Protein 9G71 (pdb70)

Organism: Homo sapiens (NCBI:txid9606)

Nearest PDB structures (foldseek):
  7p54-assembly1_B  TM=9.976E-01  e=5.288E-47  Homo sapiens
  7p5m-assembly1_B  TM=9.961E-01  e=4.797E-45  Homo sapiens
  7rtt-assembly1_A  TM=9.709E-01  e=1.258E-38  Mus musculus
  7rtu-assembly1_B  TM=9.715E-01  e=4.328E-34  Mus musculus
  7rtv-assembly1_A  TM=9.566E-01  e=2.899E-32  Mus musculus

Sequence (798 aa):
ARVDYIAPWWVVWLHSVPHVGLRLQPVNSTFSPGDESYQESLLFLGLVAAVCLGLNLIFLVAYLVCACHCCITWTAVVAGLICCAAVGVGFYGNSETNDGAYQLMYSLDDANHTFSGIDALVSGTTQKMKVDLEQHLARLSEIFAARGDYLQTLKFIQQMAGSVVVQLSGLPVWREVTMELTKLSDQTGYVEYYRWLSYLLLFILDLVICLIACLGLAKRSKCLLASMLCCGALSLLLSWASLAADGSAAVATSDFCVAPDTFILNVTEGQISTEVTRYYLYCSQSGSSPFQQTLTTFQRALTTMQIQVAGLLQFAVPLFSTAEEDLLAIQLLLNSSESSLHQLTAMVDCRGLHKDYLDALAGICYDGLQGLLYLGLFSFLAALAFSTMICAGPRAWKHARVDYIAPWWVVWLHSVPHVGLRLQPVNSTFSPGDESYQESLLFLGLVAAVCLGLNLIFLVAYLVCACHCCITWTAVVAGLICCAAVGVGFYGNSETNDGAYQLMYSLDDANHTFSGIDALVSGTTQKMKVDLEQHLARLSEIFAARGDYLQTLKFIQQMAGSVVVQLSGLPVWREVTMELTKLSDQTGYVEYYRWLSYLLLFILDLVICLIACLGLAKRSKCLLASMLCCGALSLLLSWASLAADGSAAVATSDFCVAPDTFILNVTEGQISTEVTRYYLYCSQSGSSPFQQTLTTFQRALTTMQIQVAGLLQFAVPLFSTAEEDLLAIQLLLNSSESSLHQLTAMVDCRGLHKDYLDALAGICYDGLQGLLYLGLFSFLAALAFSTMICAGPRAWKH

Solvent-accessible surface area: 38258 Å² total; per-residue (Å²): 44,136,127,84,40,140,30,10,174,28,0,71,165,28,41,70,49,97,12,30,0,88,170,122,45,132,18,114,30,74,52,33,63,75,68,146,40,1,83,35,0,38,117,28,33,18,88,64,12,58,89,54,24,27,117,32,60,116,111,6,95,51,70,49,80,76,22,86,154,139,105,17,73,129,43,34,54,76,1,14,78,47,2,33,52,0,8,33,39,0,84,75,0,2,22,19,11,31,66,1,16,94,56,29,31,23,3,16,72,28,11,38,123,5,16,42,16,1,35,66,19,24,70,34,5,25,94,38,1,115,75,38,2,106,99,28,4,53,104,0,41,122,51,1,82,88,85,58,74,14,61,128,28,7,127,72,0,85,114,36,9,35,37,0,25,96,44,2,82,62,9,40,97,6,136,80,13,28,80,81,27,52,105,85,15,100,94,23,17,143,96,8,120,104,43,86,60,70,20,38,99,17,0,86,46,1,58,68,3,10,80,71,13,73,89,1,48,46,135,132,26,132,95,44,28,45,46,12,62,82,42,0,30,82,0,0,83,73,1,24,58,13,40,19,60,5,27,21,38,3,6,17,25,0,2,24,0,51,39,5,37,85,46,44,40,117,83,16,133,81,83,28,60,76,104,5,9,109,34,15,14,81,29,72,140,112,44,95,30,38,6,36,127,23,5,4,37,1,5,77,3,0,11,35,0,12,108,46,0,46,26,8,26,120,124,0,38,100,111,48,111,81,2,71,100,5,0,81,30,0,52,118,19,0,68,44,0,8,30,16,1,19,44,4,5,7,16,4,20,11,71,37,10,15,33,4,34,10,12,13,3,15,0,38,0,75,39,10,0,49,0,20,64,78,0,10,82,0,0,99,36,1,4,86,0,0,10,39,31,8,19,14,8,28,110,7,122,150,130,36,129,110,98,34,139,31,10,174,27,0,77,174,26,42,67,48,97,11,32,0,91,183,122,39,124,17,112,30,78,49,42,63,69,68,128,50,2,72,37,0,43,114,33,31,18,82,70,10,56,82,52,34,32,122,30,63,115,104,7,82,49,81,48,79,77,39,99,152,144,119,31,71,136,55,37,62,75,1,20,78,48,0,38,52,0,8,34,37,0,78,73,0,3,29,20,11,21,63,1,15,100,54,27,27,29,3,15,50,35,12,35,120,5,18,43,15,2,32,67,21,22,72,30,3,22,112,44,0,93,76,47,0,58,89,28,1,54,94,0,41,123,52,1,85,87,77,53,74,12,71,123,25,7,134,73,0,74,110,33,1,35,36,0,21,97,47,1,80,64,10,37,99,6,143,80,14,24,94,78,26,51,109,85,5,104,97,22,15,140,99,9,106,105,45,87,59,66,20,40,106,17,0,84,57,0,58,68,4,10,83,73,14,60,88,0,46,51,137,102,28,130,102,47,20,52,48,11,61,75,39,0,33,110,0,0,66,86,0,24,62,12,40,19,61,7,31,20,40,2,7,18,26,0,2,24,0,54,35,3,40,84,44,44,41,116,82,17,115,83,80,22,62,68,107,6,10,105,31,16,12,84,30,64,139,121,41,92,35,41,5,37,126,21,6,4,38,2,4,76,4,1,12,37,0,11,102,45,0,46,29,9,26,132,129,4,63,102,96,46,108,77,2,69,110,9,4,74,32,0,50,118,17,0,74,44,0,10,29,17,1,19,50,2,5,10,21,5,19,12,68,35,9,19,36,4,36,11,8,13,5,19,1,38,0,81,39,10,0,51,0,20,70,80,0,9,83,0,1,102,40,0,6,74,0,0,10,37,30,9,20,14,9,28,122,3,150,162,128

Foldseek 3Di:
DPAAADFDPLLVVLLVPFQQFDVRHGDDLAQDVPDPSNVRSLVVLLVVLVVVLVVLVVVLVVLVVCLVVPCLVPLLVVLLVLLVVLLVLLVQLLVLQLQLLVLLLVLLVLLLVLLVLLQVLLVVLLCCLPPVLVVLLVVLCVVPVPDPVVNVLSVLLNVLSVLLNVLSVPDARCPVVSVVSVVVSVVSVVVSVVVSVVSVVLSVLSNVLSVLCVVCLVVVPPVSLVVSLVSLSVSLVVLSSLLSVLSSLLSSLSSCLNDVLVVVLVVCPPRDDPLLSCCLAPVDPPDDQPCPVSLVSNVVSLVSSLVSLVVCCVPCCVVDVPSNVSSVVVNVSSVVSVVSSVVSVVSSRSPSSSVSVVSSSCSSNPSNSSSSVSSSVSSVSSSVSSSSNSSSSSVSNVD/DVDFDDFDPLLVVLLPPFQQFDVRHGADSAQDVPDPSNVRSLVVLLVVLVVVLVVLVVVLVVLVVCVVVPCLVVLLVVLLVLLVVLLVLLVLLLVLQLQLLVLLLVLLVLVLVLLVLLQVLLVVLLCCLPPVLVVLLVVVCVVVVPDPVVVVLSVLLNVLSVLLNVLSVPDARCPVVSVVSVVVSVVSVVVSVVVSVVSVVLSVLSNVLSVQCVVCLVVLPPVSLVVSLVSLSVSLVVLSSLLSVLSSVLSSLSSCLNCVLVVVCVVCVPRDDNQLSCCLQPVDPVDDAPSPVSLVSNVVSLVSSLVSLVVCLVVPCVVDVPSNVSSVVVNVSSVVSVVSSVVSVVSSRNPSSNVSVSSSSCSSNVRNSSSSVSSSVSSVSSSVSSSSSSSSSVVSVVD

Structure (mmCIF, N/CA/C/O backbone):
data_9G71
#
_entry.id   9G71
#
_cell.length_a   1.00
_cell.length_b   1.00
_cell.length_c   1.00
_cell.angle_alpha   90.00
_cell.angle_beta   90.00
_cell.angle_gamma   90.00
#
_symmetry.space_group_name_H-M   'P 1'
#
loop_
_entity.id
_entity.type
_entity.pdbx_description
1 polymer 'Protein tweety homolog 2'
2 branched 2-acetamido-2-deoxy-beta-D-glucopyranose-(1-4)-2-acetamido-2-deoxy-beta-D-glucopyranose
3 non-polymer 2-acetamido-2-deoxy-beta-D-glucopyranose
4 non-polymer 'DIUNDECYL PHOSPHATIDYL CHOLINE'
5 non-polymer CHOLESTEROL
6 non-polymer 1-PALMITOYL-2-LINOLEOYL-SN-GLYCERO-3-PHOSPHOCHOLINE
#
loop_
_atom_site.group_PDB
_atom_site.id
_atom_site.type_symbol
_atom_site.label_atom_id
_atom_site.label_alt_id
_atom_site.label_comp_id
_atom_site.label_asym_id
_atom_site.label_entity_id
_atom_site.label_seq_id
_atom_site.pdbx_PDB_ins_code
_atom_site.Cartn_x
_atom_site.Cartn_y
_atom_site.Cartn_z
_atom_site.occupancy
_atom_site.B_iso_or_equiv
_atom_site.auth_seq_id
_atom_site.auth_comp_id
_atom_site.auth_asym_id
_atom_site.auth_atom_id
_atom_site.pdbx_PDB_model_num
ATOM 1 N N . ALA A 1 5 ? 152.34267 139.22788 121.06047 1.000 72.32086 4 ALA A N 1
ATOM 2 C CA . ALA A 1 5 ? 151.14237 139.58172 120.31364 1.000 67.01094 4 ALA A CA 1
ATOM 3 C C . ALA A 1 5 ? 151.44431 140.66364 119.28636 1.000 75.67126 4 ALA A C 1
ATOM 4 O O . ALA A 1 5 ? 150.56898 141.06909 118.52328 1.000 76.17347 4 ALA A O 1
ATOM 6 N N . ARG A 1 6 ? 152.69068 141.12718 119.26988 1.000 77.68584 5 ARG A N 1
ATOM 7 C CA . ARG A 1 6 ? 153.11999 142.19844 118.37887 1.000 77.46232 5 ARG A CA 1
ATOM 8 C C . ARG A 1 6 ? 153.93182 141.71370 117.18999 1.000 78.48301 5 ARG A C 1
ATOM 9 O O . ARG A 1 6 ? 153.82460 142.28657 116.10502 1.000 80.48715 5 ARG A O 1
ATOM 17 N N . VAL A 1 7 ? 154.75083 140.67958 117.36071 1.000 78.23767 6 VAL A N 1
ATOM 18 C CA . VAL A 1 7 ? 155.55018 140.16148 116.25717 1.000 82.84603 6 VAL A CA 1
ATOM 19 C C . VAL A 1 7 ? 155.29666 138.66851 116.10196 1.000 81.37993 6 VAL A C 1
ATOM 20 O O . VAL A 1 7 ? 154.94522 138.19581 115.01514 1.000 81.37052 6 VAL A O 1
ATOM 24 N N . ASP A 1 8 ? 155.46487 137.91969 117.18490 1.000 75.54417 7 ASP A N 1
ATOM 25 C CA . ASP A 1 8 ? 155.28396 136.47568 117.15886 1.000 71.65040 7 ASP A CA 1
ATOM 26 C C . ASP A 1 8 ? 154.92822 136.02174 118.56564 1.000 68.82743 7 ASP A C 1
ATOM 27 O O . ASP A 1 8 ? 154.74235 136.83601 119.47353 1.000 69.25103 7 ASP A O 1
ATOM 32 N N . TYR A 1 9 ? 154.83220 134.70962 118.74157 1.000 65.94140 8 TYR A N 1
ATOM 33 C CA . TYR A 1 9 ? 154.56773 134.11849 120.04383 1.000 58.70343 8 TYR A CA 1
ATOM 34 C C . TYR A 1 9 ? 155.82437 133.40016 120.51010 1.000 57.84958 8 TYR A C 1
ATOM 35 O O . TYR A 1 9 ? 156.32732 132.50823 119.81893 1.000 59.50072 8 TYR A O 1
ATOM 44 N N . ILE A 1 10 ? 156.32565 133.79097 121.67616 1.000 54.65256 9 ILE A N 1
ATOM 45 C CA . ILE A 1 10 ? 157.42691 133.10876 122.33943 1.000 56.17102 9 ILE A CA 1
ATOM 46 C C . ILE A 1 10 ? 156.93226 132.66594 123.70698 1.000 56.13933 9 ILE A C 1
ATOM 47 O O . ILE A 1 10 ? 156.34488 133.46308 124.44659 1.000 57.48502 9 ILE A O 1
ATOM 52 N N . ALA A 1 11 ? 157.14412 131.39839 124.02887 1.000 54.08536 10 ALA A N 1
ATOM 53 C CA . ALA A 1 11 ? 156.61893 130.84169 125.26526 1.000 50.72081 10 ALA A CA 1
ATOM 54 C C . ALA A 1 11 ? 157.26071 131.52763 126.46411 1.000 54.25308 10 ALA A C 1
ATOM 55 O O . ALA A 1 11 ? 158.49399 131.51332 126.58900 1.000 57.74157 10 ALA A O 1
ATOM 57 N N . PRO A 1 12 ? 156.48203 132.12410 127.36020 1.000 53.06045 11 PRO A N 1
ATOM 58 C CA . PRO A 1 12 ? 157.06901 132.82715 128.50371 1.000 54.48992 11 PRO A CA 1
ATOM 59 C C . PRO A 1 12 ? 157.79211 131.87188 129.44018 1.000 58.71869 11 PRO A C 1
ATOM 60 O O . PRO A 1 12 ? 157.69159 130.64512 129.34590 1.000 58.67510 11 PRO A O 1
ATOM 64 N N . TRP A 1 13 ? 158.53725 132.46909 130.37224 1.000 64.24188 12 TRP A N 1
ATOM 65 C CA . TRP A 1 13 ? 159.28117 131.66966 131.33790 1.000 68.01314 12 TRP A CA 1
ATOM 66 C C . TRP A 1 13 ? 158.34106 130.87600 132.23432 1.000 65.52064 12 TRP A C 1
ATOM 67 O O . TRP A 1 13 ? 158.62605 129.72334 132.57233 1.000 63.93208 12 TRP A O 1
ATOM 78 N N . TRP A 1 14 ? 157.21161 131.46816 132.62763 1.000 62.59587 13 TRP A N 1
ATOM 79 C CA . TRP A 1 14 ? 156.28283 130.73975 133.48431 1.000 61.04680 13 TRP A CA 1
ATOM 80 C C . TRP A 1 14 ? 155.60384 129.60812 132.72711 1.000 58.60077 13 TRP A C 1
ATOM 81 O O . TRP A 1 14 ? 155.37862 128.52934 133.28562 1.000 60.33353 13 TRP A O 1
ATOM 92 N N . VAL A 1 15 ? 155.28519 129.82482 131.45227 1.000 56.30173 14 VAL A N 1
ATOM 93 C CA . VAL A 1 15 ? 154.73659 128.74720 130.63661 1.000 49.04802 14 VAL A CA 1
ATOM 94 C C . VAL A 1 15 ? 155.73378 127.60192 130.54224 1.000 50.35120 14 VAL A C 1
ATOM 95 O O . VAL A 1 15 ? 155.37846 126.42921 130.70471 1.000 51.01146 14 VAL A O 1
ATOM 99 N N . VAL A 1 16 ? 157.00287 127.92508 130.29040 1.000 52.35772 15 VAL A N 1
ATOM 100 C CA . VAL A 1 16 ? 158.01669 126.87923 130.18130 1.000 52.60552 15 VAL A CA 1
ATOM 101 C C . VAL A 1 16 ? 158.17119 126.13694 131.50272 1.000 58.57627 15 VAL A C 1
ATOM 102 O O . VAL A 1 16 ? 158.25200 124.90238 131.53335 1.000 59.83895 15 VAL A O 1
ATOM 106 N N . TRP A 1 17 ? 158.21826 126.87185 132.61521 1.000 60.89923 16 TRP A N 1
ATOM 107 C CA . TRP A 1 17 ? 158.37410 126.23283 133.91686 1.000 59.34543 16 TRP A CA 1
ATOM 108 C C . TRP A 1 17 ? 157.21167 125.29636 134.21127 1.000 55.83353 16 TRP A C 1
ATOM 109 O O . TRP A 1 17 ? 157.41558 124.12941 134.56057 1.000 58.91788 16 TRP A O 1
ATOM 120 N N . LEU A 1 18 ? 155.97925 125.78293 134.05479 1.000 52.87788 17 LEU A N 1
ATOM 121 C CA . LEU A 1 18 ? 154.82107 124.94040 134.32640 1.000 48.99465 17 LEU A CA 1
ATOM 122 C C . LEU A 1 18 ? 154.80500 123.71559 133.42335 1.000 50.94534 17 LEU A C 1
ATOM 123 O O . LEU A 1 18 ? 154.51328 122.60590 133.87941 1.000 51.28786 17 LEU A O 1
ATOM 128 N N . HIS A 1 19 ? 155.11157 123.88943 132.13745 1.000 50.05881 18 HIS A N 1
ATOM 129 C CA . HIS A 1 19 ? 155.21580 122.73036 131.26260 1.000 46.43891 18 HIS A CA 1
ATOM 130 C C . HIS A 1 19 ? 156.28106 121.76525 131.75590 1.000 52.55311 18 HIS A C 1
ATOM 131 O O . HIS A 1 19 ? 156.18033 120.55669 131.52323 1.000 57.07051 18 HIS A O 1
ATOM 138 N N . SER A 1 20 ? 157.30744 122.27702 132.43693 1.000 54.35209 19 SER A N 1
ATOM 139 C CA . SER A 1 20 ? 158.36435 121.41517 132.94947 1.000 57.01649 19 SER A CA 1
ATOM 140 C C . SER A 1 20 ? 157.89412 120.52623 134.09289 1.000 61.68274 19 SER A C 1
ATOM 141 O O . SER A 1 20 ? 158.59984 119.57848 134.45101 1.000 65.78776 19 SER A O 1
ATOM 144 N N . VAL A 1 21 ? 156.72930 120.80514 134.66857 1.000 59.76011 20 VAL A N 1
ATOM 145 C CA . VAL A 1 21 ? 156.22544 119.97730 135.76944 1.000 58.32453 20 VAL A CA 1
ATOM 146 C C . VAL A 1 21 ? 156.04786 118.54829 135.27667 1.000 63.60887 20 VAL A C 1
ATOM 147 O O . VAL A 1 21 ? 155.39792 118.32877 134.23716 1.000 65.78429 20 VAL A O 1
ATOM 151 N N . PRO A 1 22 ? 156.59185 117.54604 135.96149 1.000 67.95202 21 PRO A N 1
ATOM 152 C CA . PRO A 1 22 ? 156.49136 116.17460 135.45226 1.000 68.74753 21 PRO A CA 1
ATOM 153 C C . PRO A 1 22 ? 155.04511 115.71141 135.37506 1.000 66.43376 21 PRO A C 1
ATOM 154 O O . PRO A 1 22 ? 154.23289 115.99551 136.25651 1.000 67.40599 21 PRO A O 1
ATOM 158 N N . HIS A 1 23 ? 154.73159 114.98329 134.30883 1.000 64.35134 22 HIS A N 1
ATOM 159 C CA . HIS A 1 23 ? 153.42382 114.36480 134.13113 1.000 64.47512 22 HIS A CA 1
ATOM 160 C C . HIS A 1 23 ? 153.58020 112.88686 134.46290 1.000 68.57114 22 HIS A C 1
ATOM 161 O O . HIS A 1 23 ? 154.29795 112.16251 133.76753 1.000 73.29594 22 HIS A O 1
ATOM 168 N N . VAL A 1 24 ? 152.91592 112.44155 135.52603 1.000 68.39982 23 VAL A N 1
ATOM 169 C CA . VAL A 1 24 ? 153.25712 111.17481 136.15647 1.000 71.07709 23 VAL A CA 1
ATOM 170 C C . VAL A 1 24 ? 152.16030 110.12376 136.05366 1.000 76.16481 23 VAL A C 1
ATOM 171 O O . VAL A 1 24 ? 152.43853 108.94331 136.31110 1.000 82.87510 23 VAL A O 1
ATOM 175 N N . GLY A 1 25 ? 150.93717 110.49259 135.69946 1.000 71.47642 24 GLY A N 1
ATOM 176 C CA . GLY A 1 25 ? 149.89014 109.49356 135.62956 1.000 75.55212 24 GLY A CA 1
ATOM 177 C C . GLY A 1 25 ? 149.58048 108.89882 136.98828 1.000 82.01454 24 GLY A C 1
ATOM 178 O O . GLY A 1 25 ? 150.34622 109.08043 137.93782 1.000 81.91515 24 GLY A O 1
ATOM 179 N N . LEU A 1 26 ? 148.46619 108.17562 137.09815 1.000 84.46408 25 LEU A N 1
ATOM 180 C CA . LEU A 1 26 ? 148.00688 107.73255 138.41061 1.000 86.77504 25 LEU A CA 1
ATOM 181 C C . LEU A 1 26 ? 148.98498 106.75103 139.04679 1.000 93.68200 25 LEU A C 1
ATOM 182 O O . LEU A 1 26 ? 149.35621 106.90435 140.21560 1.000 99.07370 25 LEU A O 1
ATOM 187 N N . ARG A 1 27 ? 149.41448 105.73643 138.30319 1.000 93.91075 26 ARG A N 1
ATOM 188 C CA . ARG A 1 27 ? 150.34385 104.75066 138.85542 1.000 93.53573 26 ARG A CA 1
ATOM 189 C C . ARG A 1 27 ? 151.79554 105.14004 138.59531 1.000 90.12127 26 ARG A C 1
ATOM 190 O O . ARG A 1 27 ? 152.60959 104.33667 138.14638 1.000 90.31918 26 ARG A O 1
ATOM 198 N N . LEU A 1 28 ? 152.12562 106.39278 138.91059 1.000 88.08742 27 LEU A N 1
ATOM 199 C CA . LEU A 1 28 ? 153.49385 106.90809 138.82161 1.000 86.72413 27 LEU A CA 1
ATOM 200 C C . LEU A 1 28 ? 154.16253 106.54825 137.49555 1.000 88.18297 27 LEU A C 1
ATOM 201 O O . LEU A 1 28 ? 155.38402 106.40361 137.42034 1.000 88.81808 27 LEU A O 1
ATOM 206 N N . GLN A 1 29 ? 153.36829 106.41500 136.43408 1.000 87.31367 28 GLN A N 1
ATOM 207 C CA . GLN A 1 29 ? 153.87610 106.04789 135.11469 1.000 83.15375 28 GLN A CA 1
ATOM 208 C C . GLN A 1 29 ? 154.22709 107.29792 134.32068 1.000 81.63029 28 GLN A C 1
ATOM 209 O O . GLN A 1 29 ? 153.37088 108.17168 134.15079 1.000 81.85428 28 GLN A O 1
ATOM 215 N N . PRO A 1 30 ? 155.45261 107.42198 133.81586 1.000 83.04233 29 PRO A N 1
ATOM 216 C CA . PRO A 1 30 ? 155.79785 108.60583 133.01990 1.000 78.60153 29 PRO A CA 1
ATOM 217 C C . PRO A 1 30 ? 154.82296 108.78464 131.86694 1.000 75.21544 29 PRO A C 1
ATOM 218 O O . PRO A 1 30 ? 154.54100 107.84784 131.11791 1.000 77.28300 29 PRO A O 1
ATOM 222 N N . VAL A 1 31 ? 154.31004 110.00324 131.72813 1.000 70.60961 30 VAL A N 1
ATOM 223 C CA . VAL A 1 31 ? 153.30785 110.33411 130.72476 1.000 68.88431 30 VAL A CA 1
ATOM 224 C C . VAL A 1 31 ? 153.86778 111.42082 129.82214 1.000 70.32925 30 VAL A C 1
ATOM 225 O O . VAL A 1 31 ? 154.55244 112.33650 130.29006 1.000 68.54117 30 VAL A O 1
ATOM 229 N N . ASN A 1 32 ? 153.58591 111.31266 128.52729 1.000 70.28933 31 ASN A N 1
ATOM 230 C CA . ASN A 1 32 ? 154.07567 112.30170 127.57911 1.000 68.42671 31 ASN A CA 1
ATOM 231 C C . ASN A 1 32 ? 153.36832 113.63102 127.80183 1.000 66.30095 31 ASN A C 1
ATOM 232 O O . ASN A 1 32 ? 152.13633 113.70094 127.79857 1.000 64.46551 31 ASN A O 1
ATOM 237 N N . SER A 1 33 ? 154.15181 114.68440 127.99372 1.000 64.83885 32 SER A N 1
ATOM 238 C CA . SER A 1 33 ? 153.62699 116.00489 128.33737 1.000 59.29680 32 SER A CA 1
ATOM 239 C C . SER A 1 33 ? 153.38746 116.85593 127.10033 1.000 57.52497 32 SER A C 1
ATOM 240 O O . SER A 1 33 ? 153.85695 117.98388 127.00766 1.000 60.70060 32 SER A O 1
ATOM 243 N N . THR A 1 34 ? 152.64908 116.33180 126.13152 1.000 56.50140 33 THR A N 1
ATOM 244 C CA . THR A 1 34 ? 152.22353 117.10014 124.97315 1.000 56.19499 33 THR A CA 1
ATOM 245 C C . THR A 1 34 ? 150.71601 117.25120 125.04536 1.000 52.29035 33 THR A C 1
ATOM 246 O O . THR A 1 34 ? 150.00840 116.27836 125.31759 1.000 54.22499 33 THR A O 1
ATOM 250 N N . PHE A 1 35 ? 150.22743 118.46087 124.79125 1.000 46.87940 34 PHE A N 1
ATOM 251 C CA . PHE A 1 35 ? 148.81615 118.73996 124.99680 1.000 40.60244 34 PHE A CA 1
ATOM 252 C C . PHE A 1 35 ? 147.97194 117.74923 124.21043 1.000 43.59513 34 PHE A C 1
ATOM 253 O O . PHE A 1 35 ? 147.93473 117.78828 122.97789 1.000 50.68247 34 PHE A O 1
ATOM 261 N N . SER A 1 36 ? 147.29975 116.85190 124.92259 1.000 43.63199 35 SER A N 1
ATOM 262 C CA . SER A 1 36 ? 146.41979 115.84986 124.32337 1.000 46.39987 35 SER A CA 1
ATOM 263 C C . SER A 1 36 ? 145.14286 115.79955 125.14309 1.000 51.87552 35 SER A C 1
ATOM 264 O O . SER A 1 36 ? 144.86459 114.81484 125.83473 1.000 56.49369 35 SER A O 1
ATOM 267 N N . PRO A 1 37 ? 144.33509 116.84750 125.08318 1.000 48.14250 36 PRO A N 1
ATOM 268 C CA . PRO A 1 37 ? 143.14883 116.90888 125.94272 1.000 49.49304 36 PRO A CA 1
ATOM 269 C C . PRO A 1 37 ? 142.23562 115.70731 125.76182 1.000 55.88218 36 PRO A C 1
ATOM 270 O O . PRO A 1 37 ? 141.47946 115.35742 126.67102 1.000 59.24522 36 PRO A O 1
ATOM 274 N N . GLY A 1 38 ? 142.29256 115.07036 124.59971 1.000 56.81645 37 GLY A N 1
ATOM 275 C CA . GLY A 1 38 ? 141.52849 113.87055 124.34057 1.000 57.91196 37 GLY A CA 1
ATOM 276 C C . GLY A 1 38 ? 142.22960 112.57219 124.67234 1.000 59.37494 37 GLY A C 1
ATOM 277 O O . GLY A 1 38 ? 141.68513 111.50173 124.38719 1.000 63.94945 37 GLY A O 1
ATOM 278 N N . ASP A 1 39 ? 143.41753 112.62732 125.26640 1.000 58.27627 38 ASP A N 1
ATOM 279 C CA . ASP A 1 39 ? 144.20712 111.44102 125.56640 1.000 57.71177 38 ASP A CA 1
ATOM 280 C C . ASP A 1 39 ? 143.98960 111.02487 127.01369 1.000 61.47522 38 ASP A C 1
ATOM 281 O O . ASP A 1 39 ? 144.07867 111.85389 127.92863 1.000 62.74392 38 ASP A O 1
ATOM 286 N N . GLU A 1 40 ? 143.71385 109.73576 127.21428 1.000 63.27895 39 GLU A N 1
ATOM 287 C CA . GLU A 1 40 ? 143.44230 109.23593 128.55561 1.000 63.25888 39 GLU A CA 1
ATOM 288 C C . GLU A 1 40 ? 144.65445 109.39017 129.46301 1.000 61.58389 39 GLU A C 1
ATOM 289 O O . GLU A 1 40 ? 144.51139 109.71899 130.64231 1.000 65.37750 39 GLU A O 1
ATOM 295 N N . SER A 1 41 ? 145.85694 109.15539 128.93618 1.000 58.32540 40 SER A N 1
ATOM 296 C CA . SER A 1 41 ? 147.06023 109.30053 129.75070 1.000 58.45198 40 SER A CA 1
ATOM 297 C C . SER A 1 41 ? 147.27349 110.74696 130.18699 1.000 58.69442 40 SER A C 1
ATOM 298 O O . SER A 1 41 ? 147.62287 111.00993 131.34474 1.000 62.17085 40 SER A O 1
ATOM 301 N N . TYR A 1 42 ? 147.07973 111.69893 129.27409 1.000 55.66440 41 TYR A N 1
ATOM 302 C CA . TYR A 1 42 ? 147.22275 113.10621 129.62888 1.000 51.39398 41 TYR A CA 1
ATOM 303 C C . TYR A 1 42 ? 146.19012 113.51233 130.67466 1.000 51.14849 41 TYR A C 1
ATOM 304 O O . TYR A 1 42 ? 146.51069 114.18963 131.66448 1.000 52.67937 41 TYR A O 1
ATOM 313 N N . GLN A 1 43 ? 144.93747 113.10526 130.47095 1.000 51.73957 42 GLN A N 1
ATOM 314 C CA . GLN A 1 43 ? 143.91395 113.38249 131.46971 1.000 54.28640 42 GLN A CA 1
ATOM 315 C C . GLN A 1 43 ? 144.27799 112.75880 132.80967 1.000 59.70252 42 GLN A C 1
ATOM 316 O O . GLN A 1 43 ? 144.01208 113.33786 133.86775 1.000 58.99857 42 GLN A O 1
ATOM 322 N N . GLU A 1 44 ? 144.88830 111.57463 132.78239 1.000 61.42538 43 GLU A N 1
ATOM 323 C CA . GLU A 1 44 ? 145.30717 110.92087 134.01300 1.000 60.58841 43 GLU A CA 1
ATOM 324 C C . GLU A 1 44 ? 146.39093 111.71963 134.71737 1.000 60.06267 43 GLU A C 1
ATOM 325 O O . GLU A 1 44 ? 146.41548 111.79155 135.94687 1.000 64.69355 43 GLU A O 1
ATOM 331 N N . SER A 1 45 ? 147.30596 112.31660 133.95728 1.000 57.41591 44 SER A N 1
ATOM 332 C CA . SER A 1 45 ? 148.33699 113.15213 134.57206 1.000 56.38049 44 SER A CA 1
ATOM 333 C C . SER A 1 45 ? 147.73205 114.38848 135.23408 1.000 53.08033 44 SER A C 1
ATOM 334 O O . SER A 1 45 ? 148.14786 114.79160 136.33191 1.000 55.79703 44 SER A O 1
ATOM 337 N N . LEU A 1 46 ? 146.75229 115.01028 134.57905 1.000 51.29870 45 LEU A N 1
ATOM 338 C CA . LEU A 1 46 ? 146.06900 116.13818 135.21001 1.000 49.36417 45 LEU A CA 1
ATOM 339 C C . LEU A 1 46 ? 145.33650 115.69883 136.47530 1.000 54.34549 45 LEU A C 1
ATOM 340 O O . LEU A 1 46 ? 145.36900 116.38964 137.50637 1.000 56.47016 45 LEU A O 1
ATOM 345 N N . LEU A 1 47 ? 144.67032 114.54624 136.41481 1.000 58.50446 46 LEU A N 1
ATOM 346 C CA . LEU A 1 47 ? 144.03990 113.98770 137.60347 1.000 56.53676 46 LEU A CA 1
ATOM 347 C C . LEU A 1 47 ? 145.06388 113.73471 138.69746 1.000 54.86052 46 LEU A C 1
ATOM 348 O O . LEU A 1 47 ? 144.76050 113.87394 139.88281 1.000 59.49800 46 LEU A O 1
ATOM 353 N N . PHE A 1 48 ? 146.27775 113.34293 138.32017 1.000 54.17953 47 PHE A N 1
ATOM 354 C CA . PHE A 1 48 ? 147.31794 113.10958 139.31310 1.000 55.16634 47 PHE A CA 1
ATOM 355 C C . PHE A 1 48 ? 147.71900 114.40248 140.00542 1.000 57.25450 47 PHE A C 1
ATOM 356 O O . PHE A 1 48 ? 147.96553 114.41386 141.21524 1.000 62.33903 47 PHE A O 1
ATOM 364 N N . LEU A 1 49 ? 147.81943 115.49791 139.25479 1.000 55.42441 48 LEU A N 1
ATOM 365 C CA . LEU A 1 49 ? 148.07816 116.78066 139.90839 1.000 55.46140 48 LEU A CA 1
ATOM 366 C C . LEU A 1 49 ? 146.96124 117.12442 140.88956 1.000 55.10797 48 LEU A C 1
ATOM 367 O O . LEU A 1 49 ? 147.21910 117.54605 142.02877 1.000 55.61836 48 LEU A O 1
ATOM 372 N N . GLY A 1 50 ? 145.71014 116.93363 140.46989 1.000 54.33250 49 GLY A N 1
ATOM 373 C CA . GLY A 1 50 ? 144.59989 117.16494 141.38417 1.000 53.74839 49 GLY A CA 1
ATOM 374 C C . GLY A 1 50 ? 144.67044 116.28872 142.62251 1.000 58.32424 49 GLY A C 1
ATOM 375 O O . GLY A 1 50 ? 144.35104 116.72635 143.73074 1.000 58.46904 49 GLY A O 1
ATOM 376 N N . LEU A 1 51 ? 145.09371 115.03752 142.44987 1.000 59.99969 50 LEU A N 1
ATOM 377 C CA . LEU A 1 51 ? 145.19167 114.10977 143.57036 1.000 56.61704 50 LEU A CA 1
ATOM 378 C C . LEU A 1 51 ? 146.31251 114.50527 144.51958 1.000 57.01944 50 LEU A C 1
ATOM 379 O O . LEU A 1 51 ? 146.19919 114.31615 145.73335 1.000 60.24164 50 LEU A O 1
ATOM 384 N N . VAL A 1 52 ? 147.41018 115.04009 143.98818 1.000 55.19647 51 VAL A N 1
ATOM 385 C CA . VAL A 1 52 ? 148.46588 115.55338 144.85576 1.000 57.48760 51 VAL A CA 1
ATOM 386 C C . VAL A 1 52 ? 147.94543 116.72115 145.68055 1.000 56.29630 51 VAL A C 1
ATOM 387 O O . VAL A 1 52 ? 148.25156 116.84841 146.87348 1.000 55.97380 51 VAL A O 1
ATOM 391 N N . ALA A 1 53 ? 147.14982 117.59409 145.06231 1.000 56.02522 52 ALA A N 1
ATOM 392 C CA . ALA A 1 53 ? 146.52875 118.66633 145.83701 1.000 52.25764 52 ALA A CA 1
ATOM 393 C C . ALA A 1 53 ? 145.61510 118.10487 146.92264 1.000 52.70195 52 ALA A C 1
ATOM 394 O O . ALA A 1 53 ? 145.58246 118.61708 148.04731 1.000 54.76650 52 ALA A O 1
ATOM 396 N N . ALA A 1 54 ? 144.85791 117.05555 146.60254 1.000 55.83169 53 ALA A N 1
ATOM 397 C CA . ALA A 1 54 ? 143.98835 116.44137 147.60429 1.000 52.46067 53 ALA A CA 1
ATOM 398 C C . ALA A 1 54 ? 144.79327 115.85046 148.75508 1.000 51.52418 53 ALA A C 1
ATOM 399 O O . ALA A 1 54 ? 144.38862 115.94214 149.91864 1.000 54.97607 53 ALA A O 1
ATOM 401 N N . VAL A 1 55 ? 145.92431 115.21767 148.44837 1.000 52.36199 54 VAL A N 1
ATOM 402 C CA . VAL A 1 55 ? 146.77773 114.66834 149.49879 1.000 52.38089 54 VAL A CA 1
ATOM 403 C C . VAL A 1 55 ? 147.32313 115.78358 150.37755 1.000 53.71176 54 VAL A C 1
ATOM 404 O O . VAL A 1 55 ? 147.42184 115.63836 151.60040 1.000 56.53725 54 VAL A O 1
ATOM 408 N N . CYS A 1 56 ? 147.70698 116.90701 149.77031 1.000 55.43953 55 CYS A N 1
ATOM 409 C CA . CYS A 1 56 ? 148.15970 118.04531 150.56482 1.000 52.15421 55 CYS A CA 1
ATOM 410 C C . CYS A 1 56 ? 147.04839 118.55709 151.47413 1.000 51.98220 55 CYS A C 1
ATOM 411 O O . CYS A 1 56 ? 147.29735 118.92435 152.62726 1.000 54.07785 55 CYS A O 1
ATOM 414 N N . LEU A 1 57 ? 145.81491 118.60006 150.97000 1.000 51.53649 56 LEU A N 1
ATOM 415 C CA . LEU A 1 57 ? 144.69577 119.00570 151.81495 1.000 47.89659 56 LEU A CA 1
ATOM 416 C C . LEU A 1 57 ? 144.51197 118.03815 152.97325 1.000 53.37932 56 LEU A C 1
ATOM 417 O O . LEU A 1 57 ? 144.24907 118.45341 154.10791 1.000 59.41326 56 LEU A O 1
ATOM 422 N N . GLY A 1 58 ? 144.62551 116.74003 152.70085 1.000 55.44262 57 GLY A N 1
ATOM 423 C CA . GLY A 1 58 ? 144.52593 115.76231 153.76982 1.000 53.29083 57 GLY A CA 1
ATOM 424 C C . GLY A 1 58 ? 145.60444 115.94540 154.81751 1.000 54.79627 57 GLY A C 1
ATOM 425 O O . GLY A 1 58 ? 145.34356 115.83575 156.01573 1.000 60.49940 57 GLY A O 1
ATOM 426 N N . LEU A 1 59 ? 146.83188 116.22525 154.37905 1.000 53.38566 58 LEU A N 1
ATOM 427 C CA . LEU A 1 59 ? 147.91191 116.49224 155.32354 1.000 54.57336 58 LEU A CA 1
ATOM 428 C C . LEU A 1 59 ? 147.61305 117.72915 156.15846 1.000 59.69677 58 LEU A C 1
ATOM 429 O O . LEU A 1 59 ? 147.87517 117.75389 157.36647 1.000 64.68869 58 LEU A O 1
ATOM 434 N N . ASN A 1 60 ? 147.07074 118.77050 155.52914 1.000 59.29807 59 ASN A N 1
ATOM 435 C CA . ASN A 1 60 ? 146.70924 119.97380 156.26914 1.000 57.47570 59 ASN A CA 1
ATOM 436 C C . ASN A 1 60 ? 145.67192 119.66058 157.33887 1.000 60.36195 59 ASN A C 1
ATOM 437 O O . ASN A 1 60 ? 145.79490 120.09635 158.48903 1.000 66.43221 59 ASN A O 1
ATOM 442 N N . LEU A 1 61 ? 144.64333 118.89288 156.97713 1.000 59.45869 60 LEU A N 1
ATOM 443 C CA . LEU A 1 61 ? 143.60587 118.54530 157.94411 1.000 61.81480 60 LEU A CA 1
ATOM 444 C C . LEU A 1 61 ? 144.16311 117.68650 159.07358 1.000 65.49763 60 LEU A C 1
ATOM 445 O O . LEU A 1 61 ? 143.79913 117.87371 160.24045 1.000 71.09299 60 LEU A O 1
ATOM 450 N N . ILE A 1 62 ? 145.04072 116.73543 158.74911 1.000 61.82583 61 ILE A N 1
ATOM 451 C CA . ILE A 1 62 ? 145.63208 115.88910 159.78146 1.000 64.61139 61 ILE A CA 1
ATOM 452 C C . ILE A 1 62 ? 146.46286 116.72347 160.74355 1.000 67.07834 61 ILE A C 1
ATOM 453 O O . ILE A 1 62 ? 146.39030 116.54465 161.96486 1.000 72.27402 61 ILE A O 1
ATOM 458 N N . PHE A 1 63 ? 147.27445 117.63915 160.21417 1.000 65.02053 62 PHE A N 1
ATOM 459 C CA . PHE A 1 63 ? 148.07212 118.49295 161.08671 1.000 71.08943 62 PHE A CA 1
ATOM 460 C C . PHE A 1 63 ? 147.18519 119.36675 161.96187 1.000 72.81364 62 PHE A C 1
ATOM 461 O O . PHE A 1 63 ? 147.47008 119.55930 163.14868 1.000 76.25683 62 PHE A O 1
ATOM 469 N N . LEU A 1 64 ? 146.11242 119.91907 161.39256 1.000 69.24976 63 LEU A N 1
ATOM 470 C CA . LEU A 1 64 ? 145.21358 120.74556 162.18947 1.000 68.71921 63 LEU A CA 1
ATOM 471 C C . LEU A 1 64 ? 144.57544 119.93862 163.31035 1.000 74.30470 63 LEU A C 1
ATOM 472 O O . LEU A 1 64 ? 144.48044 120.41118 164.44828 1.000 80.51183 63 LEU A O 1
ATOM 477 N N . VAL A 1 65 ? 144.13047 118.71738 163.00980 1.000 73.05661 64 VAL A N 1
ATOM 478 C CA . VAL A 1 65 ? 143.52298 117.88034 164.04055 1.000 74.87189 64 VAL A CA 1
ATOM 479 C C . VAL A 1 65 ? 144.53807 117.54452 165.12376 1.000 77.48856 64 VAL A C 1
ATOM 480 O O . VAL A 1 65 ? 144.22553 117.58295 166.31957 1.000 81.08910 64 VAL A O 1
ATOM 484 N N . ALA A 1 66 ? 145.76595 117.20448 164.72844 1.000 74.76918 65 ALA A N 1
ATOM 485 C CA . ALA A 1 66 ? 146.78633 116.88427 165.71975 1.000 74.87908 65 ALA A CA 1
ATOM 486 C C . ALA A 1 66 ? 147.08257 118.08222 166.61135 1.000 81.21472 65 ALA A C 1
ATOM 487 O O . ALA A 1 66 ? 147.19644 117.94227 167.83464 1.000 86.95646 65 ALA A O 1
ATOM 489 N N . TYR A 1 67 ? 147.20719 119.27143 166.02001 1.000 80.35940 66 TYR A N 1
ATOM 490 C CA . TYR A 1 67 ? 147.47953 120.46148 166.81867 1.000 82.23200 66 TYR A CA 1
ATOM 491 C C . TYR A 1 67 ? 146.32868 120.76623 167.76490 1.000 84.65967 66 TYR A C 1
ATOM 492 O O . TYR A 1 67 ? 146.55108 121.11036 168.93002 1.000 88.25470 66 TYR A O 1
ATOM 501 N N . LEU A 1 68 ? 145.08991 120.66063 167.28180 1.000 82.90567 67 LEU A N 1
ATOM 502 C CA . LEU A 1 68 ? 143.94836 120.92336 168.14903 1.000 84.94305 67 LEU A CA 1
ATOM 503 C C . LEU A 1 68 ? 143.90350 119.93400 169.30441 1.000 90.59274 67 LEU A C 1
ATOM 504 O O . LEU A 1 68 ? 143.65342 120.31842 170.45331 1.000 94.73376 67 LEU A O 1
ATOM 509 N N . VAL A 1 69 ? 144.14969 118.65398 169.02186 1.000 89.16516 68 VAL A N 1
ATOM 510 C CA . VAL A 1 69 ? 144.13315 117.64638 170.07708 1.000 91.43033 68 VAL A CA 1
ATOM 511 C C . VAL A 1 69 ? 145.22314 117.93357 171.09971 1.000 95.57016 68 VAL A C 1
ATOM 512 O O . VAL A 1 69 ? 144.99126 117.87514 172.31222 1.000 99.29128 68 VAL A O 1
ATOM 516 N N . CYS A 1 70 ? 146.43122 118.24967 170.62805 1.000 93.70144 69 CYS A N 1
ATOM 517 C CA . CYS A 1 70 ? 147.52422 118.52785 171.55368 1.000 97.44224 69 CYS A CA 1
ATOM 518 C C . CYS A 1 70 ? 147.22418 119.75041 172.41168 1.000 102.84930 69 CYS A C 1
ATOM 519 O O . CYS A 1 70 ? 147.47589 119.74556 173.62224 1.000 104.38401 69 CYS A O 1
ATOM 522 N N . ALA A 1 71 ? 146.68595 120.80958 171.80441 1.000 102.12272 70 ALA A N 1
ATOM 523 C CA . ALA A 1 71 ? 146.38119 122.01645 172.56439 1.000 103.12237 70 ALA A CA 1
ATOM 524 C C . ALA A 1 71 ? 145.29487 121.76092 173.60042 1.000 104.97921 70 ALA A C 1
ATOM 525 O O . ALA A 1 71 ? 145.40977 122.20109 174.74981 1.000 107.01458 70 ALA A O 1
ATOM 527 N N . CYS A 1 72 ? 144.23101 121.05117 173.21774 1.000 104.49987 71 CYS A N 1
ATOM 528 C CA . CYS A 1 72 ? 143.13768 120.81402 174.15453 1.000 107.92628 71 CYS A CA 1
ATOM 529 C C . CYS A 1 72 ? 143.57350 119.89126 175.28706 1.000 110.93101 71 CYS A C 1
ATOM 530 O O . CYS A 1 72 ? 143.34111 120.18588 176.46530 1.000 111.81881 71 CYS A O 1
ATOM 533 N N . HIS A 1 73 ? 144.20957 118.76698 174.95071 1.000 111.29678 72 HIS A N 1
ATOM 534 C CA . HIS A 1 73 ? 144.66270 117.83831 175.98116 1.000 113.51908 72 HIS A CA 1
ATOM 535 C C . HIS A 1 73 ? 145.86407 118.39445 176.73433 1.000 114.70971 72 HIS A C 1
ATOM 536 O O . HIS A 1 73 ? 145.91833 118.33496 177.96787 1.000 115.03859 72 HIS A O 1
ATOM 543 N N . CYS A 1 74 ? 146.83378 118.94285 176.01093 1.000 113.19805 73 CYS A N 1
ATOM 544 C CA . CYS A 1 74 ? 148.05097 119.45411 176.62881 1.000 114.12732 73 CYS A CA 1
ATOM 545 C C . CYS A 1 74 ? 148.15687 120.96712 176.47549 1.000 112.84767 73 CYS A C 1
ATOM 546 O O . CYS A 1 74 ? 148.87450 121.62730 177.22658 1.000 112.80153 73 CYS A O 1
ATOM 549 N N . CYS A 1 89 ? 149.31929 136.82706 172.36002 1.000 97.14470 88 CYS A N 1
ATOM 550 C CA . CYS A 1 89 ? 149.59121 136.05900 171.15092 1.000 96.38847 88 CYS A CA 1
ATOM 551 C C . CYS A 1 89 ? 148.30941 135.78615 170.37500 1.000 93.39888 88 CYS A C 1
ATOM 552 O O . CYS A 1 89 ? 148.29229 135.85142 169.14843 1.000 93.85010 88 CYS A O 1
ATOM 555 N N . ILE A 1 90 ? 147.23142 135.48792 171.10139 1.000 93.78049 89 ILE A N 1
ATOM 556 C CA . ILE A 1 90 ? 145.96564 135.16003 170.45113 1.000 95.33759 89 ILE A CA 1
ATOM 557 C C . ILE A 1 90 ? 145.50053 136.31953 169.58072 1.000 92.93541 89 ILE A C 1
ATOM 558 O O . ILE A 1 90 ? 145.11190 136.13301 168.42252 1.000 92.82035 89 ILE A O 1
ATOM 563 N N . THR A 1 91 ? 145.53743 137.53743 170.12312 1.000 92.69750 90 THR A N 1
ATOM 564 C CA . THR A 1 91 ? 145.12594 138.69769 169.33998 1.000 92.04684 90 THR A CA 1
ATOM 565 C C . THR A 1 91 ? 146.05836 138.92175 168.15644 1.000 90.37414 90 THR A C 1
ATOM 566 O O . THR A 1 91 ? 145.60609 139.24167 167.05144 1.000 89.46085 90 THR A O 1
ATOM 570 N N . TRP A 1 92 ? 147.36559 138.75354 168.36430 1.000 90.93161 91 TRP A N 1
ATOM 571 C CA . TRP A 1 92 ? 148.31212 138.99129 167.27995 1.000 90.93823 91 TRP A CA 1
ATOM 572 C C . TRP A 1 92 ? 148.22558 137.90675 166.21334 1.000 87.13976 91 TRP A C 1
ATOM 573 O O . TRP A 1 92 ? 148.31995 138.20174 165.01815 1.000 85.44067 91 TRP A O 1
ATOM 584 N N . THR A 1 93 ? 148.04434 136.64742 166.61447 1.000 86.75173 92 THR A N 1
ATOM 585 C CA . THR A 1 93 ? 147.83161 135.60503 165.61582 1.000 81.94391 92 THR A CA 1
ATOM 586 C C . THR A 1 93 ? 146.53106 135.83201 164.85893 1.000 81.54548 92 THR A C 1
ATOM 587 O O . THR A 1 93 ? 146.46562 135.60033 163.64904 1.000 82.09358 92 THR A O 1
ATOM 591 N N . ALA A 1 94 ? 145.48393 136.28437 165.54927 1.000 82.10051 93 ALA A N 1
ATOM 592 C CA . ALA A 1 94 ? 144.23646 136.59350 164.86060 1.000 79.67361 93 ALA A CA 1
ATOM 593 C C . ALA A 1 94 ? 144.42765 137.71747 163.85080 1.000 80.46316 93 ALA A C 1
ATOM 594 O O . ALA A 1 94 ? 143.91059 137.64933 162.73120 1.000 78.94810 93 ALA A O 1
ATOM 596 N N . VAL A 1 95 ? 145.16837 138.76189 164.22360 1.000 82.43918 94 VAL A N 1
ATOM 597 C CA . VAL A 1 95 ? 145.38459 139.86863 163.29645 1.000 80.28783 94 VAL A CA 1
ATOM 598 C C . VAL A 1 95 ? 146.25421 139.42771 162.12681 1.000 75.47018 94 VAL A C 1
ATOM 599 O O . VAL A 1 95 ? 146.05381 139.87001 160.99360 1.000 77.39979 94 VAL A O 1
ATOM 603 N N . VAL A 1 96 ? 147.24029 138.56566 162.37625 1.000 74.44393 95 VAL A N 1
ATOM 604 C CA . VAL A 1 96 ? 148.06484 138.05848 161.28382 1.000 73.07442 95 VAL A CA 1
ATOM 605 C C . VAL A 1 96 ? 147.23127 137.20434 160.33725 1.000 71.87371 95 VAL A C 1
ATOM 606 O O . VAL A 1 96 ? 147.38519 137.27851 159.11405 1.000 69.31011 95 VAL A O 1
ATOM 610 N N . ALA A 1 97 ? 146.34476 136.37252 160.88399 1.000 72.75871 96 ALA A N 1
ATOM 611 C CA . ALA A 1 97 ? 145.44413 135.59660 160.04179 1.000 68.67029 96 ALA A CA 1
ATOM 612 C C . ALA A 1 97 ? 144.54338 136.50701 159.22404 1.000 66.81147 96 ALA A C 1
ATOM 613 O O . ALA A 1 97 ? 144.31178 136.25820 158.03937 1.000 66.97361 96 ALA A O 1
ATOM 615 N N . GLY A 1 98 ? 144.01816 137.56314 159.84117 1.000 67.18185 97 GLY A N 1
ATOM 616 C CA . GLY A 1 98 ? 143.18995 138.50034 159.10127 1.000 66.59234 97 GLY A CA 1
ATOM 617 C C . GLY A 1 98 ? 143.95423 139.21452 158.00377 1.000 65.24900 97 GLY A C 1
ATOM 618 O O . GLY A 1 98 ? 143.43527 139.42291 156.90764 1.000 65.68747 97 GLY A O 1
ATOM 619 N N . LEU A 1 99 ? 145.19641 139.60444 158.28548 1.000 65.89760 98 LEU A N 1
ATOM 620 C CA . LEU A 1 99 ? 146.02032 140.26032 157.27742 1.000 64.09474 98 LEU A CA 1
ATOM 621 C C . LEU A 1 99 ? 146.33480 139.32012 156.12330 1.000 64.35787 98 LEU A C 1
ATOM 622 O O . LEU A 1 99 ? 146.28830 139.72421 154.95623 1.000 64.25026 98 LEU A O 1
ATOM 627 N N . ILE A 1 100 ? 146.66310 138.06347 156.42692 1.000 64.37760 99 ILE A N 1
ATOM 628 C CA . ILE A 1 100 ? 146.94067 137.09931 155.36927 1.000 60.74244 99 ILE A CA 1
ATOM 629 C C . ILE A 1 100 ? 145.67985 136.80530 154.57289 1.000 57.49699 99 ILE A C 1
ATOM 630 O O . ILE A 1 100 ? 145.73328 136.62885 153.35580 1.000 57.36045 99 ILE A O 1
ATOM 635 N N . CYS A 1 101 ? 144.52748 136.74842 155.23809 1.000 56.52121 100 CYS A N 1
ATOM 636 C CA . CYS A 1 101 ? 143.27422 136.54695 154.52253 1.000 55.38733 100 CYS A CA 1
ATOM 637 C C . CYS A 1 101 ? 142.96206 137.72744 153.61388 1.000 56.26895 100 CYS A C 1
ATOM 638 O O . CYS A 1 101 ? 142.48416 137.54043 152.49287 1.000 60.01031 100 CYS A O 1
ATOM 641 N N . CYS A 1 102 ? 143.21552 138.95101 154.08004 1.000 57.89209 101 CYS A N 1
ATOM 642 C CA . CYS A 1 102 ? 142.99726 140.12597 153.24133 1.000 56.21029 101 CYS A CA 1
ATOM 643 C C . CYS A 1 102 ? 143.93940 140.13556 152.04470 1.000 55.19143 101 CYS A C 1
ATOM 644 O O . CYS A 1 102 ? 143.52266 140.43880 150.92147 1.000 54.27716 101 CYS A O 1
ATOM 647 N N . ALA A 1 103 ? 145.21218 139.80274 152.26345 1.000 54.19805 102 ALA A N 1
ATOM 648 C CA . ALA A 1 103 ? 146.15139 139.71036 151.15211 1.000 53.18584 102 ALA A CA 1
ATOM 649 C C . ALA A 1 103 ? 145.72994 138.62720 150.16891 1.000 54.42404 102 ALA A C 1
ATOM 650 O O . ALA A 1 103 ? 145.81280 138.81442 148.94928 1.000 54.25837 102 ALA A O 1
ATOM 652 N N . ALA A 1 104 ? 145.27747 137.48359 150.68411 1.000 53.60549 103 ALA A N 1
ATOM 653 C CA . ALA A 1 104 ? 144.82230 136.40109 149.82589 1.000 46.06118 103 ALA A CA 1
ATOM 654 C C . ALA A 1 104 ? 143.60686 136.81570 149.01785 1.000 46.39825 103 ALA A C 1
ATOM 655 O O . ALA A 1 104 ? 143.50683 136.49081 147.83550 1.000 50.28658 103 ALA A O 1
ATOM 657 N N . VAL A 1 105 ? 142.66597 137.52752 149.63532 1.000 44.02942 104 VAL A N 1
ATOM 658 C CA . VAL A 1 105 ? 141.48063 137.94949 148.90002 1.000 46.11617 104 VAL A CA 1
ATOM 659 C C . VAL A 1 105 ? 141.83331 138.99798 147.85545 1.000 49.51107 104 VAL A C 1
ATOM 660 O O . VAL A 1 105 ? 141.25130 139.01421 146.76740 1.000 51.93687 104 VAL A O 1
ATOM 664 N N . GLY A 1 106 ? 142.77950 139.88818 148.15232 1.000 47.08776 105 GLY A N 1
ATOM 665 C CA . GLY A 1 106 ? 143.21879 140.83512 147.13855 1.000 48.26545 105 GLY A CA 1
ATOM 666 C C . GLY A 1 106 ? 143.88996 140.15269 145.96200 1.000 48.53099 105 GLY A C 1
ATOM 667 O O . GLY A 1 106 ? 143.59382 140.44706 144.79897 1.000 49.38268 105 GLY A O 1
ATOM 668 N N . VAL A 1 107 ? 144.79974 139.21921 146.24985 1.000 48.31715 106 VAL A N 1
ATOM 669 C CA . VAL A 1 107 ? 145.46259 138.46982 145.18640 1.000 46.83843 106 VAL A CA 1
ATOM 670 C C . VAL A 1 107 ? 144.44985 137.64588 144.40574 1.000 42.77036 106 VAL A C 1
ATOM 671 O O . VAL A 1 107 ? 144.57186 137.47306 143.19042 1.000 44.30260 106 VAL A O 1
ATOM 675 N N . GLY A 1 108 ? 143.43842 137.12019 145.09051 1.000 42.10709 107 GLY A N 1
ATOM 676 C CA . GLY A 1 108 ? 142.40101 136.37773 144.40572 1.000 41.07655 107 GLY A CA 1
ATOM 677 C C . GLY A 1 108 ? 141.56720 137.25191 143.49653 1.000 41.43099 107 GLY A C 1
ATOM 678 O O . GLY A 1 108 ? 141.21050 136.84126 142.39621 1.000 47.34642 107 GLY A O 1
ATOM 679 N N . PHE A 1 109 ? 141.23092 138.46028 143.94528 1.000 42.26588 108 PHE A N 1
ATOM 680 C CA . PHE A 1 109 ? 140.51591 139.38714 143.07521 1.000 45.40758 108 PHE A CA 1
ATOM 681 C C . PHE A 1 109 ? 141.34165 139.70947 141.83851 1.000 43.48335 108 PHE A C 1
ATOM 682 O O . PHE A 1 109 ? 140.82258 139.71807 140.71533 1.000 41.49303 108 PHE A O 1
ATOM 690 N N . TYR A 1 110 ? 142.63890 139.95147 142.02493 1.000 43.19990 109 TYR A N 1
ATOM 691 C CA . TYR A 1 110 ? 143.50427 140.24512 140.88832 1.000 40.80188 109 TYR A CA 1
ATOM 692 C C . TYR A 1 110 ? 143.57291 139.06840 139.92138 1.000 44.69711 109 TYR A C 1
ATOM 693 O O . TYR A 1 110 ? 143.42478 139.24027 138.70638 1.000 47.38553 109 TYR A O 1
ATOM 702 N N . GLY A 1 111 ? 143.81167 137.86291 140.44204 1.000 43.95616 110 GLY A N 1
ATOM 703 C CA . GLY A 1 111 ? 143.90327 136.69794 139.57986 1.000 35.90881 110 GLY A CA 1
ATOM 704 C C . GLY A 1 111 ? 142.59223 136.37893 138.89294 1.000 35.36098 110 GLY A C 1
ATOM 705 O O . GLY A 1 111 ? 142.57463 135.95226 137.73996 1.000 38.65122 110 GLY A O 1
ATOM 706 N N . ASN A 1 112 ? 141.47686 136.58159 139.59050 1.000 32.28768 111 ASN A N 1
ATOM 707 C CA . ASN A 1 112 ? 140.16726 136.37110 138.99258 1.000 33.79731 111 ASN A CA 1
ATOM 708 C C . ASN A 1 112 ? 139.94234 137.32853 137.83261 1.000 38.46003 111 ASN A C 1
ATOM 709 O O . ASN A 1 112 ? 139.47356 136.92843 136.76031 1.000 43.41112 111 ASN A O 1
ATOM 714 N N . SER A 1 113 ? 140.28048 138.60482 138.02513 1.000 38.77092 112 SER A N 1
ATOM 715 C CA . SER A 1 113 ? 140.12132 139.56600 136.94089 1.000 38.05820 112 SER A CA 1
ATOM 716 C C . SER A 1 113 ? 141.04639 139.24211 135.77475 1.000 37.85047 112 SER A C 1
ATOM 717 O O . SER A 1 113 ? 140.65062 139.36504 134.61348 1.000 39.29287 112 SER A O 1
ATOM 720 N N . GLU A 1 114 ? 142.28078 138.82868 136.05864 1.000 37.06240 113 GLU A N 1
ATOM 721 C CA . GLU A 1 114 ? 143.20505 138.48792 134.98220 1.000 37.11674 113 GLU A CA 1
ATOM 722 C C . GLU A 1 114 ? 142.73257 137.26598 134.20017 1.000 38.38796 113 GLU A C 1
ATOM 723 O O . GLU A 1 114 ? 142.84272 137.22793 132.96942 1.000 40.21663 113 GLU A O 1
ATOM 729 N N . THR A 1 115 ? 142.21726 136.25041 134.89290 1.000 36.86827 114 THR A N 1
ATOM 730 C CA . THR A 1 115 ? 141.68509 135.08292 134.20134 1.000 35.44923 114 THR A CA 1
ATOM 731 C C . THR A 1 115 ? 140.47447 135.45100 133.35797 1.000 37.65950 114 THR A C 1
ATOM 732 O O . THR A 1 115 ? 140.31438 134.95435 132.23746 1.000 41.77388 114 THR A O 1
ATOM 736 N N . ASN A 1 116 ? 139.60256 136.31293 133.88104 1.000 35.93980 115 ASN A N 1
ATOM 737 C CA . ASN A 1 116 ? 138.46815 136.76729 133.08638 1.000 37.11246 115 ASN A CA 1
ATOM 738 C C . ASN A 1 116 ? 138.93525 137.53461 131.85679 1.000 40.65511 115 ASN A C 1
ATOM 739 O O . ASN A 1 116 ? 138.36380 137.39072 130.77179 1.000 41.33201 115 ASN A O 1
ATOM 744 N N . ASP A 1 117 ? 139.97267 138.35851 132.00869 1.000 40.38603 116 ASP A N 1
ATOM 745 C CA . ASP A 1 117 ? 140.50868 139.09558 130.87125 1.000 38.39373 116 ASP A CA 1
ATOM 746 C C . ASP A 1 117 ? 141.06507 138.15287 129.81767 1.000 39.75652 116 ASP A C 1
ATOM 747 O O . ASP A 1 117 ? 140.85130 138.35656 128.62095 1.000 47.04299 116 ASP A O 1
ATOM 752 N N . GLY A 1 118 ? 141.79624 137.12447 130.24018 1.000 38.30731 117 GLY A N 1
ATOM 753 C CA . GLY A 1 118 ? 142.30731 136.15810 129.28188 1.000 37.43696 117 GLY A CA 1
ATOM 754 C C . GLY A 1 118 ? 141.20231 135.40479 128.56719 1.000 35.41099 117 GLY A C 1
ATOM 755 O O . GLY A 1 118 ? 141.25355 135.20945 127.35068 1.000 35.72453 117 GLY A O 1
ATOM 756 N N . ALA A 1 119 ? 140.18299 134.97693 129.31191 1.000 38.31680 118 ALA A N 1
ATOM 757 C CA . ALA A 1 119 ? 139.06474 134.27536 128.69401 1.000 37.48603 118 ALA A CA 1
ATOM 758 C C . ALA A 1 119 ? 138.33343 135.17018 127.70527 1.000 39.16705 118 ALA A C 1
ATOM 759 O O . ALA A 1 119 ? 137.93407 134.71998 126.62716 1.000 41.72616 118 ALA A O 1
ATOM 761 N N . TYR A 1 120 ? 138.15049 136.44476 128.05001 1.000 40.27926 119 TYR A N 1
ATOM 762 C CA . TYR A 1 120 ? 137.45075 137.35396 127.15225 1.000 41.24146 119 TYR A CA 1
ATOM 763 C C . TYR A 1 120 ? 138.29955 137.72565 125.94691 1.000 38.27155 119 TYR A C 1
ATOM 764 O O . TYR A 1 120 ? 137.75859 137.96185 124.86703 1.000 38.24869 119 TYR A O 1
ATOM 773 N N . GLN A 1 121 ? 139.62049 137.77850 126.10082 1.000 36.75986 120 GLN A N 1
ATOM 774 C CA . GLN A 1 121 ? 140.48626 137.96470 124.94410 1.000 34.16649 120 GLN A CA 1
ATOM 775 C C . GLN A 1 121 ? 140.40378 136.77319 124.00161 1.000 39.00923 120 GLN A C 1
ATOM 776 O O . GLN A 1 121 ? 140.35094 136.94286 122.77814 1.000 42.90152 120 GLN A O 1
ATOM 782 N N . LEU A 1 122 ? 140.39521 135.55780 124.55030 1.000 38.44087 121 LEU A N 1
ATOM 783 C CA . LEU A 1 122 ? 140.20790 134.38141 123.71017 1.000 32.44860 121 LEU A CA 1
ATOM 784 C C . LEU A 1 122 ? 138.85822 134.42161 123.01071 1.000 34.84753 121 LEU A C 1
ATOM 785 O O . LEU A 1 122 ? 138.75806 134.10249 121.82285 1.000 39.28968 121 LEU A O 1
ATOM 790 N N . MET A 1 123 ? 137.80602 134.80835 123.73172 1.000 34.97717 122 MET A N 1
ATOM 791 C CA . MET A 1 123 ? 136.48484 134.90261 123.12083 1.000 35.75750 122 MET A CA 1
ATOM 792 C C . MET A 1 123 ? 136.46367 135.94353 122.01259 1.000 37.63788 122 MET A C 1
ATOM 793 O O . MET A 1 123 ? 135.84981 135.73090 120.96416 1.000 41.98496 122 MET A O 1
ATOM 798 N N . TYR A 1 124 ? 137.12018 137.08216 122.23138 1.000 39.28574 123 TYR A N 1
ATOM 799 C CA . TYR A 1 124 ? 137.16508 138.12698 121.21723 1.000 39.66181 123 TYR A CA 1
ATOM 800 C C . TYR A 1 124 ? 137.90994 137.65784 119.97666 1.000 40.13711 123 TYR A C 1
ATOM 801 O O . TYR A 1 124 ? 137.47867 137.92146 118.85082 1.000 41.14285 123 TYR A O 1
ATOM 810 N N . SER A 1 125 ? 139.03455 136.96411 120.16036 1.000 39.65210 124 SER A N 1
ATOM 811 C CA . SER A 1 125 ? 139.76940 136.43743 119.01446 1.000 35.58719 124 SER A CA 1
ATOM 812 C C . SER A 1 125 ? 138.95738 135.38926 118.26594 1.000 34.83302 124 SER A C 1
ATOM 813 O O . SER A 1 125 ? 138.95090 135.36681 117.03119 1.000 35.62885 124 SER A O 1
ATOM 816 N N . LEU A 1 126 ? 138.27016 134.50885 118.99255 1.000 34.67230 125 LEU A N 1
ATOM 817 C CA . LEU A 1 126 ? 137.42860 133.51483 118.33942 1.000 33.78615 125 LEU A CA 1
ATOM 818 C C . LEU A 1 126 ? 136.30494 134.17779 117.56086 1.000 33.91244 125 LEU A C 1
ATOM 819 O O . LEU A 1 126 ? 135.98699 133.76116 116.44522 1.000 37.90658 125 LEU A O 1
ATOM 824 N N . ASP A 1 127 ? 135.68953 135.21251 118.13414 1.000 33.67083 126 ASP A N 1
ATOM 825 C CA . ASP A 1 127 ? 134.60709 135.90910 117.44915 1.000 35.77751 126 ASP A CA 1
ATOM 826 C C . ASP A 1 127 ? 135.11164 136.65012 116.21913 1.000 37.33537 126 ASP A C 1
ATOM 827 O O . ASP A 1 127 ? 134.42896 136.69065 115.19321 1.000 36.82943 126 ASP A O 1
ATOM 832 N N . ASP A 1 128 ? 136.29744 137.25253 116.30273 1.000 36.44989 127 ASP A N 1
ATOM 833 C CA . ASP A 1 128 ? 136.85667 137.94169 115.14570 1.000 32.36464 127 ASP A CA 1
ATOM 834 C C . ASP A 1 128 ? 137.20324 136.96337 114.03123 1.000 32.49951 127 ASP A C 1
ATOM 835 O O . ASP A 1 128 ? 136.92800 137.22964 112.85545 1.000 33.94057 127 ASP A O 1
ATOM 840 N N . ALA A 1 129 ? 137.81037 135.82677 114.37706 1.000 33.44630 128 ALA A N 1
ATOM 841 C CA . ALA A 1 129 ? 138.08692 134.80776 113.37284 1.000 30.78489 128 ALA A CA 1
ATOM 842 C C . ALA A 1 129 ? 136.79706 134.27932 112.76699 1.000 30.20429 128 ALA A C 1
ATOM 843 O O . ALA A 1 129 ? 136.71555 134.05229 111.55595 1.000 30.03446 128 ALA A O 1
ATOM 845 N N . ASN A 1 130 ? 135.77627 134.08078 113.59737 1.000 32.60204 129 ASN A N 1
ATOM 846 C CA . ASN A 1 130 ? 134.48238 133.63141 113.10654 1.000 31.49430 129 ASN A CA 1
ATOM 847 C C . ASN A 1 130 ? 133.88689 134.63577 112.13387 1.000 32.79642 129 ASN A C 1
ATOM 848 O O . ASN A 1 130 ? 133.35513 134.257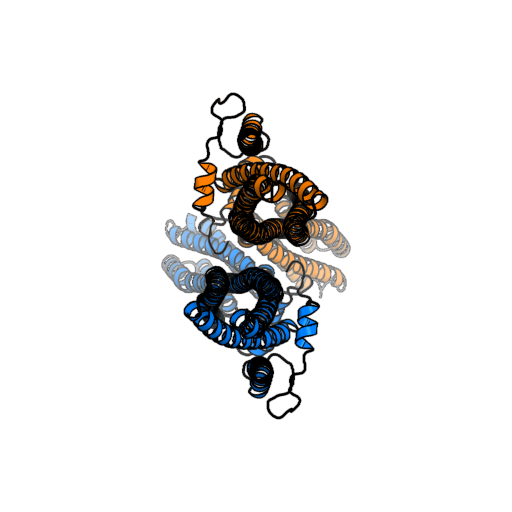10 111.08708 1.000 34.35031 129 ASN A O 1
ATOM 853 N N . HIS A 1 131 ? 133.96764 135.92414 112.46383 1.000 34.09292 130 HIS A N 1
ATOM 854 C CA . HIS A 1 131 ? 133.43475 136.95482 111.58277 1.000 33.74736 130 HIS A CA 1
ATOM 855 C C . HIS A 1 131 ? 134.18572 136.98842 110.25988 1.000 34.35553 130 HIS A C 1
ATOM 856 O O . HIS A 1 131 ? 133.57311 137.09672 109.19402 1.000 34.02425 130 HIS A O 1
ATOM 863 N N . THR A 1 132 ? 135.51360 136.88087 110.30547 1.000 33.02458 131 THR A N 1
ATOM 864 C CA . THR A 1 132 ? 136.29679 136.88973 109.07449 1.000 29.25527 131 THR A CA 1
ATOM 865 C C . THR A 1 132 ? 135.96921 135.68742 108.19494 1.000 30.70067 131 THR A C 1
ATOM 866 O O . THR A 1 132 ? 135.78126 135.82585 106.98135 1.000 33.27905 131 THR A O 1
ATOM 870 N N . PHE A 1 133 ? 135.89943 134.49288 108.78779 1.000 32.50876 132 PHE A N 1
ATOM 871 C CA . PHE A 1 133 ? 135.61709 133.29415 108.00251 1.000 28.73539 132 PHE A CA 1
ATOM 872 C C . PHE A 1 133 ? 134.19720 133.31127 107.45240 1.000 30.46533 132 PHE A C 1
ATOM 873 O O . PHE A 1 133 ? 133.96215 132.91164 106.30594 1.000 34.00413 132 PHE A O 1
ATOM 881 N N . SER A 1 134 ? 133.23593 133.77614 108.24983 1.000 31.75753 133 SER A N 1
ATOM 882 C CA . SER A 1 134 ? 131.86804 133.89183 107.76677 1.000 31.95674 133 SER A CA 1
ATOM 883 C C . SER A 1 134 ? 131.76887 134.91358 106.64654 1.000 35.46940 133 SER A C 1
ATOM 884 O O . SER A 1 134 ? 131.00059 134.72992 105.70009 1.000 39.89925 133 SER A O 1
ATOM 887 N N . GLY A 1 135 ? 132.53070 136.00340 106.73956 1.000 33.79422 134 GLY A N 1
ATOM 888 C CA . GLY A 1 135 ? 132.55959 136.96510 105.65384 1.000 32.09590 134 GLY A CA 1
ATOM 889 C C . GLY A 1 135 ? 133.15500 136.39189 104.38540 1.000 31.54766 134 GLY A C 1
ATOM 890 O O . GLY A 1 135 ? 132.65926 136.65048 103.28941 1.000 33.39034 134 GLY A O 1
ATOM 891 N N . ILE A 1 136 ? 134.22867 135.61356 104.51206 1.000 31.84377 135 ILE A N 1
ATOM 892 C CA . ILE A 1 136 ? 134.79782 134.95176 103.34054 1.000 32.29334 135 ILE A CA 1
ATOM 893 C C . ILE A 1 136 ? 133.75906 134.04721 102.69504 1.000 32.73158 135 ILE A C 1
ATOM 894 O O . ILE A 1 136 ? 133.57731 134.04641 101.47115 1.000 37.68489 135 ILE A O 1
ATOM 899 N N . ASP A 1 137 ? 133.06520 133.25654 103.51506 1.000 33.69282 136 ASP A N 1
ATOM 900 C CA . ASP A 1 137 ? 132.05172 132.34948 102.98950 1.000 33.40942 136 ASP A CA 1
ATOM 901 C C . ASP A 1 137 ? 130.92291 133.11327 102.31534 1.000 36.18247 136 ASP A C 1
ATOM 902 O O . ASP A 1 137 ? 130.46353 132.73103 101.23409 1.000 42.04454 136 ASP A O 1
ATOM 907 N N . ALA A 1 138 ? 130.45787 134.19245 102.94355 1.000 34.55307 137 ALA A N 1
ATOM 908 C CA . ALA A 1 138 ? 129.38273 134.98653 102.36602 1.000 35.39327 137 ALA A CA 1
ATOM 909 C C . ALA A 1 138 ? 129.80843 135.61108 101.04773 1.000 40.00814 137 ALA A C 1
ATOM 910 O O . ALA A 1 138 ? 129.03609 135.62696 100.08801 1.000 44.62973 137 ALA A O 1
ATOM 912 N N . LEU A 1 139 ? 131.03402 136.13296 100.98028 1.000 39.94082 138 LEU A N 1
ATOM 913 C CA . LEU A 1 139 ? 131.51914 136.73658 99.74470 1.000 38.68359 138 LEU A CA 1
ATOM 914 C C . LEU A 1 139 ? 131.59866 135.70800 98.62806 1.000 40.82428 138 LEU A C 1
ATOM 915 O O . LEU A 1 139 ? 131.15522 135.96159 97.50330 1.000 43.42630 138 LEU A O 1
ATOM 920 N N . VAL A 1 140 ? 132.16337 134.53502 98.91904 1.000 40.34625 139 VAL A N 1
ATOM 921 C CA . VAL A 1 140 ? 132.29132 133.50811 97.88871 1.000 41.97464 139 VAL A CA 1
ATOM 922 C C . VAL A 1 140 ? 130.91610 133.05568 97.41525 1.000 48.30185 139 VAL A C 1
ATOM 923 O O . VAL A 1 140 ? 130.65631 132.95533 96.21004 1.000 52.49057 139 VAL A O 1
ATOM 927 N N . SER A 1 141 ? 130.00946 132.78291 98.35646 1.000 46.76954 140 SER A N 1
ATOM 928 C CA . SER A 1 141 ? 128.67602 132.32643 97.98349 1.000 48.34488 140 SER A CA 1
ATOM 929 C C . SER A 1 141 ? 127.92417 133.38977 97.19533 1.000 52.16356 140 SER A C 1
ATOM 930 O O . SER A 1 141 ? 127.26265 133.08074 96.19848 1.000 56.76373 140 SER A O 1
ATOM 933 N N . GLY A 1 142 ? 128.00911 134.64843 97.62611 1.000 50.16276 141 GLY A N 1
ATOM 934 C CA . GLY A 1 142 ? 127.30666 135.70872 96.92968 1.000 52.74727 141 GLY A CA 1
ATOM 935 C C . GLY A 1 142 ? 127.84448 135.94770 95.53559 1.000 55.49035 141 GLY A C 1
ATOM 936 O O . GLY A 1 142 ? 127.07527 136.13782 94.59463 1.000 59.54553 141 GLY A O 1
ATOM 937 N N . THR A 1 143 ? 129.16900 135.94107 95.37850 1.000 53.72662 142 THR A N 1
ATOM 938 C CA . THR A 1 143 ? 129.74170 136.10437 94.04865 1.000 54.67175 142 THR A CA 1
ATOM 939 C C . THR A 1 143 ? 129.37257 134.93763 93.14348 1.000 60.19614 142 THR A C 1
ATOM 940 O O . THR A 1 143 ? 129.05659 135.13684 91.96643 1.000 65.93014 142 THR A O 1
ATOM 944 N N . THR A 1 144 ? 129.40823 133.71019 93.66862 1.000 59.06832 143 THR A N 1
ATOM 945 C CA . THR A 1 144 ? 129.04531 132.55309 92.85685 1.000 59.79410 143 THR A CA 1
ATOM 946 C C . THR A 1 144 ? 127.59075 132.62800 92.41533 1.000 65.08617 143 THR A C 1
ATOM 947 O O . THR A 1 144 ? 127.26975 132.39666 91.24237 1.000 68.81113 143 THR A O 1
ATOM 951 N N . GLN A 1 145 ? 126.69033 132.93779 93.34961 1.000 65.93462 144 GLN A N 1
ATOM 952 C CA . GLN A 1 145 ? 125.28137 133.05108 92.99911 1.000 69.51589 144 GLN A CA 1
ATOM 953 C C . GLN A 1 145 ? 125.06121 134.17492 92.00062 1.000 72.55758 144 GLN A C 1
ATOM 954 O O . GLN A 1 145 ? 124.33937 134.00506 91.01183 1.000 76.77431 144 GLN A O 1
ATOM 960 N N . LYS A 1 146 ? 125.69090 135.32753 92.23194 1.000 69.99386 145 LYS A N 1
ATOM 961 C CA . LYS A 1 146 ? 125.56306 136.44244 91.30645 1.000 71.21295 145 LYS A CA 1
ATOM 962 C C . LYS A 1 146 ? 125.98251 136.02276 89.90892 1.000 74.38177 145 LYS A C 1
ATOM 963 O O . LYS A 1 146 ? 125.18253 136.08384 88.96882 1.000 77.65634 145 LYS A O 1
ATOM 969 N N . MET A 1 147 ? 127.19728 135.48997 89.77489 1.000 72.99359 146 MET A N 1
ATOM 970 C CA . MET A 1 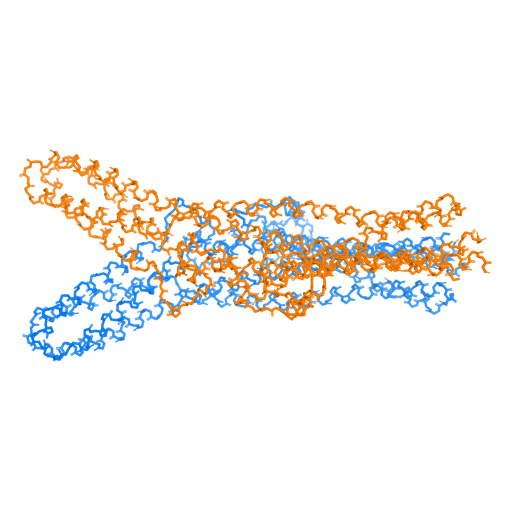147 ? 127.66996 135.05965 88.46976 1.000 73.65420 146 MET A CA 1
ATOM 971 C C . MET A 1 147 ? 126.64850 134.11817 87.86349 1.000 78.03649 146 MET A C 1
ATOM 972 O O . MET A 1 147 ? 125.93033 134.50933 86.94101 1.000 84.40310 146 MET A O 1
ATOM 977 N N . LYS A 1 148 ? 126.47579 132.93678 88.45157 1.000 75.97725 147 LYS A N 1
ATOM 978 C CA . LYS A 1 148 ? 125.64610 131.93832 87.79436 1.000 78.18600 147 LYS A CA 1
ATOM 979 C C . LYS A 1 148 ? 124.26849 132.50719 87.48203 1.000 83.38482 147 LYS A C 1
ATOM 980 O O . LYS A 1 148 ? 123.96180 132.77522 86.31580 1.000 86.36371 147 LYS A O 1
ATOM 986 N N . VAL A 1 149 ? 123.47125 132.79575 88.51074 1.000 82.69072 148 VAL A N 1
ATOM 987 C CA . VAL A 1 149 ? 122.07303 133.14659 88.27884 1.000 85.01925 148 VAL A CA 1
ATOM 988 C C . VAL A 1 149 ? 121.96721 134.42247 87.45028 1.000 87.47753 148 VAL A C 1
ATOM 989 O O . VAL A 1 149 ? 121.40938 134.42125 86.34479 1.000 90.25295 148 VAL A O 1
ATOM 993 N N . ASP A 1 150 ? 122.47913 135.53765 87.98052 1.000 85.20300 149 ASP A N 1
ATOM 994 C CA . ASP A 1 150 ? 122.20516 136.82399 87.35577 1.000 86.28699 149 ASP A CA 1
ATOM 995 C C . ASP A 1 150 ? 122.86465 136.92657 85.98686 1.000 89.92011 149 ASP A C 1
ATOM 996 O O . ASP A 1 150 ? 122.23805 137.38201 85.02231 1.000 94.91445 149 ASP A O 1
ATOM 1001 N N . LEU A 1 151 ? 124.14171 136.54371 85.88220 1.000 86.50258 150 LEU A N 1
ATOM 1002 C CA . LEU A 1 151 ? 124.81337 136.63058 84.59719 1.000 89.78457 150 LEU A CA 1
ATOM 1003 C C . LEU A 1 151 ? 124.13729 135.73970 83.56767 1.000 96.14225 150 LEU A C 1
ATOM 1004 O O . LEU A 1 151 ? 123.95688 136.15017 82.41848 1.000 100.31650 150 LEU A O 1
ATOM 1009 N N . GLU A 1 152 ? 123.74924 134.51642 83.94943 1.000 95.31435 151 GLU A N 1
ATOM 1010 C CA . GLU A 1 152 ? 123.08141 133.64519 82.99241 1.000 99.20908 151 GLU A CA 1
ATOM 1011 C C . GLU A 1 152 ? 121.76037 134.24473 82.53397 1.000 102.16773 151 GLU A C 1
ATOM 1012 O O . GLU A 1 152 ? 121.43774 134.20793 81.34310 1.000 103.87175 151 GLU A O 1
ATOM 1018 N N . GLN A 1 153 ? 120.98470 134.81166 83.45944 1.000 100.80318 152 GLN A N 1
ATOM 1019 C CA . GLN A 1 153 ? 119.70393 135.40054 83.07759 1.000 103.69926 152 GLN A CA 1
ATOM 1020 C C . GLN A 1 153 ? 119.89913 136.57843 82.12795 1.000 105.05476 152 GLN A C 1
ATOM 1021 O O . GLN A 1 153 ? 119.24937 136.66533 81.07479 1.000 107.79309 152 GLN A O 1
ATOM 1027 N N . HIS A 1 154 ? 120.79688 137.49860 82.48592 1.000 102.43823 153 HIS A N 1
ATOM 1028 C CA . HIS A 1 154 ? 121.02753 138.66799 81.64574 1.000 103.60356 153 HIS A CA 1
ATOM 1029 C C . HIS A 1 154 ? 121.57412 138.26554 80.28383 1.000 105.46338 153 HIS A C 1
ATOM 1030 O O . HIS A 1 154 ? 121.17661 138.82612 79.25697 1.000 107.95789 153 HIS A O 1
ATOM 1037 N N . LEU A 1 155 ? 122.48633 137.29306 80.25196 1.000 102.38021 154 LEU A N 1
ATOM 1038 C CA . LEU A 1 155 ? 123.04954 136.84902 78.98626 1.000 103.18963 154 LEU A CA 1
ATOM 1039 C C . LEU A 1 155 ? 122.01494 136.13182 78.13450 1.000 107.20467 154 LEU A C 1
ATOM 1040 O O . LEU A 1 155 ? 122.04514 136.24941 76.90872 1.000 110.61376 154 LEU A O 1
ATOM 1045 N N . ALA A 1 156 ? 121.09595 135.38751 78.75253 1.000 106.13502 155 ALA A N 1
ATOM 1046 C CA . ALA A 1 156 ? 120.02125 134.76967 77.98524 1.000 109.54208 155 ALA A CA 1
ATOM 1047 C C . ALA A 1 156 ? 119.12146 135.82587 77.36220 1.000 112.26601 155 ALA A C 1
ATOM 1048 O O . ALA A 1 156 ? 118.74666 135.72174 76.18732 1.000 114.08037 155 ALA A O 1
ATOM 1050 N N . ARG A 1 157 ? 118.77100 136.85865 78.13133 1.000 111.72122 156 ARG A N 1
ATOM 1051 C CA . ARG A 1 157 ? 117.97413 137.94312 77.56460 1.000 114.37187 156 ARG A CA 1
ATOM 1052 C C . ARG A 1 157 ? 118.71560 138.62752 76.42135 1.000 114.70737 156 ARG A C 1
ATOM 1053 O O . ARG A 1 157 ? 118.13141 138.91292 75.36679 1.000 114.59835 156 ARG A O 1
ATOM 1061 N N . LEU A 1 158 ? 120.01024 138.88799 76.60997 1.000 114.38762 157 LEU A N 1
ATOM 1062 C CA . LEU A 1 158 ? 120.79543 139.54924 75.57463 1.000 113.38582 157 LEU A CA 1
ATOM 1063 C C . LEU A 1 158 ? 120.90304 138.68593 74.32511 1.000 114.45218 157 LEU A C 1
ATOM 1064 O O . LEU A 1 158 ? 120.85984 139.20003 73.20441 1.000 116.91607 157 LEU A O 1
ATOM 1069 N N . SER A 1 159 ? 121.06460 137.37339 74.49603 1.000 113.14695 158 SER A N 1
ATOM 1070 C CA . SER A 1 159 ? 121.11855 136.47491 73.34894 1.000 114.54613 158 SER A CA 1
ATOM 1071 C C . SER A 1 159 ? 119.78763 136.44448 72.61242 1.000 117.51237 158 SER A C 1
ATOM 1072 O O . SER A 1 159 ? 119.75527 136.42836 71.37649 1.000 117.75723 158 SER A O 1
ATOM 1075 N N . GLU A 1 160 ? 118.67760 136.43327 73.35308 1.000 117.77175 159 GLU A N 1
ATOM 1076 C CA . GLU A 1 160 ? 117.37118 136.46031 72.70597 1.000 118.84284 159 GLU A CA 1
ATOM 1077 C C . GLU A 1 160 ? 117.18485 137.74599 71.91139 1.000 120.00069 159 GLU A C 1
ATOM 1078 O O . GLU A 1 160 ? 116.61268 137.73011 70.81550 1.000 121.00400 159 GLU A O 1
ATOM 1084 N N . ILE A 1 161 ? 117.66400 138.87166 72.44514 1.000 119.61870 160 ILE A N 1
ATOM 1085 C CA . ILE A 1 161 ? 117.52557 140.13549 71.72595 1.000 120.80094 160 ILE A CA 1
ATOM 1086 C C . ILE A 1 161 ? 118.55086 140.28314 70.60579 1.000 120.65123 160 ILE A C 1
ATOM 1087 O O . ILE A 1 161 ? 118.34305 141.08636 69.68818 1.000 120.86697 160 ILE A O 1
ATOM 1092 N N . PHE A 1 162 ? 119.64189 139.51871 70.64167 1.000 120.18194 161 PHE A N 1
ATOM 1093 C CA . PHE A 1 162 ? 120.73894 139.64370 69.68971 1.000 120.22642 161 PHE A CA 1
ATOM 1094 C C . PHE A 1 162 ? 120.82738 138.44545 68.75037 1.000 121.10797 161 PHE A C 1
ATOM 1095 O O . PHE A 1 162 ? 121.91946 138.08149 68.30815 1.000 121.35966 161 PHE A O 1
ATOM 1103 N N . ALA A 1 163 ? 119.69495 137.82244 68.42907 1.000 121.37407 162 ALA A N 1
ATOM 1104 C CA . ALA A 1 163 ? 119.73921 136.61579 67.61365 1.000 123.17110 162 ALA A CA 1
ATOM 1105 C C . ALA A 1 163 ? 119.90024 136.96894 66.14178 1.000 125.26968 162 ALA A C 1
ATOM 1106 O O . ALA A 1 163 ? 119.17594 136.45206 65.28526 1.000 125.29453 162 ALA A O 1
ATOM 1108 N N . ALA A 1 164 ? 120.84966 137.85483 65.84365 1.000 125.21712 163 ALA A N 1
ATOM 1109 C CA . ALA A 1 164 ? 121.20009 138.17690 64.46798 1.000 123.93120 163 ALA A CA 1
ATOM 1110 C C . ALA A 1 164 ? 122.69489 138.31411 64.22784 1.000 124.23675 163 ALA A C 1
ATOM 1111 O O . ALA A 1 164 ? 123.10539 138.32851 63.06376 1.000 125.15340 163 ALA A O 1
ATOM 1113 N N . ARG A 1 165 ? 123.52098 138.41303 65.26841 1.000 124.21909 164 ARG A N 1
ATOM 1114 C CA . ARG A 1 165 ? 124.94203 138.71592 65.12915 1.000 122.78109 164 ARG A CA 1
ATOM 1115 C C . ARG A 1 165 ? 125.75993 137.56176 65.69269 1.000 121.37186 164 ARG A C 1
ATOM 1116 O O . ARG A 1 165 ? 125.75809 137.32401 66.90649 1.000 119.34328 164 ARG A O 1
ATOM 1124 N N . GLY A 1 166 ? 126.46908 136.85657 64.81098 1.000 121.62646 165 GLY A N 1
ATOM 1125 C CA . GLY A 1 166 ? 127.34106 135.78940 65.26810 1.000 120.29230 165 GLY A CA 1
ATOM 1126 C C . GLY A 1 166 ? 128.45308 136.29574 66.16449 1.000 117.65281 165 GLY A C 1
ATOM 1127 O O . GLY A 1 166 ? 128.80904 135.65059 67.15206 1.000 114.19829 165 GLY A O 1
ATOM 1128 N N . ASP A 1 167 ? 129.01684 137.45946 65.83401 1.000 118.30463 166 ASP A N 1
ATOM 1129 C CA . ASP A 1 167 ? 130.06673 138.03248 66.66997 1.000 116.69644 166 ASP A CA 1
ATOM 1130 C C . ASP A 1 167 ? 129.54536 138.36202 68.06313 1.000 114.07896 166 ASP A C 1
ATOM 1131 O O . ASP A 1 167 ? 130.21070 138.08200 69.06692 1.000 112.71363 166 ASP A O 1
ATOM 1136 N N . TYR A 1 168 ? 128.35368 138.95564 68.14618 1.000 115.05303 167 TYR A N 1
ATOM 1137 C CA . TYR A 1 168 ? 127.78588 139.28556 69.44890 1.000 113.95081 167 TYR A CA 1
ATOM 1138 C C . TYR A 1 168 ? 127.45786 138.02793 70.24340 1.000 111.60413 167 TYR A C 1
ATOM 1139 O O . TYR A 1 168 ? 127.68293 137.97640 71.45961 1.000 108.81597 167 TYR A O 1
ATOM 1148 N N . LEU A 1 169 ? 126.92257 137.00321 69.57730 1.000 112.24373 168 LEU A N 1
ATOM 1149 C CA . LEU A 1 169 ? 126.65437 135.74848 70.27028 1.000 111.20744 168 LEU A CA 1
ATOM 1150 C C . LEU A 1 169 ? 127.94428 135.12150 70.78394 1.000 108.60000 168 LEU A C 1
ATOM 1151 O O . LEU A 1 169 ? 127.98402 134.58685 71.89823 1.000 104.98914 168 LEU A O 1
ATOM 1156 N N . GLN A 1 170 ? 129.01288 135.17885 69.98682 1.000 108.92396 169 GLN A N 1
ATOM 1157 C CA . GLN A 1 170 ? 130.29675 134.65170 70.43511 1.000 107.24561 169 GLN A CA 1
ATOM 1158 C C . GLN A 1 170 ? 130.83224 135.44276 71.62112 1.000 103.05673 169 GLN A C 1
ATOM 1159 O O . GLN A 1 170 ? 131.43679 134.87268 72.53524 1.000 100.27335 169 GLN A O 1
ATOM 1165 N N . THR A 1 171 ? 130.63313 136.76203 71.61810 1.000 104.24058 170 THR A N 1
ATOM 1166 C CA . THR A 1 171 ? 131.04684 137.56985 72.76183 1.000 100.83306 170 THR A CA 1
ATOM 1167 C C . THR A 1 171 ? 130.27652 137.17932 74.01774 1.000 97.45034 170 THR A C 1
ATOM 1168 O O . THR A 1 171 ? 130.85255 137.08626 75.10911 1.000 95.05685 170 THR A O 1
ATOM 1172 N N . LEU A 1 172 ? 128.96932 136.95138 73.88427 1.000 98.43291 171 LEU A N 1
ATOM 1173 C CA . LEU A 1 172 ? 128.18697 136.49035 75.02749 1.000 96.95450 171 LEU A CA 1
ATOM 1174 C C . LEU A 1 172 ? 128.68307 135.13521 75.51761 1.000 95.36135 171 LEU A C 1
ATOM 1175 O O . LEU A 1 172 ? 128.75819 134.88810 76.72815 1.000 90.89983 171 LEU A O 1
ATOM 1180 N N . LYS A 1 173 ? 129.02079 134.24141 74.58789 1.000 97.52583 172 LYS A N 1
ATOM 1181 C CA . LYS A 1 173 ? 129.57644 132.94904 74.97194 1.000 96.18106 172 LYS A CA 1
ATOM 1182 C C . LYS A 1 173 ? 130.88593 133.12012 75.72904 1.000 92.35703 172 LYS A C 1
ATOM 1183 O O . LYS A 1 173 ? 131.14385 132.41228 76.70818 1.000 90.23213 172 LYS A O 1
ATOM 1189 N N . PHE A 1 174 ? 131.73335 134.04567 75.27910 1.000 90.77143 173 PHE A N 1
ATOM 1190 C CA . PHE A 1 174 ? 132.98568 134.30638 75.98086 1.000 88.61424 173 PHE A CA 1
ATOM 1191 C C . PHE A 1 174 ? 132.72879 134.82814 77.38743 1.000 84.78618 173 PHE A C 1
ATOM 1192 O O . PHE A 1 174 ? 133.41737 134.44164 78.33941 1.000 81.81862 173 PHE A O 1
ATOM 1200 N N . ILE A 1 175 ? 131.74941 135.71964 77.53575 1.000 84.74286 174 ILE A N 1
ATOM 1201 C CA . ILE A 1 175 ? 131.41633 136.22776 78.86320 1.000 82.73410 174 ILE A CA 1
ATOM 1202 C C . ILE A 1 175 ? 130.95433 135.08930 79.76238 1.000 82.34329 174 ILE A C 1
ATOM 1203 O O . ILE A 1 175 ? 131.34705 135.00125 80.93235 1.000 79.75906 174 ILE A O 1
ATOM 1208 N N . GLN A 1 176 ? 130.11663 134.19692 79.22999 1.000 84.47739 175 GLN A N 1
ATOM 1209 C CA . GLN A 1 176 ? 129.65788 133.05383 80.01460 1.000 83.02675 175 GLN A CA 1
ATOM 1210 C C . GLN A 1 176 ? 130.81801 132.14798 80.40721 1.000 79.19888 175 GLN A C 1
ATOM 1211 O O . GLN A 1 176 ? 130.86560 131.63763 81.53107 1.000 75.55887 175 GLN A O 1
ATOM 1217 N N . GLN A 1 177 ? 131.75238 131.91823 79.48532 1.000 79.81486 176 GLN A N 1
ATOM 1218 C CA . GLN A 1 177 ? 132.89831 131.06641 79.78553 1.000 77.80400 176 GLN A CA 1
ATOM 1219 C C . GLN A 1 177 ? 133.77496 131.68265 80.86782 1.000 73.54339 176 GLN A C 1
ATOM 1220 O O . GLN A 1 177 ? 134.26597 130.97995 81.76077 1.000 72.61213 176 GLN A O 1
ATOM 1226 N N . MET A 1 178 ? 133.98439 132.99806 80.80497 1.000 73.37875 177 MET A N 1
ATOM 1227 C CA . MET A 1 178 ? 134.73379 133.67545 81.85759 1.000 70.09573 177 MET A CA 1
ATOM 1228 C C . MET A 1 178 ? 134.01147 133.57357 83.19488 1.000 65.45093 177 MET A C 1
ATOM 1229 O O . MET A 1 178 ? 134.64310 133.37257 84.23871 1.000 62.45312 177 MET A O 1
ATOM 1234 N N . ALA A 1 179 ? 132.68510 133.71606 83.18443 1.000 65.13124 178 ALA A N 1
ATOM 1235 C CA . ALA A 1 179 ? 131.91889 133.55610 84.41482 1.000 64.34653 178 ALA A CA 1
ATOM 1236 C C . ALA A 1 179 ? 132.07769 132.15128 84.97952 1.000 65.98033 178 ALA A C 1
ATOM 1237 O O . ALA A 1 179 ? 132.19323 131.96987 86.19648 1.000 64.49764 178 ALA A O 1
ATOM 1239 N N . GLY A 1 180 ? 132.07062 131.14302 84.11035 1.000 66.19287 179 GLY A N 1
ATOM 1240 C CA . GLY A 1 180 ? 132.29713 129.78427 84.57014 1.000 61.52428 179 GLY A CA 1
ATOM 1241 C C . GLY A 1 180 ? 133.67180 129.60249 85.18218 1.000 61.66199 179 GLY A C 1
ATOM 1242 O O . GLY A 1 180 ? 133.82692 128.91574 86.19481 1.000 62.32683 179 GLY A O 1
ATOM 1243 N N . SER A 1 181 ? 134.69080 130.20844 84.57186 1.000 61.88144 180 SER A N 1
ATOM 1244 C CA . SER A 1 181 ? 136.02782 130.15076 85.15648 1.000 61.08443 180 SER A CA 1
ATOM 1245 C C . SER A 1 181 ? 136.05116 130.80423 86.53241 1.000 58.53442 180 SER A C 1
ATOM 1246 O O . SER A 1 181 ? 136.68074 130.29160 87.46701 1.000 56.74502 180 SER A O 1
ATOM 1249 N N . VAL A 1 182 ? 135.36924 131.94093 86.67336 1.000 58.08256 181 VAL A N 1
ATOM 1250 C CA . VAL A 1 182 ? 135.29691 132.60966 87.96878 1.000 55.59542 181 VAL A CA 1
ATOM 1251 C C . VAL A 1 182 ? 134.62473 131.70881 88.99429 1.000 57.45672 181 VAL A C 1
ATOM 1252 O O . VAL A 1 182 ? 135.06648 131.61300 90.14531 1.000 58.63278 181 VAL A O 1
ATOM 1256 N N . VAL A 1 183 ? 133.53538 131.04995 88.59895 1.000 57.26741 182 VAL A N 1
ATOM 1257 C CA . VAL A 1 183 ? 132.81830 130.17315 89.52024 1.000 57.94271 182 VAL A CA 1
ATOM 1258 C C . VAL A 1 183 ? 133.70098 129.00782 89.94572 1.000 54.90171 182 VAL A C 1
ATOM 1259 O O . VAL A 1 183 ? 133.70492 128.60752 91.11496 1.000 53.43372 182 VAL A O 1
ATOM 1263 N N . VAL A 1 184 ? 134.45493 128.43947 89.00499 1.000 54.48501 183 VAL A N 1
ATOM 1264 C CA . VAL A 1 184 ? 135.36249 127.34455 89.33982 1.000 53.04764 183 VAL A CA 1
ATOM 1265 C C . VAL A 1 184 ? 136.41228 127.81221 90.33990 1.000 52.05231 183 VAL A C 1
ATOM 1266 O O . VAL A 1 184 ? 136.68819 127.14196 91.34392 1.000 50.99167 183 VAL A O 1
ATOM 1270 N N . GLN A 1 185 ? 137.00972 128.97678 90.08523 1.000 51.63039 184 GLN A N 1
ATOM 1271 C CA . GLN A 1 185 ? 138.02215 129.49070 91.00179 1.000 50.32723 184 GLN A CA 1
ATOM 1272 C C . GLN A 1 185 ? 137.44026 129.72451 92.38928 1.000 49.47170 184 GLN A C 1
ATOM 1273 O O . GLN A 1 185 ? 138.06379 129.38174 93.39917 1.000 48.36901 184 GLN A O 1
ATOM 1279 N N . LEU A 1 186 ? 136.24419 130.30750 92.45903 1.000 48.81059 185 LEU A N 1
ATOM 1280 C CA . LEU A 1 186 ? 135.62935 130.57156 93.75383 1.000 48.61135 185 LEU A CA 1
ATOM 1281 C C . LEU A 1 186 ? 135.31539 129.27639 94.48831 1.000 49.59539 185 LEU A C 1
ATOM 1282 O O . LEU A 1 186 ? 135.50941 129.18204 95.70504 1.000 49.61523 185 LEU A O 1
ATOM 1287 N N . SER A 1 187 ? 134.82310 128.26616 93.76848 1.000 50.87201 186 SER A N 1
ATOM 1288 C CA . SER A 1 187 ? 134.58662 126.96716 94.38242 1.000 47.73657 186 SER A CA 1
ATOM 1289 C C . SER A 1 187 ? 135.87934 126.31114 94.83801 1.000 46.95117 186 SER A C 1
ATOM 1290 O O . SER A 1 187 ? 135.84778 125.45504 95.72626 1.000 49.51915 186 SER A O 1
ATOM 1293 N N . GLY A 1 188 ? 137.00997 126.68694 94.25295 1.000 47.08159 187 GLY A N 1
ATOM 1294 C CA . GLY A 1 188 ? 138.27903 126.15457 94.69853 1.000 44.81968 187 GLY A CA 1
ATOM 1295 C C . GLY A 1 188 ? 138.82977 126.74999 95.97253 1.000 42.89351 187 GLY A C 1
ATOM 1296 O O . GLY A 1 188 ? 139.88148 126.31135 96.44299 1.000 43.34439 187 GLY A O 1
ATOM 1297 N N . LEU A 1 189 ? 138.16162 127.74685 96.54216 1.000 44.12255 188 LEU A N 1
ATOM 1298 C CA . LEU A 1 189 ? 138.58526 128.34261 97.79790 1.000 44.61885 188 LEU A CA 1
ATOM 1299 C C . LEU A 1 189 ? 138.08675 127.51796 98.97970 1.000 43.88172 188 LEU A C 1
ATOM 1300 O O . LEU A 1 189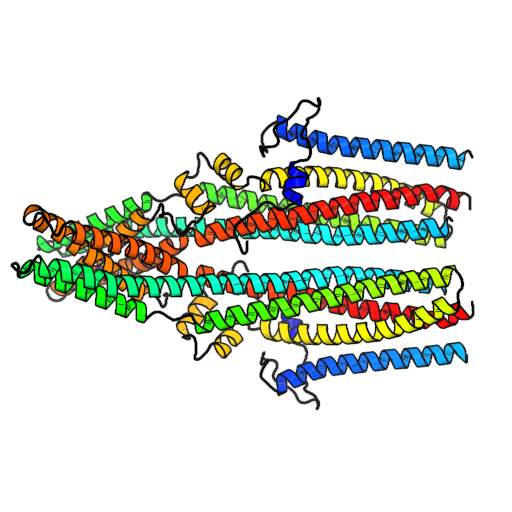 ? 137.09916 126.78909 98.86900 1.000 45.58724 188 LEU A O 1
ATOM 1305 N N . PRO A 1 190 ? 138.75410 127.61813 100.12817 1.000 42.73670 189 PRO A N 1
ATOM 1306 C CA . PRO A 1 190 ? 138.30117 126.87488 101.30860 1.000 40.34823 189 PRO A CA 1
ATOM 1307 C C . PRO A 1 190 ? 136.89930 127.28281 101.72939 1.000 41.75419 189 PRO A C 1
ATOM 1308 O O . PRO A 1 190 ? 136.50632 128.44461 101.61411 1.000 45.72726 189 PRO A O 1
ATOM 1312 N N . VAL A 1 191 ? 136.14309 126.30553 102.21823 1.000 40.88547 190 VAL A N 1
ATOM 1313 C CA . VAL A 1 191 ? 134.83294 126.53573 102.81098 1.000 40.07740 190 VAL A CA 1
ATOM 1314 C C . VAL A 1 191 ? 134.99442 126.49802 104.32081 1.000 41.58279 190 VAL A C 1
ATOM 1315 O O . VAL A 1 191 ? 135.51562 125.52266 104.87357 1.000 45.13287 190 VAL A O 1
ATOM 1319 N N . TRP A 1 192 ? 134.55701 127.56222 104.98916 1.000 40.86592 191 TRP A N 1
ATOM 1320 C CA . TRP A 1 192 ? 134.82304 127.75618 106.40669 1.000 39.52687 191 TRP A CA 1
ATOM 1321 C C . TRP A 1 192 ? 133.60139 127.49200 107.27401 1.000 44.53423 191 TRP A C 1
ATOM 1322 O O . TRP A 1 192 ? 133.55579 127.94655 108.41611 1.000 47.88214 191 TRP A O 1
ATOM 1333 N N . ARG A 1 193 ? 132.60487 126.77568 106.75730 1.000 47.47631 192 ARG A N 1
ATOM 1334 C CA . ARG A 1 193 ? 131.38709 126.55113 107.52905 1.000 49.44538 192 ARG A CA 1
ATOM 1335 C C . ARG A 1 193 ? 131.66277 125.70490 108.76727 1.000 50.36308 192 ARG A C 1
ATOM 1336 O O . ARG A 1 193 ? 131.22479 126.03946 109.87467 1.000 51.61980 192 ARG A O 1
ATOM 1344 N N . GLU A 1 194 ? 132.39119 124.59992 108.59933 1.000 51.69347 193 GLU A N 1
ATOM 1345 C CA . GLU A 1 194 ? 132.68655 123.73237 109.73422 1.000 50.06381 193 GLU A CA 1
ATOM 1346 C C . GLU A 1 194 ? 133.55808 124.43930 110.76339 1.000 47.29993 193 GLU A C 1
ATOM 1347 O O . GLU A 1 194 ? 133.30545 124.34644 111.97044 1.000 48.95508 193 GLU A O 1
ATOM 1353 N N . VAL A 1 195 ? 134.59254 125.14859 110.30811 1.000 42.97077 194 VAL A N 1
ATOM 1354 C CA . VAL A 1 195 ? 135.46031 125.86700 111.23496 1.000 40.03849 194 VAL A CA 1
ATOM 1355 C C . VAL A 1 195 ? 134.69174 126.96794 111.94452 1.000 39.51322 194 VAL A C 1
ATOM 1356 O O . VAL A 1 195 ? 134.94170 127.25349 113.11779 1.000 41.84816 194 VAL A O 1
ATOM 1360 N N . THR A 1 196 ? 133.75269 127.60621 111.25228 1.000 40.13716 195 THR A N 1
ATOM 1361 C CA . THR A 1 196 ? 132.93700 128.63808 111.87759 1.000 37.29486 195 THR A CA 1
ATOM 1362 C C . THR A 1 196 ? 132.02770 128.05416 112.94872 1.000 40.64820 195 THR A C 1
ATOM 1363 O O . THR A 1 196 ? 131.85264 128.65362 114.01483 1.000 42.69685 195 THR A O 1
ATOM 1367 N N . MET A 1 197 ? 131.43153 126.89009 112.68272 1.000 42.70914 196 MET A N 1
ATOM 1368 C CA . MET A 1 197 ? 130.62535 126.23336 113.70772 1.000 41.67803 196 MET A CA 1
ATOM 1369 C C . MET A 1 197 ? 131.47694 125.84955 114.91125 1.000 41.38847 196 MET A C 1
ATOM 1370 O O . MET A 1 197 ? 131.06066 126.02833 116.06245 1.000 41.91304 196 MET A O 1
ATOM 1375 N N . GLU A 1 198 ? 132.67904 125.32802 114.66566 1.000 40.28446 197 GLU A N 1
ATOM 1376 C CA . GLU A 1 198 ? 133.57203 124.99896 115.77005 1.000 36.59228 197 GLU A CA 1
ATOM 1377 C C . GLU A 1 198 ? 133.93229 126.23872 116.57733 1.000 37.79811 197 GLU A C 1
ATOM 1378 O O . GLU A 1 198 ? 133.94833 126.20014 117.81189 1.000 43.35936 197 GLU A O 1
ATOM 1384 N N . LEU A 1 199 ? 134.22830 127.34803 115.89932 1.000 37.55352 198 LEU A N 1
ATOM 1385 C CA . LEU A 1 199 ? 134.58987 128.57500 116.60013 1.000 35.16348 198 LEU A CA 1
ATOM 1386 C C . LEU A 1 199 ? 133.42795 129.10914 117.42487 1.000 38.74552 198 LEU A C 1
ATOM 1387 O O . LEU A 1 199 ? 133.62033 129.53610 118.56685 1.000 40.85485 198 LEU A O 1
ATOM 1392 N N . THR A 1 200 ? 132.21613 129.10080 116.86803 1.000 37.68596 199 THR A N 1
ATOM 1393 C CA . THR A 1 200 ? 131.06720 129.58866 117.62236 1.000 39.89108 199 THR A CA 1
ATOM 1394 C C . THR A 1 200 ? 130.79306 128.71262 118.83881 1.000 42.83742 199 THR A C 1
ATOM 1395 O O . THR A 1 200 ? 130.51678 129.22429 119.93131 1.000 44.70293 199 THR A O 1
ATOM 1399 N N . LYS A 1 201 ? 130.87704 127.38934 118.67776 1.000 41.26390 200 LYS A N 1
ATOM 1400 C CA . LYS A 1 201 ? 130.67445 126.49633 119.81419 1.000 39.36333 200 LYS A CA 1
ATOM 1401 C C . LYS A 1 201 ? 131.72601 126.72845 120.88875 1.000 39.62273 200 LYS A C 1
ATOM 1402 O O . LYS A 1 201 ? 131.40997 126.78585 122.08247 1.000 46.51811 200 LYS A O 1
ATOM 1408 N N . LEU A 1 202 ? 132.98932 126.85680 120.48447 1.000 36.32974 201 LEU A N 1
ATOM 1409 C CA . LEU A 1 202 ? 134.04807 127.08523 121.45778 1.000 35.83083 201 LEU A CA 1
ATOM 1410 C C . LEU A 1 202 ? 133.85180 128.40727 122.18390 1.000 38.16820 201 LEU A C 1
ATOM 1411 O O . LEU A 1 202 ? 134.07705 128.49638 123.39409 1.000 39.84704 201 LEU A O 1
ATOM 1416 N N . SER A 1 203 ? 133.44291 129.45009 121.46157 1.000 39.63834 202 SER A N 1
ATOM 1417 C CA . SER A 1 203 ? 133.22248 130.74346 122.09663 1.000 40.24497 202 SER A CA 1
ATOM 1418 C C . SER A 1 203 ? 132.07798 130.67707 123.09875 1.000 41.75086 202 SER A C 1
ATOM 1419 O O . SER A 1 203 ? 132.17138 131.24151 124.19494 1.000 44.61039 202 SER A O 1
ATOM 1422 N N . ASP A 1 204 ? 130.99084 129.98841 122.74457 1.000 39.12968 203 ASP A N 1
ATOM 1423 C CA . ASP A 1 204 ? 129.87606 129.84676 123.67561 1.000 40.84756 203 ASP A CA 1
ATOM 1424 C C . ASP A 1 204 ? 130.28982 129.08283 124.92704 1.000 44.65446 203 ASP A C 1
ATOM 1425 O O . ASP A 1 204 ? 129.95636 129.48301 126.05101 1.000 47.73753 203 ASP A O 1
ATOM 1430 N N . GLN A 1 205 ? 131.01309 127.97556 124.75304 1.000 44.74183 204 GLN A N 1
ATOM 1431 C CA . GLN A 1 205 ? 131.46012 127.20025 125.90420 1.000 40.43529 204 GLN A CA 1
ATOM 1432 C C . GLN A 1 205 ? 132.40385 128.00878 126.77998 1.000 39.51945 204 GLN A C 1
ATOM 1433 O O . GLN A 1 205 ? 132.31690 127.95632 128.01119 1.000 44.03996 204 GLN A O 1
ATOM 1439 N N . THR A 1 206 ? 133.32170 128.75500 126.16568 1.000 37.75681 205 THR A N 1
ATOM 1440 C CA . THR A 1 206 ? 134.23247 129.58385 126.94222 1.000 36.82135 205 THR A CA 1
ATOM 1441 C C . THR A 1 206 ? 133.47281 130.63857 127.72796 1.000 39.07905 205 THR A C 1
ATOM 1442 O O . THR A 1 206 ? 133.76629 130.87132 128.90155 1.000 40.81839 205 THR A O 1
ATOM 1446 N N . GLY A 1 207 ? 132.48661 131.28322 127.10464 1.000 39.90174 206 GLY A N 1
ATOM 1447 C CA . GLY A 1 207 ? 131.70721 132.27468 127.82650 1.000 38.69698 206 GLY A CA 1
ATOM 1448 C C . GLY A 1 207 ? 130.98105 131.67908 129.01462 1.000 39.87386 206 GLY A C 1
ATOM 1449 O O . GLY A 1 207 ? 131.02668 132.21787 130.12168 1.000 42.33757 206 GLY A O 1
ATOM 1450 N N . TYR A 1 208 ? 130.32103 130.54082 128.80292 1.000 41.49300 207 TYR A N 1
ATOM 1451 C CA . TYR A 1 208 ? 129.59724 129.87104 129.87989 1.000 43.83002 207 TYR A CA 1
ATOM 1452 C C . TYR A 1 208 ? 130.52737 129.51677 131.03756 1.000 44.54179 207 TYR A C 1
ATOM 1453 O O . TYR A 1 208 ? 130.30101 129.91047 132.19483 1.000 46.17329 207 TYR A O 1
ATOM 1462 N N . VAL A 1 209 ? 131.60218 128.78914 130.73350 1.000 43.27856 208 VAL A N 1
ATOM 1463 C CA . VAL A 1 209 ? 132.48863 128.30585 131.78144 1.000 39.78921 208 VAL A CA 1
ATOM 1464 C C . VAL A 1 209 ? 133.17918 129.46495 132.47814 1.000 39.47467 208 VAL A C 1
ATOM 1465 O O . VAL A 1 209 ? 133.36188 129.44279 133.69685 1.000 47.35195 208 VAL A O 1
ATOM 1469 N N . GLU A 1 210 ? 133.59160 130.48687 131.72733 1.000 37.64967 209 GLU A N 1
ATOM 1470 C CA . GLU A 1 210 ? 134.27205 131.61873 132.33938 1.000 37.59606 209 GLU A CA 1
ATOM 1471 C C . GLU A 1 210 ? 133.33575 132.40359 133.24159 1.000 39.25001 209 GLU A C 1
ATOM 1472 O O . GLU A 1 210 ? 133.73827 132.84943 134.32000 1.000 41.82184 209 GLU A O 1
ATOM 1478 N N . TYR A 1 211 ? 132.08615 132.59534 132.82144 1.000 40.88122 210 TYR A N 1
ATOM 1479 C CA . TYR A 1 211 ? 131.13669 133.28428 133.68208 1.000 42.62000 210 TYR A CA 1
ATOM 1480 C C . TYR A 1 211 ? 130.97396 132.54292 134.99699 1.000 46.96303 210 TYR A C 1
ATOM 1481 O O . TYR A 1 211 ? 131.04219 133.14327 136.07664 1.000 50.62742 210 TYR A O 1
ATOM 1490 N N . TYR A 1 212 ? 130.78228 131.22468 134.93038 1.000 47.66655 211 TYR A N 1
ATOM 1491 C CA . TYR A 1 212 ? 130.57153 130.49077 136.17393 1.000 42.64848 211 TYR A CA 1
ATOM 1492 C C . TYR A 1 212 ? 131.83577 130.41953 137.02228 1.000 39.84225 211 TYR A C 1
ATOM 1493 O O . TYR A 1 212 ? 131.74900 130.46909 138.25074 1.000 45.42464 211 TYR A O 1
ATOM 1502 N N . ARG A 1 213 ? 133.01301 130.32902 136.40383 1.000 37.06131 212 ARG A N 1
ATOM 1503 C CA . ARG A 1 213 ? 134.25240 130.33785 137.17382 1.000 35.58673 212 ARG A CA 1
ATOM 1504 C C . ARG A 1 213 ? 134.44381 131.66745 137.88994 1.000 39.59025 212 ARG A C 1
ATOM 1505 O O . ARG A 1 213 ? 134.81295 131.70668 139.07081 1.000 44.66218 212 ARG A O 1
ATOM 1513 N N . TRP A 1 214 ? 134.20590 132.77405 137.18394 1.000 40.99257 213 TRP A N 1
ATOM 1514 C CA . TRP A 1 214 ? 134.34629 134.08878 137.79548 1.000 41.32392 213 TRP A CA 1
ATOM 1515 C C . TRP A 1 214 ? 133.36035 134.26637 138.94015 1.000 43.81628 213 TRP A C 1
ATOM 1516 O O . TRP A 1 214 ? 133.72403 134.76090 140.01387 1.000 43.33747 213 TRP A O 1
ATOM 1527 N N . LEU A 1 215 ? 132.11005 133.84664 138.73837 1.000 43.85416 214 LEU A N 1
ATOM 1528 C CA . LEU A 1 215 ? 131.12007 133.95077 139.80310 1.000 44.24850 214 LEU A CA 1
ATOM 1529 C C . LEU A 1 215 ? 131.50695 133.10230 141.00704 1.000 45.88147 214 LEU A C 1
ATOM 1530 O O . LEU A 1 215 ? 131.37047 133.54213 142.15354 1.000 50.04789 214 LEU A O 1
ATOM 1535 N N . SER A 1 216 ? 131.98453 131.87881 140.77048 1.000 46.74023 215 SER A N 1
ATOM 1536 C CA . SER A 1 216 ? 132.35697 131.00554 141.87587 1.000 44.46898 215 SER A CA 1
ATOM 1537 C C . SER A 1 216 ? 133.51341 131.58320 142.67535 1.000 43.00111 215 SER A C 1
ATOM 1538 O O . SER A 1 216 ? 133.49754 131.55329 143.90961 1.000 49.76254 215 SER A O 1
ATOM 1541 N N . TYR A 1 217 ? 134.52802 132.11831 141.99828 1.000 41.46436 216 TYR A N 1
ATOM 1542 C CA . TYR A 1 217 ? 135.64467 132.69167 142.74143 1.000 40.38845 216 TYR A CA 1
ATOM 1543 C C . TYR A 1 217 ? 135.24651 133.97425 143.45870 1.000 44.61570 216 TYR A C 1
ATOM 1544 O O . TYR A 1 217 ? 135.75461 134.25326 144.54953 1.000 47.67640 216 TYR A O 1
ATOM 1553 N N . LEU A 1 218 ? 134.34342 134.76622 142.87787 1.000 46.74899 217 LEU A N 1
ATOM 1554 C CA . LEU A 1 218 ? 133.85461 135.94431 143.58502 1.000 46.72355 217 LEU A CA 1
ATOM 1555 C C . LEU A 1 218 ? 133.10163 135.55166 144.84734 1.000 47.87473 217 LEU A C 1
ATOM 1556 O O . LEU A 1 218 ? 133.27679 136.17000 145.90427 1.000 50.34404 217 LEU A O 1
ATOM 1561 N N . LEU A 1 219 ? 132.25218 134.52779 144.75566 1.000 47.26775 218 LEU A N 1
ATOM 1562 C CA . LEU A 1 219 ? 131.55305 134.04817 145.94074 1.000 46.01390 218 LEU A CA 1
ATOM 1563 C C . LEU A 1 219 ? 132.53500 133.51620 146.97205 1.000 47.50445 218 LEU A C 1
ATOM 1564 O O . LEU A 1 219 ? 132.33787 133.69764 148.17555 1.000 54.17327 218 LEU A O 1
ATOM 1569 N N . LEU A 1 220 ? 133.59941 132.85293 146.52238 1.000 46.19520 219 LEU A N 1
ATOM 1570 C CA . LEU A 1 220 ? 134.61186 132.37953 147.45910 1.000 43.46504 219 LEU A CA 1
ATOM 1571 C C . LEU A 1 220 ? 135.28450 133.54012 148.18024 1.000 47.44069 219 LEU A C 1
ATOM 1572 O O . LEU A 1 220 ? 135.49808 133.48276 149.39452 1.000 54.58260 219 LEU A O 1
ATOM 1577 N N . PHE A 1 221 ? 135.63262 134.60162 147.45021 1.000 47.33710 220 PHE A N 1
ATOM 1578 C CA . PHE A 1 221 ? 136.25180 135.76050 148.09019 1.000 47.88973 220 PHE A CA 1
ATOM 1579 C C . PHE A 1 221 ? 135.30615 136.41026 149.08987 1.000 50.06059 220 PHE A C 1
ATOM 1580 O O . PHE A 1 221 ? 135.71774 136.79169 150.19128 1.000 51.95089 220 PHE A O 1
ATOM 1588 N N . ILE A 1 222 ? 134.03619 136.56245 148.71501 1.000 51.49563 221 ILE A N 1
ATOM 1589 C CA . ILE A 1 222 ? 133.06558 137.17034 149.61958 1.000 51.94102 221 ILE A CA 1
ATOM 1590 C C . ILE A 1 222 ? 132.89437 136.31794 150.86797 1.000 53.15388 221 ILE A C 1
ATOM 1591 O O . ILE A 1 222 ? 132.83665 136.83676 151.98812 1.000 60.32954 221 ILE A O 1
ATOM 1596 N N . LEU A 1 223 ? 132.79946 134.99895 150.69783 1.000 51.20912 222 LEU A N 1
ATOM 1597 C CA . LEU A 1 223 ? 132.65824 134.11519 151.84714 1.000 51.29090 222 LEU A CA 1
ATOM 1598 C C . LEU A 1 223 ? 133.88033 134.18491 152.74894 1.000 52.08518 222 LEU A C 1
ATOM 1599 O O . LEU A 1 223 ? 133.74955 134.20033 153.97403 1.000 57.52998 222 LEU A O 1
ATOM 1604 N N . ASP A 1 224 ? 135.07846 134.22535 152.16658 1.000 49.53851 223 ASP A N 1
ATOM 1605 C CA . ASP A 1 224 ? 136.28393 134.32932 152.98118 1.000 52.09926 223 ASP A CA 1
ATOM 1606 C C . ASP A 1 224 ? 136.31871 135.64063 153.75279 1.000 58.41469 223 ASP A C 1
ATOM 1607 O O . ASP A 1 224 ? 136.67319 135.66453 154.93724 1.000 63.62048 223 ASP A O 1
ATOM 1612 N N . LEU A 1 225 ? 135.96274 136.74684 153.09848 1.000 57.88835 224 LEU A N 1
ATOM 1613 C CA . LEU A 1 225 ? 135.95641 138.03072 153.78994 1.000 56.76577 224 LEU A CA 1
ATOM 1614 C C . LEU A 1 225 ? 134.93836 138.04178 154.92132 1.000 60.10440 224 LEU A C 1
ATOM 1615 O O . LEU A 1 225 ? 135.22968 138.52425 156.02155 1.000 65.50701 224 LEU A O 1
ATOM 1620 N N . VAL A 1 226 ? 133.73663 137.51799 154.67461 1.000 57.94045 225 VAL A N 1
ATOM 1621 C CA . VAL A 1 226 ? 132.72844 137.50787 155.72717 1.000 59.73115 225 VAL A CA 1
ATOM 1622 C C . VAL A 1 226 ? 133.15497 136.58748 156.85912 1.000 64.14004 225 VAL A C 1
ATOM 1623 O O . VAL A 1 226 ? 132.90339 136.87639 158.02990 1.000 70.82307 225 VAL A O 1
ATOM 1627 N N . ILE A 1 227 ? 133.81410 135.47369 156.53976 1.000 63.14357 226 ILE A N 1
ATOM 1628 C CA . ILE A 1 227 ? 134.30347 134.58463 157.58789 1.000 64.23827 226 ILE A CA 1
ATOM 1629 C C . ILE A 1 227 ? 135.32878 135.30402 158.44793 1.000 66.55158 226 ILE A C 1
ATOM 1630 O O . ILE A 1 227 ? 135.28372 135.23986 159.67857 1.000 74.65837 226 ILE A O 1
ATOM 1635 N N . CYS A 1 228 ? 136.27063 136.00195 157.81307 1.000 64.10608 227 CYS A N 1
ATOM 1636 C CA . CYS A 1 228 ? 137.29764 136.70399 158.57622 1.000 70.29951 227 CYS A CA 1
ATOM 1637 C C . CYS A 1 228 ? 136.68979 137.79727 159.44947 1.000 73.24239 227 CYS A C 1
ATOM 1638 O O . CYS A 1 228 ? 137.03936 137.92865 160.62964 1.000 75.14100 227 CYS A O 1
ATOM 1641 N N . LEU A 1 229 ? 135.76989 138.58757 158.89200 1.000 70.63070 228 LEU A N 1
ATOM 1642 C CA . LEU A 1 229 ? 135.15928 139.66218 159.66873 1.000 69.02717 228 LEU A CA 1
ATOM 1643 C C . LEU A 1 229 ? 134.29502 139.11644 160.79727 1.000 75.07429 228 LEU A C 1
ATOM 1644 O O . LEU A 1 229 ? 134.30443 139.66014 161.90553 1.000 83.04381 228 LEU A O 1
ATOM 1649 N N . ILE A 1 230 ? 133.53814 138.04862 160.54282 1.000 74.35501 229 ILE A N 1
ATOM 1650 C CA . ILE A 1 230 ? 132.71421 137.46228 161.59178 1.000 75.61115 229 ILE A CA 1
ATOM 1651 C C . ILE A 1 230 ? 133.58686 136.84927 162.67431 1.000 76.68927 229 ILE A C 1
ATOM 1652 O O . ILE A 1 230 ? 133.24967 136.90201 163.85847 1.000 80.37652 229 ILE A O 1
ATOM 1657 N N . ALA A 1 231 ? 134.71727 136.25456 162.29430 1.000 75.00262 230 ALA A N 1
ATOM 1658 C CA . ALA A 1 231 ? 135.63546 135.72934 163.29559 1.000 77.88045 230 ALA A CA 1
ATOM 1659 C C . ALA A 1 231 ? 136.20846 136.84876 164.15119 1.000 82.47329 230 ALA A C 1
ATOM 1660 O O . ALA A 1 231 ? 136.30973 136.71279 165.37508 1.000 87.78809 230 ALA A O 1
ATOM 1662 N N . CYS A 1 232 ? 136.58655 137.96741 163.52839 1.000 81.36314 231 CYS A N 1
ATOM 1663 C CA . CYS A 1 232 ? 137.09703 139.09342 164.30585 1.000 84.81776 231 CYS A CA 1
ATOM 1664 C C . CYS A 1 232 ? 136.02734 139.64468 165.24167 1.000 84.75935 231 CYS A C 1
ATOM 1665 O O . CYS A 1 232 ? 136.30665 139.94990 166.40660 1.000 85.39070 231 CYS A O 1
ATOM 1668 N N . LEU A 1 233 ? 134.79504 139.78056 164.74784 1.000 83.18773 232 LEU A N 1
ATOM 1669 C CA . LEU A 1 233 ? 133.70747 140.27549 165.58467 1.000 83.18806 232 LEU A CA 1
ATOM 1670 C C . LEU A 1 233 ? 133.42278 139.32535 166.73921 1.000 88.20061 232 LEU A C 1
ATOM 1671 O O . LEU A 1 233 ? 133.19249 139.76314 167.87166 1.000 92.41935 232 LEU A O 1
ATOM 1676 N N . GLY A 1 234 ? 133.41948 138.02076 166.47040 1.000 88.64579 233 GLY A N 1
ATOM 1677 C CA . GLY A 1 234 ? 133.22071 137.05788 167.53638 1.000 88.68622 233 GLY A CA 1
ATOM 1678 C C . GLY A 1 234 ? 134.32534 137.10839 168.57015 1.000 90.23519 233 GLY A C 1
ATOM 1679 O O . GLY A 1 234 ? 134.06750 137.01728 169.76876 1.000 94.95497 233 GLY A O 1
ATOM 1680 N N . LEU A 1 235 ? 135.57222 137.25684 168.12283 1.000 88.95285 234 LEU A N 1
ATOM 1681 C CA . LEU A 1 235 ? 136.67283 137.38745 169.07008 1.000 91.69102 234 LEU A CA 1
ATOM 1682 C C . LEU A 1 235 ? 136.51935 138.64610 169.91565 1.000 97.46203 234 LEU A C 1
ATOM 1683 O O . LEU A 1 235 ? 136.77221 138.62685 171.12631 1.000 97.89619 234 LEU A O 1
ATOM 1688 N N . ALA A 1 236 ? 136.10638 139.75252 169.29382 1.000 96.65450 235 ALA A N 1
ATOM 1689 C CA . ALA A 1 236 ? 135.90798 140.99088 170.04005 1.000 96.32028 235 ALA A CA 1
ATOM 1690 C C . ALA A 1 236 ? 134.79744 140.84584 171.07180 1.000 95.45465 235 ALA A C 1
ATOM 1691 O O . ALA A 1 236 ? 134.93304 141.30726 172.21025 1.000 98.78311 235 ALA A O 1
ATOM 1693 N N . LYS A 1 237 ? 133.69153 140.20838 170.69324 1.000 93.98968 236 LYS A N 1
ATOM 1694 C CA . LYS A 1 237 ? 132.54396 140.07171 171.58009 1.000 95.48331 236 LYS A CA 1
ATOM 1695 C C . LYS A 1 237 ? 132.66977 138.90662 172.55334 1.000 98.62996 236 LYS A C 1
ATOM 1696 O O . LYS A 1 237 ? 131.83201 138.78236 173.45289 1.000 101.48302 236 LYS A O 1
ATOM 1702 N N . ARG A 1 238 ? 133.67805 138.05435 172.39723 1.000 98.23143 237 ARG A N 1
ATOM 1703 C CA . ARG A 1 238 ? 133.86009 136.88898 173.25528 1.000 101.48455 237 ARG A CA 1
ATOM 1704 C C . ARG A 1 238 ? 132.60416 136.01832 173.24679 1.000 102.24448 237 ARG A C 1
ATOM 1705 O O . ARG A 1 238 ? 131.93801 135.81440 174.26311 1.000 104.04190 237 ARG A O 1
ATOM 1713 N N . SER A 1 239 ? 132.28715 135.50947 172.05829 1.000 100.14616 238 SER A N 1
ATOM 1714 C CA . SER A 1 239 ? 131.11940 134.66572 171.83984 1.000 101.37224 238 SER A CA 1
ATOM 1715 C C . SER A 1 239 ? 131.58331 133.27733 171.42630 1.000 101.25991 238 SER A C 1
ATOM 1716 O O . SER A 1 239 ? 132.17862 133.11020 170.35576 1.000 102.12275 238 SER A O 1
ATOM 1719 N N . LYS A 1 240 ? 131.30791 132.28418 172.27333 1.000 101.65487 239 LYS A N 1
ATOM 1720 C CA . LYS A 1 240 ? 131.66572 130.91212 171.93369 1.000 102.47100 239 LYS A CA 1
ATOM 1721 C C . LYS A 1 240 ? 130.91304 130.44115 170.69752 1.000 102.16886 239 LYS A C 1
ATOM 1722 O O . LYS A 1 240 ? 131.46508 129.71229 169.86579 1.000 100.74923 239 LYS A O 1
ATOM 1728 N N . CYS A 1 241 ? 129.64780 130.84137 170.56199 1.000 102.61025 240 CYS A N 1
ATOM 1729 C CA . CYS A 1 241 ? 128.87893 130.46644 169.38041 1.000 101.04534 240 CYS A CA 1
ATOM 1730 C C . CYS A 1 241 ? 129.52613 131.01098 168.11429 1.000 97.65046 240 CYS A C 1
ATOM 1731 O O . CYS A 1 241 ? 129.68565 130.28881 167.12283 1.000 95.88487 240 CYS A O 1
ATOM 1734 N N . LEU A 1 242 ? 129.91252 132.28799 168.13100 1.000 96.41684 241 LEU A N 1
ATOM 1735 C CA . LEU A 1 242 ? 130.55935 132.86919 166.96079 1.000 93.96538 241 LEU A CA 1
ATOM 1736 C C . LEU A 1 242 ? 131.89842 132.20456 166.68396 1.000 92.12929 241 LEU A C 1
ATOM 1737 O O . LEU A 1 242 ? 132.24199 131.95402 165.52548 1.000 92.54997 241 LEU A O 1
ATOM 1742 N N . LEU A 1 243 ? 132.67318 131.91529 167.72844 1.000 92.41841 242 LEU A N 1
ATOM 1743 C CA . LEU A 1 243 ? 133.96575 131.27602 167.50973 1.000 93.47761 242 LEU A CA 1
ATOM 1744 C C . LEU A 1 243 ? 133.80009 129.89008 166.89444 1.000 93.99445 242 LEU A C 1
ATOM 1745 O O . LEU A 1 243 ? 134.53759 129.52007 165.97479 1.000 91.98306 242 LEU A O 1
ATOM 1750 N N . ALA A 1 244 ? 132.83394 129.10882 167.38068 1.000 94.56156 243 ALA A N 1
ATOM 1751 C CA . ALA A 1 244 ? 132.61141 127.78231 166.81267 1.000 91.78532 243 ALA A CA 1
ATOM 1752 C C . ALA A 1 244 ? 132.10036 127.86874 165.37938 1.000 89.52291 243 ALA A C 1
ATOM 1753 O O . ALA A 1 244 ? 132.52956 127.09590 164.51157 1.000 88.79558 243 ALA A O 1
ATOM 1755 N N . SER A 1 245 ? 131.18144 128.79879 165.10831 1.000 89.14005 244 SER A N 1
ATOM 1756 C CA . SER A 1 245 ? 130.68265 128.95417 163.74689 1.000 87.94117 244 SER A CA 1
ATOM 1757 C C . SER A 1 245 ? 131.80125 129.35949 162.79869 1.000 84.28120 244 SER A C 1
ATOM 1758 O O . SER A 1 245 ? 131.87504 128.86941 161.66640 1.000 82.46579 244 SER A O 1
ATOM 1761 N N . MET A 1 246 ? 132.68572 130.25229 163.24238 1.000 85.61214 245 MET A N 1
ATOM 1762 C CA . MET A 1 246 ? 133.79522 130.65853 162.39312 1.000 82.85109 245 MET A CA 1
ATOM 1763 C C . MET A 1 246 ? 134.82456 129.55021 162.24301 1.000 81.71554 245 MET A C 1
ATOM 1764 O O . MET A 1 246 ? 135.47817 129.46664 161.20559 1.000 82.51728 245 MET A O 1
ATOM 1769 N N . LEU A 1 247 ? 134.98085 128.68435 163.24471 1.000 82.19330 246 LEU A N 1
ATOM 1770 C CA . LEU A 1 247 ? 135.83481 127.51545 163.05530 1.000 81.91568 246 LEU A CA 1
ATOM 1771 C C . LEU A 1 247 ? 135.26158 126.58807 161.99108 1.000 78.28321 246 LEU A C 1
ATOM 1772 O O . LEU A 1 247 ? 135.99448 126.08529 161.13077 1.000 75.06671 246 LEU A O 1
ATOM 1777 N N . CYS A 1 248 ? 133.94943 126.35158 162.03091 1.000 78.95931 247 CYS A N 1
ATOM 1778 C CA . CYS A 1 248 ? 133.32500 125.50327 161.01871 1.000 76.95893 247 CYS A CA 1
ATOM 1779 C C . CYS A 1 248 ? 133.45812 126.11813 159.62933 1.000 73.96229 247 CYS A C 1
ATOM 1780 O O . CYS A 1 248 ? 133.80286 125.43104 158.65800 1.000 71.93083 247 CYS A O 1
ATOM 1783 N N . CYS A 1 249 ? 133.18951 127.41989 159.51658 1.000 74.28613 248 CYS A N 1
ATOM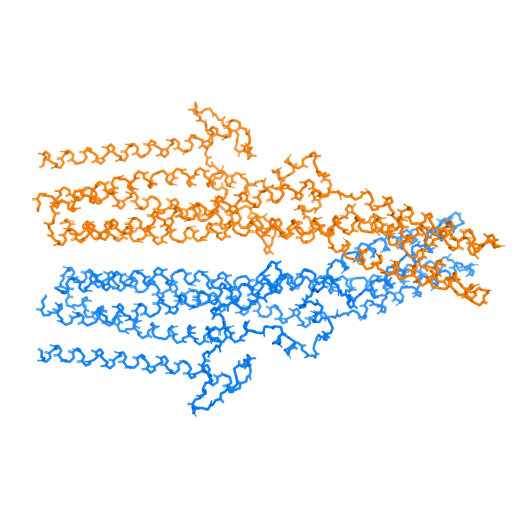 1784 C CA . CYS A 1 249 ? 133.32868 128.09087 158.23024 1.000 70.26413 248 CYS A CA 1
ATOM 1785 C C . CYS A 1 249 ? 134.77787 128.12023 157.76786 1.000 67.48663 248 CYS A C 1
ATOM 1786 O O . CYS A 1 249 ? 135.04072 128.02593 156.56870 1.000 67.27058 248 CYS A O 1
ATOM 1789 N N . GLY A 1 250 ? 135.72863 128.24418 158.69149 1.000 66.97913 249 GLY A N 1
ATOM 1790 C CA . GLY A 1 250 ? 137.12563 128.18799 158.31086 1.000 61.70887 249 GLY A CA 1
ATOM 1791 C C . GLY A 1 250 ? 137.52880 126.82281 157.79714 1.000 64.55821 249 GLY A C 1
ATOM 1792 O O . GLY A 1 250 ? 138.31103 126.71731 156.85553 1.000 68.28705 249 GLY A O 1
ATOM 1793 N N . ALA A 1 251 ? 137.00684 125.75764 158.40588 1.000 65.66963 250 ALA A N 1
ATOM 1794 C CA . ALA A 1 251 ? 137.28626 124.42118 157.88610 1.000 61.27030 250 ALA A CA 1
ATOM 1795 C C . ALA A 1 251 ? 136.68339 124.23210 156.49861 1.000 58.66881 250 ALA A C 1
ATOM 1796 O O . ALA A 1 251 ? 137.33537 123.68976 155.59477 1.000 55.04038 250 ALA A O 1
ATOM 1798 N N . LEU A 1 252 ? 135.44241 124.68151 156.30668 1.000 60.10157 251 LEU A N 1
ATOM 1799 C CA . LEU A 1 252 ? 134.82690 124.57498 154.98774 1.000 56.67588 251 LEU A CA 1
ATOM 1800 C C . LEU A 1 252 ? 135.60071 125.38247 153.95335 1.000 53.60431 251 LEU A C 1
ATOM 1801 O O . LEU A 1 252 ? 135.79878 124.93033 152.82022 1.000 54.65256 251 LEU A O 1
ATOM 1806 N N . SER A 1 253 ? 136.04961 126.58131 154.32489 1.000 53.03151 252 SER A N 1
ATOM 1807 C CA . SER A 1 253 ? 136.81842 127.40480 153.40405 1.000 52.73748 252 SER A CA 1
ATOM 1808 C C . SER A 1 253 ? 138.20779 126.83564 153.16582 1.000 51.68448 252 SER A C 1
ATOM 1809 O O . SER A 1 253 ? 138.77965 127.05399 152.10045 1.000 53.90713 252 SER A O 1
ATOM 1812 N N . LEU A 1 254 ? 138.76671 126.10567 154.12889 1.000 48.96917 253 LEU A N 1
ATOM 1813 C CA . LEU A 1 254 ? 140.01608 125.39483 153.88301 1.000 46.87678 253 LEU A CA 1
ATOM 1814 C C . LEU A 1 254 ? 139.82193 124.29751 152.84543 1.000 50.04509 253 LEU A C 1
ATOM 1815 O O . LEU A 1 254 ? 140.65161 124.12621 151.94139 1.000 52.38743 253 LEU A O 1
ATOM 1820 N N . LEU A 1 255 ? 138.72249 123.55138 152.95465 1.000 50.41587 254 LEU A N 1
ATOM 1821 C CA . LEU A 1 255 ? 138.39878 122.56250 151.92998 1.000 46.61122 254 LEU A CA 1
ATOM 1822 C C . LEU A 1 255 ? 138.24706 123.22196 150.56563 1.000 44.52731 254 LEU A C 1
ATOM 1823 O O . LEU A 1 255 ? 138.81729 122.76140 149.56860 1.000 44.25319 254 LEU A O 1
ATOM 1828 N N . LEU A 1 256 ? 137.47412 124.30679 150.50642 1.000 44.23850 255 LEU A N 1
ATOM 1829 C CA . LEU A 1 256 ? 137.25830 124.99887 149.24104 1.000 40.18758 255 LEU A CA 1
ATOM 1830 C C . LEU A 1 256 ? 138.56249 125.54816 148.68722 1.000 40.22844 255 LEU A C 1
ATOM 1831 O O . LEU A 1 256 ? 138.78517 125.52908 147.47563 1.000 44.79865 255 LEU A O 1
ATOM 1836 N N . SER A 1 257 ? 139.43589 126.04617 149.55823 1.000 40.04900 256 SER A N 1
ATOM 1837 C CA . SER A 1 257 ? 140.70193 126.60674 149.11304 1.000 40.36148 256 SER A CA 1
ATOM 1838 C C . SER A 1 257 ? 141.60642 125.53564 148.52806 1.000 38.04301 256 SER A C 1
ATOM 1839 O O . SER A 1 257 ? 142.27677 125.76838 147.51954 1.000 41.01516 256 SER A O 1
ATOM 1842 N N . TRP A 1 258 ? 141.64377 124.35401 149.14007 1.000 40.18185 257 TRP A N 1
ATOM 1843 C CA . TRP A 1 258 ? 142.47772 123.29355 148.58194 1.000 39.79151 257 TRP A CA 1
ATOM 1844 C C . TRP A 1 258 ? 141.89450 122.75391 147.28067 1.000 41.07361 257 TRP A C 1
ATOM 1845 O O . TRP A 1 258 ? 142.63823 122.42985 146.34751 1.000 40.78787 257 TRP A O 1
ATOM 1856 N N . ALA A 1 259 ? 140.56709 122.66599 147.18801 1.000 40.17571 258 ALA A N 1
ATOM 1857 C CA . ALA A 1 259 ? 139.95194 122.28425 145.92145 1.000 38.27038 258 ALA A CA 1
ATOM 1858 C C . ALA A 1 259 ? 140.26429 123.30166 144.83217 1.000 40.77351 258 ALA A C 1
ATOM 1859 O O . ALA A 1 259 ? 140.56643 122.93506 143.68804 1.000 45.23522 258 ALA A O 1
ATOM 1861 N N . SER A 1 260 ? 140.19627 124.58859 145.17148 1.000 41.45758 259 SER A N 1
ATOM 1862 C CA . SER A 1 260 ? 140.52355 125.63465 144.21427 1.000 37.87795 259 SER A CA 1
ATOM 1863 C C . SER A 1 260 ? 141.97982 125.55934 143.79029 1.000 36.58132 259 SER A C 1
ATOM 1864 O O . SER A 1 260 ? 142.29835 125.76899 142.61959 1.000 39.64152 259 SER A O 1
ATOM 1867 N N . LEU A 1 261 ? 142.88442 125.29300 144.72913 1.000 36.40542 260 LEU A N 1
ATOM 1868 C CA . LEU A 1 261 ? 144.29044 125.17415 144.36447 1.000 35.94697 260 LEU A CA 1
ATOM 1869 C C . LEU A 1 261 ? 144.52418 123.97764 143.45611 1.000 40.24126 260 LEU A C 1
ATOM 1870 O O . LEU A 1 261 ? 145.33665 124.04969 142.53187 1.000 44.94676 260 LEU A O 1
ATOM 1875 N N . ALA A 1 262 ? 143.83274 122.86476 143.70241 1.000 40.82289 261 ALA A N 1
ATOM 1876 C CA . ALA A 1 262 ? 143.94722 121.72359 142.79964 1.000 38.73127 261 ALA A CA 1
ATOM 1877 C C . ALA A 1 262 ? 143.48511 122.09291 141.39740 1.000 40.22433 261 ALA A C 1
ATOM 1878 O O . ALA A 1 262 ? 144.16996 121.80792 140.40611 1.000 41.99684 261 ALA A O 1
ATOM 1880 N N . ALA A 1 263 ? 142.32232 122.73964 141.29654 1.000 42.07499 262 ALA A N 1
ATOM 1881 C CA . ALA A 1 263 ? 141.81577 123.13582 139.98664 1.000 40.27283 262 ALA A CA 1
ATOM 1882 C C . ALA A 1 263 ? 142.76787 124.09958 139.29275 1.000 38.56413 262 ALA A C 1
ATOM 1883 O O . ALA A 1 263 ? 143.05265 123.95166 138.10079 1.000 42.80553 262 ALA A O 1
ATOM 1885 N N . ASP A 1 264 ? 143.27408 125.09135 140.02365 1.000 38.84037 263 ASP A N 1
ATOM 1886 C CA . ASP A 1 264 ? 144.15909 126.08270 139.42658 1.000 37.93892 263 ASP A CA 1
ATOM 1887 C C . ASP A 1 264 ? 145.47556 125.46241 138.99172 1.000 37.86745 263 ASP A C 1
ATOM 1888 O O . ASP A 1 264 ? 145.99635 125.80310 137.93049 1.000 41.42373 263 ASP A O 1
ATOM 1893 N N . GLY A 1 265 ? 146.03508 124.55561 139.79097 1.000 35.64383 264 GLY A N 1
ATOM 1894 C CA . GLY A 1 265 ? 147.27499 123.91276 139.39685 1.000 35.38983 264 GLY A CA 1
ATOM 1895 C C . GLY A 1 265 ? 147.11197 123.03048 138.17650 1.000 40.20100 264 GLY A C 1
ATOM 1896 O O . GLY A 1 265 ? 147.93942 123.06365 137.26137 1.000 44.69728 264 GLY A O 1
ATOM 1897 N N . SER A 1 266 ? 146.04312 122.23190 138.13757 1.000 39.16772 265 SER A N 1
ATOM 1898 C CA . SER A 1 266 ? 145.80914 121.39519 136.96630 1.000 35.87524 265 SER A CA 1
ATOM 1899 C C . SER A 1 266 ? 145.56627 122.24120 135.72360 1.000 36.31447 265 SER A C 1
ATOM 1900 O O . SER A 1 266 ? 146.10238 121.94721 134.64861 1.000 39.10812 265 SER A O 1
ATOM 1903 N N . ALA A 1 267 ? 144.76556 123.30077 135.84912 1.000 36.80747 266 ALA A N 1
ATOM 1904 C CA . ALA A 1 267 ? 144.50894 124.16980 134.70958 1.000 33.45924 266 ALA A CA 1
ATOM 1905 C C . ALA A 1 267 ? 145.77520 124.88390 134.26177 1.000 33.19662 266 ALA A C 1
ATOM 1906 O O . ALA A 1 267 ? 146.00026 125.05515 133.06229 1.000 34.94480 266 ALA A O 1
ATOM 1908 N N . ALA A 1 268 ? 146.61254 125.31406 135.20430 1.000 34.05223 267 ALA A N 1
ATOM 1909 C CA . ALA A 1 268 ? 147.85928 125.96928 134.83906 1.000 30.94682 267 ALA A CA 1
ATOM 1910 C C . ALA A 1 268 ? 148.78325 125.01617 134.10331 1.000 32.58744 267 ALA A C 1
ATOM 1911 O O . ALA A 1 268 ? 149.41707 125.39867 133.11754 1.000 38.06792 267 ALA A O 1
ATOM 1913 N N . VAL A 1 269 ? 148.86537 123.76465 134.55247 1.000 31.97782 268 VAL A N 1
ATOM 1914 C CA . VAL A 1 269 ? 149.74679 122.81335 133.88310 1.000 34.96862 268 VAL A CA 1
ATOM 1915 C C . VAL A 1 269 ? 149.22280 122.47486 132.49123 1.000 37.09003 268 VAL A C 1
ATOM 1916 O O . VAL A 1 269 ? 149.99783 122.37041 131.53336 1.000 37.83543 268 VAL A O 1
ATOM 1920 N N . ALA A 1 270 ? 147.90418 122.31906 132.34501 1.000 35.13935 269 ALA A N 1
ATOM 1921 C CA . ALA A 1 270 ? 147.34310 122.04702 131.02348 1.000 30.11792 269 ALA A CA 1
ATOM 1922 C C . ALA A 1 270 ? 147.52217 123.23361 130.08235 1.000 32.34126 269 ALA A C 1
ATOM 1923 O O . ALA A 1 270 ? 147.88882 123.06033 128.91281 1.000 35.25597 269 ALA A O 1
ATOM 1925 N N . THR A 1 271 ? 147.27341 124.44845 130.57230 1.000 32.70262 270 THR A N 1
ATOM 1926 C CA . THR A 1 271 ? 147.46633 125.63527 129.75117 1.000 29.64890 270 THR A CA 1
ATOM 1927 C C . THR A 1 271 ? 148.92242 125.79425 129.34982 1.000 33.34005 270 THR A C 1
ATOM 1928 O O . THR A 1 271 ? 149.21754 126.19370 128.22251 1.000 38.72049 270 THR A O 1
ATOM 1932 N N . SER A 1 272 ? 149.84928 125.51052 130.26359 1.000 32.41813 271 SER A N 1
ATOM 1933 C CA . SER A 1 272 ? 151.26188 125.59118 129.92202 1.000 33.18804 271 SER A CA 1
ATOM 1934 C C . SER A 1 272 ? 151.63312 124.55217 128.87673 1.000 36.71361 271 SER A C 1
ATOM 1935 O O . SER A 1 272 ? 152.43073 124.82899 127.97624 1.000 39.73756 271 SER A O 1
ATOM 1938 N N . ASP A 1 273 ? 151.07037 123.34808 128.98009 1.000 36.85939 272 ASP A N 1
ATOM 1939 C CA . ASP A 1 273 ? 151.31143 122.33984 127.95543 1.000 34.77442 272 ASP A CA 1
ATOM 1940 C C . ASP A 1 273 ? 150.83151 122.81507 126.59611 1.000 34.47315 272 ASP A C 1
ATOM 1941 O O . ASP A 1 273 ? 151.50958 122.61231 125.58391 1.000 35.79144 272 ASP A O 1
ATOM 1946 N N . PHE A 1 274 ? 149.65385 123.43153 126.54686 1.000 33.58282 273 PHE A N 1
ATOM 1947 C CA . PHE A 1 274 ? 149.17468 123.96830 125.27795 1.000 31.74193 273 PHE A CA 1
ATOM 1948 C C . PHE A 1 274 ? 150.09027 125.07463 124.76919 1.000 33.78244 273 PHE A C 1
ATOM 1949 O O . PHE A 1 274 ? 150.51052 125.06194 123.60919 1.000 34.78976 273 PHE A O 1
ATOM 1957 N N . CYS A 1 275 ? 150.42931 126.02916 125.63618 1.000 35.99575 274 CYS A N 1
ATOM 1958 C CA . CYS A 1 275 ? 151.14853 127.22772 125.22888 1.000 33.55323 274 CYS A CA 1
ATOM 1959 C C . CYS A 1 275 ? 152.60486 126.95915 124.88938 1.000 36.56787 274 CYS A C 1
ATOM 1960 O O . CYS A 1 275 ? 153.22826 127.78477 124.21931 1.000 43.57516 274 CYS A O 1
ATOM 1963 N N . VAL A 1 276 ? 153.17234 125.84175 125.34288 1.000 36.61872 275 VAL A N 1
ATOM 1964 C CA . VAL A 1 276 ? 154.54950 125.54203 124.97996 1.000 36.98189 275 VAL A CA 1
ATOM 1965 C C . VAL A 1 276 ? 154.69366 125.30809 123.48436 1.000 41.39289 275 VAL A C 1
ATOM 1966 O O . VAL A 1 276 ? 155.78111 125.50483 122.93207 1.000 46.93251 275 VAL A O 1
ATOM 1970 N N . ALA A 1 277 ? 153.62519 124.89126 122.81161 1.000 40.28256 276 ALA A N 1
ATOM 1971 C CA . ALA A 1 277 ? 153.64392 124.64496 121.37703 1.000 41.01260 276 ALA A CA 1
ATOM 1972 C C . ALA A 1 277 ? 152.22339 124.68875 120.83110 1.000 42.70514 276 ALA A C 1
ATOM 1973 O O . ALA A 1 277 ? 151.60816 123.63667 120.62324 1.000 44.20345 276 ALA A O 1
ATOM 1975 N N . PRO A 1 278 ? 151.66751 125.87851 120.58971 1.000 37.90282 277 PRO A N 1
ATOM 1976 C CA . PRO A 1 278 ? 150.25951 125.96971 120.18818 1.000 34.33469 277 PRO A CA 1
ATOM 1977 C C . PRO A 1 278 ? 150.03724 125.64860 118.72041 1.000 38.46638 277 PRO A C 1
ATOM 1978 O O . PRO A 1 278 ? 148.99252 125.10897 118.34654 1.000 41.51142 277 PRO A O 1
ATOM 1982 N N . ASP A 1 279 ? 151.00435 126.00048 117.87335 1.000 38.66134 278 ASP A N 1
ATOM 1983 C CA . ASP A 1 279 ? 150.85659 125.73855 116.44806 1.000 37.76966 278 ASP A CA 1
ATOM 1984 C C . ASP A 1 279 ? 150.85062 124.24487 116.16557 1.000 42.61222 278 ASP A C 1
ATOM 1985 O O . ASP A 1 279 ? 150.12672 123.77928 115.28146 1.000 42.71850 278 ASP A O 1
ATOM 1990 N N . THR A 1 280 ? 151.65154 123.47718 116.90430 1.000 45.01680 279 THR A N 1
ATOM 1991 C CA . THR A 1 280 ? 151.62979 122.02855 116.74568 1.000 41.87701 279 THR A CA 1
ATOM 1992 C C . THR A 1 280 ? 150.25644 121.46171 117.07204 1.000 39.84851 279 THR A C 1
ATOM 1993 O O . THR A 1 280 ? 149.73318 120.62015 116.33469 1.000 44.67512 279 THR A O 1
ATOM 1997 N N . PHE A 1 281 ? 149.64808 121.91849 118.16516 1.000 39.91464 280 PHE A N 1
ATOM 1998 C CA . PHE A 1 281 ? 148.31707 121.43351 118.50475 1.000 41.21749 280 PHE A CA 1
ATOM 1999 C C . PHE A 1 281 ? 147.28802 121.85756 117.46598 1.000 41.23854 280 PHE A C 1
ATOM 2000 O O . PHE A 1 281 ? 146.40171 121.07457 117.11327 1.000 43.55164 280 PHE A O 1
ATOM 2008 N N . ILE A 1 282 ? 147.36941 123.09791 116.98223 1.000 40.15986 281 ILE A N 1
ATOM 2009 C CA . ILE A 1 282 ? 146.40156 123.56341 115.99208 1.000 40.25277 281 ILE A CA 1
ATOM 2010 C C . ILE A 1 282 ? 146.52163 122.75096 114.71059 1.000 42.80244 281 ILE A C 1
ATOM 2011 O O . ILE A 1 282 ? 145.51625 122.33515 114.12292 1.000 45.42389 281 ILE A O 1
ATOM 2016 N N . LEU A 1 283 ? 147.75117 122.51191 114.25489 1.000 41.49054 282 LEU A N 1
ATOM 2017 C CA . LEU A 1 283 ? 147.94892 121.69238 113.06739 1.000 41.28411 282 LEU A CA 1
ATOM 2018 C C . LEU A 1 283 ? 147.42542 120.28157 113.28454 1.000 47.84601 282 LEU A C 1
ATOM 2019 O O . LEU A 1 283 ? 146.76846 119.71381 112.40611 1.000 53.57204 282 LEU A O 1
ATOM 2024 N N . ASN A 1 284 ? 147.70378 119.69806 114.45089 1.000 45.90152 283 ASN A N 1
ATOM 2025 C CA . ASN A 1 284 ? 147.24923 118.34141 114.72421 1.000 49.18791 283 ASN A CA 1
ATOM 2026 C C . ASN A 1 284 ? 145.72988 118.25464 114.73675 1.000 48.47094 283 ASN A C 1
ATOM 2027 O O . ASN A 1 284 ? 145.14993 117.31260 114.18727 1.000 56.16350 283 ASN A O 1
ATOM 2032 N N . VAL A 1 285 ? 145.06620 119.22762 115.35672 1.000 46.38451 284 VAL A N 1
ATOM 2033 C CA . VAL A 1 285 ? 143.62823 119.13580 115.57283 1.000 47.45835 284 VAL A CA 1
ATOM 2034 C C . VAL A 1 285 ? 142.80788 119.60200 114.37708 1.000 47.29492 284 VAL A C 1
ATOM 2035 O O . VAL A 1 285 ? 141.65596 119.17384 114.22780 1.000 47.59136 284 VAL A O 1
ATOM 2039 N N . THR A 1 286 ? 143.35489 120.47280 113.53019 1.000 49.73965 285 THR A N 1
ATOM 2040 C CA . THR A 1 286 ? 142.64238 120.92164 112.34277 1.000 48.58953 285 THR A CA 1
ATOM 2041 C C . THR A 1 286 ? 142.84080 120.00310 111.14848 1.000 52.21029 285 THR A C 1
ATOM 2042 O O . THR A 1 286 ? 142.08966 120.10917 110.17431 1.000 53.67643 285 THR A O 1
ATOM 2046 N N . GLU A 1 287 ? 143.81852 119.10396 111.20294 1.000 52.64620 286 GLU A N 1
ATOM 2047 C CA . GLU A 1 287 ? 144.11462 118.25202 110.06122 1.000 54.23810 286 GLU A CA 1
ATOM 2048 C C . GLU A 1 287 ? 142.87910 117.46705 109.64524 1.000 57.91437 286 GLU A C 1
ATOM 2049 O O . GLU A 1 287 ? 142.18555 116.88341 110.48171 1.000 60.81663 286 GLU A O 1
ATOM 2055 N N . GLY A 1 288 ? 142.60755 117.45524 108.34344 1.000 57.93856 287 GLY A N 1
ATOM 2056 C CA . GLY A 1 288 ? 141.44911 116.80136 107.78958 1.000 59.87723 287 GLY A CA 1
ATOM 2057 C C . GLY A 1 288 ? 140.28340 117.72281 107.50310 1.000 61.82133 287 GLY A C 1
ATOM 2058 O O . GLY A 1 288 ? 139.40659 117.35941 106.71242 1.000 66.45339 287 GLY A O 1
ATOM 2059 N N . GLN A 1 289 ? 140.24918 118.90259 108.12067 1.000 58.90609 288 GLN A N 1
ATOM 2060 C CA . GLN A 1 289 ? 139.21494 119.88582 107.84574 1.000 57.14615 288 GLN A CA 1
ATOM 2061 C C . GLN A 1 289 ? 139.75754 121.19713 107.30298 1.000 55.13020 288 GLN A C 1
ATOM 2062 O O . GLN A 1 289 ? 138.97533 121.99772 106.78012 1.000 57.39992 288 GLN A O 1
ATOM 2068 N N . ILE A 1 290 ? 141.05857 121.44250 107.41532 1.000 52.10822 289 ILE A N 1
ATOM 2069 C CA . ILE A 1 290 ? 141.70776 122.59384 106.80338 1.000 48.02696 289 ILE A CA 1
ATOM 2070 C C . ILE A 1 290 ? 143.01817 122.12237 106.19637 1.000 46.97437 289 ILE A C 1
ATOM 2071 O O . ILE A 1 290 ? 143.75067 121.33960 106.80923 1.000 50.54937 289 ILE A O 1
ATOM 2076 N N . SER A 1 291 ? 143.31424 122.59736 104.99214 1.000 42.69842 290 SER A N 1
ATOM 2077 C CA . SER A 1 291 ? 144.54351 122.20035 104.32590 1.000 39.76514 290 SER A CA 1
ATOM 2078 C C . SER A 1 291 ? 145.75341 122.63602 105.13970 1.000 41.01208 290 SER A C 1
ATOM 2079 O O . SER A 1 291 ? 145.73660 123.66298 105.82249 1.000 44.55911 290 SER A O 1
ATOM 2082 N N . THR A 1 292 ? 146.81421 121.83322 105.07092 1.000 42.49792 291 THR A N 1
ATOM 2083 C CA . THR A 1 292 ? 148.02464 122.16119 105.81372 1.000 43.45090 291 THR A CA 1
ATOM 2084 C C . THR A 1 292 ? 148.60809 123.48763 105.35266 1.000 42.49101 291 THR A C 1
ATOM 2085 O O . THR A 1 292 ? 149.07372 124.28519 106.17179 1.000 41.39894 291 THR A O 1
ATOM 2089 N N . GLU A 1 293 ? 148.59744 123.74118 104.04298 1.000 43.27347 292 GLU A N 1
ATOM 2090 C CA . GLU A 1 293 ? 149.14542 124.99309 103.53312 1.000 41.61156 292 GLU A CA 1
ATOM 2091 C C . GLU A 1 293 ? 148.34316 126.19196 104.02267 1.000 39.62851 292 GLU A C 1
ATOM 2092 O O . GLU A 1 293 ? 148.92029 127.20955 104.41095 1.000 38.87959 292 GLU A O 1
ATOM 2098 N N . VAL A 1 294 ? 147.01260 126.09177 104.01838 1.000 38.44138 293 VAL A N 1
ATOM 2099 C CA . VAL A 1 294 ? 146.17832 127.19353 104.49625 1.000 36.50364 293 VAL A CA 1
ATOM 2100 C C . VAL A 1 294 ? 146.40686 127.42902 105.98435 1.000 38.86606 293 VAL A C 1
ATOM 2101 O O . VAL A 1 294 ? 146.55475 128.57187 106.44242 1.000 39.51234 293 VAL A O 1
ATOM 2105 N N . THR A 1 295 ? 146.43380 126.34808 106.76460 1.000 37.34355 294 THR A N 1
ATOM 2106 C CA . THR A 1 295 ? 146.64609 126.48938 108.19833 1.000 35.92614 294 THR A CA 1
ATOM 2107 C C . THR A 1 295 ? 148.00554 127.10486 108.49358 1.000 37.65265 294 THR A C 1
ATOM 2108 O O . THR A 1 295 ? 148.12111 127.97178 109.36236 1.000 39.53252 294 THR A O 1
ATOM 2112 N N . ARG A 1 296 ? 149.04891 126.67440 107.78321 1.000 36.06619 295 ARG A N 1
ATOM 2113 C CA . ARG A 1 296 ? 150.37342 127.23932 108.01099 1.000 38.00719 295 ARG A CA 1
ATOM 2114 C C . ARG A 1 296 ? 150.43964 128.69016 107.55938 1.000 42.00972 295 ARG A C 1
ATOM 2115 O O . ARG A 1 296 ? 151.10600 129.51502 108.19431 1.000 46.51735 295 ARG A O 1
ATOM 2123 N N . TYR A 1 297 ? 149.76056 129.01768 106.46137 1.000 37.08054 296 TYR A N 1
ATOM 2124 C CA . TYR A 1 297 ? 149.68332 130.39830 106.00942 1.000 32.59847 296 TYR A CA 1
ATOM 2125 C C . TYR A 1 297 ? 149.11393 131.28762 107.10074 1.000 35.52683 296 TYR A C 1
ATOM 2126 O O . TYR A 1 297 ? 149.66179 132.35175 107.40309 1.000 39.89833 296 TYR A O 1
ATOM 2135 N N . TYR A 1 298 ? 148.01746 130.85849 107.71696 1.000 35.53610 297 TYR A N 1
ATOM 2136 C CA . TYR A 1 298 ? 147.41603 131.66524 108.77008 1.000 34.74064 297 TYR A CA 1
ATOM 2137 C C . TYR A 1 298 ? 148.16571 131.57885 110.09293 1.000 37.22266 297 TYR A C 1
ATOM 2138 O O . TYR A 1 298 ? 148.01820 132.47146 110.93071 1.000 39.51605 297 TYR A O 1
ATOM 2147 N N . LEU A 1 299 ? 148.96206 130.53684 110.30291 1.000 37.60977 298 LEU A N 1
ATOM 2148 C CA . LEU A 1 299 ? 149.62601 130.33737 111.58072 1.000 39.68015 298 LEU A CA 1
ATOM 2149 C C . LEU A 1 299 ? 150.99980 130.97978 111.65278 1.000 42.04627 298 LEU A C 1
ATOM 2150 O O . LEU A 1 299 ? 151.46392 131.28501 112.75511 1.000 46.33956 298 LEU A O 1
ATOM 2155 N N . TYR A 1 300 ? 151.66565 131.18807 110.51897 1.000 39.43941 299 TYR A N 1
ATOM 2156 C CA . TYR A 1 300 ? 152.99611 131.77061 110.52607 1.000 43.37824 299 TYR A CA 1
ATOM 2157 C C . TYR A 1 300 ? 153.09440 133.10737 109.81404 1.000 50.51602 299 TYR A C 1
ATOM 2158 O O . TYR A 1 300 ? 154.02509 133.86429 110.10531 1.000 57.32597 299 TYR A O 1
ATOM 2167 N N . CYS A 1 301 ? 152.17228 133.42197 108.90923 1.000 50.47415 300 CYS A N 1
ATOM 2168 C CA . CYS A 1 301 ? 152.05953 134.75290 108.31738 1.000 51.03987 300 CYS A CA 1
ATOM 2169 C C . CYS A 1 301 ? 153.43197 135.34346 108.00803 1.000 61.58109 300 CYS A C 1
ATOM 2170 O O . CYS A 1 301 ? 153.74756 136.48093 108.36023 1.000 65.94376 300 CYS A O 1
ATOM 2173 N N . SER A 1 302 ? 154.26583 134.54529 107.34966 1.000 65.85884 301 SER A N 1
ATOM 2174 C CA . SER A 1 302 ? 155.59013 135.01410 106.96874 1.000 73.86026 301 SER A CA 1
ATOM 2175 C C . SER A 1 302 ? 155.48191 135.95589 105.77789 1.000 80.81467 301 SER A C 1
ATOM 2176 O O . SER A 1 302 ? 154.84154 135.63223 104.77321 1.000 82.13129 301 SER A O 1
ATOM 2179 N N . GLN A 1 303 ? 156.10860 137.12847 105.89354 1.000 85.00232 302 GLN A N 1
ATOM 2180 C CA . GLN A 1 303 ? 156.02927 138.11445 104.82099 1.000 87.89850 302 GLN A CA 1
ATOM 2181 C C . GLN A 1 303 ? 156.65301 137.58138 103.53835 1.000 89.48363 302 GLN A C 1
ATOM 2182 O O . GLN A 1 303 ? 156.11248 137.78215 102.44421 1.000 87.56513 302 GLN A O 1
ATOM 2188 N N . SER A 1 304 ? 157.79028 136.89750 103.65315 1.000 90.39531 303 SER A N 1
ATOM 2189 C CA . SER A 1 304 ? 158.46436 136.30732 102.49739 1.000 92.44210 303 SER A CA 1
ATOM 2190 C C . SER A 1 304 ? 157.89265 134.91351 102.23736 1.000 89.19441 303 SER A C 1
ATOM 2191 O O . SER A 1 304 ? 158.53834 133.88251 102.43257 1.000 87.50138 303 SER A O 1
ATOM 2194 N N . GLY A 1 305 ? 156.64160 134.90433 101.78932 1.000 87.61848 304 GLY A N 1
ATOM 2195 C CA . GLY A 1 305 ? 155.96069 133.66149 101.48401 1.000 82.79658 304 GLY A CA 1
ATOM 2196 C C . GLY A 1 305 ? 154.86602 133.88691 100.46970 1.000 81.21128 304 GLY A C 1
ATOM 2197 O O . GLY A 1 305 ? 154.39828 135.01200 100.26890 1.000 85.21485 304 GLY A O 1
ATOM 2198 N N . SER A 1 306 ? 154.45717 132.79691 99.82973 1.000 74.88416 305 SER A N 1
ATOM 2199 C CA . SER A 1 306 ? 153.43871 132.83586 98.79101 1.000 67.87279 305 SER A CA 1
ATOM 2200 C C . SER A 1 306 ? 152.08673 132.47010 99.38636 1.000 61.20512 305 SER A C 1
ATOM 2201 O O . SER A 1 306 ? 151.96110 131.45345 100.07560 1.000 61.58547 305 SER A O 1
ATOM 2204 N N . SER A 1 307 ? 151.08687 133.30217 99.12486 1.000 53.55463 306 SER A N 1
ATOM 2205 C CA . SER A 1 307 ? 149.74925 133.03684 99.62378 1.000 44.64509 306 SER A CA 1
ATOM 2206 C C . SER A 1 307 ? 149.13427 131.85106 98.88332 1.000 47.23598 306 SER A C 1
ATOM 2207 O O . SER A 1 307 ? 149.26727 131.74427 97.66100 1.000 48.77658 306 SER A O 1
ATOM 2210 N N . PRO A 1 308 ? 148.46308 130.94055 99.59167 1.000 41.86717 307 PRO A N 1
ATOM 2211 C CA . PRO A 1 308 ? 147.77898 129.83980 98.89882 1.000 41.11187 307 PRO A CA 1
ATOM 2212 C C . PRO A 1 308 ? 146.66195 130.29824 97.98208 1.000 40.41062 307 PRO A C 1
ATOM 2213 O O . PRO A 1 308 ? 146.23602 129.52164 97.12028 1.000 43.78673 307 PRO A O 1
ATOM 2217 N N . PHE A 1 309 ? 146.16375 131.52258 98.14187 1.000 40.33736 308 PHE A N 1
ATOM 2218 C CA . PHE A 1 309 ? 145.05439 132.02740 97.34570 1.000 38.78846 308 PHE A CA 1
ATOM 2219 C C . PHE A 1 309 ? 145.48343 132.99581 96.25347 1.000 40.55187 308 PHE A C 1
ATOM 2220 O O . PHE A 1 309 ? 144.62226 133.52735 95.54814 1.000 41.37412 308 PHE A O 1
ATOM 2228 N N . GLN A 1 310 ? 146.78353 133.23588 96.08980 1.000 40.71999 309 GLN A N 1
ATOM 2229 C CA . GLN A 1 310 ? 147.22829 134.26192 95.15392 1.000 42.64199 309 GLN A CA 1
ATOM 2230 C C . GLN A 1 310 ? 146.81943 133.92934 93.72638 1.000 44.66104 309 GLN A C 1
ATOM 2231 O O . GLN A 1 310 ? 146.32559 134.79376 92.99631 1.000 45.30298 309 GLN A O 1
ATOM 2237 N N . GLN A 1 311 ? 147.02651 132.68080 93.30386 1.000 44.67190 310 GLN A N 1
ATOM 2238 C CA . GLN A 1 311 ? 146.68195 132.30574 91.93656 1.000 43.51289 310 GLN A CA 1
ATOM 2239 C C . GLN A 1 311 ? 145.17789 132.35244 91.71232 1.000 43.65489 310 GLN A C 1
ATOM 2240 O O . GLN A 1 311 ? 144.71555 132.78195 90.64948 1.000 45.13564 310 GLN A O 1
ATOM 2246 N N . THR A 1 312 ? 144.39731 131.91638 92.69970 1.000 42.75774 311 THR A N 1
ATOM 2247 C CA . THR A 1 312 ? 142.94684 131.98478 92.57400 1.000 43.52719 311 THR A CA 1
ATOM 2248 C C . THR A 1 312 ? 142.48299 133.42509 92.41692 1.000 47.07275 311 THR A C 1
ATOM 2249 O O . THR A 1 312 ? 141.65457 133.73165 91.55377 1.000 47.09864 311 THR A O 1
ATOM 2253 N N . LEU A 1 313 ? 143.01711 134.32802 93.24306 1.000 44.59103 312 LEU A N 1
ATOM 2254 C CA . LEU A 1 313 ? 142.63371 135.73219 93.15583 1.000 37.59676 312 LEU A CA 1
ATOM 2255 C C . LEU A 1 313 ? 143.06727 136.34281 91.83113 1.000 42.36416 312 LEU A C 1
ATOM 2256 O O . LEU A 1 313 ? 142.32288 137.12456 91.23002 1.000 46.60539 312 LEU A O 1
ATOM 2261 N N . THR A 1 314 ? 144.27084 136.00817 91.36460 1.000 42.47241 313 THR A N 1
ATOM 2262 C CA . THR A 1 314 ? 144.74206 136.52656 90.08625 1.000 42.57463 313 THR A CA 1
ATOM 2263 C C . THR A 1 314 ? 143.84003 136.07871 88.94532 1.000 43.78053 313 THR A C 1
ATOM 2264 O O . THR A 1 314 ? 143.45407 136.88436 88.09320 1.000 46.72915 313 THR A O 1
ATOM 2268 N N . THR A 1 315 ? 143.49135 134.79187 88.91052 1.000 44.55220 314 THR A N 1
ATOM 2269 C CA . THR A 1 315 ? 142.61724 134.30010 87.85101 1.000 47.23750 314 THR A CA 1
ATOM 2270 C C . THR A 1 315 ? 141.23069 134.92117 87.94529 1.000 47.01452 314 THR A C 1
ATOM 2271 O O . THR A 1 315 ? 140.62915 135.26817 86.92358 1.000 50.39198 314 THR A O 1
ATOM 2275 N N . PHE A 1 316 ? 140.70764 135.06683 89.16238 1.000 46.15922 315 PHE A N 1
ATOM 2276 C CA . PHE A 1 316 ? 139.40585 135.69415 89.35295 1.000 45.28655 315 PHE A CA 1
ATOM 2277 C C . PHE A 1 316 ? 139.40137 137.11660 88.80807 1.000 49.20902 315 PHE A C 1
ATOM 2278 O O . PHE A 1 316 ? 138.50067 137.50596 88.05379 1.000 50.60872 315 PHE A O 1
ATOM 2286 N N . GLN A 1 317 ? 140.41522 137.90658 89.16827 1.000 48.44100 316 GLN A N 1
ATOM 2287 C CA . GLN A 1 317 ? 140.45395 139.29243 88.72214 1.000 45.79089 316 GLN A CA 1
ATOM 2288 C C . GLN A 1 317 ? 140.71032 139.39715 87.22623 1.000 48.92170 316 GLN A C 1
ATOM 2289 O O . GLN A 1 317 ? 140.17843 140.30054 86.57673 1.000 54.85126 316 GLN A O 1
ATOM 2295 N N . ARG A 1 318 ? 141.50776 138.49427 86.65540 1.000 47.93026 317 ARG A N 1
ATOM 2296 C CA . ARG A 1 318 ? 141.69973 138.51066 85.20976 1.000 46.82217 317 ARG A CA 1
ATOM 2297 C C . ARG A 1 318 ? 140.40604 138.18133 84.47718 1.000 50.83127 317 ARG A C 1
ATOM 2298 O O . ARG A 1 318 ? 140.09416 138.79367 83.44941 1.000 55.90796 317 ARG A O 1
ATOM 2306 N N . ALA A 1 319 ? 139.64015 137.21538 84.98519 1.000 51.65690 318 ALA A N 1
ATOM 2307 C CA . ALA A 1 319 ? 138.34804 136.91484 84.38199 1.000 52.55587 318 ALA A CA 1
ATOM 2308 C C . ALA A 1 319 ? 137.40437 138.10416 84.48583 1.000 56.24842 318 ALA A C 1
ATOM 2309 O O . ALA A 1 319 ? 136.68345 138.41809 83.53248 1.000 57.73479 318 ALA A O 1
ATOM 2311 N N . LEU A 1 320 ? 137.39469 138.78146 85.63623 1.000 55.59178 319 LEU A N 1
ATOM 2312 C CA . LEU A 1 320 ? 136.55471 139.96796 85.78212 1.000 54.09609 319 LEU A CA 1
ATOM 2313 C C . LEU A 1 320 ? 136.96908 141.06314 84.80734 1.000 56.90128 319 LEU A C 1
ATOM 2314 O O . LEU A 1 320 ? 136.11729 141.72061 84.19929 1.000 58.75373 319 LEU A O 1
ATOM 2319 N N . THR A 1 321 ? 138.27592 141.28040 84.65519 1.000 57.19701 320 THR A N 1
ATOM 2320 C CA . THR A 1 321 ? 138.76091 142.29732 83.73007 1.000 56.72324 320 THR A CA 1
ATOM 2321 C C . THR A 1 321 ? 138.36826 141.97297 82.29725 1.000 60.21268 320 THR A C 1
ATOM 2322 O O . THR A 1 321 ? 137.93237 142.85566 81.54925 1.000 64.96840 320 THR A O 1
ATOM 2326 N N . THR A 1 322 ? 138.52500 140.71189 81.89226 1.000 57.69911 321 THR A N 1
ATOM 2327 C CA . THR A 1 322 ? 138.13323 140.32111 80.54386 1.000 60.18645 321 THR A CA 1
ATOM 2328 C C . THR A 1 322 ? 136.63641 140.49734 80.33574 1.000 64.55981 321 THR A C 1
ATOM 2329 O O . THR A 1 322 ? 136.19799 140.96497 79.27726 1.000 68.34001 321 THR A O 1
ATOM 2333 N N . MET A 1 323 ? 135.83326 140.12960 81.33462 1.000 62.74714 322 MET A N 1
ATOM 2334 C CA . MET A 1 323 ? 134.39189 140.29977 81.21078 1.000 64.73490 322 MET A CA 1
ATOM 2335 C C . MET A 1 323 ? 134.02585 141.76852 81.06507 1.000 67.99599 322 MET A C 1
ATOM 2336 O O . MET A 1 323 ? 133.16770 142.12180 80.25121 1.000 73.37757 322 MET A O 1
ATOM 2341 N N . GLN A 1 324 ? 134.66057 142.64103 81.85048 1.000 66.74916 323 GLN A N 1
ATOM 2342 C CA . GLN A 1 324 ? 134.37485 144.06778 81.74020 1.000 64.98546 323 GLN A CA 1
ATOM 2343 C C . GLN A 1 324 ? 134.79541 144.61729 80.38735 1.000 67.12450 323 GLN A C 1
ATOM 2344 O O . GLN A 1 324 ? 134.09072 145.44528 79.80463 1.000 71.58929 323 GLN A O 1
ATOM 2350 N N . ILE A 1 325 ? 135.94775 144.18622 79.87637 1.000 66.39865 324 ILE A N 1
ATOM 2351 C CA . ILE A 1 325 ? 136.37905 144.64108 78.55755 1.000 67.88612 324 ILE A CA 1
ATOM 2352 C C . ILE A 1 325 ? 135.36006 144.23193 77.50269 1.000 74.49418 324 ILE A C 1
ATOM 2353 O O . ILE A 1 325 ? 134.95121 145.03865 76.65600 1.000 81.37305 324 ILE A O 1
ATOM 2358 N N . GLN A 1 326 ? 134.92796 142.96935 77.54380 1.000 73.74899 325 GLN A N 1
ATOM 2359 C CA . GLN A 1 326 ? 133.95537 142.49524 76.56609 1.000 77.07458 325 GLN A CA 1
ATOM 2360 C C . GLN A 1 326 ? 132.64057 143.25042 76.68831 1.000 80.59129 325 GLN A C 1
ATOM 2361 O O . GLN A 1 326 ? 132.03000 143.61339 75.67829 1.000 85.84712 325 GLN A O 1
ATOM 2367 N N . VAL A 1 327 ? 132.18794 143.49867 77.91711 1.000 77.18038 326 VAL A N 1
ATOM 2368 C CA . VAL A 1 327 ? 130.91565 144.18317 78.11363 1.000 80.38117 326 VAL A CA 1
ATOM 2369 C C . VAL A 1 327 ? 131.00074 145.62491 77.63398 1.000 86.45328 326 VAL A C 1
ATOM 2370 O O . VAL A 1 327 ? 130.05859 146.14597 77.03012 1.000 90.96299 326 VAL A O 1
ATOM 2374 N N . ALA A 1 328 ? 132.11659 146.30089 77.91086 1.000 84.12538 327 ALA A N 1
ATOM 2375 C CA . ALA A 1 328 ? 132.28024 147.67319 77.44830 1.000 84.39423 327 ALA A CA 1
ATOM 2376 C C . ALA A 1 328 ? 132.30021 147.73931 75.92889 1.000 89.92838 327 ALA A C 1
ATOM 2377 O O . ALA A 1 328 ? 131.68139 148.62800 75.32880 1.000 95.56628 327 ALA A O 1
ATOM 2379 N N . GLY A 1 329 ? 133.01588 146.81489 75.28633 1.000 87.94733 328 GLY A N 1
ATOM 2380 C CA . GLY A 1 329 ? 132.99594 146.77591 73.83471 1.000 91.34119 328 GLY A CA 1
ATOM 2381 C C . GLY A 1 329 ? 131.60538 146.51937 73.29063 1.000 95.85187 328 GLY A C 1
ATOM 2382 O O . GLY A 1 329 ? 131.16561 147.17413 72.34043 1.000 100.02684 328 GLY A O 1
ATOM 2383 N N . LEU A 1 330 ? 130.88789 145.57248 73.89770 1.000 95.29031 329 LEU A N 1
ATOM 2384 C CA . LEU A 1 330 ? 129.53172 145.27247 73.45954 1.000 99.53969 329 LEU A CA 1
ATOM 2385 C C . LEU A 1 330 ? 128.63347 146.49027 73.59964 1.000 100.99671 329 LEU A C 1
ATOM 2386 O O . LEU A 1 330 ? 127.85197 146.79712 72.69834 1.000 102.57433 329 LEU A O 1
ATOM 2391 N N . LEU A 1 331 ? 128.73530 147.20470 74.71834 1.000 99.17391 330 LEU A N 1
ATOM 2392 C CA . LEU A 1 331 ? 127.98946 148.44777 74.86395 1.000 99.85130 330 LEU A CA 1
ATOM 2393 C C . LEU A 1 331 ? 128.32480 149.40208 73.72804 1.000 103.61591 330 LEU A C 1
ATOM 2394 O O . LEU A 1 331 ? 127.48816 149.67965 72.85977 1.000 107.58968 330 LEU A O 1
ATOM 2399 N N . GLN A 1 332 ? 129.58274 149.84440 73.67612 1.000 102.56058 331 GLN A N 1
ATOM 2400 C CA . GLN A 1 332 ? 129.98013 150.90022 72.75452 1.000 103.92000 331 GLN A CA 1
ATOM 2401 C C . GLN A 1 332 ? 129.71303 150.54329 71.29904 1.000 105.17112 331 GLN A C 1
ATOM 2402 O O . GLN A 1 332 ? 129.59494 151.44903 70.46692 1.000 106.84996 331 GLN A O 1
ATOM 2408 N N . PHE A 1 333 ? 129.60841 149.25726 70.96498 1.000 105.70623 332 PHE A N 1
ATOM 2409 C CA . PHE A 1 333 ? 129.29113 148.88581 69.58937 1.000 108.53836 332 PHE A CA 1
ATOM 2410 C C . PHE A 1 333 ? 127.79270 148.67637 69.37515 1.000 110.56750 332 PHE A C 1
ATOM 2411 O O . PHE A 1 333 ? 127.17625 149.36099 68.55334 1.000 113.06003 332 PHE A O 1
ATOM 2419 N N . ALA A 1 334 ? 127.19604 147.73152 70.10402 1.000 110.23452 333 ALA A N 1
ATOM 2420 C CA . ALA A 1 334 ? 125.82153 147.33222 69.83003 1.000 113.81336 333 ALA A CA 1
ATOM 2421 C C . ALA A 1 334 ? 124.81986 148.40738 70.23290 1.000 114.26534 333 ALA A C 1
ATOM 2422 O O . ALA A 1 334 ? 123.84165 148.63945 69.51350 1.000 116.33221 333 ALA A O 1
ATOM 2424 N N . VAL A 1 335 ? 125.02442 149.06562 71.38105 1.000 112.49174 334 VAL A N 1
ATOM 2425 C CA . VAL A 1 335 ? 124.01831 150.00479 71.87586 1.000 114.00738 334 VAL A CA 1
ATOM 2426 C C . VAL A 1 335 ? 123.61070 151.00588 70.80167 1.000 116.71006 334 VAL A C 1
ATOM 2427 O O . VAL A 1 335 ? 122.40611 151.23442 70.62772 1.000 118.17124 334 VAL A O 1
ATOM 2431 N N . PRO A 1 336 ? 124.53025 151.62806 70.06166 1.000 116.14720 335 PRO A N 1
ATOM 2432 C CA . PRO A 1 336 ? 124.09531 152.45520 68.92509 1.000 116.82183 335 PRO A CA 1
ATOM 2433 C C . PRO A 1 336 ? 123.27028 151.68331 67.91061 1.000 118.67028 335 PRO A C 1
ATOM 2434 O O . PRO A 1 336 ? 122.30009 152.22395 67.36620 1.000 118.97712 335 PRO A O 1
ATOM 2438 N N . LEU A 1 337 ? 123.62618 150.42419 67.64434 1.000 118.59430 336 LEU A N 1
ATOM 2439 C CA . LEU A 1 337 ? 122.89291 149.64304 66.65297 1.000 119.58090 336 LEU A CA 1
ATOM 2440 C C . LEU A 1 337 ? 121.53573 149.20030 67.18409 1.000 120.49418 336 LEU A C 1
ATOM 2441 O O . LEU A 1 337 ? 120.53038 149.27099 66.46814 1.000 121.94107 336 LEU A O 1
ATOM 2446 N N . PHE A 1 338 ? 121.48425 148.74312 68.43142 1.000 121.07918 337 PHE A N 1
ATOM 2447 C CA . PHE A 1 338 ? 120.25640 148.25171 69.04353 1.000 122.50025 337 PHE A CA 1
ATOM 2448 C C . PHE A 1 338 ? 119.79592 149.24710 70.09901 1.000 124.44755 337 PHE A C 1
ATOM 2449 O O . PHE A 1 338 ? 120.51529 149.50437 71.07002 1.000 122.76692 337 PHE A O 1
ATOM 2457 N N . SER A 1 339 ? 118.59624 149.80047 69.90953 1.000 126.62238 338 SER A N 1
ATOM 2458 C CA . SER A 1 339 ? 118.06163 150.74312 70.88605 1.000 127.14314 338 SER A CA 1
ATOM 2459 C C . SER A 1 339 ? 117.87004 150.07641 72.24097 1.000 126.08726 338 SER A C 1
ATOM 2460 O O . SER A 1 339 ? 118.20409 150.65569 73.28097 1.000 123.90215 338 SER A O 1
ATOM 2463 N N . THR A 1 340 ? 117.33842 148.85880 72.24846 1.000 125.62904 339 THR A N 1
ATOM 2464 C CA . THR A 1 340 ? 117.13523 148.11519 73.48269 1.000 124.47639 339 THR A CA 1
ATOM 2465 C C . THR A 1 340 ? 118.41091 147.34762 73.82282 1.000 124.36713 339 THR A C 1
ATOM 2466 O O . THR A 1 340 ? 119.46642 147.54596 73.21512 1.000 124.14593 339 THR A O 1
ATOM 2470 N N . ALA A 1 341 ? 118.32482 146.46399 74.81672 1.000 122.31780 340 ALA A N 1
ATOM 2471 C CA . ALA A 1 341 ? 119.45519 145.64196 75.23218 1.000 119.17588 340 ALA A CA 1
ATOM 2472 C C . ALA A 1 341 ? 120.48252 146.45766 76.00529 1.000 114.19575 340 ALA A C 1
ATOM 2473 O O . ALA A 1 341 ? 121.45241 145.90252 76.52970 1.000 111.00813 340 ALA A O 1
ATOM 2475 N N . GLU A 1 342 ? 120.28260 147.77433 76.08564 1.000 114.41729 341 GLU A N 1
ATOM 2476 C CA . GLU A 1 342 ? 121.19473 148.59971 76.86805 1.000 111.88590 341 GLU A CA 1
ATOM 2477 C C . GLU A 1 342 ? 120.99864 148.38387 78.36151 1.000 110.92038 341 GLU A C 1
ATOM 2478 O O . GLU A 1 342 ? 121.96979 148.42324 79.12497 1.000 108.52014 341 GLU A O 1
ATOM 2484 N N . GLU A 1 343 ? 119.75833 148.15522 78.79656 1.000 114.51264 342 GLU A N 1
ATOM 2485 C CA . GLU A 1 343 ? 119.51372 147.90234 80.21147 1.000 113.66502 342 GLU A CA 1
ATOM 2486 C C . GLU A 1 343 ? 120.21826 146.63359 80.67166 1.000 108.72365 342 GLU A C 1
ATOM 2487 O O . GLU A 1 343 ? 120.79597 146.59757 81.76302 1.000 103.81388 342 GLU A O 1
ATOM 2493 N N . ASP A 1 344 ? 120.18164 145.57983 79.85451 1.000 109.55508 343 ASP A N 1
ATOM 2494 C CA . ASP A 1 344 ? 120.85195 144.33892 80.22862 1.000 109.29844 343 ASP A CA 1
ATOM 2495 C C . ASP A 1 344 ? 122.36217 144.52427 80.31069 1.000 105.10103 343 ASP A C 1
ATOM 2496 O O . ASP A 1 344 ? 123.00564 144.01990 81.23849 1.000 101.96505 343 ASP A O 1
ATOM 2501 N N . LEU A 1 345 ? 122.94857 145.23604 79.34666 1.000 104.15901 344 LEU A N 1
ATOM 2502 C CA . LEU A 1 345 ? 124.38483 145.48469 79.39364 1.000 99.49590 344 LEU A CA 1
ATOM 2503 C C . LEU A 1 345 ? 124.75665 146.31082 80.61659 1.000 97.15331 344 LEU A C 1
ATOM 2504 O O . LEU A 1 345 ? 125.77292 146.04723 81.26853 1.000 94.13806 344 LEU A O 1
ATOM 2509 N N . LEU A 1 346 ? 123.94755 147.32007 80.94215 1.000 98.00727 345 LEU A N 1
ATOM 2510 C CA . LEU A 1 346 ? 124.21902 148.12386 82.12825 1.000 95.01162 345 LEU A CA 1
ATOM 2511 C C . LEU A 1 346 ? 124.10149 147.28840 83.39579 1.000 92.40653 345 LEU A C 1
ATOM 2512 O O . LEU A 1 346 ? 124.88798 147.45575 84.33399 1.000 89.71588 345 LEU A O 1
ATOM 2517 N N . ALA A 1 347 ? 123.11890 146.38794 83.44692 1.000 94.71631 346 ALA A N 1
ATOM 2518 C CA . ALA A 1 347 ? 122.98997 145.50460 84.59946 1.000 93.33705 346 ALA A CA 1
ATOM 2519 C C . ALA A 1 347 ? 124.20318 144.59572 84.73043 1.000 89.66198 346 ALA A C 1
ATOM 2520 O O . ALA A 1 347 ? 124.70514 144.37322 85.83739 1.000 86.18302 346 ALA A O 1
ATOM 2522 N N . ILE A 1 348 ? 124.69175 144.06277 83.60973 1.000 89.14679 347 ILE A N 1
ATOM 2523 C CA . ILE A 1 348 ? 125.88102 143.21666 83.65440 1.000 85.46150 347 ILE A CA 1
ATOM 2524 C C . ILE A 1 348 ? 127.08602 144.01789 84.12645 1.000 81.41849 347 ILE A C 1
ATOM 2525 O O . ILE A 1 348 ? 127.90946 143.52767 84.90721 1.000 77.93526 347 ILE A O 1
ATOM 2530 N N . GLN A 1 349 ? 127.22066 145.25545 83.64860 1.000 82.20838 348 GLN A N 1
ATOM 2531 C CA . GLN A 1 349 ? 128.34645 146.08257 84.06889 1.000 78.28955 348 GLN A CA 1
ATOM 2532 C C . GLN A 1 349 ? 128.27215 146.40690 85.55418 1.000 77.48467 348 GLN A C 1
ATOM 2533 O O . GLN A 1 349 ? 129.29731 146.42141 86.24190 1.000 76.32976 348 GLN A O 1
ATOM 2539 N N . LEU A 1 350 ? 127.07346 146.68985 86.06442 1.000 79.03613 349 LEU A N 1
ATOM 2540 C CA . LEU A 1 350 ? 126.92013 146.91718 87.49752 1.000 76.88512 349 LEU A CA 1
ATOM 2541 C C . LEU A 1 350 ? 127.26491 145.66240 88.28675 1.000 75.74008 349 LEU A C 1
ATOM 2542 O O . LEU A 1 350 ? 127.90700 145.73362 89.34271 1.000 73.14543 349 LEU A O 1
ATOM 2547 N N . LEU A 1 351 ? 126.84286 144.50128 87.78551 1.000 76.59452 350 LEU A N 1
ATOM 2548 C CA . LEU A 1 351 ? 127.17878 143.24073 88.43266 1.000 73.39330 350 LEU A CA 1
ATOM 2549 C C . LEU A 1 351 ? 128.68541 143.03973 88.48509 1.000 71.03208 350 LEU A C 1
ATOM 2550 O O . LEU A 1 351 ? 129.22646 142.59350 89.50061 1.000 70.30737 350 LEU A O 1
ATOM 2555 N N . LEU A 1 352 ? 129.38172 143.37060 87.39860 1.000 69.61223 351 LEU A N 1
ATOM 2556 C CA . LEU A 1 352 ? 130.83184 143.21505 87.37237 1.000 64.94006 351 LEU A CA 1
ATOM 2557 C C . LEU A 1 352 ? 131.53123 144.23742 88.26067 1.000 64.68613 351 LEU A C 1
ATOM 2558 O O . LEU A 1 352 ? 132.57018 143.93038 88.85186 1.000 65.34087 351 LEU A O 1
ATOM 2563 N N . ASN A 1 353 ? 130.99346 145.45403 88.36032 1.000 65.91479 352 ASN A N 1
ATOM 2564 C CA . ASN A 1 353 ? 131.52982 146.42128 89.31348 1.000 64.94384 352 ASN A CA 1
ATOM 2565 C C . ASN A 1 353 ? 131.40959 145.89575 90.73826 1.000 64.44838 352 ASN A C 1
ATOM 2566 O O . ASN A 1 353 ? 132.36329 145.96641 91.52960 1.000 64.22761 352 ASN A O 1
ATOM 2571 N N . SER A 1 354 ? 130.24208 145.34639 91.07488 1.000 65.75101 353 SER A N 1
ATOM 2572 C CA . SER A 1 354 ? 130.06200 144.72986 92.38225 1.000 63.84776 353 SER A CA 1
ATOM 2573 C C . SER A 1 354 ? 131.02571 143.56952 92.57387 1.000 61.03389 353 SER A C 1
ATOM 2574 O O . SER A 1 354 ? 131.54400 143.36091 93.67330 1.000 61.05820 353 SER A O 1
ATOM 2577 N N . SER A 1 355 ? 131.26204 142.79146 91.51749 1.000 60.00456 354 SER A N 1
ATOM 2578 C CA . SER A 1 355 ? 132.17870 141.66203 91.61437 1.000 55.72833 354 SER A CA 1
ATOM 2579 C C . SER A 1 355 ? 133.60616 142.12149 91.87270 1.000 54.11043 354 SER A C 1
ATOM 2580 O O . SER A 1 355 ? 134.33988 141.47469 92.62111 1.000 51.05567 354 SER A O 1
ATOM 2583 N N . GLU A 1 356 ? 134.02791 143.22003 91.24736 1.000 55.10672 355 GLU A N 1
ATOM 2584 C CA . GLU A 1 356 ? 135.35708 143.75640 91.52673 1.000 49.59546 355 GLU A CA 1
ATOM 2585 C C . GLU A 1 356 ? 135.46467 144.23417 92.96811 1.000 48.29341 355 GLU A C 1
ATOM 2586 O O . GLU A 1 356 ? 136.47893 143.99793 93.63956 1.000 48.87306 355 GLU A O 1
ATOM 2592 N N . SER A 1 357 ? 134.42793 144.91128 93.46405 1.000 48.94372 356 SER A N 1
ATOM 2593 C CA . SER A 1 357 ? 134.43797 145.31682 94.86684 1.000 47.48679 356 SER A CA 1
ATOM 2594 C C . SER A 1 357 ? 134.51378 144.10340 95.78791 1.000 47.59068 356 SER A C 1
ATOM 2595 O O . SER A 1 357 ? 135.26731 144.09852 96.77150 1.000 44.72205 356 SER A O 1
ATOM 2598 N N . SER A 1 358 ? 133.74374 143.05987 95.47544 1.000 50.33651 357 SER A N 1
ATOM 2599 C CA . SER A 1 358 ? 133.76066 141.84122 96.27361 1.000 44.96426 357 SER A CA 1
ATOM 2600 C C . SER A 1 358 ? 135.11693 141.16094 96.21071 1.000 42.30941 357 SER A C 1
ATOM 2601 O O . SER A 1 358 ? 135.57328 140.58608 97.19922 1.000 43.92506 357 SER A O 1
ATOM 2604 N N . LEU A 1 359 ? 135.76348 141.18870 95.04812 1.000 41.99665 358 LEU A N 1
ATOM 2605 C CA . LEU A 1 359 ? 137.08082 140.58123 94.91867 1.000 39.92065 358 LEU A CA 1
ATOM 2606 C C . LEU A 1 359 ? 138.10572 141.31749 95.76325 1.000 35.84277 358 LEU A C 1
ATOM 2607 O O . LEU A 1 359 ? 138.97568 140.69264 96.37448 1.000 33.88871 358 LEU A O 1
ATOM 2612 N N . HIS A 1 360 ? 138.02227 142.64664 95.80994 1.000 39.31893 359 HIS A N 1
ATOM 2613 C CA . HIS A 1 360 ? 138.91952 143.39860 96.68276 1.000 35.21162 359 HIS A CA 1
ATOM 2614 C C . HIS A 1 360 ? 138.66674 143.07320 98.14969 1.000 34.60765 359 HIS A C 1
ATOM 2615 O O . HIS A 1 360 ? 139.61036 142.85057 98.91931 1.000 36.64537 359 HIS A O 1
ATOM 2622 N N . GLN A 1 361 ? 137.39773 143.01778 98.55344 1.000 35.65793 360 GLN A N 1
ATOM 2623 C CA . GLN A 1 361 ? 137.08965 142.65302 99.93335 1.000 33.87172 360 GLN A CA 1
ATOM 2624 C C . GLN A 1 361 ? 137.58334 141.24946 100.25929 1.000 34.31390 360 GLN A C 1
ATOM 2625 O O . GLN A 1 361 ? 138.11467 141.00537 101.34616 1.000 36.46859 360 GLN A O 1
ATOM 2631 N N . LEU A 1 362 ? 137.40974 140.31293 99.32877 1.000 34.92828 361 LEU A N 1
ATOM 2632 C CA . LEU A 1 362 ? 137.82741 138.93320 99.54081 1.000 32.78954 361 LEU A CA 1
ATOM 2633 C C . LEU A 1 362 ? 139.34174 138.80791 99.62566 1.000 31.05732 361 LEU A C 1
ATOM 2634 O O . LEU A 1 362 ? 139.85964 138.05761 100.45805 1.000 32.16284 361 LEU A O 1
ATOM 2639 N N . THR A 1 363 ? 140.07048 139.50237 98.75347 1.000 32.08153 362 THR A N 1
ATOM 2640 C CA . THR A 1 363 ? 141.52268 139.47742 98.82910 1.000 30.75069 362 THR A CA 1
ATOM 2641 C C . THR A 1 363 ? 142.03490 140.15999 100.08628 1.000 29.98756 362 THR A C 1
ATOM 2642 O O . THR A 1 363 ? 143.13844 139.84575 100.53858 1.000 31.95195 362 THR A O 1
ATOM 2646 N N . ALA A 1 364 ? 141.26494 141.08707 100.65623 1.000 29.98164 363 ALA A N 1
ATOM 2647 C CA . ALA A 1 364 ? 141.63155 141.63681 101.95577 1.000 28.05966 363 ALA A CA 1
ATOM 2648 C C . ALA A 1 364 ? 141.34987 140.65163 103.08334 1.000 31.30086 363 ALA A C 1
ATOM 2649 O O . ALA A 1 364 ? 142.13766 140.54325 104.02718 1.000 32.15440 363 ALA A O 1
ATOM 2651 N N . MET A 1 365 ? 140.23139 139.93062 103.00097 1.000 33.99079 364 MET A N 1
ATOM 2652 C CA . MET A 1 365 ? 139.83089 139.03930 104.08460 1.000 30.06819 364 MET A CA 1
ATOM 2653 C C . MET A 1 365 ? 140.70041 137.79209 104.14418 1.000 29.45081 364 MET A C 1
ATOM 2654 O O . MET A 1 365 ? 141.11462 137.37120 105.22868 1.000 34.42437 364 MET A O 1
ATOM 2659 N N . VAL A 1 366 ? 140.97785 137.17481 102.99509 1.000 29.57502 365 VAL A N 1
ATOM 2660 C CA . VAL A 1 366 ? 141.77769 135.95711 102.98112 1.000 28.83746 365 VAL A CA 1
ATOM 2661 C C . VAL A 1 366 ? 143.23822 136.21194 103.30223 1.000 31.98664 365 VAL A C 1
ATOM 2662 O O . VAL A 1 366 ? 144.00568 135.25655 103.43689 1.000 35.88022 365 VAL A O 1
ATOM 2666 N N . ASP A 1 367 ? 143.64511 137.47069 103.41851 1.000 30.53286 366 ASP A N 1
ATOM 2667 C CA . ASP A 1 367 ? 145.02419 137.77938 103.75815 1.000 29.00779 366 ASP A CA 1
ATOM 2668 C C . ASP A 1 367 ? 145.35073 137.23795 105.14160 1.000 30.07194 366 ASP A C 1
ATOM 2669 O O . ASP A 1 367 ? 144.51587 137.25343 106.04874 1.000 31.15861 366 ASP A O 1
ATOM 2674 N N . CYS A 1 368 ? 146.57753 136.74632 105.29967 1.000 30.83675 367 CYS A N 1
ATOM 2675 C CA . CYS A 1 368 ? 146.94614 136.06984 106.53383 1.000 30.65284 367 CYS A CA 1
ATOM 2676 C C . CYS A 1 368 ? 147.07382 137.01849 107.71214 1.000 31.64269 367 CYS A C 1
ATOM 2677 O O . CYS A 1 368 ? 147.06461 136.55884 108.85477 1.000 33.49013 367 CYS A O 1
ATOM 2680 N N . ARG A 1 369 ? 147.19814 138.32147 107.46776 1.000 32.26675 368 ARG A N 1
ATOM 2681 C CA . ARG A 1 369 ? 147.56010 139.23871 108.54161 1.000 33.70556 368 ARG A CA 1
ATOM 2682 C C . ARG A 1 369 ? 146.48119 139.29816 109.61377 1.000 31.71008 368 ARG A C 1
ATOM 2683 O O . ARG A 1 369 ? 146.77723 139.21254 110.80780 1.000 33.10868 368 ARG A O 1
ATOM 2691 N N . GLY A 1 370 ? 145.22065 139.44541 109.20971 1.000 29.84920 369 GLY A N 1
ATOM 2692 C CA . GLY A 1 370 ? 144.15686 139.56951 110.19344 1.000 27.71741 369 GLY A CA 1
ATOM 2693 C C . GLY A 1 370 ? 143.93575 138.29914 110.99220 1.000 33.62352 369 GLY A C 1
ATOM 2694 O O . GLY A 1 370 ? 143.80053 138.33706 112.21804 1.000 37.71683 369 GLY A O 1
ATOM 2695 N N . LEU A 1 371 ? 143.89111 137.15391 110.30980 1.000 35.26299 370 LEU A N 1
ATOM 2696 C CA . LEU A 1 371 ? 143.69063 135.89321 111.01371 1.000 30.65956 370 LEU A CA 1
ATOM 2697 C C . LEU A 1 371 ? 144.86906 135.57797 111.92238 1.000 32.10440 370 LEU A C 1
ATOM 2698 O O . LEU A 1 371 ? 144.68572 135.07937 113.03638 1.000 34.86428 370 LEU A O 1
ATOM 2703 N N . HIS A 1 372 ? 146.08969 135.85486 111.46655 1.000 32.01875 371 HIS A N 1
ATOM 2704 C CA . HIS A 1 372 ? 147.25583 135.64022 112.30882 1.000 31.10903 371 HIS A CA 1
ATOM 2705 C C . HIS A 1 372 ? 147.25053 136.57961 113.50404 1.000 32.92294 371 HIS A C 1
ATOM 2706 O O . HIS A 1 372 ? 147.68832 136.20495 114.59357 1.000 36.94417 371 HIS A O 1
ATOM 2713 N N . LYS A 1 373 ? 146.76863 137.80759 113.32258 1.000 33.57256 372 LYS A N 1
ATOM 2714 C CA . LYS A 1 373 ? 146.62770 138.71244 114.45430 1.000 32.49615 372 LYS A CA 1
ATOM 2715 C C . LYS A 1 373 ? 145.61756 138.17653 115.45643 1.000 33.25818 372 LYS A C 1
ATOM 2716 O O . LYS A 1 373 ? 145.82969 138.26530 116.66712 1.000 33.71092 372 LYS A O 1
ATOM 2722 N N . ASP A 1 374 ? 144.50944 137.61739 114.97042 1.000 34.99416 373 ASP A N 1
ATOM 2723 C CA . ASP A 1 374 ? 143.54470 136.98846 115.86926 1.000 33.50650 373 ASP A CA 1
ATOM 2724 C C . ASP A 1 374 ? 144.17239 135.82492 116.62308 1.000 32.84428 373 ASP A C 1
ATOM 2725 O O . ASP A 1 374 ? 143.95726 135.66258 117.82828 1.000 33.90258 373 ASP A O 1
ATOM 2730 N N . TYR A 1 375 ? 144.94199 134.99739 115.92100 1.000 35.02439 374 TYR A N 1
ATOM 2731 C CA . TYR A 1 375 ? 145.60232 133.86439 116.55570 1.000 31.18948 374 TYR A CA 1
ATOM 2732 C C . TYR A 1 375 ? 146.58486 134.32769 117.62111 1.000 31.56725 374 TYR A C 1
ATOM 2733 O O . TYR A 1 375 ? 146.62770 133.77056 118.72156 1.000 35.36902 374 TYR A O 1
ATOM 2742 N N . LEU A 1 376 ? 147.37002 135.36051 117.31968 1.000 32.08456 375 LEU A N 1
ATOM 2743 C CA . LEU A 1 376 ? 148.34483 135.86383 118.28001 1.000 34.15947 375 LEU A CA 1
ATOM 2744 C C . LEU A 1 376 ? 147.66405 136.53023 119.46684 1.000 34.96756 375 LEU A C 1
ATOM 2745 O O . LEU A 1 376 ? 148.15463 136.44326 120.59341 1.000 33.04767 375 LEU A O 1
ATOM 2750 N N . ASP A 1 377 ? 146.54454 137.21505 119.23530 1.000 34.58313 376 ASP A N 1
ATOM 2751 C CA . ASP A 1 377 ? 145.79196 137.79731 120.33880 1.000 33.03865 376 ASP A CA 1
ATOM 2752 C C . ASP A 1 377 ? 145.20926 136.71889 121.23645 1.000 36.34142 376 ASP A C 1
ATOM 2753 O O . ASP A 1 377 ? 145.21271 136.85843 122.46211 1.000 43.26911 376 ASP A O 1
ATOM 2758 N N . ALA A 1 378 ? 144.68970 135.64203 120.64592 1.000 35.00785 377 ALA A N 1
ATOM 2759 C CA . ALA A 1 378 ? 144.20754 134.52470 121.44825 1.000 32.36857 377 ALA A CA 1
ATOM 2760 C C . ALA A 1 378 ? 145.34038 133.89659 122.24317 1.000 34.93104 377 ALA A C 1
ATOM 2761 O O . ALA A 1 378 ? 145.16608 133.54337 123.41279 1.000 38.09276 377 ALA A O 1
ATOM 2763 N N . LEU A 1 379 ? 146.50828 133.74079 121.62129 1.000 34.91282 378 LEU A N 1
ATOM 2764 C CA . LEU A 1 379 ? 147.65809 133.19075 122.32814 1.000 31.70536 378 LEU A CA 1
ATOM 2765 C C . LEU A 1 379 ? 148.07183 134.09073 123.47978 1.000 33.53195 378 LEU A C 1
ATOM 2766 O O . LEU A 1 379 ? 148.33586 133.61633 124.58469 1.000 38.93496 378 LEU A O 1
ATOM 2771 N N . ALA A 1 380 ? 148.13932 135.39888 123.24006 1.000 37.06401 379 ALA A N 1
ATOM 2772 C CA . ALA A 1 380 ? 148.49272 136.32558 124.30727 1.000 37.11605 379 ALA A CA 1
ATOM 2773 C C . ALA A 1 380 ? 147.48831 136.24096 125.44257 1.000 38.25323 379 ALA A C 1
ATOM 2774 O O . ALA A 1 380 ? 147.86217 136.01293 126.59583 1.000 41.67858 379 ALA A O 1
ATOM 2776 N N . GLY A 1 381 ? 146.20432 136.37347 125.12730 1.000 36.94830 380 GLY A N 1
ATOM 2777 C CA . GLY A 1 381 ? 145.17039 136.21037 126.12101 1.000 38.04008 380 GLY A CA 1
ATOM 2778 C C . GLY A 1 381 ? 145.39608 134.95322 126.92470 1.000 38.59883 380 GLY A C 1
ATOM 2779 O O . GLY A 1 381 ? 145.79789 135.03934 128.08673 1.000 40.09887 380 GLY A O 1
ATOM 2780 N N . ILE A 1 382 ? 145.24441 133.78710 126.29752 1.000 37.71670 381 ILE A N 1
ATOM 2781 C CA . ILE A 1 382 ? 145.33384 132.52970 127.02540 1.000 34.55289 381 ILE A CA 1
ATOM 2782 C C . ILE A 1 382 ? 146.63653 132.49252 127.80328 1.000 37.19756 381 ILE A C 1
ATOM 2783 O O . ILE A 1 382 ? 146.62956 132.68403 129.01908 1.000 43.03128 381 ILE A O 1
ATOM 2788 N N . CYS A 1 383 ? 147.76646 132.40601 127.10919 1.000 35.08418 382 CYS A N 1
ATOM 2789 C CA . CYS A 1 383 ? 149.01285 132.18034 127.81894 1.000 34.44527 382 CYS A CA 1
ATOM 2790 C C . CYS A 1 383 ? 149.23556 133.26994 128.85111 1.000 41.19057 382 CYS A C 1
ATOM 2791 O O . CYS A 1 383 ? 149.02018 133.03093 130.03831 1.000 50.46752 382 CYS A O 1
ATOM 2794 N N . TYR A 1 384 ? 149.51585 134.49523 128.42328 1.000 41.83839 383 TYR A N 1
ATOM 2795 C CA . TYR A 1 384 ? 149.91509 135.49733 129.39636 1.000 45.30210 383 TYR A CA 1
ATOM 2796 C C . TYR A 1 384 ? 148.81053 135.73338 130.41567 1.000 44.65292 383 TYR A C 1
ATOM 2797 O O . TYR A 1 384 ? 148.96795 135.38422 131.59080 1.000 46.39571 383 TYR A O 1
ATOM 2806 N N . ASP A 1 385 ? 147.67195 136.27272 129.97879 1.000 43.10303 384 ASP A N 1
ATOM 2807 C CA . ASP A 1 385 ? 146.68127 136.72553 130.94231 1.000 43.47991 384 ASP A CA 1
ATOM 2808 C C . ASP A 1 385 ? 146.08043 135.55591 131.70778 1.000 42.86121 384 ASP A C 1
ATOM 2809 O O . ASP A 1 385 ? 146.01841 135.58490 132.93898 1.000 47.04392 384 ASP A O 1
ATOM 2814 N N . GLY A 1 386 ? 145.61001 134.52385 131.00358 1.000 38.62981 385 GLY A N 1
ATOM 2815 C CA . GLY A 1 386 ? 144.95236 133.43011 131.68825 1.000 34.64442 385 GLY A CA 1
ATOM 2816 C C . GLY A 1 386 ? 145.88881 132.64175 132.58056 1.000 36.03805 385 GLY A C 1
ATOM 2817 O O . GLY A 1 386 ? 145.52082 132.27979 133.69686 1.000 41.74362 385 GLY A O 1
ATOM 2818 N N . LEU A 1 387 ? 147.09985 132.33685 132.10351 1.000 33.91578 386 LEU A N 1
ATOM 2819 C CA . LEU A 1 387 ? 148.04040 131.59897 132.93070 1.000 36.33829 386 LEU A CA 1
ATOM 2820 C C . LEU A 1 387 ? 148.42954 132.39689 134.16405 1.000 43.44517 386 LEU A C 1
ATOM 2821 O O . LEU A 1 387 ? 148.52096 131.84118 135.26352 1.000 47.07412 386 LEU A O 1
ATOM 2826 N N . GLN A 1 388 ? 148.66372 133.70362 134.01204 1.000 44.82459 387 GLN A N 1
ATOM 2827 C CA . GLN A 1 388 ? 148.98392 134.51543 135.17899 1.000 44.03224 387 GLN A CA 1
ATOM 2828 C C . GLN A 1 388 ? 147.80459 134.59953 136.13616 1.000 40.73157 387 GLN A C 1
ATOM 2829 O O . GLN A 1 388 ? 147.98907 134.57901 137.35501 1.000 46.28811 387 GLN A O 1
ATOM 2835 N N . GLY A 1 389 ? 146.58711 134.70224 135.60980 1.000 36.97486 388 GLY A N 1
ATOM 2836 C CA . GLY A 1 389 ? 145.42358 134.69888 136.47497 1.000 35.56198 388 GLY A CA 1
ATOM 2837 C C . GLY A 1 389 ? 145.27026 133.39781 137.23408 1.000 36.91814 388 GLY A C 1
ATOM 2838 O O . GLY A 1 389 ? 144.93216 133.39568 138.41528 1.000 42.35409 388 GLY A O 1
ATOM 2839 N N . LEU A 1 390 ? 145.51372 132.27311 136.56573 1.000 36.51957 389 LEU A N 1
ATOM 2840 C CA . LEU A 1 390 ? 145.44404 130.98359 137.24150 1.000 35.73475 389 LEU A CA 1
ATOM 2841 C C . LEU A 1 390 ? 146.53017 130.85721 138.29940 1.000 39.85700 389 LEU A C 1
ATOM 2842 O O . LEU A 1 390 ? 146.29530 130.29460 139.37187 1.000 44.87291 389 LEU A O 1
ATOM 2847 N N . LEU A 1 391 ? 147.72706 131.36736 138.01708 1.000 38.81239 390 LEU A N 1
ATOM 2848 C CA . LEU A 1 391 ? 148.78902 131.35034 139.01664 1.000 42.10886 390 LEU A CA 1
ATOM 2849 C C . LEU A 1 391 ? 148.43627 132.22114 140.21891 1.000 45.19706 390 LEU A C 1
ATOM 2850 O O . LEU A 1 391 ? 148.69493 131.84220 141.36572 1.000 47.48876 390 LEU A O 1
ATOM 2855 N N . TYR A 1 392 ? 147.84298 133.38977 139.98173 1.000 44.41488 391 TYR A N 1
ATOM 2856 C CA . TYR A 1 392 ? 147.43359 134.24327 141.09086 1.000 41.39429 391 TYR A CA 1
ATOM 2857 C C . TYR A 1 392 ? 146.27459 133.63895 141.86690 1.000 41.81102 391 TYR A C 1
ATOM 2858 O O . TYR A 1 392 ? 146.17976 133.83359 143.07930 1.000 46.98311 391 TYR A O 1
ATOM 2867 N N . LEU A 1 393 ? 145.38713 132.90706 141.19626 1.000 38.14007 392 LEU A N 1
ATOM 2868 C CA . LEU A 1 393 ? 144.32756 132.20050 141.90438 1.000 38.92912 392 LEU A CA 1
ATOM 2869 C C . LEU A 1 393 ? 144.88327 131.04966 142.73209 1.000 40.54636 392 LEU A C 1
ATOM 2870 O O . LEU A 1 393 ? 144.38032 130.77351 143.82373 1.000 42.58599 392 LEU A O 1
ATOM 2875 N N . GLY A 1 394 ? 145.91909 130.37370 142.24000 1.000 39.41467 393 GLY A N 1
ATOM 2876 C CA . GLY A 1 394 ? 146.58881 129.37898 143.05892 1.000 41.35427 393 GLY A CA 1
ATOM 2877 C C . GLY A 1 394 ? 147.27098 129.99458 144.26382 1.000 46.20964 393 GLY A C 1
ATOM 2878 O O . GLY A 1 394 ? 147.24561 129.43016 145.36165 1.000 50.87220 393 GLY A O 1
ATOM 2879 N N . LEU A 1 395 ? 147.89012 131.16124 144.07714 1.000 45.80475 394 LEU A N 1
ATOM 2880 C CA . LEU A 1 395 ? 148.47878 131.87682 145.20495 1.000 44.38673 394 LEU A CA 1
ATOM 2881 C C . LEU A 1 395 ? 147.41622 132.28118 146.21540 1.000 40.88329 394 LEU A C 1
ATOM 2882 O O . LEU A 1 395 ? 147.62891 132.16883 147.42492 1.000 43.70903 394 LEU A O 1
ATOM 2887 N N . PHE A 1 396 ? 146.27033 132.76880 145.74144 1.000 40.86365 395 PHE A N 1
ATOM 2888 C CA . PHE A 1 396 ? 145.18028 133.09065 146.65319 1.000 39.24467 395 PHE A CA 1
ATOM 2889 C C . PHE A 1 396 ? 144.71563 131.85733 147.40579 1.000 41.71065 395 PHE A C 1
ATOM 2890 O O . PHE A 1 396 ? 144.41458 131.93123 148.59814 1.000 47.30584 395 PHE A O 1
ATOM 2898 N N . SER A 1 397 ? 144.60137 130.72247 146.71453 1.000 42.86235 396 SER A N 1
ATOM 2899 C CA . SER A 1 397 ? 144.18046 129.49601 147.38084 1.000 40.01772 396 SER A CA 1
ATOM 2900 C C . SER A 1 397 ? 145.16202 129.10630 148.47282 1.000 43.67814 396 SER A C 1
ATOM 2901 O O . SER A 1 397 ? 144.75774 128.75299 149.58506 1.000 48.96471 396 SER A O 1
ATOM 2904 N N . PHE A 1 398 ? 146.45853 129.17114 148.17777 1.000 42.49246 397 PHE A N 1
ATOM 2905 C CA . PHE A 1 398 ? 147.45264 128.83985 149.19114 1.000 42.59768 397 PHE A CA 1
ATOM 2906 C C . PHE A 1 398 ? 147.39077 129.80934 150.36530 1.000 46.48589 397 PHE A C 1
ATOM 2907 O O . PHE A 1 398 ? 147.47024 129.39647 151.52738 1.000 49.40433 397 PHE A O 1
ATOM 2915 N N . LEU A 1 399 ? 147.25175 131.10526 150.08353 1.000 47.10124 398 LEU A N 1
ATOM 2916 C CA . LEU A 1 399 ? 147.18885 132.09165 151.15552 1.000 43.34641 398 LEU A CA 1
ATOM 2917 C C . LEU A 1 399 ? 145.95404 131.88948 152.01756 1.000 45.24097 398 LEU A C 1
ATOM 2918 O O . LEU A 1 399 ? 146.01709 132.02803 153.24041 1.000 54.06178 398 LEU A O 1
ATOM 2923 N N . ALA A 1 400 ? 144.81411 131.58965 151.39801 1.000 40.81226 399 ALA A N 1
ATOM 2924 C CA . ALA A 1 400 ? 143.59768 131.35930 152.16472 1.000 44.48871 399 ALA A CA 1
ATOM 2925 C C . ALA A 1 400 ? 143.71184 130.09524 153.00144 1.000 49.52072 399 ALA A C 1
ATOM 2926 O O . ALA A 1 400 ? 143.22926 130.05138 154.13759 1.000 52.44852 399 ALA A O 1
ATOM 2928 N N . ALA A 1 401 ? 144.34784 129.05565 152.46060 1.000 48.08380 400 ALA A N 1
ATOM 2929 C CA . ALA A 1 401 ? 144.59926 127.86589 153.26095 1.000 46.65776 400 ALA A CA 1
ATOM 2930 C C . ALA A 1 401 ? 145.46640 128.20030 154.46270 1.000 51.75348 400 ALA A C 1
ATOM 2931 O O . ALA A 1 401 ? 145.16923 127.78353 155.58461 1.000 58.36818 400 ALA A O 1
ATOM 2933 N N . LEU A 1 402 ? 146.52767 128.97984 154.25295 1.000 52.19106 401 LEU A N 1
ATOM 2934 C CA . LEU A 1 402 ? 147.40330 129.35744 155.35942 1.000 52.87475 401 LEU A CA 1
ATOM 2935 C C . LEU A 1 402 ? 146.66424 130.19570 156.39719 1.000 54.46583 401 LEU A C 1
ATOM 2936 O O . LEU A 1 402 ? 146.82533 129.98926 157.60497 1.000 56.66728 401 LEU A O 1
ATOM 2941 N N . ALA A 1 403 ? 145.84858 131.14604 155.94624 1.000 52.47060 402 ALA A N 1
ATOM 2942 C CA . ALA A 1 403 ? 145.13675 132.01787 156.87121 1.000 52.06289 402 ALA A CA 1
ATOM 2943 C C . ALA A 1 403 ? 144.11032 131.24177 157.68316 1.000 57.26833 402 ALA A C 1
ATOM 2944 O O . ALA A 1 403 ? 144.05417 131.37050 158.91108 1.000 66.34886 402 ALA A O 1
ATOM 2946 N N . PHE A 1 404 ? 143.27908 130.43688 157.01700 1.000 55.22693 403 PHE A N 1
ATOM 2947 C CA . PHE A 1 404 ? 142.27638 129.65104 157.72242 1.000 56.45299 403 PHE A CA 1
ATOM 2948 C C . PHE A 1 404 ? 142.87620 128.47811 158.47688 1.000 58.87655 403 PHE A C 1
ATOM 2949 O O . PHE A 1 404 ? 142.16706 127.84680 159.26493 1.000 62.22136 403 PHE A O 1
ATOM 2957 N N . SER A 1 405 ? 144.14821 128.16140 158.24578 1.000 56.46268 404 SER A N 1
ATOM 2958 C CA . SER A 1 405 ? 144.82464 127.18709 159.08575 1.000 57.86421 404 SER A CA 1
ATOM 2959 C C . SER A 1 405 ? 145.37394 127.83913 160.34428 1.000 64.42366 404 SER A C 1
ATOM 2960 O O . SER A 1 405 ? 145.24550 127.28310 161.43842 1.000 71.54257 404 SER A O 1
ATOM 2963 N N . THR A 1 406 ? 145.97512 129.02382 160.21325 1.000 64.36203 405 THR A N 1
ATOM 2964 C CA . THR A 1 406 ? 146.48452 129.72278 161.38908 1.000 66.47691 405 THR A CA 1
ATOM 2965 C C . THR A 1 406 ? 145.34789 130.17627 162.29711 1.000 67.47869 405 THR A C 1
ATOM 2966 O O . THR A 1 406 ? 145.48038 130.14833 163.52516 1.000 71.20890 405 THR A O 1
ATOM 2970 N N . MET A 1 407 ? 144.22070 130.59252 161.71878 1.000 63.35771 406 MET A N 1
ATOM 2971 C CA . MET A 1 407 ? 143.07493 130.95824 162.54263 1.000 64.91898 406 MET A CA 1
ATOM 2972 C C . MET A 1 407 ? 142.56966 129.76262 163.33933 1.000 72.06675 406 MET A C 1
ATOM 2973 O O . MET A 1 407 ? 142.28670 129.87684 164.53762 1.000 79.04667 406 MET A O 1
ATOM 2978 N N . ILE A 1 408 ? 142.46542 128.59938 162.69649 1.000 69.99608 407 ILE A N 1
ATOM 2979 C CA . ILE A 1 408 ? 142.02242 127.40335 163.40530 1.000 69.64607 407 ILE A CA 1
ATOM 2980 C C . ILE A 1 408 ? 143.03009 127.01666 164.47770 1.000 75.45314 407 ILE A C 1
ATOM 2981 O O . ILE A 1 408 ? 142.65560 126.58960 165.57518 1.000 82.63802 407 ILE A O 1
ATOM 2986 N N . CYS A 1 409 ? 144.32342 127.15252 164.17939 1.000 73.15574 408 CYS A N 1
ATOM 2987 C CA . CYS A 1 409 ? 145.34304 126.85194 165.17820 1.000 77.28149 408 CYS A CA 1
ATOM 2988 C C . CYS A 1 409 ? 145.20899 127.75911 166.39438 1.000 81.65631 408 CYS A C 1
ATOM 2989 O O . CYS A 1 409 ? 145.30153 127.29676 167.53708 1.000 84.24118 408 CYS A O 1
ATOM 2992 N N . ALA A 1 410 ? 144.99482 129.05625 166.17022 1.000 81.53045 409 ALA A N 1
ATOM 2993 C CA . ALA A 1 410 ? 144.82823 129.98497 167.28143 1.000 84.49628 409 ALA A CA 1
ATOM 2994 C C . ALA A 1 410 ? 143.50002 129.79620 168.00057 1.000 86.32001 409 ALA A C 1
ATOM 2995 O O . ALA A 1 410 ? 143.35433 130.26047 169.13533 1.000 92.09838 409 ALA A O 1
ATOM 2997 N N . GLY A 1 411 ? 142.53234 129.14434 167.36239 1.000 83.89814 410 GLY A N 1
ATOM 2998 C CA . GLY A 1 411 ? 141.24248 128.89374 167.96249 1.000 86.82292 410 GLY A CA 1
ATOM 2999 C C . GLY A 1 411 ? 141.28008 128.46369 169.41783 1.000 95.66472 410 GLY A C 1
ATOM 3000 O O . GLY A 1 411 ? 140.70733 129.12290 170.29074 1.000 101.24992 410 GLY A O 1
ATOM 3001 N N . PRO A 1 412 ? 141.93355 127.33451 169.70874 1.000 93.06875 411 PRO A N 1
ATOM 3002 C CA . PRO A 1 412 ? 141.91445 126.82845 171.09281 1.000 94.42148 411 PRO A CA 1
ATOM 3003 C C . PRO A 1 412 ? 142.52513 127.78607 172.10054 1.000 98.58707 411 PRO A C 1
ATOM 3004 O O . PRO A 1 412 ? 142.01971 127.90682 173.22445 1.000 99.63385 411 PRO A O 1
ATOM 3008 N N . ARG A 1 413 ? 143.60707 128.47320 171.73286 1.000 99.88988 412 ARG A N 1
ATOM 3009 C CA . ARG A 1 413 ? 144.20623 129.43179 172.65333 1.000 100.23543 412 ARG A CA 1
ATOM 3010 C C . ARG A 1 413 ? 143.25810 130.58977 172.92355 1.000 100.33107 412 ARG A C 1
ATOM 3011 O O . ARG A 1 413 ? 143.16726 131.07547 174.05494 1.000 102.71056 412 ARG A O 1
ATOM 3019 N N . ALA A 1 414 ? 142.54662 131.05046 171.89378 1.000 99.98532 413 ALA A N 1
ATOM 3020 C CA . ALA A 1 414 ? 141.55330 132.09842 172.09672 1.000 103.30882 413 ALA A CA 1
ATOM 3021 C C . ALA A 1 414 ? 140.42373 131.61304 172.99404 1.000 105.41343 413 ALA A C 1
ATOM 3022 O O . ALA A 1 414 ? 139.92018 132.36606 173.83543 1.000 107.64259 413 ALA A O 1
ATOM 3024 N N . TRP A 1 415 ? 140.00441 130.35882 172.82086 1.000 103.89322 414 TRP A N 1
ATOM 3025 C CA . TRP A 1 415 ? 138.99030 129.78690 173.70050 1.000 108.26605 414 TRP A CA 1
ATOM 3026 C C . TRP A 1 415 ? 139.46121 129.79723 175.14911 1.000 109.32536 414 TRP A C 1
ATOM 3027 O O . TRP A 1 415 ? 138.72375 130.20060 176.05593 1.000 105.71113 414 TRP A O 1
ATOM 3038 N N . LYS A 1 416 ? 140.69897 129.35877 175.38096 1.000 108.46640 415 LYS A N 1
ATOM 3039 C CA . LYS A 1 416 ? 141.23442 129.32620 176.73821 1.000 106.89792 415 LYS A CA 1
ATOM 3040 C C . LYS A 1 416 ? 141.36061 130.73045 177.31741 1.000 107.10248 415 LYS A C 1
ATOM 3041 O O . LYS A 1 416 ? 141.08310 130.94984 178.50213 1.000 108.75002 415 LYS A O 1
ATOM 3047 N N . HIS A 1 417 ? 141.77894 131.69039 176.49980 1.000 107.25783 416 HIS A N 1
ATOM 3048 C CA . HIS A 1 417 ? 141.98378 133.06214 176.94630 1.000 109.06042 416 HIS A CA 1
ATOM 3049 C C . HIS A 1 417 ? 141.25388 134.04780 176.04120 1.000 108.34802 416 HIS A C 1
ATOM 3050 O O . HIS A 1 417 ? 140.10946 134.41603 176.30237 1.000 108.62712 416 HIS A O 1
ATOM 3057 N N . ALA B 1 5 ? 135.02792 147.37378 120.54854 1.000 68.19009 4 ALA B N 1
ATOM 3058 C CA . ALA B 1 5 ? 136.00899 146.42805 120.03393 1.000 66.67198 4 ALA B CA 1
ATOM 3059 C C . ALA B 1 5 ? 135.31284 145.28339 119.30352 1.000 74.35102 4 ALA B C 1
ATOM 3060 O O . ALA B 1 5 ? 135.32588 145.22023 118.07433 1.000 70.20216 4 ALA B O 1
ATOM 3062 N N . ARG B 1 6 ? 134.69829 144.38007 120.07177 1.000 80.36076 5 ARG B N 1
ATOM 3063 C CA . ARG B 1 6 ? 133.95753 143.27321 119.47716 1.000 81.16458 5 ARG B CA 1
ATOM 3064 C C . ARG B 1 6 ? 132.80612 143.75710 118.60646 1.000 83.32479 5 ARG B C 1
ATOM 3065 O O . ARG B 1 6 ? 132.34508 143.01468 117.73233 1.000 81.02952 5 ARG B O 1
ATOM 3073 N N . VAL B 1 7 ? 132.33384 144.97951 118.83030 1.000 83.43308 6 VAL B N 1
ATOM 3074 C CA . VAL B 1 7 ? 131.31330 145.62386 118.02006 1.000 81.23444 6 VAL B CA 1
ATOM 3075 C C . VAL B 1 7 ? 131.76191 147.05963 117.77193 1.000 76.02984 6 VAL B C 1
ATOM 3076 O O . VAL B 1 7 ? 132.88395 147.44459 118.10824 1.000 74.05141 6 VAL B O 1
ATOM 3080 N N . ASP B 1 8 ? 130.87677 147.85956 117.18038 1.000 73.13771 7 ASP B N 1
ATOM 3081 C CA . ASP B 1 8 ? 131.16016 149.27647 116.98819 1.000 67.01346 7 ASP B CA 1
ATOM 3082 C C . ASP B 1 8 ? 131.26367 149.97522 118.33771 1.000 65.33915 7 ASP B C 1
ATOM 3083 O O . ASP B 1 8 ? 131.07273 149.34384 119.38120 1.000 68.88869 7 ASP B O 1
ATOM 3088 N N . TYR B 1 9 ? 131.57503 151.26750 118.33647 1.000 63.23911 8 TYR B N 1
ATOM 3089 C CA . TYR B 1 9 ? 131.78144 152.01590 119.56876 1.000 60.84745 8 TYR B CA 1
ATOM 3090 C C . TYR B 1 9 ? 130.52699 152.79179 119.94312 1.000 60.53915 8 TYR B C 1
ATOM 3091 O O . TYR B 1 9 ? 129.98847 153.54811 119.12872 1.000 61.26094 8 TYR B O 1
ATOM 3100 N N . ILE B 1 10 ? 130.07423 152.60387 121.17947 1.000 56.93561 9 ILE B N 1
ATOM 3101 C CA . ILE B 1 10 ? 129.00659 153.39726 121.77220 1.000 55.53504 9 ILE B CA 1
ATOM 3102 C C . ILE B 1 10 ? 129.48506 153.86282 123.13966 1.000 58.27445 9 ILE B C 1
ATOM 3103 O O . ILE B 1 10 ? 130.05686 153.07548 123.90080 1.000 59.54622 9 ILE B O 1
ATOM 3108 N N . ALA B 1 11 ? 129.27140 155.13553 123.44090 1.000 57.71821 10 ALA B N 1
ATOM 3109 C CA . ALA B 1 11 ? 129.81220 155.72676 124.66024 1.000 51.48389 10 ALA B CA 1
ATOM 3110 C C . ALA B 1 11 ? 129.18841 155.08569 125.89131 1.000 51.79352 10 ALA B C 1
ATOM 3111 O O . ALA B 1 11 ? 127.96109 155.11648 126.03848 1.000 55.40063 10 ALA B O 1
ATOM 3113 N N . PRO B 1 12 ? 129.97670 154.51770 126.79958 1.000 53.19208 11 PRO B N 1
ATOM 3114 C CA . PRO B 1 12 ? 129.39926 153.87636 127.98476 1.000 57.70065 11 PRO B CA 1
ATOM 3115 C C . PRO B 1 12 ? 128.69231 154.87954 128.88361 1.000 61.54103 11 PRO B C 1
ATOM 3116 O O . PRO B 1 12 ? 128.82619 156.10097 128.75551 1.000 61.97714 11 PRO B O 1
ATOM 3120 N N . TRP B 1 13 ? 127.91296 154.33402 129.81897 1.000 65.74368 12 TRP B N 1
ATOM 3121 C CA . TRP B 1 13 ? 127.14217 155.18884 130.71292 1.000 67.59754 12 TRP B CA 1
ATOM 3122 C C . TRP B 1 13 ? 128.05717 156.04789 131.57244 1.000 67.29059 12 TRP B C 1
ATOM 3123 O O . TRP B 1 13 ? 127.76089 157.22064 131.81904 1.000 66.54527 12 TRP B O 1
ATOM 3134 N N . TRP B 1 14 ? 129.17791 155.49071 132.03577 1.000 65.47008 13 TRP B N 1
ATOM 3135 C CA . TRP B 1 14 ? 130.08123 156.29442 132.85037 1.000 64.29882 13 TRP B CA 1
ATOM 3136 C C . TRP B 1 14 ? 130.78412 157.35751 132.02189 1.000 60.50390 13 TRP B C 1
ATOM 3137 O O . TRP B 1 14 ? 131.04697 158.45267 132.52516 1.000 61.27852 13 TRP B O 1
ATOM 3148 N N . VAL B 1 15 ? 131.07602 157.07224 130.75320 1.000 59.79385 14 VAL B N 1
ATOM 3149 C CA . VAL B 1 15 ? 131.63018 158.10166 129.87867 1.000 54.60034 14 VAL B CA 1
ATOM 3150 C C . VAL B 1 15 ? 130.64528 159.25275 129.73118 1.000 54.59543 14 VAL B C 1
ATOM 3151 O O . VAL B 1 15 ? 131.01672 160.42740 129.82915 1.000 56.54066 14 VAL B O 1
ATOM 3155 N N . VAL B 1 16 ? 129.37076 158.93443 129.49988 1.000 55.46874 15 VAL B N 1
ATOM 3156 C CA . VAL B 1 16 ? 128.36876 159.99014 129.36430 1.000 55.25803 15 VAL B CA 1
ATOM 3157 C C . VAL B 1 16 ? 128.23401 160.77374 130.66572 1.000 61.29975 15 VAL B C 1
ATOM 3158 O O . VAL B 1 16 ? 128.17739 162.01199 130.66474 1.000 62.66332 15 VAL B O 1
ATOM 3162 N N . TRP B 1 17 ? 128.18341 160.06777 131.79611 1.000 62.81867 16 TRP B N 1
ATOM 3163 C CA . TRP B 1 17 ? 128.07856 160.73543 133.08809 1.000 64.59408 16 TRP B CA 1
ATOM 3164 C C . TRP B 1 17 ? 129.23468 161.70139 133.29900 1.000 62.20912 16 TRP B C 1
ATOM 3165 O O . TRP B 1 17 ? 129.02767 162.87524 133.62345 1.000 65.76934 16 TRP B O 1
ATOM 3176 N N . LEU B 1 18 ? 130.46480 161.22471 133.10898 1.000 58.07609 17 LEU B N 1
ATOM 3177 C CA . LEU B 1 18 ? 131.62776 162.07085 133.33299 1.000 54.80332 17 LEU B CA 1
ATOM 3178 C C . LEU B 1 18 ? 131.64313 163.25580 132.37865 1.000 56.37140 17 LEU B C 1
ATOM 3179 O O . LEU B 1 18 ? 131.98243 164.37442 132.77683 1.000 59.85656 17 LEU B O 1
ATOM 3184 N N . HIS B 1 19 ? 131.28512 163.03896 131.11263 1.000 54.68685 18 HIS B N 1
ATOM 3185 C CA . HIS B 1 19 ? 131.21843 164.16408 130.18971 1.000 52.96241 18 HIS B CA 1
ATOM 3186 C C . HIS B 1 19 ? 130.16459 165.17071 130.62342 1.000 58.07171 18 HIS B C 1
ATOM 3187 O O . HIS B 1 19 ? 130.26525 166.35596 130.29037 1.000 60.61011 18 HIS B O 1
ATOM 3194 N N . SER B 1 20 ? 129.14844 164.72501 131.36479 1.000 60.29477 19 SER B N 1
ATOM 3195 C CA . SER B 1 20 ? 128.13463 165.65766 131.84487 1.000 65.01058 19 SER B CA 1
ATOM 3196 C C . SER B 1 20 ? 128.64403 166.55868 132.96491 1.000 69.34031 19 SER B C 1
ATOM 3197 O O . SER B 1 20 ? 127.99656 167.56396 133.27157 1.000 74.33922 19 SER B O 1
ATOM 3200 N N . VAL B 1 21 ? 129.77988 166.23155 133.57327 1.000 66.97513 20 VAL B N 1
ATOM 3201 C CA . VAL B 1 21 ? 130.30331 167.04799 134.67623 1.000 65.43983 20 VAL B CA 1
ATOM 3202 C C . VAL B 1 21 ? 130.54342 168.46900 134.18204 1.000 67.35478 20 VAL B C 1
ATOM 3203 O O . VAL B 1 21 ? 131.22529 168.66133 133.15820 1.000 68.32568 20 VAL B O 1
ATOM 3207 N N . PRO B 1 22 ? 130.03079 169.49354 134.85912 1.000 72.68225 21 PRO B N 1
ATOM 3208 C CA . PRO B 1 22 ? 130.10738 170.85164 134.30704 1.000 74.26718 21 PRO B CA 1
ATOM 3209 C C . PRO B 1 22 ? 131.54315 171.31812 134.11945 1.000 73.04734 21 PRO B C 1
ATOM 3210 O O . PRO B 1 22 ? 132.42631 171.02112 134.92527 1.000 73.95646 21 PRO B O 1
ATOM 3214 N N . HIS B 1 23 ? 131.76422 172.06299 133.04059 1.000 69.74740 22 HIS B N 1
ATOM 3215 C CA . HIS B 1 23 ? 133.03752 172.71281 132.75893 1.000 69.88230 22 HIS B CA 1
ATOM 3216 C C . HIS B 1 23 ? 132.84515 174.21082 132.95073 1.000 75.49376 22 HIS B C 1
ATOM 3217 O O . HIS B 1 23 ? 132.02462 174.82196 132.25892 1.000 80.26447 22 HIS B O 1
ATOM 3224 N N . VAL B 1 24 ? 133.59165 174.80175 133.88300 1.000 75.13724 23 VAL B N 1
ATOM 3225 C CA . VAL B 1 24 ? 133.32950 176.18407 134.27641 1.000 77.20419 23 VAL B CA 1
ATOM 3226 C C . VAL B 1 24 ? 134.55874 177.07811 134.26715 1.000 77.43609 23 VAL B C 1
ATOM 3227 O O . VAL B 1 24 ? 134.41302 178.31245 134.25773 1.000 81.45691 23 VAL B O 1
ATOM 3231 N N . GLY B 1 25 ? 135.77728 176.56260 134.28054 1.000 74.15678 24 GLY B N 1
ATOM 3232 C CA . GLY B 1 25 ? 136.93523 177.43170 134.26858 1.000 76.53299 24 GLY B CA 1
ATOM 3233 C C . GLY B 1 25 ? 137.16953 178.11164 135.60575 1.000 81.08296 24 GLY B C 1
ATOM 3234 O O . GLY B 1 25 ? 136.49589 177.85939 136.60438 1.000 83.69470 24 GLY B O 1
ATOM 3235 N N . LEU B 1 26 ? 138.15619 179.00964 135.61415 1.000 81.38131 25 LEU B N 1
ATOM 3236 C CA . LEU B 1 26 ? 138.56524 179.64824 136.86067 1.000 83.98929 25 LEU B CA 1
ATOM 3237 C C . LEU B 1 26 ? 137.56672 180.70340 137.32309 1.000 89.52171 25 LEU B C 1
ATOM 3238 O O . LEU B 1 26 ? 137.33460 180.85107 138.52752 1.000 95.46621 25 LEU B O 1
ATOM 3243 N N . ARG B 1 27 ? 136.97107 181.44649 136.39577 1.000 88.48378 26 ARG B N 1
ATOM 3244 C CA . ARG B 1 27 ? 136.03744 182.50629 136.75132 1.000 88.09711 26 ARG B CA 1
ATOM 3245 C C . ARG B 1 27 ? 134.59484 182.02962 136.82587 1.000 87.40467 26 ARG B C 1
ATOM 3246 O O . ARG B 1 27 ? 133.69825 182.85126 137.03785 1.000 89.91862 26 ARG B O 1
ATOM 3254 N N . LEU B 1 28 ? 134.34929 180.73372 136.65386 1.000 86.11679 27 LEU B N 1
ATOM 3255 C CA . LEU B 1 28 ? 133.02671 180.11811 136.69690 1.000 87.41007 27 LEU B CA 1
ATOM 3256 C C . LEU B 1 28 ? 132.22264 180.39048 135.43347 1.000 88.17279 27 LEU B C 1
ATOM 3257 O O . LEU B 1 28 ? 131.04331 180.01767 135.37240 1.000 89.85285 27 LEU B O 1
ATOM 3262 N N . GLN B 1 29 ? 132.81011 181.02873 134.42860 1.000 88.35678 28 GLN B N 1
ATOM 3263 C CA . GLN B 1 29 ? 132.10316 181.23295 133.17515 1.000 86.80431 28 GLN B CA 1
ATOM 3264 C C . GLN B 1 29 ? 131.91907 179.89707 132.45996 1.000 83.85469 28 GLN B C 1
ATOM 3265 O O . GLN B 1 29 ? 132.81412 179.04851 132.48918 1.000 82.52645 28 GLN B O 1
ATOM 3271 N N . PRO B 1 30 ? 130.78053 179.68144 131.80702 1.000 84.57281 29 PRO B N 1
ATOM 3272 C CA . PRO B 1 30 ? 130.56010 178.40033 131.12913 1.000 84.03703 29 PRO B CA 1
ATOM 3273 C C . PRO B 1 30 ? 131.62382 178.15121 130.07196 1.000 81.44803 29 PRO B C 1
ATOM 3274 O O . PRO B 1 30 ? 132.07118 179.07032 129.38392 1.000 83.30377 29 PRO B O 1
ATOM 3278 N N . VAL B 1 31 ? 132.02823 176.89060 129.94971 1.000 76.34160 30 VAL B N 1
ATOM 3279 C CA . VAL B 1 31 ? 133.06344 176.47794 129.01213 1.000 74.68715 30 VAL B CA 1
ATOM 3280 C C . VAL B 1 31 ? 132.54460 175.30333 128.19782 1.000 75.77599 30 VAL B C 1
ATOM 3281 O O . VAL B 1 31 ? 131.94628 174.37231 128.74748 1.000 73.17817 30 VAL B O 1
ATOM 3285 N N . ASN B 1 32 ? 132.76476 175.35109 126.88589 1.000 76.63635 31 ASN B N 1
ATOM 3286 C CA . ASN B 1 32 ? 132.34835 174.25197 126.02656 1.000 73.13780 31 ASN B CA 1
ATOM 3287 C C . ASN B 1 32 ? 133.09619 172.98092 126.39898 1.000 69.71795 31 ASN B C 1
ATOM 3288 O O . ASN B 1 32 ? 134.32007 172.98817 126.55431 1.000 70.37248 31 ASN B O 1
ATOM 3293 N N . SER B 1 33 ? 132.35666 171.88431 126.52589 1.000 66.04501 32 SER B N 1
ATOM 3294 C CA . SER B 1 33 ? 132.91211 170.62396 126.99368 1.000 63.32837 32 SER B CA 1
ATOM 3295 C C . SER B 1 33 ? 133.46245 169.75457 125.87393 1.000 61.43147 32 SER B C 1
ATOM 3296 O O . SER B 1 33 ? 133.93590 168.64958 126.15015 1.000 59.71851 32 SER B O 1
ATOM 3299 N N . THR B 1 34 ? 133.41005 170.20960 124.62585 1.000 62.53721 33 THR B N 1
ATOM 3300 C CA . THR B 1 34 ? 133.98179 169.42639 123.54115 1.000 59.76776 33 THR B CA 1
ATOM 3301 C C . THR B 1 34 ? 135.48617 169.30296 123.72975 1.000 58.00807 33 THR B C 1
ATOM 3302 O O . THR B 1 34 ? 136.15890 170.25467 124.12978 1.000 61.92543 33 THR B O 1
ATOM 3306 N N . PHE B 1 35 ? 136.01634 168.12156 123.43148 1.000 54.41632 34 PHE B N 1
ATOM 3307 C CA . PHE B 1 35 ? 137.42966 167.86188 123.65314 1.000 48.47065 34 PHE B CA 1
ATOM 3308 C C . PHE B 1 35 ? 138.28463 168.75008 122.76272 1.000 51.34048 34 PHE B C 1
ATOM 3309 O O . PHE B 1 35 ? 138.38304 168.51926 121.55504 1.000 57.39475 34 PHE B O 1
ATOM 3317 N N . SER B 1 36 ? 138.90462 169.76721 123.35267 1.000 51.85839 35 SER B N 1
ATOM 3318 C CA . SER B 1 36 ? 139.83982 170.65331 122.66299 1.000 57.64455 35 SER B CA 1
ATOM 3319 C C . SER B 1 36 ? 141.08913 170.75164 123.52312 1.000 61.41561 35 SER B C 1
ATOM 3320 O O . SER B 1 36 ? 141.31197 171.76172 124.20182 1.000 66.03942 35 SER B O 1
ATOM 3323 N N . PRO B 1 37 ? 141.93455 169.72186 123.51291 1.000 56.65163 36 PRO B N 1
ATOM 3324 C CA . PRO B 1 37 ? 143.06026 169.69272 124.45659 1.000 57.75480 36 PRO B CA 1
ATOM 3325 C C . PRO B 1 37 ? 144.00010 170.87690 124.33252 1.000 66.20468 36 PRO B C 1
ATOM 3326 O O . PRO B 1 37 ? 144.68276 171.20510 125.30889 1.000 69.30755 36 PRO B O 1
ATOM 3330 N N . GLY B 1 38 ? 144.06872 171.52378 123.17782 1.000 65.64249 37 GLY B N 1
ATOM 3331 C CA . GLY B 1 38 ? 144.92685 172.67484 123.01094 1.000 70.10103 37 GLY B CA 1
ATOM 3332 C C . GLY B 1 38 ? 144.28085 174.01520 123.28231 1.000 74.49446 37 GLY B C 1
ATOM 3333 O O . GLY B 1 38 ? 144.91717 175.04856 123.05607 1.000 81.81257 37 GLY B O 1
ATOM 3334 N N . ASP B 1 39 ? 143.04427 174.03774 123.76666 1.000 70.18161 38 ASP B N 1
ATOM 3335 C CA . ASP B 1 39 ? 142.28832 175.27000 123.94022 1.000 68.90478 38 ASP B CA 1
ATOM 3336 C C . ASP B 1 39 ? 142.39084 175.75526 125.38235 1.000 74.69348 38 ASP B C 1
ATOM 3337 O O . ASP B 1 39 ? 142.25570 174.96379 126.32275 1.000 75.67231 38 ASP B O 1
ATOM 3342 N N . GLU B 1 40 ? 142.62573 177.06040 125.54924 1.000 77.48515 39 GLU B N 1
ATOM 3343 C CA . GLU B 1 40 ? 142.79938 177.62624 126.88450 1.000 77.99623 39 GLU B CA 1
ATOM 3344 C C . GLU B 1 40 ? 141.54782 177.47750 127.73702 1.000 71.54886 39 GLU B C 1
ATOM 3345 O O . GLU B 1 40 ? 141.64305 177.19682 128.93410 1.000 74.64964 39 GLU B O 1
ATOM 3351 N N . SER B 1 41 ? 140.36716 177.66926 127.15329 1.000 69.10925 40 SER B N 1
ATOM 3352 C CA . SER B 1 41 ? 139.14392 177.50973 127.93213 1.000 68.72042 40 SER B CA 1
ATOM 3353 C C . SER B 1 41 ? 139.02033 176.08835 128.47176 1.000 68.90038 40 SER B C 1
ATOM 3354 O O . SER B 1 41 ? 138.67247 175.88059 129.64008 1.000 69.47562 40 SER B O 1
ATOM 3357 N N . TYR B 1 42 ? 139.31641 175.09251 127.63510 1.000 66.57789 41 TYR B N 1
ATOM 3358 C CA . TYR B 1 42 ? 139.24217 173.70302 128.07550 1.000 62.76075 41 TYR B CA 1
ATOM 3359 C C . TYR B 1 42 ? 140.28452 173.39792 129.14616 1.000 63.46316 41 TYR B C 1
ATOM 3360 O O . TYR B 1 42 ? 139.98479 172.73541 130.15243 1.000 64.60686 41 TYR B O 1
ATOM 3369 N N . GLN B 1 43 ? 141.51853 173.85984 128.94357 1.000 62.62677 42 GLN B N 1
ATOM 3370 C CA . GLN B 1 43 ? 142.55613 173.60895 129.93545 1.000 64.69088 42 GLN B CA 1
ATOM 3371 C C . GLN B 1 43 ? 142.20362 174.26382 131.26397 1.000 68.69759 42 GLN B C 1
ATOM 3372 O O . GLN B 1 43 ? 142.43723 173.68870 132.33231 1.000 69.03024 42 GLN B O 1
ATOM 3378 N N . GLU B 1 44 ? 141.62299 175.46297 131.21699 1.000 70.46325 43 GLU B N 1
ATOM 3379 C CA . GLU B 1 44 ? 141.16313 176.12096 132.43160 1.000 67.76496 43 GLU B CA 1
ATOM 3380 C C . GLU B 1 44 ? 140.01613 175.36195 133.08315 1.000 67.07797 43 GLU B C 1
ATOM 3381 O O . GLU B 1 44 ? 139.90853 175.34453 134.31183 1.000 71.10062 43 GLU B O 1
ATOM 3387 N N . SER B 1 45 ? 139.14592 174.74181 132.28703 1.000 63.23547 44 SER B N 1
ATOM 3388 C CA . SER B 1 45 ? 138.09148 173.90904 132.85876 1.000 63.00430 44 SER B CA 1
ATOM 3389 C C . SER B 1 45 ? 138.68121 172.74147 133.64311 1.000 62.55737 44 SER B C 1
ATOM 3390 O O . SER B 1 45 ? 138.24293 172.43198 134.76026 1.000 64.59945 44 SER B O 1
ATOM 3393 N N . LEU B 1 46 ? 139.68584 172.08019 133.07065 1.000 60.93594 45 LEU B N 1
ATOM 3394 C CA . LEU B 1 46 ? 140.34832 170.99908 133.79746 1.000 56.92062 45 LEU B CA 1
ATOM 3395 C C . LEU B 1 46 ? 141.03811 171.52502 135.05068 1.000 61.25030 45 LEU B C 1
ATOM 3396 O O . LEU B 1 46 ? 141.01580 170.88072 136.11014 1.000 62.00520 45 LEU B O 1
ATOM 3401 N N . LEU B 1 47 ? 141.66054 172.69855 134.94722 1.000 65.94891 46 LEU B N 1
ATOM 3402 C CA . LEU B 1 47 ? 142.30903 173.29470 136.10768 1.000 63.83656 46 LEU B CA 1
ATOM 3403 C C . LEU B 1 47 ? 141.30582 173.56525 137.21789 1.000 61.36178 46 LEU B C 1
ATOM 3404 O O . LEU B 1 47 ? 141.61297 173.37677 138.39620 1.000 64.99517 46 LEU B O 1
ATOM 3409 N N . PHE B 1 48 ? 140.10696 174.02613 136.86521 1.000 60.90475 47 PHE B N 1
ATOM 3410 C CA . PHE B 1 48 ? 139.07367 174.21980 137.87584 1.000 62.81536 47 PHE B CA 1
ATOM 3411 C C . PHE B 1 48 ? 138.64738 172.89463 138.49107 1.000 62.27758 47 PHE B C 1
ATOM 3412 O O . PHE B 1 48 ? 138.38191 172.81879 139.69658 1.000 64.98813 47 PHE B O 1
ATOM 3420 N N . LEU B 1 49 ? 138.53679 171.84559 137.67648 1.000 62.53079 48 LEU B N 1
ATOM 3421 C CA . LEU B 1 49 ? 138.21264 170.54003 138.24298 1.000 61.71298 48 LEU B CA 1
ATOM 3422 C C . LEU B 1 49 ? 139.25707 170.10710 139.26194 1.000 60.96461 48 LEU B C 1
ATOM 3423 O O . LEU B 1 49 ? 138.92421 169.44678 140.25042 1.000 61.88049 48 LEU B O 1
ATOM 3428 N N . GLY B 1 50 ? 140.51931 170.44964 139.03041 1.000 60.06717 49 GLY B N 1
ATOM 3429 C CA . GLY B 1 50 ? 141.55984 170.18224 140.01227 1.000 59.15993 49 GLY B CA 1
ATOM 3430 C C . GLY B 1 50 ? 141.50857 171.08410 141.23478 1.000 64.43805 49 GLY B C 1
ATOM 3431 O O . GLY B 1 50 ? 141.78001 170.65913 142.36418 1.000 66.27194 49 GLY B O 1
ATOM 3432 N N . LEU B 1 51 ? 141.16989 172.35278 141.01237 1.000 66.97890 50 LEU B N 1
ATOM 3433 C CA . LEU B 1 51 ? 141.06536 173.30203 142.11402 1.000 63.46550 50 LEU B CA 1
ATOM 3434 C C . LEU B 1 51 ? 139.93718 172.92991 143.06266 1.000 64.00816 50 LEU B C 1
ATOM 3435 O O . LEU B 1 51 ? 140.02156 173.20230 144.26418 1.000 67.30874 50 LEU B O 1
ATOM 3440 N N . VAL B 1 52 ? 138.87609 172.31333 142.54613 1.000 64.64430 51 VAL B N 1
ATOM 3441 C CA . VAL B 1 52 ? 137.82653 171.80973 143.42672 1.000 64.01164 51 VAL B CA 1
ATOM 3442 C C . VAL B 1 52 ? 138.40081 170.79038 144.40123 1.000 65.49213 51 VAL B C 1
ATOM 3443 O O . VAL B 1 52 ? 138.10628 170.82100 145.60155 1.000 67.86235 51 VAL B O 1
ATOM 3447 N N . ALA B 1 53 ? 139.22953 169.87102 143.90335 1.000 63.92782 52 ALA B N 1
ATOM 3448 C CA . ALA B 1 53 ? 139.85088 168.88518 144.78075 1.000 60.75255 52 ALA B CA 1
ATOM 3449 C C . ALA B 1 53 ? 140.80902 169.54447 145.76090 1.000 61.35541 52 ALA B C 1
ATOM 3450 O O . ALA B 1 53 ? 140.92334 169.11128 146.91156 1.000 65.00845 52 ALA B O 1
ATOM 3452 N N . ALA B 1 54 ? 141.52010 170.58216 145.32008 1.000 63.74507 53 ALA B N 1
ATOM 3453 C CA . ALA B 1 54 ? 142.40277 171.30120 146.23811 1.000 65.14752 53 ALA B CA 1
ATOM 3454 C C . ALA B 1 54 ? 141.61303 171.94811 147.37197 1.000 66.44586 53 ALA B C 1
ATOM 3455 O O . ALA B 1 54 ? 142.02952 171.90933 148.53668 1.000 68.18620 53 ALA B O 1
ATOM 3457 N N . VAL B 1 55 ? 140.46517 172.54410 147.05113 1.000 66.31838 54 VAL B N 1
ATOM 3458 C CA . VAL B 1 55 ? 139.62315 173.14135 148.08323 1.000 66.08480 54 VAL B CA 1
ATOM 3459 C C . VAL B 1 55 ? 139.06052 172.06767 149.00480 1.000 65.64943 54 VAL B C 1
ATOM 3460 O O . VAL B 1 55 ? 138.92591 172.27753 150.21569 1.000 69.66649 54 VAL B O 1
ATOM 3464 N N . CYS B 1 56 ? 138.70667 170.90790 148.44985 1.000 65.71144 55 CYS B N 1
ATOM 3465 C CA . CYS B 1 56 ? 138.23474 169.81265 149.28992 1.000 64.05097 55 CYS B CA 1
ATOM 3466 C C . CYS B 1 56 ? 139.32091 169.35697 150.25468 1.000 64.53401 55 CYS B C 1
ATOM 3467 O O . CYS B 1 56 ? 139.04325 169.07806 151.42453 1.000 69.28313 55 CYS B O 1
ATOM 3470 N N . LEU B 1 57 ? 140.56506 169.27125 149.78326 1.000 64.11160 56 LEU B N 1
ATOM 3471 C CA . LEU B 1 57 ? 141.66548 168.92275 150.67675 1.000 63.71086 56 LEU B CA 1
ATOM 3472 C C . LEU B 1 57 ? 141.84619 169.97545 151.75889 1.000 69.96652 56 LEU B C 1
ATOM 3473 O O . LEU B 1 57 ? 142.09326 169.64508 152.92518 1.000 74.53178 56 LEU B O 1
ATOM 3478 N N . GLY B 1 58 ? 141.74738 171.25159 151.38850 1.000 70.11039 57 GLY B N 1
ATOM 3479 C CA . GLY B 1 58 ? 141.83730 172.30146 152.38895 1.000 70.19298 57 GLY B CA 1
ATOM 3480 C C . GLY B 1 58 ? 140.76808 172.17410 153.45600 1.000 71.61001 57 GLY B C 1
ATOM 3481 O O . GLY B 1 58 ? 141.04952 172.29601 154.64921 1.000 74.63785 57 GLY B O 1
ATOM 3482 N N . LEU B 1 59 ? 139.52737 171.91912 153.04119 1.000 69.20063 58 LEU B N 1
ATOM 3483 C CA . LEU B 1 59 ? 138.44399 171.75243 154.00515 1.000 69.98103 58 LEU B CA 1
ATOM 3484 C C . LEU B 1 59 ? 138.65778 170.52024 154.87628 1.000 74.29737 58 LEU B C 1
ATOM 3485 O O . LEU B 1 59 ? 138.37460 170.54585 156.07973 1.000 79.40921 58 LEU B O 1
ATOM 3490 N N . ASN B 1 60 ? 139.14260 169.42754 154.28645 1.000 73.12379 59 ASN B N 1
ATOM 3491 C CA . ASN B 1 60 ? 139.41871 168.23002 155.07093 1.000 73.26926 59 ASN B CA 1
ATOM 3492 C C . ASN B 1 60 ? 140.46883 168.50776 156.13567 1.000 77.29189 59 ASN B C 1
ATOM 3493 O O . ASN B 1 60 ? 140.32170 168.08907 157.28965 1.000 81.32232 59 ASN B O 1
ATOM 3498 N N . LEU B 1 61 ? 141.53530 169.22015 155.76716 1.000 75.57694 60 LEU B N 1
ATOM 3499 C CA . LEU B 1 61 ? 142.56468 169.56477 156.74153 1.000 77.48235 60 LEU B CA 1
ATOM 3500 C C . LEU B 1 61 ? 142.02229 170.50538 157.81065 1.000 81.90435 60 LEU B C 1
ATOM 3501 O O . LEU B 1 61 ? 142.37515 170.38380 158.98998 1.000 84.85762 60 LEU B O 1
ATOM 3506 N N . ILE B 1 62 ? 141.16878 171.45303 157.42005 1.000 80.09989 61 ILE B N 1
ATOM 3507 C CA . ILE B 1 62 ? 140.57302 172.35970 158.39714 1.000 80.86460 61 ILE B CA 1
ATOM 3508 C C . ILE B 1 62 ? 139.76280 171.57311 159.41767 1.000 83.96474 61 ILE B C 1
ATOM 3509 O O . ILE B 1 62 ? 139.87837 171.78767 160.63012 1.000 88.64682 61 ILE B O 1
ATOM 3514 N N . PHE B 1 63 ? 138.93071 170.64632 158.94024 1.000 82.34502 62 PHE B N 1
ATOM 3515 C CA . PHE B 1 63 ? 138.13240 169.83362 159.85238 1.000 84.25352 62 PHE B CA 1
ATOM 3516 C C . PHE B 1 63 ? 139.01719 168.97609 160.74641 1.000 86.78323 62 PHE B C 1
ATOM 3517 O O . PHE B 1 63 ? 138.75553 168.84471 161.94753 1.000 91.41924 62 PHE B O 1
ATOM 3525 N N . LEU B 1 64 ? 140.06505 168.37554 160.17952 1.000 84.87237 63 LEU B N 1
ATOM 3526 C CA . LEU B 1 64 ? 140.95593 167.54494 160.98193 1.000 85.39142 63 LEU B CA 1
ATOM 3527 C C . LEU B 1 64 ? 141.60541 168.35716 162.09327 1.000 90.46313 63 LEU B C 1
ATOM 3528 O O . LEU B 1 64 ? 141.66589 167.91614 163.24603 1.000 96.21550 63 LEU B O 1
ATOM 3533 N N . VAL B 1 65 ? 142.09167 169.55600 161.76804 1.000 90.16659 64 VAL B N 1
ATOM 3534 C CA . VAL B 1 65 ? 142.76654 170.36687 162.77570 1.000 92.06036 64 VAL B CA 1
ATOM 3535 C C . VAL B 1 65 ? 141.77527 170.85170 163.82570 1.000 94.94969 64 VAL B C 1
ATOM 3536 O O . VAL B 1 65 ? 142.09346 170.90150 165.01921 1.000 97.83119 64 VAL B O 1
ATOM 3540 N N . ALA B 1 66 ? 140.56123 171.21627 163.40868 1.000 91.83555 65 ALA B N 1
ATOM 3541 C CA . ALA B 1 66 ? 139.55839 171.64605 164.37640 1.000 92.42711 65 ALA B CA 1
ATOM 3542 C C . ALA B 1 66 ? 139.21852 170.51883 165.34159 1.000 96.94694 65 ALA B C 1
ATOM 3543 O O . ALA B 1 66 ? 139.13678 170.72795 166.55799 1.000 102.84930 65 ALA B O 1
ATOM 3545 N N . TYR B 1 67 ? 139.02178 169.30853 164.81443 1.000 96.69859 66 TYR B N 1
ATOM 3546 C CA . TYR B 1 67 ? 138.73127 168.16863 165.67630 1.000 98.42949 66 TYR B CA 1
ATOM 3547 C C . TYR B 1 67 ? 139.89612 167.87633 166.60938 1.000 101.46496 66 TYR B C 1
ATOM 3548 O O . TYR B 1 67 ? 139.69307 167.57827 167.79101 1.000 105.17953 66 TYR B O 1
ATOM 3557 N N . LEU B 1 68 ? 141.12540 167.94724 166.09708 1.000 99.32063 67 LEU B N 1
ATOM 3558 C CA . LEU B 1 68 ? 142.28713 167.69692 166.94128 1.000 102.97119 67 LEU B CA 1
ATOM 3559 C C . LEU B 1 68 ? 142.35775 168.70581 168.07886 1.000 109.46265 67 LEU B C 1
ATOM 3560 O O . LEU B 1 68 ? 142.59281 168.34075 169.23639 1.000 113.61350 67 LEU B O 1
ATOM 3565 N N . VAL B 1 69 ? 142.14720 169.98543 167.76744 1.000 107.76177 68 VAL B N 1
ATOM 3566 C CA . VAL B 1 69 ? 142.20665 171.02021 168.79561 1.000 109.96120 68 VAL B CA 1
ATOM 3567 C C . VAL B 1 69 ? 141.11321 170.80169 169.83259 1.000 113.02537 68 VAL B C 1
ATOM 3568 O O . VAL B 1 69 ? 141.35715 170.87511 171.04289 1.000 117.07505 68 VAL B O 1
ATOM 3572 N N . CYS B 1 70 ? 139.88927 170.52629 169.37541 1.000 111.42774 69 CYS B N 1
ATOM 3573 C CA . CYS B 1 70 ? 138.78875 170.33220 170.31329 1.000 113.56597 69 CYS B CA 1
ATOM 3574 C C . CYS B 1 70 ? 139.03490 169.12832 171.21339 1.000 118.17269 69 CYS B C 1
ATOM 3575 O O . CYS B 1 70 ? 138.78779 169.18888 172.42323 1.000 122.06149 69 CYS B O 1
ATOM 3578 N N . ALA B 1 71 ? 139.52037 168.02300 170.64451 1.000 116.71634 70 ALA B N 1
ATOM 3579 C CA . ALA B 1 71 ? 139.79365 166.84122 171.45417 1.000 119.59154 70 ALA B CA 1
ATOM 3580 C C . ALA B 1 71 ? 140.91326 167.09959 172.45367 1.000 122.76653 70 ALA B C 1
ATOM 3581 O O . ALA B 1 71 ? 140.81105 166.70613 173.62130 1.000 124.92194 70 ALA B O 1
ATOM 3583 N N . CYS B 1 72 ? 141.98998 167.75992 172.01935 1.000 121.72253 71 CYS B N 1
ATOM 3584 C CA . CYS B 1 72 ? 143.10565 168.01768 172.92336 1.000 125.14872 71 CYS B CA 1
ATOM 3585 C C . CYS B 1 72 ? 142.69361 168.94023 174.06393 1.000 127.65619 71 CYS B C 1
ATOM 3586 O O . CYS B 1 72 ? 143.04993 168.70218 175.22382 1.000 129.44538 71 CYS B O 1
ATOM 3589 N N . HIS B 1 73 ? 141.94300 170.00035 173.75615 1.000 127.29213 72 HIS B N 1
ATOM 3590 C CA . HIS B 1 73 ? 141.51623 170.93083 174.79585 1.000 128.86810 72 HIS B CA 1
ATOM 3591 C C . HIS B 1 73 ? 140.39869 170.34793 175.65246 1.000 129.86830 72 HIS B C 1
ATOM 3592 O O . HIS B 1 73 ? 140.38965 170.53402 176.87444 1.000 130.83893 72 HIS B O 1
ATOM 3599 N N . CYS B 1 74 ? 139.45306 169.64702 175.03586 1.000 128.47231 73 CYS B N 1
ATOM 3600 C CA . CYS B 1 74 ? 138.33009 169.07156 175.76682 1.000 129.55257 73 CYS B CA 1
ATOM 3601 C C . CYS B 1 74 ? 138.50265 167.56708 175.94379 1.000 126.20571 73 CYS B C 1
ATOM 3602 O O . CYS B 1 74 ? 138.16346 167.01268 176.98892 1.000 125.64074 73 CYS B O 1
ATOM 3605 N N . CYS B 1 89 ? 137.21689 152.56863 172.17809 1.000 117.30447 88 CYS B N 1
ATOM 3606 C CA . CYS B 1 89 ? 136.95212 152.93269 170.79097 1.000 116.55698 88 CYS B CA 1
ATOM 3607 C C . CYS B 1 89 ? 138.24620 153.12214 170.00975 1.000 111.18218 88 CYS B C 1
ATOM 3608 O O . CYS B 1 89 ? 138.25156 153.05693 168.78229 1.000 110.90797 88 CYS B O 1
ATOM 3611 N N . ILE B 1 90 ? 139.34509 153.35884 170.72822 1.000 111.20334 89 ILE B N 1
ATOM 3612 C CA . ILE B 1 90 ? 140.62351 153.60287 170.06549 1.000 109.93551 89 ILE B CA 1
ATOM 3613 C C . ILE B 1 90 ? 141.04960 152.37729 169.26757 1.000 108.78188 89 ILE B C 1
ATOM 3614 O O . ILE B 1 90 ? 141.44500 152.48115 168.10147 1.000 107.83238 89 ILE B O 1
ATOM 3619 N N . THR B 1 91 ? 140.96908 151.19511 169.88047 1.000 107.68746 90 THR B N 1
ATOM 3620 C CA . THR B 1 91 ? 141.35025 149.97765 169.17195 1.000 106.41474 90 THR B CA 1
ATOM 3621 C C . THR B 1 91 ? 140.42127 149.70943 167.99536 1.000 104.47842 90 THR B C 1
ATOM 3622 O O . THR B 1 91 ? 140.87493 149.33377 166.90843 1.000 103.79222 90 THR B O 1
ATOM 3626 N N . TRP B 1 92 ? 139.11572 149.89673 168.19006 1.000 104.73725 91 TRP B N 1
ATOM 3627 C CA . TRP B 1 92 ? 138.17323 149.62325 167.11170 1.000 105.60346 91 TRP B CA 1
ATOM 3628 C C . TRP B 1 92 ? 138.29924 150.64405 165.98811 1.000 102.70461 91 TRP B C 1
ATOM 3629 O O . TRP B 1 92 ? 138.22096 150.28525 164.80888 1.000 100.12286 91 TRP B O 1
ATOM 3640 N N . THR B 1 93 ? 138.50309 151.91878 166.32359 1.000 103.29735 92 THR B N 1
ATOM 3641 C CA . THR B 1 93 ? 138.73190 152.90681 165.27409 1.000 98.04041 92 THR B CA 1
ATOM 3642 C C . THR B 1 93 ? 140.02802 152.62245 164.52911 1.000 95.63683 92 THR B C 1
ATOM 3643 O O . THR B 1 93 ? 140.09406 152.78676 163.30774 1.000 93.94437 92 THR B O 1
ATOM 3647 N N . ALA B 1 94 ? 141.07073 152.19787 165.24451 1.000 95.98323 93 ALA B N 1
ATOM 3648 C CA . ALA B 1 94 ? 142.32369 151.85561 164.58173 1.000 95.44159 93 ALA B CA 1
ATOM 3649 C C . ALA B 1 94 ? 142.14511 150.67214 163.64005 1.000 93.89824 93 ALA B C 1
ATOM 3650 O O . ALA B 1 94 ? 142.66954 150.67539 162.52072 1.000 89.29233 93 ALA B O 1
ATOM 3652 N N . VAL B 1 95 ? 141.40691 149.64855 164.07202 1.000 95.56483 94 VAL B N 1
ATOM 3653 C CA . VAL B 1 95 ? 141.19148 148.49153 163.20914 1.000 93.23977 94 VAL B CA 1
ATOM 3654 C C . VAL B 1 95 ? 140.33794 148.87232 162.00645 1.000 88.04554 94 VAL B C 1
ATOM 3655 O O . VAL B 1 95 ? 140.56433 148.38745 160.89365 1.000 86.32805 94 VAL B O 1
ATOM 3659 N N . VAL B 1 96 ? 139.34614 149.74221 162.20345 1.000 88.53071 95 VAL B N 1
ATOM 3660 C CA . VAL B 1 96 ? 138.52570 150.18871 161.08262 1.000 87.82132 95 VAL B CA 1
ATOM 3661 C C . VAL B 1 96 ? 139.36323 150.98389 160.08788 1.000 85.59362 95 VAL B C 1
ATOM 3662 O O . VAL B 1 96 ? 139.22743 150.81862 158.87034 1.000 80.78683 95 VAL B O 1
ATOM 3666 N N . ALA B 1 97 ? 140.23429 151.86404 160.58372 1.000 85.54379 96 ALA B N 1
ATOM 3667 C CA . ALA B 1 97 ? 141.10841 152.61588 159.69124 1.000 80.26470 96 ALA B CA 1
ATOM 3668 C C . ALA B 1 97 ? 142.05344 151.69016 158.93923 1.000 78.01328 96 ALA B C 1
ATOM 3669 O O . ALA B 1 97 ? 142.30538 151.88715 157.74782 1.000 77.38213 96 ALA B O 1
ATOM 3671 N N . GLY B 1 98 ? 142.59297 150.67799 159.61684 1.000 78.63668 97 GLY B N 1
ATOM 3672 C CA . GLY B 1 98 ? 143.45351 149.72626 158.93345 1.000 77.12615 97 GLY B CA 1
ATOM 3673 C C . GLY B 1 98 ? 142.71670 148.93451 157.87050 1.000 76.16137 97 GLY B C 1
ATOM 3674 O O . GLY B 1 98 ? 143.24560 148.68903 156.78411 1.000 74.85101 97 GLY B O 1
ATOM 3675 N N . LEU B 1 99 ? 141.48465 148.52267 158.16919 1.000 76.98918 98 LEU B N 1
ATOM 3676 C CA . LEU B 1 99 ? 140.68040 147.81672 157.17979 1.000 75.50287 98 LEU B CA 1
ATOM 3677 C C . LEU B 1 99 ? 140.37921 148.70573 155.98263 1.000 73.48874 98 LEU B C 1
ATOM 3678 O O . LEU B 1 99 ? 140.43115 148.25166 154.83472 1.000 71.35131 98 LEU B O 1
ATOM 3683 N N . ILE B 1 100 ? 140.06060 149.97751 156.22867 1.000 74.61771 99 ILE B N 1
ATOM 3684 C CA . ILE B 1 100 ? 139.76365 150.88738 155.12746 1.000 71.41014 99 ILE B CA 1
ATOM 3685 C C . ILE B 1 100 ? 141.01174 151.15310 154.29756 1.000 66.75827 99 ILE B C 1
ATOM 3686 O O . ILE B 1 100 ? 140.93690 151.27958 153.07449 1.000 63.33674 99 ILE B O 1
ATOM 3691 N N . CYS B 1 101 ? 142.17565 151.24863 154.94011 1.000 68.04741 100 CYS B N 1
ATOM 3692 C CA . CYS B 1 101 ? 143.41179 151.43107 154.18677 1.000 64.72729 100 CYS B CA 1
ATOM 3693 C C . CYS B 1 101 ? 143.74224 150.19759 153.35706 1.000 64.93872 100 CYS B C 1
ATOM 3694 O O . CYS B 1 101 ? 144.21207 150.31685 152.22193 1.000 67.41133 100 CYS B O 1
ATOM 3697 N N . CYS B 1 102 ? 143.51046 149.00307 153.90312 1.000 66.16727 101 CYS B N 1
ATOM 3698 C CA . CYS B 1 102 ? 143.71166 147.78897 153.11744 1.000 66.10458 101 CYS B CA 1
ATOM 3699 C C . CYS B 1 102 ? 142.75939 147.73870 151.92813 1.000 63.91131 101 CYS B C 1
ATOM 3700 O O . CYS B 1 102 ? 143.16083 147.38115 150.81444 1.000 63.69107 101 CYS B O 1
ATOM 3703 N N . ALA B 1 103 ? 141.49229 148.09708 152.14337 1.000 61.07780 102 ALA B N 1
ATOM 3704 C CA . ALA B 1 103 ? 140.53650 148.12346 151.04259 1.000 57.88993 102 ALA B CA 1
ATOM 3705 C C . ALA B 1 103 ? 140.93341 149.15370 149.99507 1.000 61.44429 102 ALA B C 1
ATOM 3706 O O . ALA B 1 103 ? 140.82238 148.90222 148.78958 1.000 61.44156 102 ALA B O 1
ATOM 3708 N N . ALA B 1 104 ? 141.38928 150.32635 150.43757 1.000 63.30319 103 ALA B N 1
ATOM 3709 C CA . ALA B 1 104 ? 141.80870 151.36389 149.50675 1.000 55.01036 103 ALA B CA 1
ATOM 3710 C C . ALA B 1 104 ? 143.01599 150.92146 148.70152 1.000 53.39384 103 ALA B C 1
ATOM 3711 O O . ALA B 1 104 ? 143.08985 151.17971 147.50131 1.000 54.92016 103 ALA B O 1
ATOM 3713 N N . VAL B 1 105 ? 143.97815 150.25746 149.34059 1.000 54.19142 104 VAL B N 1
ATOM 3714 C CA . VAL B 1 105 ? 145.14167 149.78679 148.59968 1.000 56.33273 104 VAL B CA 1
ATOM 3715 C C . VAL B 1 105 ? 144.75732 148.67563 147.63233 1.000 57.04849 104 VAL B C 1
ATOM 3716 O O . VAL B 1 105 ? 145.32731 148.57430 146.54367 1.000 60.08339 104 VAL B O 1
ATOM 3720 N N . GLY B 1 106 ? 143.79683 147.82581 147.99427 1.000 53.95634 105 GLY B N 1
ATOM 3721 C CA . GLY B 1 106 ? 143.32894 146.82888 147.04248 1.000 55.86702 105 GLY B CA 1
ATOM 3722 C C . GLY B 1 106 ? 142.65638 147.45363 145.83422 1.000 55.29459 105 GLY B C 1
ATOM 3723 O O . GLY B 1 106 ? 142.93829 147.09264 144.68538 1.000 55.51543 105 GLY B O 1
ATOM 3724 N N . VAL B 1 107 ? 141.76368 148.41419 146.07828 1.000 53.38830 106 VAL B N 1
ATOM 3725 C CA . VAL B 1 107 ? 141.09872 149.10932 144.98035 1.000 53.52241 106 VAL B CA 1
ATOM 3726 C C . VAL B 1 107 ? 142.11459 149.87464 144.14407 1.000 52.83262 106 VAL B C 1
ATOM 3727 O O . VAL B 1 107 ? 141.98972 149.96750 142.91969 1.000 53.50600 106 VAL B O 1
ATOM 3731 N N . GLY B 1 108 ? 143.13291 150.43737 144.78917 1.000 52.80499 107 GLY B N 1
ATOM 3732 C CA . GLY B 1 108 ? 144.17158 151.12928 144.05320 1.000 50.08897 107 GLY B CA 1
ATOM 3733 C C . GLY B 1 108 ? 145.00411 150.19334 143.20362 1.000 52.42531 107 GLY B C 1
ATOM 3734 O O . GLY B 1 108 ? 145.39729 150.54331 142.09349 1.000 58.21151 107 GLY B O 1
ATOM 3735 N N . PHE B 1 109 ? 145.30781 149.00258 143.71686 1.000 51.72673 108 PHE B N 1
ATOM 3736 C CA . PHE B 1 109 ? 146.01785 148.02598 142.90122 1.000 53.88161 108 PHE B CA 1
ATOM 3737 C C . PHE B 1 109 ? 145.19368 147.65412 141.67945 1.000 54.00450 108 PHE B C 1
ATOM 3738 O O . PHE B 1 109 ? 145.71719 147.58111 140.55964 1.000 51.65034 108 PHE B O 1
ATOM 3746 N N . TYR B 1 110 ? 143.89162 147.44259 141.87349 1.000 53.80448 109 TYR B N 1
ATOM 3747 C CA . TYR B 1 110 ? 143.02435 147.13754 140.74209 1.000 50.26439 109 TYR B CA 1
ATOM 3748 C C . TYR B 1 110 ? 143.00636 148.28151 139.73511 1.000 53.34059 109 TYR B C 1
ATOM 3749 O O . TYR B 1 110 ? 143.11726 148.05967 138.52478 1.000 56.59541 109 TYR B O 1
ATOM 3758 N N . GLY B 1 111 ? 142.85702 149.51554 140.21768 1.000 51.72077 110 GLY B N 1
ATOM 3759 C CA . GLY B 1 111 ? 142.80322 150.65310 139.31568 1.000 45.90486 110 GLY B CA 1
ATOM 3760 C C . GLY B 1 111 ? 144.10634 150.87827 138.57703 1.000 44.63854 110 GLY B C 1
ATOM 3761 O O . GLY B 1 111 ? 144.10655 151.19242 137.38760 1.000 46.63427 110 GLY B O 1
ATOM 3762 N N . ASN B 1 112 ? 145.23233 150.72731 139.26958 1.000 42.18257 111 ASN B N 1
ATOM 3763 C CA . ASN B 1 112 ? 146.53016 150.85381 138.62290 1.000 44.36003 111 ASN B CA 1
ATOM 3764 C C . ASN B 1 112 ? 146.69639 149.80501 137.53449 1.000 47.30525 111 ASN B C 1
ATOM 3765 O O . ASN B 1 112 ? 147.14234 150.11152 136.42347 1.000 48.58641 111 ASN B O 1
ATOM 3770 N N . SER B 1 113 ? 146.32957 148.55550 137.83077 1.000 50.41550 112 SER B N 1
ATOM 3771 C CA . SER B 1 113 ? 146.46104 147.50677 136.82731 1.000 49.47923 112 SER B CA 1
ATOM 3772 C C . SER B 1 113 ? 145.55562 147.77184 135.63349 1.000 47.90002 112 SER B C 1
ATOM 3773 O O . SER B 1 113 ? 145.96975 147.59982 134.48362 1.000 48.66194 112 SER B O 1
ATOM 3776 N N . GLU B 1 114 ? 144.31567 148.19336 135.88311 1.000 46.58562 113 GLU B N 1
ATOM 3777 C CA . GLU B 1 114 ? 143.38632 148.42775 134.78449 1.000 46.14845 113 GLU B CA 1
ATOM 3778 C C . GLU B 1 114 ? 143.81337 149.61788 133.93280 1.000 48.94113 113 GLU B C 1
ATOM 3779 O O . GLU B 1 114 ? 143.70278 149.57820 132.70314 1.000 53.05243 113 GLU B O 1
ATOM 3785 N N . THR B 1 115 ? 144.29296 150.69100 134.56136 1.000 49.49607 114 THR B N 1
ATOM 3786 C CA . THR B 1 115 ? 144.77606 151.83495 133.79797 1.000 46.46019 114 THR B CA 1
ATOM 3787 C C . THR B 1 115 ? 146.01097 151.47277 132.98697 1.000 46.64007 114 THR B C 1
ATOM 3788 O O . THR B 1 115 ? 146.15860 151.91667 131.84384 1.000 47.20695 114 THR B O 1
ATOM 3792 N N . ASN B 1 116 ? 146.91378 150.67428 133.56007 1.000 45.51418 115 ASN B N 1
ATOM 3793 C CA . ASN B 1 116 ? 148.06548 150.20470 132.80081 1.000 43.79726 115 ASN B CA 1
ATOM 3794 C C . ASN B 1 116 ? 147.62775 149.35199 131.62005 1.000 51.93467 115 ASN B C 1
ATOM 3795 O O . ASN B 1 116 ? 148.18822 149.45707 130.52456 1.000 52.48204 115 ASN B O 1
ATOM 3800 N N . ASP B 1 117 ? 146.62822 148.49552 131.82807 1.000 53.70486 116 ASP B N 1
ATOM 3801 C CA . ASP B 1 117 ? 146.11267 147.67405 130.74202 1.000 49.79237 116 ASP B CA 1
ATOM 3802 C C . ASP B 1 117 ? 145.52525 148.53739 129.63647 1.000 48.69430 116 ASP B C 1
ATOM 3803 O O . ASP B 1 117 ? 145.75448 148.27957 128.45157 1.000 53.11198 116 ASP B O 1
ATOM 3808 N N . GLY B 1 118 ? 144.76922 149.57068 130.00365 1.000 46.47306 117 GLY B N 1
ATOM 3809 C CA . GLY B 1 118 ? 144.21032 150.45834 128.99688 1.000 46.71279 117 GLY B CA 1
ATOM 3810 C C . GLY B 1 118 ? 145.27435 151.21855 128.22848 1.000 43.93604 117 GLY B C 1
ATOM 3811 O O . GLY B 1 118 ? 145.20388 151.34194 127.00283 1.000 41.68090 117 GLY B O 1
ATOM 3812 N N . ALA B 1 119 ? 146.27666 151.73919 128.93577 1.000 47.73876 118 ALA B N 1
ATOM 3813 C CA . ALA B 1 119 ? 147.35385 152.45248 128.26188 1.000 43.14472 118 ALA B CA 1
ATOM 3814 C C . ALA B 1 119 ? 148.12275 151.52963 127.32817 1.000 43.19002 118 ALA B C 1
ATOM 3815 O O . ALA B 1 119 ? 148.47658 151.91876 126.21028 1.000 45.54314 118 ALA B O 1
ATOM 3817 N N . TYR B 1 120 ? 148.38790 150.29847 127.76423 1.000 44.93498 119 TYR B N 1
ATOM 3818 C CA . TYR B 1 120 ? 149.10524 149.36028 126.91234 1.000 47.37074 119 TYR B CA 1
ATOM 3819 C C . TYR B 1 120 ? 148.26816 148.93368 125.71793 1.000 44.50260 119 TYR B C 1
ATOM 3820 O O . TYR B 1 120 ? 148.81405 148.71159 124.63657 1.000 42.08602 119 TYR B O 1
ATOM 3829 N N . GLN B 1 121 ? 146.95169 148.81292 125.88517 1.000 42.69243 120 GLN B N 1
ATOM 3830 C CA . GLN B 1 121 ? 146.09152 148.52443 124.74457 1.000 38.97881 120 GLN B CA 1
ATOM 3831 C C . GLN B 1 121 ? 146.11684 149.66608 123.73773 1.000 43.08647 120 GLN B C 1
ATOM 3832 O O . GLN B 1 121 ? 146.15644 149.43552 122.52298 1.000 46.23578 120 GLN B O 1
ATOM 3838 N N . LEU B 1 122 ? 146.09447 150.90854 124.22341 1.000 43.90083 121 LEU B N 1
ATOM 3839 C CA . LEU B 1 122 ? 146.21672 152.04717 123.31963 1.000 36.15646 121 LEU B CA 1
ATOM 3840 C C . LEU B 1 122 ? 147.54749 152.02218 122.57958 1.000 37.68214 121 LEU B C 1
ATOM 3841 O O . LEU B 1 122 ? 147.59332 152.25254 121.36788 1.000 38.73277 121 LEU B O 1
ATOM 3846 N N . MET B 1 123 ? 148.64421 151.74880 123.28873 1.000 40.63087 122 MET B N 1
ATOM 3847 C CA . MET B 1 123 ? 149.94213 151.67973 122.62216 1.000 40.08741 122 MET B CA 1
ATOM 3848 C C . MET B 1 123 ? 149.98374 150.54267 121.61187 1.000 43.37238 122 MET B C 1
ATOM 3849 O O . MET B 1 123 ? 150.60055 150.66892 120.55120 1.000 44.92967 122 MET B O 1
ATOM 3854 N N . TYR B 1 124 ? 149.34840 149.41533 121.93054 1.000 45.68931 123 TYR B N 1
ATOM 3855 C CA . TYR B 1 124 ? 149.30652 148.29531 120.99865 1.000 44.35968 123 TYR B CA 1
ATOM 3856 C C . TYR B 1 124 ? 148.55740 148.66787 119.72819 1.000 43.13461 123 TYR B C 1
ATOM 3857 O O . TYR B 1 124 ? 149.00176 148.35017 118.62115 1.000 44.19427 123 TYR B O 1
ATOM 3866 N N . SER B 1 125 ? 147.41602 149.34248 119.86776 1.000 41.69652 124 SER B N 1
ATOM 3867 C CA . SER B 1 125 ? 146.67277 149.78561 118.69289 1.000 37.10921 124 SER B CA 1
ATOM 3868 C C . SER B 1 125 ? 147.46574 150.80588 117.88696 1.000 36.11877 124 SER B C 1
ATOM 3869 O O . SER B 1 125 ? 147.46196 150.77200 116.65157 1.000 37.48455 124 SER B O 1
ATOM 3872 N N . LEU B 1 126 ? 148.14534 151.72886 118.56732 1.000 37.49654 125 LEU B N 1
ATOM 3873 C CA . LEU B 1 126 ? 148.95770 152.71357 117.86343 1.000 34.93995 125 LEU B CA 1
ATOM 3874 C C . LEU B 1 126 ? 150.08777 152.04399 117.09787 1.000 36.78836 125 LEU B C 1
ATOM 3875 O O . LEU B 1 126 ? 150.38128 152.41780 115.96028 1.000 40.46529 125 LEU B O 1
ATOM 3880 N N . ASP B 1 127 ? 150.72847 151.04339 117.70181 1.000 37.78758 126 ASP B N 1
ATOM 3881 C CA . ASP B 1 127 ? 151.80237 150.32490 117.02675 1.000 37.54821 126 ASP B CA 1
ATOM 3882 C C . ASP B 1 127 ? 151.28300 149.48373 115.86997 1.000 36.47218 126 ASP B C 1
ATOM 3883 O O . ASP B 1 127 ? 151.96534 149.35159 114.85196 1.000 36.99816 126 ASP B O 1
ATOM 3888 N N . ASP B 1 128 ? 150.08802 148.90856 116.00031 1.000 36.31751 127 ASP B N 1
ATOM 3889 C CA . ASP B 1 128 ? 149.51328 148.15594 114.89091 1.000 35.04851 127 ASP B CA 1
ATOM 3890 C C . ASP B 1 128 ? 149.18180 149.06761 113.71684 1.000 36.25639 127 ASP B C 1
ATOM 3891 O O . ASP B 1 128 ? 149.46992 148.73297 112.56101 1.000 37.78135 127 ASP B O 1
ATOM 3896 N N . ALA B 1 129 ? 148.57294 150.22270 113.99002 1.000 34.86025 128 ALA B N 1
ATOM 3897 C CA . ALA B 1 129 ? 148.30008 151.17685 112.92251 1.000 32.06737 128 ALA B CA 1
ATOM 3898 C C . ALA B 1 129 ? 149.59197 151.68989 112.30571 1.000 33.18609 128 ALA B C 1
ATOM 3899 O O . ALA B 1 129 ? 149.67483 151.88544 111.08841 1.000 34.21491 128 ALA B O 1
ATOM 3901 N N . ASN B 1 130 ? 150.60905 151.92420 113.13296 1.000 34.88770 129 ASN B N 1
ATOM 3902 C CA . ASN B 1 130 ? 151.90849 152.33934 112.62525 1.000 34.18559 129 ASN B CA 1
ATOM 3903 C C . ASN B 1 130 ? 152.49534 151.28939 111.69713 1.000 36.27847 129 ASN B C 1
ATOM 3904 O O . ASN B 1 130 ? 153.01774 151.61743 110.62739 1.000 37.69489 129 ASN B O 1
ATOM 3909 N N . HIS B 1 131 ? 152.41972 150.01887 112.09203 1.000 36.72412 130 HIS B N 1
ATOM 3910 C CA . HIS B 1 131 ? 152.93048 148.94699 111.24959 1.000 35.94667 130 HIS B CA 1
ATOM 3911 C C . HIS B 1 131 ? 152.17383 148.88136 109.93108 1.000 35.87592 130 HIS B C 1
ATOM 3912 O O . HIS B 1 131 ? 152.78088 148.72135 108.86891 1.000 37.04203 130 HIS B O 1
ATOM 3919 N N . THR B 1 132 ? 150.84823 149.02147 109.97504 1.000 34.62825 131 THR B N 1
ATOM 3920 C CA . THR B 1 132 ? 150.06191 148.96706 108.74621 1.000 31.34383 131 THR B CA 1
ATOM 3921 C C . THR B 1 132 ? 150.41442 150.11324 107.80524 1.000 33.48220 131 THR B C 1
ATOM 3922 O O . THR B 1 132 ? 150.62207 149.90390 106.60552 1.000 36.76721 131 THR B O 1
ATOM 3926 N N . PHE B 1 133 ? 150.47451 151.33920 108.32740 1.000 33.18043 132 PHE B N 1
ATOM 3927 C CA . PHE B 1 133 ? 150.76710 152.48475 107.47111 1.000 29.79733 132 PHE B CA 1
ATOM 3928 C C . PHE B 1 133 ? 152.18968 152.42295 106.93038 1.000 31.98446 132 PHE B C 1
ATOM 3929 O O . PHE B 1 133 ? 152.43297 152.74738 105.76124 1.000 35.20701 132 PHE B O 1
ATOM 3937 N N . SER B 1 134 ? 153.14444 152.00518 107.76145 1.000 32.75053 133 SER B N 1
ATOM 3938 C CA . SER B 1 134 ? 154.51645 151.86407 107.29679 1.000 33.33260 133 SER B CA 1
ATOM 3939 C C . SER B 1 134 ? 154.62488 150.78741 106.22989 1.000 37.58514 133 SER B C 1
ATOM 3940 O O . SER B 1 134 ? 155.37789 150.93772 105.26380 1.000 41.76379 133 SER B O 1
ATOM 3943 N N . GLY B 1 135 ? 153.88879 149.68696 106.39001 1.000 35.57662 134 GLY B N 1
ATOM 3944 C CA . GLY B 1 135 ? 153.87581 148.66506 105.36056 1.000 32.49101 134 GLY B CA 1
ATOM 3945 C C . GLY B 1 135 ? 153.26489 149.15242 104.06343 1.000 33.32864 134 GLY B C 1
ATOM 3946 O O . GLY B 1 135 ? 153.74817 148.82094 102.98143 1.000 37.10661 134 GLY B O 1
ATOM 3947 N N . ILE B 1 136 ? 152.19058 149.93591 104.15035 1.000 32.69506 135 ILE B N 1
ATOM 3948 C CA . ILE B 1 136 ? 151.59714 150.50980 102.94585 1.000 33.19129 135 ILE B CA 1
ATOM 3949 C C . ILE B 1 136 ? 152.61385 151.38314 102.22721 1.000 34.48499 135 ILE B C 1
ATOM 3950 O O . ILE B 1 136 ? 152.77287 151.31178 101.00186 1.000 39.32634 135 ILE B O 1
ATOM 3955 N N . ASP B 1 137 ? 153.31284 152.23015 102.98280 1.000 35.75082 136 ASP B N 1
ATOM 3956 C CA . ASP B 1 137 ? 154.31515 153.09971 102.37762 1.000 37.59180 136 ASP B CA 1
ATOM 3957 C C . ASP B 1 137 ? 155.44415 152.29250 101.75554 1.000 39.51993 136 ASP B C 1
ATOM 3958 O O . ASP B 1 137 ? 155.91035 152.60888 100.65645 1.000 45.75279 136 ASP B O 1
ATOM 3963 N N . ALA B 1 138 ? 155.90646 151.25306 102.44962 1.000 36.79626 137 ALA B N 1
ATOM 3964 C CA . ALA B 1 138 ? 156.96890 150.41709 101.90776 1.000 38.38572 137 ALA B CA 1
ATOM 3965 C C . ALA B 1 138 ? 156.52758 149.73371 100.62350 1.000 43.41636 137 ALA B C 1
ATOM 3966 O O . ALA B 1 138 ? 157.28459 149.68180 99.65176 1.000 48.34491 137 ALA B O 1
ATOM 3968 N N . LEU B 1 139 ? 155.30252 149.20804 100.59654 1.000 43.87799 138 LEU B N 1
ATOM 3969 C CA . LEU B 1 139 ? 154.80018 148.55836 99.39179 1.000 43.21206 138 LEU B CA 1
ATOM 3970 C C . LEU B 1 139 ? 154.73698 149.53680 98.22973 1.000 45.58309 138 LEU B C 1
ATOM 3971 O O . LEU B 1 139 ? 155.19257 149.23175 97.12244 1.000 49.97792 138 LEU B O 1
ATOM 3976 N N . VAL B 1 140 ? 154.17634 150.72490 98.46227 1.000 43.00802 139 VAL B N 1
ATOM 3977 C CA . VAL B 1 140 ? 154.03590 151.69281 97.37712 1.000 44.71472 139 VAL B CA 1
ATOM 3978 C C . VAL B 1 140 ? 155.40470 152.12638 96.86797 1.000 49.34674 139 VAL B C 1
ATOM 3979 O O . VAL B 1 140 ? 155.65384 152.16723 95.65704 1.000 52.55343 139 VAL B O 1
ATOM 3983 N N . SER B 1 141 ? 156.31680 152.45139 97.78522 1.000 48.85524 140 SER B N 1
ATOM 3984 C CA . SER B 1 141 ? 157.64242 152.90003 97.37935 1.000 51.30798 140 SER B CA 1
ATOM 3985 C C . SER B 1 141 ? 158.39501 151.80591 96.63808 1.000 56.39587 140 SER B C 1
ATOM 3986 O O . SER B 1 141 ? 159.02745 152.06652 95.60782 1.000 59.49403 140 SER B O 1
ATOM 3989 N N . GLY B 1 142 ? 158.34599 150.57484 97.14905 1.000 55.12306 141 GLY B N 1
ATOM 3990 C CA . GLY B 1 142 ? 159.05061 149.48675 96.50025 1.000 55.45917 141 GLY B CA 1
ATOM 3991 C C . GLY B 1 142 ? 158.49898 149.17764 95.12628 1.000 57.80037 141 GLY B C 1
ATOM 3992 O O . GLY B 1 142 ? 159.25860 148.96024 94.18399 1.000 64.29439 141 GLY B O 1
ATOM 3993 N N . THR B 1 143 ? 157.17267 149.15458 94.98790 1.000 55.17218 142 THR B N 1
ATOM 3994 C CA . THR B 1 143 ? 156.58701 148.91252 93.67670 1.000 56.02019 142 THR B CA 1
ATOM 3995 C C . THR B 1 143 ? 156.94951 150.02086 92.70077 1.000 63.12375 142 THR B C 1
ATOM 3996 O O . THR B 1 143 ? 157.28454 149.74804 91.54467 1.000 68.62386 142 THR B O 1
ATOM 4000 N N . THR B 1 144 ? 156.89362 151.27966 93.14277 1.000 62.18584 143 THR B N 1
ATOM 4001 C CA . THR B 1 144 ? 157.23695 152.38126 92.25049 1.000 63.78054 143 THR B CA 1
ATOM 4002 C C . THR B 1 144 ? 158.68757 152.28636 91.79707 1.000 69.47791 143 THR B C 1
ATOM 4003 O O . THR B 1 144 ? 158.98951 152.40710 90.60171 1.000 73.59387 143 THR B O 1
ATOM 4007 N N . GLN B 1 145 ? 159.60580 152.08217 92.74480 1.000 68.61770 144 GLN B N 1
ATOM 4008 C CA . GLN B 1 145 ? 161.01585 151.99149 92.38897 1.000 72.96515 144 GLN B CA 1
ATOM 4009 C C . GLN B 1 145 ? 161.27290 150.80119 91.48056 1.000 74.19600 144 GLN B C 1
ATOM 4010 O O . GLN B 1 145 ? 161.96967 150.92276 90.46614 1.000 78.55575 144 GLN B O 1
ATOM 4016 N N . LYS B 1 146 ? 160.70681 149.64235 91.81944 1.000 71.40769 145 LYS B N 1
ATOM 4017 C CA . LYS B 1 146 ? 160.87498 148.46328 90.98421 1.000 73.15068 145 LYS B CA 1
ATOM 4018 C C . LYS B 1 146 ? 160.40009 148.74082 89.56926 1.000 75.84099 145 LYS B C 1
ATOM 4019 O O . LYS B 1 146 ? 161.17500 148.62303 88.61420 1.000 79.50070 145 LYS B O 1
ATOM 4025 N N . MET B 1 147 ? 159.16225 149.21377 89.42455 1.000 72.65517 146 MET B N 1
ATOM 4026 C CA . MET B 1 147 ? 158.63712 149.49189 88.09986 1.000 74.11720 146 MET B CA 1
ATOM 4027 C C . MET B 1 147 ? 159.59739 150.41051 87.37184 1.000 78.62377 146 MET B C 1
ATOM 4028 O O . MET B 1 147 ? 160.30568 149.95682 86.46988 1.000 86.51639 146 MET B O 1
ATOM 4033 N N . LYS B 1 148 ? 159.73120 151.65577 87.82314 1.000 76.60032 147 LYS B N 1
ATOM 4034 C CA . LYS B 1 148 ? 160.51289 152.58432 87.01781 1.000 80.39298 147 LYS B CA 1
ATOM 4035 C C . LYS B 1 148 ? 161.91436 152.03599 86.78033 1.000 83.69798 147 LYS B C 1
ATOM 4036 O O . LYS B 1 148 ? 162.23422 151.64247 85.65577 1.000 87.06537 147 LYS B O 1
ATOM 4042 N N . VAL B 1 149 ? 162.73188 151.92269 87.82721 1.000 80.74268 148 VAL B N 1
ATOM 4043 C CA . VAL B 1 149 ? 164.13901 151.58994 87.61903 1.000 83.49803 148 VAL B CA 1
ATOM 4044 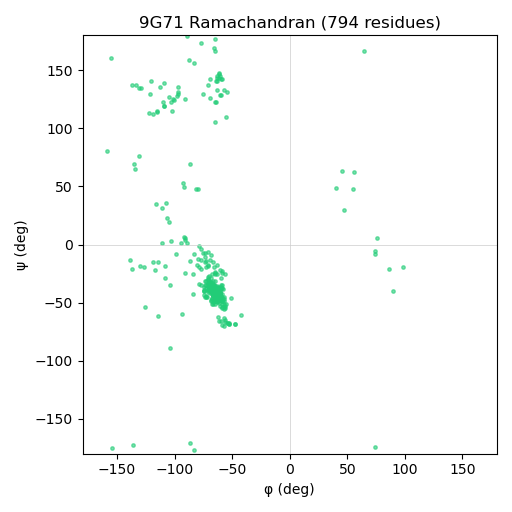C C . VAL B 1 149 ? 164.27662 150.27058 86.86467 1.000 86.70897 148 VAL B C 1
ATOM 4045 O O . VAL B 1 149 ? 164.79943 150.22674 85.74235 1.000 90.28757 148 VAL B O 1
ATOM 4049 N N . ASP B 1 150 ? 163.81260 149.17259 87.47036 1.000 85.22930 149 ASP B N 1
ATOM 4050 C CA . ASP B 1 150 ? 164.13182 147.85627 86.93438 1.000 85.59404 149 ASP B CA 1
ATOM 4051 C C . ASP B 1 150 ? 163.44586 147.62049 85.59538 1.000 89.00147 149 ASP B C 1
ATOM 4052 O O . ASP B 1 150 ? 164.07648 147.14704 84.64166 1.000 91.92131 149 ASP B O 1
ATOM 4057 N N . LEU B 1 151 ? 162.14397 147.91118 85.50782 1.000 86.32491 150 LEU B N 1
ATOM 4058 C CA . LEU B 1 151 ? 161.43739 147.68062 84.25978 1.000 89.02116 150 LEU B CA 1
ATOM 4059 C C . LEU B 1 151 ? 162.02687 148.51707 83.13464 1.000 94.13512 150 LEU B C 1
ATOM 4060 O O . LEU B 1 151 ? 162.18784 148.02335 82.01480 1.000 97.01113 150 LEU B O 1
ATOM 4065 N N . GLU B 1 152 ? 162.35590 149.78761 83.40066 1.000 92.79919 151 GLU B N 1
ATOM 4066 C CA . GLU B 1 152 ? 162.93246 150.61652 82.35097 1.000 94.99290 151 GLU B CA 1
ATOM 4067 C C . GLU B 1 152 ? 164.29123 150.09290 81.91161 1.000 97.96600 151 GLU B C 1
ATOM 4068 O O . GLU B 1 152 ? 164.59268 150.08201 80.71504 1.000 101.61795 151 GLU B O 1
ATOM 4074 N N . GLN B 1 153 ? 165.13000 149.65552 82.85327 1.000 97.03387 152 GLN B N 1
ATOM 4075 C CA . GLN B 1 153 ? 166.43601 149.13210 82.46064 1.000 99.70497 152 GLN B CA 1
ATOM 4076 C C . GLN B 1 153 ? 166.28834 147.86896 81.61614 1.000 102.52033 152 GLN B C 1
ATOM 4077 O O . GLN B 1 153 ? 166.93603 147.72194 80.56782 1.000 104.82318 152 GLN B O 1
ATOM 4083 N N . HIS B 1 154 ? 165.41813 146.95205 82.04653 1.000 100.75716 153 HIS B N 1
ATOM 4084 C CA . HIS B 1 154 ? 165.21558 145.72092 81.29134 1.000 101.65358 153 HIS B CA 1
ATOM 4085 C C . HIS B 1 154 ? 164.64740 146.01284 79.91042 1.000 102.71168 153 HIS B C 1
ATOM 4086 O O . HIS B 1 154 ? 165.06468 145.40630 78.91844 1.000 105.61380 153 HIS B O 1
ATOM 4093 N N . LEU B 1 155 ? 163.69670 146.94399 79.82429 1.000 100.78604 154 LEU B N 1
ATOM 4094 C CA . LEU B 1 155 ? 163.10018 147.27496 78.53767 1.000 102.36667 154 LEU B CA 1
ATOM 4095 C C . LEU B 1 155 ? 164.10130 147.97177 77.62756 1.000 105.92494 154 LEU B C 1
ATOM 4096 O O . LEU B 1 155 ? 164.06944 147.78351 76.40963 1.000 108.40284 154 LEU B O 1
ATOM 4101 N N . ALA B 1 156 ? 164.99546 148.78406 78.19359 1.000 105.39417 155 ALA B N 1
ATOM 4102 C CA . ALA B 1 156 ? 166.03824 149.40219 77.38317 1.000 108.75889 155 ALA B CA 1
ATOM 4103 C C . ALA B 1 156 ? 166.97864 148.35206 76.81005 1.000 111.53906 155 ALA B C 1
ATOM 4104 O O . ALA B 1 156 ? 167.33763 148.40781 75.62669 1.000 112.68915 155 ALA B O 1
ATOM 4106 N N . ARG B 1 157 ? 167.38157 147.37923 77.62931 1.000 111.00806 156 ARG B N 1
ATOM 4107 C CA . ARG B 1 157 ? 168.22203 146.30543 77.10750 1.000 113.38859 156 ARG B CA 1
ATOM 4108 C C . ARG B 1 157 ? 167.48545 145.50073 76.04183 1.000 113.67443 156 ARG B C 1
ATOM 4109 O O . ARG B 1 157 ? 168.06789 145.13105 75.01388 1.000 114.19222 156 ARG B O 1
ATOM 4117 N N . LEU B 1 158 ? 166.19892 145.22746 76.26673 1.000 112.32256 157 LEU B N 1
ATOM 4118 C CA . LEU B 1 158 ? 165.41055 144.49665 75.28129 1.000 111.84213 157 LEU B CA 1
ATOM 4119 C C . LEU B 1 158 ? 165.30412 145.26992 73.97517 1.000 113.96938 157 LEU B C 1
ATOM 4120 O O . LEU B 1 158 ? 165.37721 144.68326 72.89267 1.000 116.66730 157 LEU B O 1
ATOM 4125 N N . SER B 1 159 ? 165.10895 146.58566 74.05453 1.000 112.87430 158 SER B N 1
ATOM 4126 C CA . SER B 1 159 ? 165.04148 147.39597 72.84489 1.000 115.00436 158 SER B CA 1
ATOM 4127 C C . SER B 1 159 ? 166.37505 147.39331 72.11217 1.000 116.46035 158 SER B C 1
ATOM 4128 O O . SER B 1 159 ? 166.41454 147.32459 70.87831 1.000 116.87207 158 SER B O 1
ATOM 4131 N N . GLU B 1 160 ? 167.48128 147.47033 72.85500 1.000 116.78285 159 GLU B N 1
ATOM 4132 C CA . GLU B 1 160 ? 168.79237 147.41065 72.21707 1.000 117.94516 159 GLU B CA 1
ATOM 4133 C C . GLU B 1 160 ? 168.99816 146.07465 71.51303 1.000 118.48232 159 GLU B C 1
ATOM 4134 O O . GLU B 1 160 ? 169.57203 146.02249 70.41925 1.000 118.06458 159 GLU B O 1
ATOM 4140 N N . ILE B 1 161 ? 168.53540 144.98045 72.12539 1.000 118.99155 160 ILE B N 1
ATOM 4141 C CA . ILE B 1 161 ? 168.67097 143.65996 71.51006 1.000 118.91091 160 ILE B CA 1
ATOM 4142 C C . ILE B 1 161 ? 167.62659 143.39702 70.43722 1.000 119.16910 160 ILE B C 1
ATOM 4143 O O . ILE B 1 161 ? 167.76518 142.43327 69.67415 1.000 119.91286 160 ILE B O 1
ATOM 4148 N N . PHE B 1 162 ? 166.59161 144.22755 70.35120 1.000 118.46790 161 PHE B N 1
ATOM 4149 C CA . PHE B 1 162 ? 165.48772 144.06176 69.41408 1.000 119.97216 161 PHE B CA 1
ATOM 4150 C C . PHE B 1 162 ? 165.43095 145.21823 68.42568 1.000 121.51768 161 PHE B C 1
ATOM 4151 O O . PHE B 1 162 ? 164.35280 145.64368 68.00653 1.000 122.38906 161 PHE B O 1
ATOM 4159 N N . ALA B 1 163 ? 166.58834 145.74975 68.03693 1.000 122.15841 162 ALA B N 1
ATOM 4160 C CA . ALA B 1 163 ? 166.58745 146.89513 67.13702 1.000 123.27770 162 ALA B CA 1
ATOM 4161 C C . ALA B 1 163 ? 166.40081 146.43875 65.69694 1.000 126.26877 162 ALA B C 1
ATOM 4162 O O . ALA B 1 163 ? 167.13309 146.86600 64.79875 1.000 128.49504 162 ALA B O 1
ATOM 4164 N N . ALA B 1 164 ? 165.41920 145.56605 65.47344 1.000 125.71136 163 ALA B N 1
ATOM 4165 C CA . ALA B 1 164 ? 165.03837 145.15383 64.12672 1.000 125.75807 163 ALA B CA 1
ATOM 4166 C C . ALA B 1 164 ? 163.53750 145.07857 63.89831 1.000 126.56048 163 ALA B C 1
ATOM 4167 O O . ALA B 1 164 ? 163.11268 145.13917 62.73951 1.000 125.35049 163 ALA B O 1
ATOM 4169 N N . ARG B 1 165 ? 162.71666 144.95030 64.93935 1.000 125.85771 164 ARG B N 1
ATOM 4170 C CA . ARG B 1 165 ? 161.29013 144.67748 64.79902 1.000 122.83972 164 ARG B CA 1
ATOM 4171 C C . ARG B 1 165 ? 160.49108 145.86265 65.32748 1.000 120.33849 164 ARG B C 1
ATOM 4172 O O . ARG B 1 165 ? 160.50449 146.14479 66.53181 1.000 118.24555 164 ARG B O 1
ATOM 4180 N N . GLY B 1 166 ? 159.78456 146.54398 64.42445 1.000 120.99873 165 GLY B N 1
ATOM 4181 C CA . GLY B 1 166 ? 158.91873 147.63024 64.84777 1.000 118.99640 165 GLY B CA 1
ATOM 4182 C C . GLY B 1 166 ? 157.80635 147.16001 65.76369 1.000 117.64407 165 GLY B C 1
ATOM 4183 O O . GLY B 1 166 ? 157.43318 147.85535 66.70961 1.000 116.46225 165 GLY B O 1
ATOM 4184 N N . ASP B 1 167 ? 157.26194 145.97100 65.49753 1.000 118.61683 166 ASP B N 1
ATOM 4185 C CA . ASP B 1 167 ? 156.21783 145.42988 66.36154 1.000 118.32709 166 ASP B CA 1
ATOM 4186 C C . ASP B 1 167 ? 156.74053 145.18120 67.77150 1.000 115.70138 166 ASP B C 1
ATOM 4187 O O . ASP B 1 167 ? 156.07053 145.50729 68.75880 1.000 113.97972 166 ASP B O 1
ATOM 4192 N N . TYR B 1 168 ? 157.93893 144.60599 67.88749 1.000 115.42671 167 TYR B N 1
ATOM 4193 C CA . TYR B 1 168 ? 158.51086 144.36004 69.20712 1.000 114.17887 167 TYR B CA 1
ATOM 4194 C C . TYR B 1 168 ? 158.84659 145.66745 69.91430 1.000 112.43743 167 TYR B C 1
ATOM 4195 O O . TYR B 1 168 ? 158.66828 145.78728 71.13356 1.000 109.96873 167 TYR B O 1
ATOM 4204 N N . LEU B 1 169 ? 159.33268 146.66085 69.16783 1.000 113.50383 168 LEU B N 1
ATOM 4205 C CA . LEU B 1 169 ? 159.57968 147.96677 69.76824 1.000 110.82690 168 LEU B CA 1
ATOM 4206 C C . LEU B 1 169 ? 158.28515 148.58421 70.28083 1.000 108.19905 168 LEU B C 1
ATOM 4207 O O . LEU B 1 169 ? 158.25528 149.17712 71.36557 1.000 106.26322 168 LEU B O 1
ATOM 4212 N N . GLN B 1 170 ? 157.20212 148.45279 69.51426 1.000 108.22592 169 GLN B N 1
ATOM 4213 C CA . GLN B 1 170 ? 155.91286 148.96183 69.96515 1.000 107.49229 169 GLN B CA 1
ATOM 4214 C C . GLN B 1 170 ? 155.43826 148.22401 71.20917 1.000 105.42689 169 GLN B C 1
ATOM 4215 O O . GLN B 1 170 ? 154.84006 148.82612 72.10610 1.000 104.12200 169 GLN B O 1
ATOM 4221 N N . THR B 1 171 ? 155.68247 146.91408 71.27532 1.000 105.92746 170 THR B N 1
ATOM 4222 C CA . THR B 1 171 ? 155.31959 146.16038 72.47239 1.000 103.83682 170 THR B CA 1
ATOM 4223 C C . THR B 1 171 ? 156.09194 146.65472 73.68941 1.000 101.14095 170 THR B C 1
ATOM 4224 O O . THR B 1 171 ? 155.52364 146.81112 74.77808 1.000 99.24361 170 THR B O 1
ATOM 4228 N N . LEU B 1 172 ? 157.39231 146.90192 73.52589 1.000 101.83207 171 LEU B N 1
ATOM 4229 C CA . LEU B 1 172 ? 158.17931 147.43649 74.63309 1.000 100.46413 171 LEU B CA 1
ATOM 4230 C C . LEU B 1 172 ? 157.67244 148.81213 75.05075 1.000 98.04678 171 LEU B C 1
ATOM 4231 O O . LEU B 1 172 ? 157.60591 149.12502 76.24615 1.000 93.93860 171 LEU B O 1
ATOM 4236 N N . LYS B 1 173 ? 157.31156 149.64931 74.07741 1.000 99.64234 172 LYS B N 1
ATOM 4237 C CA . LYS B 1 173 ? 156.74619 150.95464 74.40091 1.000 98.59285 172 LYS B CA 1
ATOM 4238 C C . LYS B 1 173 ? 155.43879 150.80996 75.16932 1.000 96.08328 172 LYS B C 1
ATOM 4239 O O . LYS B 1 173 ? 155.17113 151.57095 76.10564 1.000 95.37834 172 LYS B O 1
ATOM 4245 N N . PHE B 1 174 ? 154.60431 149.84722 74.77500 1.000 94.38213 173 PHE B N 1
ATOM 4246 C CA . PHE B 1 174 ? 153.35930 149.59712 75.49314 1.000 92.50041 173 PHE B CA 1
ATOM 4247 C C . PHE B 1 174 ? 153.63493 149.18205 76.93193 1.000 90.12770 173 PHE B C 1
ATOM 4248 O O . PHE B 1 174 ? 152.95738 149.63674 77.86216 1.000 88.20985 173 PHE B O 1
ATOM 4256 N N . ILE B 1 175 ? 154.62296 148.31076 77.13348 1.000 89.31473 174 ILE B N 1
ATOM 4257 C CA . ILE B 1 175 ? 154.95720 147.88625 78.48948 1.000 87.58786 174 ILE B CA 1
ATOM 4258 C C . ILE B 1 175 ? 155.43643 149.07424 79.31291 1.000 87.60950 174 ILE B C 1
ATOM 4259 O O . ILE B 1 175 ? 155.07534 149.22174 80.48679 1.000 84.03298 174 ILE B O 1
ATOM 4264 N N . GLN B 1 176 ? 156.25741 149.93994 78.71413 1.000 89.65611 175 GLN B N 1
ATOM 4265 C CA . GLN B 1 176 ? 156.72384 151.12605 79.42878 1.000 87.44047 175 GLN B CA 1
ATOM 4266 C C . GLN B 1 176 ? 155.56621 152.04738 79.79173 1.000 83.60003 175 GLN B C 1
ATOM 4267 O O . GLN B 1 176 ? 155.52449 152.60069 80.89626 1.000 82.18180 175 GLN B O 1
ATOM 4273 N N . GLN B 1 177 ? 154.62374 152.23764 78.86910 1.000 83.16755 176 GLN B N 1
ATOM 4274 C CA . GLN B 1 177 ? 153.47639 153.09194 79.15551 1.000 83.23816 176 GLN B CA 1
ATOM 4275 C C . GLN B 1 177 ? 152.62889 152.51512 80.28253 1.000 80.07032 176 GLN B C 1
ATOM 4276 O O . GLN B 1 177 ? 152.15235 153.25185 81.15454 1.000 76.12704 176 GLN B O 1
ATOM 4282 N N . MET B 1 178 ? 152.42813 151.19639 80.28152 1.000 80.88347 177 MET B N 1
ATOM 4283 C CA . MET B 1 178 ? 151.67860 150.56706 81.36403 1.000 75.99085 177 MET B CA 1
ATOM 4284 C C . MET B 1 178 ? 152.40827 150.70898 82.69422 1.000 70.75962 177 MET B C 1
ATOM 4285 O O . MET B 1 178 ? 151.78021 150.93003 83.73622 1.000 67.82121 177 MET B O 1
ATOM 4290 N N . ALA B 1 179 ? 153.73584 150.57965 82.68180 1.000 69.87661 178 ALA B N 1
ATOM 4291 C CA . ALA B 1 179 ? 154.50233 150.77802 83.90678 1.000 69.61708 178 ALA B CA 1
ATOM 4292 C C . ALA B 1 179 ? 154.35984 152.20547 84.41803 1.000 70.79853 178 ALA B C 1
ATOM 4293 O O . ALA B 1 179 ? 154.23376 152.43347 85.62671 1.000 68.95152 178 ALA B O 1
ATOM 4295 N N . GLY B 1 180 ? 154.38798 153.18162 83.51250 1.000 71.75440 179 GLY B N 1
ATOM 4296 C CA . GLY B 1 180 ? 154.16745 154.55790 83.92253 1.000 68.77505 179 GLY B CA 1
ATOM 4297 C C . GLY B 1 180 ? 152.78649 154.77123 84.51024 1.000 67.52129 179 GLY B C 1
ATOM 4298 O O . GLY B 1 180 ? 152.62063 155.51059 85.48348 1.000 67.25019 179 GLY B O 1
ATOM 4299 N N . SER B 1 181 ? 151.77472 154.13079 83.92285 1.000 66.59480 180 SER B N 1
ATOM 4300 C CA . SER B 1 181 ? 150.43137 154.20301 84.48866 1.000 63.90611 180 SER B CA 1
ATOM 4301 C C . SER B 1 181 ? 150.39561 153.61474 85.89311 1.000 61.32662 180 SER B C 1
ATOM 4302 O O . SER B 1 181 ? 149.74909 154.16595 86.79268 1.000 59.94433 180 SER B O 1
ATOM 4305 N N . VAL B 1 182 ? 151.08400 152.49186 86.09899 1.000 60.92963 181 VAL B N 1
ATOM 4306 C CA . VAL B 1 182 ? 151.13562 151.88848 87.42734 1.000 58.72496 181 VAL B CA 1
ATOM 4307 C C . VAL B 1 182 ? 151.79975 152.83705 88.41312 1.000 61.57449 181 VAL B C 1
ATOM 4308 O O . VAL B 1 182 ? 151.34599 152.99141 89.55317 1.000 62.58760 181 VAL B O 1
ATOM 4312 N N . VAL B 1 183 ? 152.89312 153.47586 87.99598 1.000 62.49974 182 VAL B N 1
ATOM 4313 C CA . VAL B 1 183 ? 153.59637 154.39892 88.88271 1.000 62.53633 182 VAL B CA 1
ATOM 4314 C C . VAL B 1 183 ? 152.70520 155.57964 89.24161 1.000 60.10755 182 VAL B C 1
ATOM 4315 O O . VAL B 1 183 ? 152.67888 156.02683 90.39218 1.000 59.15246 182 VAL B O 1
ATOM 4319 N N . VAL B 1 184 ? 151.97050 156.11116 88.26459 1.000 60.20390 183 VAL B N 1
ATOM 4320 C CA . VAL B 1 184 ? 151.07104 157.22964 88.53995 1.000 57.06724 183 VAL B CA 1
ATOM 4321 C C . VAL B 1 184 ? 149.98984 156.81013 89.52797 1.000 55.60579 183 VAL B C 1
ATOM 4322 O O . VAL B 1 184 ? 149.68438 157.52736 90.49045 1.000 56.01601 183 VAL B O 1
ATOM 4326 N N . GLN B 1 185 ? 149.39740 155.63498 89.30935 1.000 56.32861 184 GLN B N 1
ATOM 4327 C CA . GLN B 1 185 ? 148.34689 155.16946 90.20746 1.000 56.40625 184 GLN B CA 1
ATOM 4328 C C . GLN B 1 185 ? 148.87838 154.97552 91.62073 1.000 55.39299 184 GLN B C 1
ATOM 4329 O O . GLN B 1 185 ? 148.20261 155.31526 92.59755 1.000 53.04965 184 GLN B O 1
ATOM 4335 N N . LEU B 1 186 ? 150.08428 154.42087 91.75090 1.000 52.78884 185 LEU B N 1
ATOM 4336 C CA . LEU B 1 186 ? 150.67740 154.25614 93.07259 1.000 51.12293 185 LEU B CA 1
ATOM 4337 C C . LEU B 1 186 ? 150.95155 155.60361 93.72537 1.000 52.53980 185 LEU B C 1
ATOM 4338 O O . LEU B 1 186 ? 150.69844 155.78542 94.92110 1.000 52.80686 185 LEU B O 1
ATOM 4343 N N . SER B 1 187 ? 151.47287 156.56215 92.95754 1.000 55.20764 186 SER B N 1
ATOM 4344 C CA . SER B 1 187 ? 151.72626 157.89362 93.49076 1.000 51.15443 186 SER B CA 1
ATOM 4345 C C . SER B 1 187 ? 150.44471 158.61136 93.87491 1.000 50.41302 186 SER B C 1
ATOM 4346 O O . SER B 1 187 ? 150.49617 159.57299 94.64559 1.000 54.11569 186 SER B O 1
ATOM 4349 N N . GLY B 1 188 ? 149.30468 158.17376 93.35901 1.000 51.53507 187 GLY B N 1
ATOM 4350 C CA . GLY B 1 188 ? 148.05487 158.78185 93.75750 1.000 51.13589 187 GLY B CA 1
ATOM 4351 C C . GLY B 1 188 ? 147.50334 158.33680 95.09126 1.000 50.65269 187 GLY B C 1
ATOM 4352 O O . GLY B 1 188 ? 146.44908 158.82580 95.50298 1.000 54.96881 187 GLY B O 1
ATOM 4353 N N . LEU B 1 189 ? 148.17543 157.41735 95.77955 1.000 49.23190 188 LEU B N 1
ATOM 4354 C CA . LEU B 1 189 ? 147.73699 156.90207 97.06663 1.000 47.52764 188 LEU B CA 1
ATOM 4355 C C . LEU B 1 189 ? 148.24416 157.77649 98.20279 1.000 48.81708 188 LEU B C 1
ATOM 4356 O O . LEU B 1 189 ? 149.21914 158.51563 98.04718 1.000 51.31303 188 LEU B O 1
ATOM 4361 N N . PRO B 1 190 ? 147.60222 157.70956 99.36844 1.000 46.04754 189 PRO B N 1
ATOM 4362 C CA . PRO B 1 190 ? 148.07235 158.49390 100.51360 1.000 43.02387 189 PRO B CA 1
ATOM 4363 C C . PRO B 1 190 ? 149.47935 158.09791 100.92894 1.000 46.75717 189 PRO B C 1
ATOM 4364 O O . PRO B 1 190 ? 149.88236 156.93841 100.82079 1.000 48.00057 189 PRO B O 1
ATOM 4368 N N . VAL B 1 191 ? 150.22940 159.08265 101.41157 1.000 46.38247 190 VAL B N 1
ATOM 4369 C CA . VAL B 1 191 ? 151.54421 158.85814 101.99729 1.000 44.36881 190 VAL B CA 1
ATOM 4370 C C . VAL B 1 191 ? 151.40829 158.99093 103.50453 1.000 45.67615 190 VAL B C 1
ATOM 4371 O O . VAL B 1 191 ? 150.89020 159.99675 104.00336 1.000 49.42777 190 VAL B O 1
ATOM 4375 N N . TRP B 1 192 ? 151.86185 157.97386 104.23249 1.000 45.16782 191 TRP B N 1
ATOM 4376 C CA . TRP B 1 192 ? 151.63390 157.88978 105.66692 1.000 42.93118 191 TRP B CA 1
ATOM 4377 C C . TRP B 1 192 ? 152.88753 158.17054 106.47995 1.000 48.71709 191 TRP B C 1
ATOM 4378 O O . TRP B 1 192 ? 152.97288 157.74157 107.62938 1.000 52.95195 191 TRP B O 1
ATOM 4389 N N . ARG B 1 193 ? 153.86768 158.87406 105.91642 1.000 51.59722 192 ARG B N 1
ATOM 4390 C CA . ARG B 1 193 ? 155.07293 159.17238 106.68284 1.000 54.37684 192 ARG B CA 1
ATOM 4391 C C . ARG B 1 193 ? 154.76012 160.08260 107.86466 1.000 55.52804 192 ARG B C 1
ATOM 4392 O O . ARG B 1 193 ? 155.18621 159.82205 108.99552 1.000 57.85712 192 ARG B O 1
ATOM 4400 N N . GLU B 1 194 ? 154.00378 161.15395 107.62441 1.000 53.56408 193 GLU B N 1
ATOM 4401 C CA . GLU B 1 194 ? 153.67609 162.08333 108.70019 1.000 53.16628 193 GLU B CA 1
ATOM 4402 C C . GLU B 1 194 ? 152.80981 161.41727 109.76070 1.000 51.63980 193 GLU B C 1
ATOM 4403 O O . GLU B 1 194 ? 153.06688 161.55054 110.96375 1.000 54.03459 193 GLU B O 1
ATOM 4409 N N . VAL B 1 195 ? 151.77070 160.70174 109.33191 1.000 48.20299 194 VAL B N 1
ATOM 4410 C CA . VAL B 1 195 ? 150.88769 160.03273 110.28012 1.000 45.09110 194 VAL B CA 1
ATOM 4411 C C . VAL B 1 195 ? 151.65399 158.98330 111.06773 1.000 43.37585 194 VAL B C 1
ATOM 4412 O O . VAL B 1 195 ? 151.41733 158.78794 112.26246 1.000 45.65788 194 VAL B O 1
ATOM 4416 N N . THR B 1 196 ? 152.57994 158.28810 110.41207 1.000 44.60452 195 THR B N 1
ATOM 4417 C CA . THR B 1 196 ? 153.38613 157.28666 111.09669 1.000 42.65761 195 THR B CA 1
ATOM 4418 C C . THR B 1 196 ? 154.29436 157.92212 112.14014 1.000 45.50872 195 THR B C 1
ATOM 4419 O O . THR B 1 196 ? 154.44458 157.39034 113.24563 1.000 45.91075 195 THR B O 1
ATOM 4423 N N . MET B 1 197 ? 154.91684 159.05395 111.80739 1.000 47.91704 196 MET B N 1
ATOM 4424 C CA . MET B 1 197 ? 155.75232 159.74325 112.78521 1.000 48.12281 196 MET B CA 1
ATOM 4425 C C . MET B 1 197 ? 154.92831 160.20376 113.97982 1.000 46.87615 196 MET B C 1
ATOM 4426 O O . MET B 1 197 ? 155.35774 160.07006 115.13343 1.000 47.23697 196 MET B O 1
ATOM 4431 N N . GLU B 1 198 ? 153.73576 160.74333 113.72276 1.000 45.74949 197 GLU B N 1
ATOM 4432 C CA . GLU B 1 198 ? 152.86355 161.15170 114.81800 1.000 43.05032 197 GLU B CA 1
ATOM 4433 C C . GLU B 1 198 ? 152.45394 159.95972 115.67214 1.000 42.17130 197 GLU B C 1
ATOM 4434 O O . GLU B 1 198 ? 152.39628 160.05965 116.90139 1.000 45.60396 197 GLU B O 1
ATOM 4440 N N . LEU B 1 199 ? 152.15581 158.82477 115.03924 1.000 42.98323 198 LEU B N 1
ATOM 4441 C CA . LEU B 1 199 ? 151.77389 157.63362 115.78854 1.000 40.07351 198 LEU B CA 1
ATOM 4442 C C . LEU B 1 199 ? 152.91347 157.14442 116.66870 1.000 41.73019 198 LEU B C 1
ATOM 4443 O O . LEU B 1 199 ? 152.69492 156.77670 117.82697 1.000 42.56386 198 LEU B O 1
ATOM 4448 N N . THR B 1 200 ? 154.13837 157.12778 116.14078 1.000 42.48449 199 THR B N 1
ATOM 4449 C CA . THR B 1 200 ? 155.26781 156.69246 116.95622 1.000 42.77037 199 THR B CA 1
ATOM 4450 C C . THR B 1 200 ? 155.50023 157.64270 118.12070 1.000 45.17739 199 THR B C 1
ATOM 4451 O O . THR B 1 200 ? 155.76224 157.20373 119.24625 1.000 49.35002 199 THR B O 1
ATOM 4455 N N . LYS B 1 201 ? 155.41905 158.95103 117.87132 1.000 43.84237 200 LYS B N 1
ATOM 4456 C CA . LYS B 1 201 ? 155.60880 159.91384 118.95084 1.000 41.95186 200 LYS B CA 1
ATOM 4457 C C . LYS B 1 201 ? 154.55341 159.73551 120.03296 1.000 43.46078 200 LYS B C 1
ATOM 4458 O O . LYS B 1 201 ? 154.86813 159.71771 121.22800 1.000 48.72628 200 LYS B O 1
ATOM 4464 N N . LEU B 1 202 ? 153.29019 159.59331 119.63078 1.000 41.13341 201 LEU B N 1
ATOM 4465 C CA . LEU B 1 202 ? 152.22234 159.41373 120.60541 1.000 37.60250 201 LEU B CA 1
ATOM 4466 C C . LEU B 1 202 ? 152.40172 158.12206 121.38763 1.000 39.59694 201 LEU B C 1
ATOM 4467 O O . LEU B 1 202 ? 152.18288 158.09179 122.60118 1.000 44.39378 201 LEU B O 1
ATOM 4472 N N . SER B 1 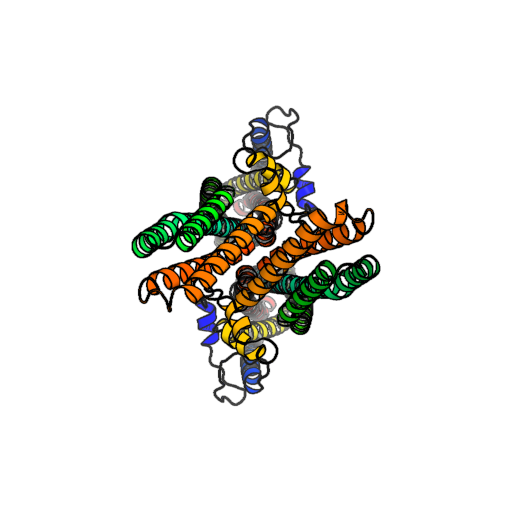203 ? 152.80054 157.04239 120.71435 1.000 42.04674 202 SER B N 1
ATOM 4473 C CA . SER B 1 203 ? 152.99951 155.77453 121.40661 1.000 43.15050 202 SER B CA 1
ATOM 4474 C C . SER B 1 203 ? 154.14034 155.86166 122.41146 1.000 46.35841 202 SER B C 1
ATOM 4475 O O . SER B 1 203 ? 154.02752 155.35250 123.53193 1.000 50.54638 202 SER B O 1
ATOM 4478 N N . ASP B 1 204 ? 155.24963 156.49697 122.03148 1.000 44.52346 203 ASP B N 1
ATOM 4479 C CA . ASP B 1 204 ? 156.37318 156.62506 122.95306 1.000 47.96302 203 ASP B CA 1
ATOM 4480 C C . ASP B 1 204 ? 156.01395 157.49208 124.15224 1.000 51.23816 203 ASP B C 1
ATOM 4481 O O . ASP B 1 204 ? 156.36007 157.15941 125.29334 1.000 54.12412 203 ASP B O 1
ATOM 4486 N N . GLN B 1 205 ? 155.32088 158.60786 123.91697 1.000 51.21152 204 GLN B N 1
ATOM 4487 C CA . GLN B 1 205 ? 154.89930 159.45489 125.02571 1.000 47.64736 204 GLN B CA 1
ATOM 4488 C C . GLN B 1 205 ? 153.93813 158.71659 125.94287 1.000 47.06406 204 GLN B C 1
ATOM 4489 O O . GLN B 1 205 ? 154.02875 158.82935 127.17081 1.000 52.96777 204 GLN B O 1
ATOM 4495 N N . THR B 1 206 ? 153.00592 157.95727 125.36696 1.000 44.03187 205 THR B N 1
ATOM 4496 C CA . THR B 1 206 ? 152.08980 157.17544 126.18376 1.000 42.77153 205 THR B CA 1
ATOM 4497 C C . THR B 1 206 ? 152.84126 156.16541 127.03247 1.000 46.83293 205 THR B C 1
ATOM 4498 O O . THR B 1 206 ? 152.55304 156.01331 128.22029 1.000 50.56118 205 THR B O 1
ATOM 4502 N N . GLY B 1 207 ? 153.80922 155.46464 126.44448 1.000 47.17538 206 GLY B N 1
ATOM 4503 C CA . GLY B 1 207 ? 154.57216 154.50213 127.22106 1.000 47.70648 206 GLY B CA 1
ATOM 4504 C C . GLY B 1 207 ? 155.31626 155.15365 128.36827 1.000 51.35784 206 GLY B C 1
ATOM 4505 O O . GLY B 1 207 ? 155.27186 154.67964 129.50554 1.000 54.93455 206 GLY B O 1
ATOM 4506 N N . TYR B 1 208 ? 155.99540 156.26502 128.08491 1.000 53.14826 207 TYR B N 1
ATOM 4507 C CA . TYR B 1 208 ? 156.73635 156.98896 129.11336 1.000 54.18255 207 TYR B CA 1
ATOM 4508 C C . TYR B 1 208 ? 155.82479 157.39446 130.26605 1.000 54.73109 207 TYR B C 1
ATOM 4509 O O . TYR B 1 208 ? 156.06642 157.05037 131.43536 1.000 57.68270 207 TYR B O 1
ATOM 4518 N N . VAL B 1 209 ? 154.74853 158.11343 129.94239 1.000 53.91098 208 VAL B N 1
ATOM 4519 C CA . VAL B 1 209 ? 153.87017 158.64664 130.97528 1.000 52.88535 208 VAL B CA 1
ATOM 4520 C C . VAL B 1 209 ? 153.19123 157.51868 131.73386 1.000 51.84365 208 VAL B C 1
ATOM 4521 O O . VAL B 1 209 ? 153.04983 157.57897 132.95720 1.000 57.17110 208 VAL B O 1
ATOM 4525 N N . GLU B 1 210 ? 152.75081 156.47738 131.02770 1.000 50.74789 209 GLU B N 1
ATOM 4526 C CA . GLU B 1 210 ? 152.07231 155.37277 131.68930 1.000 51.04717 209 GLU B CA 1
ATOM 4527 C C . GLU B 1 210 ? 153.00020 154.64056 132.64166 1.000 53.41917 209 GLU B C 1
ATOM 4528 O O . GLU B 1 210 ? 152.59766 154.28996 133.75400 1.000 55.32761 209 GLU B O 1
ATOM 4534 N N . TYR B 1 211 ? 154.24124 154.38556 132.22751 1.000 54.74395 210 TYR B N 1
ATOM 4535 C CA . TYR B 1 211 ? 155.15665 153.67807 133.11053 1.000 56.84439 210 TYR B CA 1
ATOM 4536 C C . TYR B 1 211 ? 155.43487 154.49477 134.36253 1.000 60.81678 210 TYR B C 1
ATOM 4537 O O . TYR B 1 211 ? 155.41588 153.96122 135.48018 1.000 62.90932 210 TYR B O 1
ATOM 4546 N N . TYR B 1 212 ? 155.66001 155.80213 134.20585 1.000 61.93100 211 TYR B N 1
ATOM 4547 C CA . TYR B 1 212 ? 155.94097 156.60807 135.39065 1.000 57.68920 211 TYR B CA 1
ATOM 4548 C C . TYR B 1 212 ? 154.71509 156.74321 136.28548 1.000 54.75367 211 TYR B C 1
ATOM 4549 O O . TYR B 1 212 ? 154.83674 156.70697 137.51306 1.000 61.37625 211 TYR B O 1
ATOM 4558 N N . ARG B 1 213 ? 153.52626 156.89053 135.70005 1.000 52.65156 212 ARG B N 1
ATOM 4559 C CA . ARG B 1 213 ? 152.31030 156.96544 136.50203 1.000 51.51430 212 ARG B CA 1
ATOM 4560 C C . ARG B 1 213 ? 152.08025 155.67424 137.27410 1.000 53.90724 212 ARG B C 1
ATOM 4561 O O . ARG B 1 213 ? 151.71276 155.69991 138.45681 1.000 58.18543 212 ARG B O 1
ATOM 4569 N N . TRP B 1 214 ? 152.28235 154.53164 136.61741 1.000 54.45921 213 TRP B N 1
ATOM 4570 C CA . TRP B 1 214 ? 152.10350 153.25027 137.28448 1.000 53.71935 213 TRP B CA 1
ATOM 4571 C C . TRP B 1 214 ? 153.09084 153.08754 138.42959 1.000 55.96670 213 TRP B C 1
ATOM 4572 O O . TRP B 1 214 ? 152.71971 152.63732 139.51966 1.000 55.83931 213 TRP B O 1
ATOM 4583 N N . LEU B 1 215 ? 154.35297 153.45882 138.20731 1.000 58.77424 214 LEU B N 1
ATOM 4584 C CA . LEU B 1 215 ? 155.33412 153.37684 139.28278 1.000 60.60658 214 LEU B CA 1
ATOM 4585 C C . LEU B 1 215 ? 154.96444 154.29719 140.43984 1.000 60.76615 214 LEU B C 1
ATOM 4586 O O . LEU B 1 215 ? 155.09784 153.91926 141.60914 1.000 64.83276 214 LEU B O 1
ATOM 4591 N N . SER B 1 216 ? 154.49988 155.51139 140.13643 1.000 59.91611 215 SER B N 1
ATOM 4592 C CA . SER B 1 216 ? 154.11258 156.43943 141.19278 1.000 60.67452 215 SER B CA 1
ATOM 4593 C C . SER B 1 216 ? 152.97604 155.87680 142.03194 1.000 59.14949 215 SER B C 1
ATOM 4594 O O . SER B 1 216 ? 153.00483 155.95584 143.26525 1.000 64.29374 215 SER B O 1
ATOM 4597 N N . TYR B 1 217 ? 151.96120 155.30556 141.38614 1.000 55.25579 216 TYR B N 1
ATOM 4598 C CA . TYR B 1 217 ? 150.84076 154.78347 142.15979 1.000 54.52801 216 TYR B CA 1
ATOM 4599 C C . TYR B 1 217 ? 151.22352 153.52931 142.93505 1.000 58.91034 216 TYR B C 1
ATOM 4600 O O . TYR B 1 217 ? 150.72082 153.31278 144.04223 1.000 61.21066 216 TYR B O 1
ATOM 4609 N N . LEU B 1 218 ? 152.10827 152.69480 142.38773 1.000 60.56792 217 LEU B N 1
ATOM 4610 C CA . LEU B 1 218 ? 152.59234 151.55427 143.15782 1.000 60.02248 217 LEU B CA 1
ATOM 4611 C C . LEU B 1 218 ? 153.34914 152.01564 144.39548 1.000 62.22055 217 LEU B C 1
ATOM 4612 O O . LEU B 1 218 ? 153.16816 151.46407 145.48942 1.000 65.48314 217 LEU B O 1
ATOM 4617 N N . LEU B 1 219 ? 154.20058 153.03173 144.24345 1.000 61.43172 218 LEU B N 1
ATOM 4618 C CA . LEU B 1 219 ? 154.91226 153.57222 145.39451 1.000 59.80091 218 LEU B CA 1
ATOM 4619 C C . LEU B 1 219 ? 153.94220 154.13932 146.41908 1.000 62.88058 218 LEU B C 1
ATOM 4620 O O . LEU B 1 219 ? 154.13726 153.97011 147.62509 1.000 66.34138 218 LEU B O 1
ATOM 4625 N N . LEU B 1 220 ? 152.89438 154.82504 145.96126 1.000 62.38346 219 LEU B N 1
ATOM 4626 C CA . LEU B 1 220 ? 151.90670 155.35703 146.89493 1.000 60.72568 219 LEU B CA 1
ATOM 4627 C C . LEU B 1 220 ? 151.19466 154.23987 147.64621 1.000 61.71358 219 LEU B C 1
ATOM 4628 O O . LEU B 1 220 ? 150.98249 154.33706 148.85947 1.000 67.74780 219 LEU B O 1
ATOM 4633 N N . PHE B 1 221 ? 150.80995 153.17288 146.94373 1.000 61.33896 220 PHE B N 1
ATOM 4634 C CA . PHE B 1 221 ? 150.15204 152.05246 147.60961 1.000 63.12463 220 PHE B CA 1
ATOM 4635 C C . PHE B 1 221 ? 151.05945 151.44583 148.66796 1.000 64.49571 220 PHE B C 1
ATOM 4636 O O . PHE B 1 221 ? 150.62678 151.16117 149.79106 1.000 64.48302 220 PHE B O 1
ATOM 4644 N N . ILE B 1 222 ? 152.32927 151.23782 148.32127 1.000 65.88284 221 ILE B N 1
ATOM 4645 C CA . ILE B 1 222 ? 153.25778 150.61567 149.25837 1.000 65.01895 221 ILE B CA 1
ATOM 4646 C C . ILE B 1 222 ? 153.50853 151.52859 150.45153 1.000 67.54279 221 ILE B C 1
ATOM 4647 O O . ILE B 1 222 ? 153.61323 151.06561 151.59325 1.000 71.21414 221 ILE B O 1
ATOM 4652 N N . LEU B 1 223 ? 153.61323 152.83745 150.21152 1.000 66.53487 222 LEU B N 1
ATOM 4653 C CA . LEU B 1 223 ? 153.77958 153.77504 151.31532 1.000 65.47856 222 LEU B CA 1
ATOM 4654 C C . LEU B 1 223 ? 152.57444 153.75243 152.24174 1.000 68.05539 222 LEU B C 1
ATOM 4655 O O . LEU B 1 223 ? 152.72817 153.77507 153.46470 1.000 74.02226 222 LEU B O 1
ATOM 4660 N N . ASP B 1 224 ? 151.36461 153.71751 151.68157 1.000 65.61056 223 ASP B N 1
ATOM 4661 C CA . ASP B 1 224 ? 150.17317 153.63784 152.52055 1.000 67.80449 223 ASP B CA 1
ATOM 4662 C C . ASP B 1 224 ? 150.16820 152.35854 153.34609 1.000 72.76502 223 ASP B C 1
ATOM 4663 O O . ASP B 1 224 ? 149.84905 152.37779 154.54312 1.000 76.23704 223 ASP B O 1
ATOM 4668 N N . LEU B 1 225 ? 150.51821 151.23339 152.72146 1.000 73.16829 224 LEU B N 1
ATOM 4669 C CA . LEU B 1 225 ? 150.54235 149.96625 153.44312 1.000 70.63416 224 LEU B CA 1
ATOM 4670 C C . LEU B 1 225 ? 151.54051 150.01124 154.58984 1.000 74.80482 224 LEU B C 1
ATOM 4671 O O . LEU B 1 225 ? 151.22305 149.62260 155.71959 1.000 79.75134 224 LEU B O 1
ATOM 4676 N N . VAL B 1 226 ? 152.75944 150.48032 154.31733 1.000 73.39492 225 VAL B N 1
ATOM 4677 C CA . VAL B 1 226 ? 153.76735 150.52208 155.36890 1.000 74.31434 225 VAL B CA 1
ATOM 4678 C C . VAL B 1 226 ? 153.37373 151.51567 156.44883 1.000 77.54960 225 VAL B C 1
ATOM 4679 O O . VAL B 1 226 ? 153.64686 151.28937 157.62828 1.000 83.62246 225 VAL B O 1
ATOM 4683 N N . ILE B 1 227 ? 152.72969 152.62366 156.08262 1.000 75.96617 226 ILE B N 1
ATOM 4684 C CA . ILE B 1 227 ? 152.29536 153.58808 157.08752 1.000 77.80367 226 ILE B CA 1
ATOM 4685 C C . ILE B 1 227 ? 151.28783 152.94799 158.02946 1.000 81.38910 226 ILE B C 1
ATOM 4686 O O . ILE B 1 227 ? 151.39787 153.06489 159.25379 1.000 86.96373 226 ILE B O 1
ATOM 4691 N N . CYS B 1 228 ? 150.29682 152.24692 157.47497 1.000 80.29538 227 CYS B N 1
ATOM 4692 C CA . CYS B 1 228 ? 149.30508 151.59902 158.33019 1.000 84.00821 227 CYS B CA 1
ATOM 4693 C C . CYS B 1 228 ? 149.93794 150.51235 159.19458 1.000 87.11740 227 CYS B C 1
ATOM 4694 O O . CYS B 1 228 ? 149.64068 150.40471 160.39314 1.000 88.88368 227 CYS B O 1
ATOM 4697 N N . LEU B 1 229 ? 150.81579 149.69669 158.60717 1.000 85.41066 228 LEU B N 1
ATOM 4698 C CA . LEU B 1 229 ? 151.43125 148.61504 159.36859 1.000 85.58561 228 LEU B CA 1
ATOM 4699 C C . LEU B 1 229 ? 152.31985 149.15441 160.48182 1.000 90.27338 228 LEU B C 1
ATOM 4700 O O . LEU B 1 229 ? 152.29828 148.63769 161.60361 1.000 95.82713 228 LEU B O 1
ATOM 4705 N N . ILE B 1 230 ? 153.10785 150.19200 160.19753 1.000 87.80563 229 ILE B N 1
ATOM 4706 C CA . ILE B 1 230 ? 153.96096 150.76913 161.22590 1.000 88.55513 229 ILE B CA 1
ATOM 4707 C C . ILE B 1 230 ? 153.13149 151.49043 162.27388 1.000 90.23005 229 ILE B C 1
ATOM 4708 O O . ILE B 1 230 ? 153.51422 151.53275 163.44435 1.000 96.11309 229 ILE B O 1
ATOM 4713 N N . ALA B 1 231 ? 151.99084 152.06667 161.89309 1.000 89.01834 230 ALA B N 1
ATOM 4714 C CA . ALA B 1 231 ? 151.10763 152.65202 162.89440 1.000 92.21530 230 ALA B CA 1
ATOM 4715 C C . ALA B 1 231 ? 150.59298 151.58473 163.84900 1.000 97.57586 230 ALA B C 1
ATOM 4716 O O . ALA B 1 231 ? 150.59541 151.77272 165.07103 1.000 101.86489 230 ALA B O 1
ATOM 4718 N N . CYS B 1 232 ? 150.15978 150.44386 163.30755 1.000 96.14329 231 CYS B N 1
ATOM 4719 C CA . CYS B 1 232 ? 149.69916 149.35995 164.17181 1.000 97.76050 231 CYS B CA 1
ATOM 4720 C C . CYS B 1 232 ? 150.83004 148.84266 165.05431 1.000 99.67963 231 CYS B C 1
ATOM 4721 O O . CYS B 1 232 ? 150.62744 148.57118 166.24363 1.000 100.90450 231 CYS B O 1
ATOM 4724 N N . LEU B 1 233 ? 152.02902 148.69509 164.48612 1.000 99.29273 232 LEU B N 1
ATOM 4725 C CA . LEU B 1 233 ? 153.16716 148.20913 165.26013 1.000 98.74147 232 LEU B CA 1
ATOM 4726 C C . LEU B 1 233 ? 153.53495 149.17716 166.37758 1.000 102.23308 232 LEU B C 1
ATOM 4727 O O . LEU B 1 233 ? 153.83617 148.75600 167.49994 1.000 105.87529 232 LEU B O 1
ATOM 4732 N N . GLY B 1 234 ? 153.53116 150.47802 166.08752 1.000 102.82710 233 GLY B N 1
ATOM 4733 C CA . GLY B 1 234 ? 153.81187 151.45789 167.12079 1.000 103.99707 233 GLY B CA 1
ATOM 4734 C C . GLY B 1 234 ? 152.73981 151.48997 168.19049 1.000 106.95347 233 GLY B C 1
ATOM 4735 O O . GLY B 1 234 ? 153.03441 151.70396 169.36791 1.000 111.06988 233 GLY B O 1
ATOM 4736 N N . LEU B 1 235 ? 151.48019 151.28445 167.79897 1.000 104.64605 234 LEU B N 1
ATOM 4737 C CA . LEU B 1 235 ? 150.41692 151.17382 168.79108 1.000 107.78173 234 LEU B CA 1
ATOM 4738 C C . LEU B 1 235 ? 150.63824 149.96632 169.69338 1.000 109.85404 234 LEU B C 1
ATOM 4739 O O . LEU B 1 235 ? 150.44830 150.04570 170.91296 1.000 109.03264 234 LEU B O 1
ATOM 4744 N N . ALA B 1 236 ? 151.03842 148.83670 169.10834 1.000 109.34990 235 ALA B N 1
ATOM 4745 C CA . ALA B 1 236 ? 151.32202 147.64746 169.90485 1.000 109.17449 235 ALA B CA 1
ATOM 4746 C C . ALA B 1 236 ? 152.47349 147.89711 170.86955 1.000 109.85119 235 ALA B C 1
ATOM 4747 O O . ALA B 1 236 ? 152.39136 147.56147 172.05639 1.000 112.52759 235 ALA B O 1
ATOM 4749 N N . LYS B 1 237 ? 153.55790 148.49386 170.37459 1.000 108.67359 236 LYS B N 1
ATOM 4750 C CA . LYS B 1 237 ? 154.72679 148.75964 171.20267 1.000 108.99782 236 LYS B CA 1
ATOM 4751 C C . LYS B 1 237 ? 154.52612 149.93632 172.14685 1.000 111.41853 236 LYS B C 1
ATOM 4752 O O . LYS B 1 237 ? 155.39314 150.18271 172.99118 1.000 114.49826 236 LYS B O 1
ATOM 4758 N N . ARG B 1 238 ? 153.41889 150.66419 172.02402 1.000 110.72092 237 ARG B N 1
ATOM 4759 C CA . ARG B 1 238 ? 153.13292 151.81252 172.87919 1.000 113.91974 237 ARG B CA 1
ATOM 4760 C C . ARG B 1 238 ? 154.27765 152.82207 172.84091 1.000 115.33538 237 ARG B C 1
ATOM 4761 O O . ARG B 1 238 ? 154.75088 153.30842 173.87009 1.000 116.12675 237 ARG B O 1
ATOM 4769 N N . SER B 1 239 ? 154.72421 153.13729 171.62862 1.000 114.17962 238 SER B N 1
ATOM 4770 C CA . SER B 1 239 ? 155.78920 154.10586 171.41082 1.000 114.31603 238 SER B CA 1
ATOM 4771 C C . SER B 1 239 ? 155.18501 155.43931 170.99466 1.000 115.10981 238 SER B C 1
ATOM 4772 O O . SER B 1 239 ? 154.42713 155.50597 170.02260 1.000 115.61872 238 SER B O 1
ATOM 4775 N N . LYS B 1 240 ? 155.51277 156.49581 171.73996 1.000 117.21316 239 LYS B N 1
ATOM 4776 C CA . LYS B 1 240 ? 155.02017 157.82417 171.39017 1.000 117.66079 239 LYS B CA 1
ATOM 4777 C C . LYS B 1 240 ? 155.64795 158.31882 170.09355 1.000 114.86714 239 LYS B C 1
ATOM 4778 O O . LYS B 1 240 ? 154.96609 158.91972 169.25311 1.000 113.21538 239 LYS B O 1
ATOM 4784 N N . CYS B 1 241 ? 156.94831 158.07469 169.91583 1.000 115.43479 240 CYS B N 1
ATOM 4785 C CA . CYS B 1 241 ? 157.62909 158.52881 168.70903 1.000 115.90770 240 CYS B CA 1
ATOM 4786 C C . CYS B 1 241 ? 157.04075 157.87589 167.46674 1.000 114.50699 240 CYS B C 1
ATOM 4787 O O . CYS B 1 241 ? 156.83996 158.54047 166.44395 1.000 113.94035 240 CYS B O 1
ATOM 4790 N N . LEU B 1 242 ? 156.76349 156.57236 167.53189 1.000 112.21104 241 LEU B N 1
ATOM 4791 C CA . LEU B 1 242 ? 156.16826 155.89565 166.38545 1.000 109.72997 241 LEU B CA 1
ATOM 4792 C C . LEU B 1 242 ? 154.79203 156.46223 166.06860 1.000 108.05718 241 LEU B C 1
ATOM 4793 O O . LEU B 1 242 ? 154.44587 156.64789 164.89809 1.000 108.74500 241 LEU B O 1
ATOM 4798 N N . LEU B 1 243 ? 153.99003 156.74216 167.09648 1.000 107.24313 242 LEU B N 1
ATOM 4799 C CA . LEU B 1 243 ? 152.66918 157.31115 166.85512 1.000 106.52541 242 LEU B CA 1
ATOM 4800 C C . LEU B 1 243 ? 152.77070 158.68616 166.20653 1.000 107.58942 242 LEU B C 1
ATOM 4801 O O . LEU B 1 243 ? 152.02290 158.99487 165.27255 1.000 107.90720 242 LEU B O 1
ATOM 4806 N N . ALA B 1 244 ? 153.68947 159.52881 166.68409 1.000 108.55442 243 ALA B N 1
ATOM 4807 C CA . ALA B 1 244 ? 153.85333 160.84682 166.07504 1.000 106.24297 243 ALA B CA 1
ATOM 4808 C C . ALA B 1 244 ? 154.32983 160.73408 164.63096 1.000 104.20641 243 ALA B C 1
ATOM 4809 O O . ALA B 1 244 ? 153.84688 161.45530 163.74598 1.000 103.00563 243 ALA B O 1
ATOM 4811 N N . SER B 1 245 ? 155.28263 159.83681 164.37285 1.000 103.63277 244 SER B N 1
ATOM 4812 C CA . SER B 1 245 ? 155.77064 159.65527 163.01188 1.000 104.09975 244 SER B CA 1
ATOM 4813 C C . SER B 1 245 ? 154.65824 159.16910 162.09474 1.000 100.26795 244 SER B C 1
ATOM 4814 O O . SER B 1 245 ? 154.54786 159.61636 160.94728 1.000 99.00058 244 SER B O 1
ATOM 4817 N N . MET B 1 246 ? 153.82526 158.24811 162.58030 1.000 99.32426 245 MET B N 1
ATOM 4818 C CA . MET B 1 246 ? 152.71855 157.76514 161.76686 1.000 97.16866 245 MET B CA 1
ATOM 4819 C C . MET B 1 246 ? 151.67277 158.84544 161.55334 1.000 95.58391 245 MET B C 1
ATOM 4820 O O . MET B 1 246 ? 151.04772 158.88746 160.49593 1.000 96.35996 245 MET B O 1
ATOM 4825 N N . LEU B 1 247 ? 151.47652 159.73294 162.52742 1.000 96.99006 246 LEU B N 1
ATOM 4826 C CA . LEU B 1 247 ? 150.58727 160.87075 162.31374 1.000 97.22861 246 LEU B CA 1
ATOM 4827 C C . LEU B 1 247 ? 151.11399 161.77030 161.20085 1.000 94.96959 246 LEU B C 1
ATOM 4828 O O . LEU B 1 247 ? 150.36031 162.20013 160.31728 1.000 93.34411 246 LEU B O 1
ATOM 4833 N N . CYS B 1 248 ? 152.41523 162.06307 161.22633 1.000 94.72881 247 CYS B N 1
ATOM 4834 C CA . CYS B 1 248 ? 152.99434 162.92328 160.19687 1.000 93.68546 247 CYS B CA 1
ATOM 4835 C C . CYS B 1 248 ? 152.90328 162.27276 158.82003 1.000 89.98520 247 CYS B C 1
ATOM 4836 O O . CYS B 1 248 ? 152.51753 162.91691 157.83414 1.000 88.50500 247 CYS B O 1
ATOM 4839 N N . CYS B 1 249 ? 153.25081 160.98767 158.73336 1.000 89.49291 248 CYS B N 1
ATOM 4840 C CA . CYS B 1 249 ? 153.16014 160.29236 157.45522 1.000 83.69541 248 CYS B CA 1
ATOM 4841 C C . CYS B 1 249 ? 151.71601 160.14150 157.00074 1.000 80.80705 248 CYS B C 1
ATOM 4842 O O . CYS B 1 249 ? 151.44971 160.13844 155.79837 1.000 80.82760 248 CYS B O 1
ATOM 4845 N N . GLY B 1 250 ? 150.77202 160.02616 157.93362 1.000 82.00076 249 GLY B N 1
ATOM 4846 C CA . GLY B 1 250 ? 149.37353 159.99362 157.55264 1.000 77.33019 249 GLY B CA 1
ATOM 4847 C C . GLY B 1 250 ? 148.90662 161.31247 156.97694 1.000 77.32167 249 GLY B C 1
ATOM 4848 O O . GLY B 1 250 ? 148.14286 161.33874 156.01331 1.000 78.15118 249 GLY B O 1
ATOM 4849 N N . ALA B 1 251 ? 149.36181 162.42586 157.55270 1.000 79.41207 250 ALA B N 1
ATOM 4850 C CA . ALA B 1 251 ? 149.04469 163.72577 156.96726 1.000 77.22637 250 ALA B CA 1
ATOM 4851 C C . ALA B 1 251 ? 149.64337 163.86143 155.57000 1.000 76.28045 250 ALA B C 1
ATOM 4852 O O . ALA B 1 251 ? 148.97927 164.34044 154.63776 1.000 73.54472 250 ALA B O 1
ATOM 4854 N N . LEU B 1 252 ? 150.89759 163.43654 155.40157 1.000 77.69984 251 LEU B N 1
ATOM 4855 C CA . LEU B 1 252 ? 151.51911 163.51166 154.08191 1.000 74.51745 251 LEU B CA 1
ATOM 4856 C C . LEU B 1 252 ? 150.78007 162.63950 153.07362 1.000 70.22529 251 LEU B C 1
ATOM 4857 O O . LEU B 1 252 ? 150.55121 163.05191 151.93015 1.000 70.63368 251 LEU B O 1
ATOM 4862 N N . SER B 1 253 ? 150.39636 161.42962 153.47842 1.000 69.35290 252 SER B N 1
ATOM 4863 C CA . SER B 1 253 ? 149.66452 160.54866 152.58187 1.000 67.00533 252 SER B CA 1
ATOM 4864 C C . SER B 1 253 ? 148.26660 161.07398 152.30071 1.000 66.26250 252 SER B C 1
ATOM 4865 O O . SER B 1 253 ? 147.72002 160.81365 151.23093 1.000 68.45796 252 SER B O 1
ATOM 4868 N N . LEU B 1 254 ? 147.67042 161.80834 153.23751 1.000 65.53034 253 LEU B N 1
ATOM 4869 C CA . LEU B 1 254 ? 146.39749 162.46131 152.95824 1.000 63.01726 253 LEU B CA 1
ATOM 4870 C C . LEU B 1 254 ? 146.55711 163.52619 151.88274 1.000 62.87793 253 LEU B C 1
ATOM 4871 O O . LEU B 1 254 ? 145.72212 163.63835 150.97571 1.000 63.19759 253 LEU B O 1
ATOM 4876 N N . LEU B 1 255 ? 147.62725 164.31731 151.96619 1.000 64.15111 254 LEU B N 1
ATOM 4877 C CA . LEU B 1 255 ? 147.88488 165.29868 150.91592 1.000 61.13122 254 LEU B CA 1
ATOM 4878 C C . LEU B 1 255 ? 148.10144 164.61723 149.56973 1.000 58.73993 254 LEU B C 1
ATOM 4879 O O . LEU B 1 255 ? 147.55185 165.04782 148.54747 1.000 58.53802 254 LEU B O 1
ATOM 4884 N N . LEU B 1 256 ? 148.89675 163.54682 149.55192 1.000 58.22825 255 LEU B N 1
ATOM 4885 C CA . LEU B 1 256 ? 149.12342 162.81378 148.30982 1.000 54.61614 255 LEU B CA 1
ATOM 4886 C C . LEU B 1 256 ? 147.83457 162.20392 147.77841 1.000 54.85240 255 LEU B C 1
ATOM 4887 O O . LEU B 1 256 ? 147.61615 162.16685 146.56635 1.000 58.52169 255 LEU B O 1
ATOM 4892 N N . SER B 1 257 ? 146.97361 161.70839 148.66387 1.000 55.95505 256 SER B N 1
ATOM 4893 C CA . SER B 1 257 ? 145.71387 161.12254 148.22619 1.000 52.69439 256 SER B CA 1
ATOM 4894 C C . SER B 1 257 ? 144.79664 162.17171 147.62073 1.000 48.81768 256 SER B C 1
ATOM 4895 O O . SER B 1 257 ? 144.10861 161.90340 146.63421 1.000 51.28581 256 SER B O 1
ATOM 4898 N N . TRP B 1 258 ? 144.76586 163.37231 148.19291 1.000 50.47175 257 TRP B N 1
ATOM 4899 C CA . TRP B 1 258 ? 143.93716 164.41954 147.60480 1.000 51.25688 257 TRP B CA 1
ATOM 4900 C C . TRP B 1 258 ? 144.49898 164.88651 146.26556 1.000 53.44942 257 TRP B C 1
ATOM 4901 O O . TRP B 1 258 ? 143.73993 165.14639 145.32270 1.000 51.34593 257 TRP B O 1
ATOM 4912 N N . ALA B 1 259 ? 145.82557 164.98538 146.15333 1.000 53.05077 258 ALA B N 1
ATOM 4913 C CA . ALA B 1 259 ? 146.42532 165.30529 144.86116 1.000 49.10403 258 ALA B CA 1
ATOM 4914 C C . ALA B 1 259 ? 146.10067 164.23634 143.82510 1.000 49.91169 258 ALA B C 1
ATOM 4915 O O . ALA B 1 259 ? 145.76614 164.54958 142.67517 1.000 54.31229 258 ALA B O 1
ATOM 4917 N N . SER B 1 260 ? 146.19219 162.96645 144.21744 1.000 49.53639 259 SER B N 1
ATOM 4918 C CA . SER B 1 260 ? 145.85044 161.87501 143.31709 1.000 46.74234 259 SER B CA 1
ATOM 4919 C C . SER B 1 260 ? 144.38761 161.93423 142.91010 1.000 44.97928 259 SER B C 1
ATOM 4920 O O . SER B 1 260 ? 144.04965 161.66155 141.75754 1.000 48.65864 259 SER B O 1
ATOM 4923 N N . LEU B 1 261 ? 143.49985 162.26528 143.84437 1.000 46.04331 260 LEU B N 1
ATOM 4924 C CA . LEU B 1 261 ? 142.08765 162.37489 143.50131 1.000 45.13523 260 LEU B CA 1
ATOM 4925 C C . LEU B 1 261 ? 141.84840 163.49742 142.50549 1.000 47.50795 260 LEU B C 1
ATOM 4926 O O . LEU B 1 261 ? 141.05397 163.34707 141.57437 1.000 50.36889 260 LEU B O 1
ATOM 4931 N N . ALA B 1 262 ? 142.51385 164.63805 142.69170 1.000 49.45420 261 ALA B N 1
ATOM 4932 C CA . ALA B 1 262 ? 142.36955 165.73503 141.73848 1.000 44.44990 261 ALA B CA 1
ATOM 4933 C C . ALA B 1 262 ? 142.84953 165.32003 140.35569 1.000 46.36231 261 ALA B C 1
ATOM 4934 O O . ALA B 1 262 ? 142.17338 165.56270 139.34631 1.000 49.43778 261 ALA B O 1
ATOM 4936 N N . ALA B 1 263 ? 144.02096 164.68616 140.29185 1.000 48.70757 262 ALA B N 1
ATOM 4937 C CA . ALA B 1 263 ? 144.55205 164.24380 139.00763 1.000 44.76532 262 ALA B CA 1
ATOM 4938 C C . ALA B 1 263 ? 143.62298 163.23482 138.34853 1.000 42.82921 262 ALA B C 1
ATOM 4939 O O . ALA B 1 263 ? 143.33632 163.32814 137.15190 1.000 48.32145 262 ALA B O 1
ATOM 4941 N N . ASP B 1 264 ? 143.13617 162.26248 139.11993 1.000 44.27278 263 ASP B N 1
ATOM 4942 C CA . ASP B 1 264 ? 142.25198 161.24288 138.56994 1.000 42.60109 263 ASP B CA 1
ATOM 4943 C C . ASP B 1 264 ? 140.94853 161.84671 138.07667 1.000 40.48029 263 ASP B C 1
ATOM 4944 O O . ASP B 1 264 ? 140.45505 161.47275 137.01286 1.000 45.89845 263 ASP B O 1
ATOM 4949 N N . GLY B 1 265 ? 140.36788 162.77469 138.83470 1.000 37.84286 264 GLY B N 1
ATOM 4950 C CA . GLY B 1 265 ? 139.12686 163.38921 138.40082 1.000 36.08700 264 GLY B CA 1
ATOM 4951 C C . GLY B 1 265 ? 139.28860 164.19949 137.13157 1.000 41.00679 264 GLY B C 1
ATOM 4952 O O . GLY B 1 265 ? 138.47065 164.09845 136.21200 1.000 45.25632 264 GLY B O 1
ATOM 4953 N N . SER B 1 266 ? 140.34543 165.01153 137.05583 1.000 41.45089 265 SER B N 1
ATOM 4954 C CA . SER B 1 266 ? 140.57334 165.78883 135.84208 1.000 41.67929 265 SER B CA 1
ATOM 4955 C C . SER B 1 266 ? 140.83772 164.88446 134.64454 1.000 42.46086 265 SER B C 1
ATOM 4956 O O . SER B 1 266 ? 140.28538 165.10109 133.55835 1.000 43.24618 265 SER B O 1
ATOM 4959 N N . ALA B 1 267 ? 141.67603 163.86139 134.82153 1.000 42.18882 266 ALA B N 1
ATOM 4960 C CA . ALA B 1 267 ? 141.96885 162.95001 133.72451 1.000 36.78602 266 ALA B CA 1
ATOM 4961 C C . ALA B 1 267 ? 140.72245 162.19825 133.28558 1.000 38.33704 266 ALA B C 1
ATOM 4962 O O . ALA B 1 267 ? 140.50900 161.98668 132.08935 1.000 41.01530 266 ALA B O 1
ATOM 4964 N N . ALA B 1 268 ? 139.88690 161.78281 134.23747 1.000 39.97050 267 ALA B N 1
ATOM 4965 C CA . ALA B 1 268 ? 138.66335 161.07296 133.89346 1.000 38.84048 267 ALA B CA 1
ATOM 4966 C C . ALA B 1 268 ? 137.70186 161.96595 133.12563 1.000 39.58785 267 ALA B C 1
ATOM 4967 O O . ALA B 1 268 ? 137.08565 161.52482 132.15182 1.000 44.34907 267 ALA B O 1
ATOM 4969 N N . VAL B 1 269 ? 137.56126 163.22523 133.53535 1.000 37.78670 268 VAL B N 1
ATOM 4970 C CA . VAL B 1 269 ? 136.66270 164.11439 132.80908 1.000 39.83006 268 VAL B CA 1
ATOM 4971 C C . VAL B 1 269 ? 137.19013 164.38093 131.40426 1.000 42.22622 268 VAL B C 1
ATOM 4972 O O . VAL B 1 269 ? 136.42281 164.39664 130.43543 1.000 42.75387 268 VAL B O 1
ATOM 4976 N N . ALA B 1 270 ? 138.50167 164.58991 131.26248 1.000 41.91694 269 ALA B N 1
ATOM 4977 C CA . ALA B 1 270 ? 139.06606 164.80552 129.93181 1.000 38.50476 269 ALA B CA 1
ATOM 4978 C C . ALA B 1 270 ? 138.88575 163.57814 129.04434 1.000 40.56353 269 ALA B C 1
ATOM 4979 O O . ALA B 1 270 ? 138.50980 163.69433 127.86946 1.000 44.25871 269 ALA B O 1
ATOM 4981 N N . THR B 1 271 ? 139.14713 162.39014 129.58992 1.000 37.46638 270 THR B N 1
ATOM 4982 C CA . THR B 1 271 ? 138.98250 161.16550 128.82104 1.000 33.10897 270 THR B CA 1
ATOM 4983 C C . THR B 1 271 ? 137.53386 160.96451 128.41099 1.000 37.32330 270 THR B C 1
ATOM 4984 O O . THR B 1 271 ? 137.25977 160.50391 127.30252 1.000 42.51704 270 THR B O 1
ATOM 4988 N N . SER B 1 272 ? 136.59038 161.27600 129.29862 1.000 39.71021 271 SER B N 1
ATOM 4989 C CA . SER B 1 272 ? 135.18114 161.16866 128.93919 1.000 40.74221 271 SER B CA 1
ATOM 4990 C C . SER B 1 272 ? 134.81266 162.16114 127.84521 1.000 40.88904 271 SER B C 1
ATOM 4991 O O . SER B 1 272 ? 134.04423 161.83456 126.93208 1.000 42.94793 271 SER B O 1
ATOM 4994 N N . ASP B 1 273 ? 135.34732 163.38003 127.92168 1.000 40.80612 272 ASP B N 1
ATOM 4995 C CA . ASP B 1 273 ? 135.10501 164.35603 126.86653 1.000 40.53605 272 ASP B CA 1
ATOM 4996 C C . ASP B 1 273 ? 135.58347 163.83449 125.52399 1.000 40.29690 272 ASP B C 1
ATOM 4997 O O . ASP B 1 273 ? 134.90764 164.00883 124.50408 1.000 40.68848 272 ASP B O 1
ATOM 5002 N N . PHE B 1 274 ? 136.76151 163.21072 125.49949 1.000 39.94189 273 PHE B N 1
ATOM 5003 C CA . PHE B 1 274 ? 137.23936 162.61496 124.25643 1.000 35.83262 273 PHE B CA 1
ATOM 5004 C C . PHE B 1 274 ? 136.33284 161.47388 123.81659 1.000 36.73484 273 PHE B C 1
ATOM 5005 O O . PHE B 1 274 ? 135.86372 161.44043 122.67575 1.000 38.70590 273 PHE B O 1
ATOM 5013 N N . CYS B 1 275 ? 136.05746 160.53877 124.72414 1.000 36.17360 274 CYS B N 1
ATOM 5014 C CA . CYS B 1 275 ? 135.34884 159.31377 124.38892 1.000 34.93671 274 CYS B CA 1
ATOM 5015 C C . CYS B 1 275 ? 133.90654 159.55645 123.98643 1.000 39.23694 274 CYS B C 1
ATOM 5016 O O . CYS B 1 275 ? 133.27405 158.65266 123.43445 1.000 44.95405 274 CYS B O 1
ATOM 5019 N N . VAL B 1 276 ? 133.36071 160.73626 124.26848 1.000 41.92887 275 VAL B N 1
ATOM 5020 C CA . VAL B 1 276 ? 132.01933 161.03695 123.78096 1.000 40.55968 275 VAL B CA 1
ATOM 5021 C C . VAL B 1 276 ? 132.01639 161.19677 122.26333 1.000 41.83495 275 VAL B C 1
ATOM 5022 O O . VAL B 1 276 ? 131.10469 160.71525 121.58270 1.000 47.21901 275 VAL B O 1
ATOM 5026 N N . ALA B 1 277 ? 133.02073 161.87628 121.70643 1.000 42.03751 276 ALA B N 1
ATOM 5027 C CA . ALA B 1 277 ? 133.08812 162.16342 120.27170 1.000 41.75655 276 ALA B CA 1
ATOM 5028 C C . ALA B 1 277 ? 134.48399 161.87556 119.72909 1.000 42.91710 276 ALA B C 1
ATOM 5029 O O . ALA B 1 277 ? 135.18424 162.78005 119.24810 1.000 45.88770 276 ALA B O 1
ATOM 5031 N N . PRO B 1 278 ? 134.90577 160.60820 119.75021 1.000 37.84066 277 PRO B N 1
ATOM 5032 C CA . PRO B 1 278 ? 136.25807 160.29819 119.27011 1.000 35.02793 277 PRO B CA 1
ATOM 5033 C C . PRO B 1 278 ? 136.42377 160.53544 117.78463 1.000 41.15222 277 PRO B C 1
ATOM 5034 O O . PRO B 1 278 ? 137.45275 161.07517 117.36257 1.000 44.69593 277 PRO B O 1
ATOM 5038 N N . ASP B 1 279 ? 135.44405 160.13231 116.97268 1.000 42.65986 278 ASP B N 1
ATOM 5039 C CA . ASP B 1 279 ? 135.55483 160.33371 115.53313 1.000 40.67905 278 ASP B CA 1
ATOM 5040 C C . ASP B 1 279 ? 135.57917 161.81393 115.19154 1.000 43.17981 278 ASP B C 1
ATOM 5041 O O . ASP B 1 279 ? 136.31642 162.23935 114.29706 1.000 44.52950 278 ASP B O 1
ATOM 5046 N N . THR B 1 280 ? 134.77886 162.61645 115.89305 1.000 45.32033 279 THR B N 1
ATOM 5047 C CA . THR B 1 280 ? 134.81796 164.05823 115.68170 1.000 44.63220 279 THR B CA 1
ATOM 5048 C C . THR B 1 280 ? 136.19287 164.62470 116.00517 1.000 41.96835 279 THR B C 1
ATOM 5049 O O . THR B 1 280 ? 136.73853 165.42437 115.23498 1.000 44.33915 279 THR B O 1
ATOM 5053 N N . PHE B 1 281 ? 136.78204 164.21562 117.13106 1.000 41.76364 280 PHE B N 1
ATOM 5054 C CA . PHE B 1 281 ? 138.11352 164.72281 117.44643 1.000 40.19772 280 PHE B CA 1
ATOM 5055 C C . PHE B 1 281 ? 139.13624 164.29056 116.40198 1.000 40.09641 280 PHE B C 1
ATOM 5056 O O . PHE B 1 281 ? 139.99551 165.08297 116.00212 1.000 42.83361 280 PHE B O 1
ATOM 5064 N N . ILE B 1 282 ? 139.07605 163.03142 115.96469 1.000 39.99195 281 ILE B N 1
ATOM 5065 C CA . ILE B 1 282 ? 140.04729 162.53433 114.99281 1.000 39.36589 281 ILE B CA 1
ATOM 5066 C C . ILE B 1 282 ? 139.91950 163.28916 113.67755 1.000 43.12560 281 ILE B C 1
ATOM 5067 O O . ILE B 1 282 ? 140.92208 163.68523 113.06880 1.000 45.22935 281 ILE B O 1
ATOM 5072 N N . LEU B 1 283 ? 138.68630 163.49926 113.21532 1.000 41.91241 282 LEU B N 1
ATOM 5073 C CA . LEU B 1 283 ? 138.48080 164.23998 111.97810 1.000 40.72842 282 LEU B CA 1
ATOM 5074 C C . LEU B 1 283 ? 138.98363 165.66940 112.10434 1.000 48.72745 282 LEU B C 1
ATOM 5075 O O . LEU B 1 283 ? 139.57497 166.21051 111.16377 1.000 54.44373 282 LEU B O 1
ATOM 5080 N N . ASN B 1 284 ? 138.74857 166.30684 113.25255 1.000 48.19273 283 ASN B N 1
ATOM 5081 C CA . ASN B 1 284 ? 139.24280 167.66551 113.44513 1.000 47.72886 283 ASN B CA 1
ATOM 5082 C C . ASN B 1 284 ? 140.76480 167.70927 113.41862 1.000 48.89843 283 ASN B C 1
ATOM 5083 O O . ASN B 1 284 ? 141.36188 168.58006 112.77867 1.000 57.04823 283 ASN B O 1
ATOM 5088 N N . VAL B 1 285 ? 141.41289 166.77116 114.10842 1.000 48.82592 284 VAL B N 1
ATOM 5089 C CA . VAL B 1 285 ? 142.86005 166.84460 114.27729 1.000 51.21084 284 VAL B CA 1
ATOM 5090 C C . VAL B 1 285 ? 143.62599 166.33475 113.06438 1.000 50.46118 284 VAL B C 1
ATOM 5091 O O . VAL B 1 285 ? 144.81995 166.62845 112.93363 1.000 52.61137 284 VAL B O 1
ATOM 5095 N N . THR B 1 286 ? 142.98495 165.57962 112.17470 1.000 50.26324 285 THR B N 1
ATOM 5096 C CA . THR B 1 286 ? 143.61902 165.08650 110.95553 1.000 50.47732 285 THR B CA 1
ATOM 5097 C C . THR B 1 286 ? 143.10436 165.82307 109.72250 1.000 53.37083 285 THR B C 1
ATOM 5098 O O . THR B 1 286 ? 142.96119 165.24081 108.64816 1.000 55.44825 285 THR B O 1
ATOM 5102 N N . GLU B 1 287 ? 142.81866 167.11807 109.86752 1.000 55.31604 286 GLU B N 1
ATOM 5103 C CA . GLU B 1 287 ? 142.18482 167.86490 108.78573 1.000 56.22805 286 GLU B CA 1
ATOM 5104 C C . GLU B 1 287 ? 143.14756 168.10285 107.62942 1.000 60.58959 286 GLU B C 1
ATOM 5105 O O . GLU B 1 287 ? 142.78505 167.91552 106.46289 1.000 61.29541 286 GLU B O 1
ATOM 5111 N N . GLY B 1 288 ? 144.37473 168.51416 107.92584 1.000 62.14901 287 GLY B N 1
ATOM 5112 C CA . GLY B 1 288 ? 145.28571 168.91127 106.87282 1.000 61.72828 287 GLY B CA 1
ATOM 5113 C C . GLY B 1 288 ? 146.29729 167.86732 106.45398 1.000 60.03269 287 GLY B C 1
ATOM 5114 O O . GLY B 1 288 ? 147.00963 168.06339 105.46614 1.000 61.60646 287 GLY B O 1
ATOM 5115 N N . GLN B 1 289 ? 146.38250 166.75539 107.18613 1.000 59.53107 288 GLN B N 1
ATOM 5116 C CA . GLN B 1 289 ? 147.39308 165.74834 106.89894 1.000 59.51013 288 GLN B CA 1
ATOM 5117 C C . GLN B 1 289 ? 146.84241 164.46941 106.28989 1.000 56.82362 288 GLN B C 1
ATOM 5118 O O . GLN B 1 289 ? 147.61327 163.71293 105.69410 1.000 58.43406 288 GLN B O 1
ATOM 5124 N N . ILE B 1 290 ? 145.54665 164.20979 106.41659 1.000 55.30946 289 ILE B N 1
ATOM 5125 C CA . ILE B 1 290 ? 144.91795 163.03112 105.83755 1.000 50.52965 289 ILE B CA 1
ATOM 5126 C C . ILE B 1 290 ? 143.64563 163.46343 105.12849 1.000 48.87290 289 ILE B C 1
ATOM 5127 O O . ILE B 1 290 ? 142.87834 164.27695 105.65299 1.000 52.25095 289 ILE B O 1
ATOM 5132 N N . SER B 1 291 ? 143.42064 162.91909 103.93797 1.000 45.72652 290 SER B N 1
ATOM 5133 C CA . SER B 1 291 ? 142.20830 163.23938 103.20252 1.000 44.48855 290 SER B CA 1
ATOM 5134 C C . SER B 1 291 ? 140.98285 162.86367 104.02187 1.000 45.94619 290 SER B C 1
ATOM 5135 O O . SER B 1 291 ? 140.97124 161.85330 104.72977 1.000 48.97174 290 SER B O 1
ATOM 5138 N N . THR B 1 292 ? 139.94585 163.69364 103.92995 1.000 46.85337 291 THR B N 1
ATOM 5139 C CA . THR B 1 292 ? 138.74153 163.44747 104.71215 1.000 47.60834 291 THR B CA 1
ATOM 5140 C C . THR B 1 292 ? 138.08228 162.13391 104.31861 1.000 48.05554 291 THR B C 1
ATOM 5141 O O . THR B 1 292 ? 137.59959 161.39535 105.18077 1.000 47.26404 291 THR B O 1
ATOM 5145 N N . GLU B 1 293 ? 138.03431 161.83032 103.02049 1.000 48.52535 292 GLU B N 1
ATOM 5146 C CA . GLU B 1 293 ? 137.40658 160.58673 102.58646 1.000 46.64687 292 GLU B CA 1
ATOM 5147 C C . GLU B 1 293 ? 138.17480 159.37039 103.09106 1.000 44.31607 292 GLU B C 1
ATOM 5148 O O . GLU B 1 293 ? 137.56730 158.38870 103.52673 1.000 44.31221 292 GLU B O 1
ATOM 5154 N N . VAL B 1 294 ? 139.50770 159.41744 103.05084 1.000 41.73910 293 VAL B N 1
ATOM 5155 C CA . VAL B 1 294 ? 140.31096 158.31541 103.57621 1.000 41.54640 293 VAL B CA 1
ATOM 5156 C C . VAL B 1 294 ? 140.07583 158.15450 105.07268 1.000 42.89686 293 VAL B C 1
ATOM 5157 O O . VAL B 1 294 ? 139.89521 157.03853 105.58255 1.000 43.25648 293 VAL B O 1
ATOM 5161 N N . THR B 1 295 ? 140.08319 159.27181 105.80211 1.000 41.86172 294 THR B N 1
ATOM 5162 C CA . THR B 1 295 ? 139.89410 159.20468 107.24467 1.000 41.41002 294 THR B CA 1
ATOM 5163 C C . THR B 1 295 ? 138.52135 158.65438 107.59570 1.000 41.47776 294 THR B C 1
ATOM 5164 O O . THR B 1 295 ? 138.39545 157.83362 108.50502 1.000 42.33098 294 THR B O 1
ATOM 5168 N N . ARG B 1 296 ? 137.47779 159.09462 106.89373 1.000 40.69873 295 ARG B N 1
ATOM 5169 C CA . ARG B 1 296 ? 136.14006 158.58498 107.17465 1.000 42.06137 295 ARG B CA 1
ATOM 5170 C C . ARG B 1 296 ? 136.01634 157.11609 106.79358 1.000 43.68313 295 ARG B C 1
ATOM 5171 O O . ARG B 1 296 ? 135.35143 156.34345 107.49138 1.000 45.91976 295 ARG B O 1
ATOM 5179 N N . TYR B 1 297 ? 136.64908 156.71222 105.69153 1.000 41.01843 296 TYR B N 1
ATOM 5180 C CA . TYR B 1 297 ? 136.68310 155.30470 105.31763 1.000 37.14980 296 TYR B CA 1
ATOM 5181 C C . TYR B 1 297 ? 137.24550 154.45959 106.45001 1.000 39.15759 296 TYR B C 1
ATOM 5182 O O . TYR B 1 297 ? 136.62295 153.48313 106.88224 1.000 41.02270 296 TYR B O 1
ATOM 5191 N N . TYR B 1 298 ? 138.40699 154.84955 106.97613 1.000 39.52082 297 TYR B N 1
ATOM 5192 C CA . TYR B 1 298 ? 139.01660 154.06855 108.04924 1.000 35.63106 297 TYR B CA 1
ATOM 5193 C C . TYR B 1 298 ? 138.24726 154.19140 109.35797 1.000 39.14797 297 TYR B C 1
ATOM 5194 O O . TYR B 1 298 ? 138.24698 153.25621 110.16401 1.000 42.92830 297 TYR B O 1
ATOM 5203 N N . LEU B 1 299 ? 137.59940 155.33000 109.59227 1.000 40.93843 298 LEU B N 1
ATOM 5204 C CA . LEU B 1 299 ? 136.91811 155.57273 110.85492 1.000 40.41642 298 LEU B CA 1
ATOM 5205 C C . LEU B 1 299 ? 135.59414 154.83525 110.95068 1.000 42.27741 298 LEU B C 1
ATOM 5206 O O . LEU B 1 299 ? 135.21580 154.39632 112.04082 1.000 45.73470 298 LEU B O 1
ATOM 5211 N N . TYR B 1 300 ? 134.87598 154.69204 109.83956 1.000 40.59973 299 TYR B N 1
ATOM 5212 C CA . TYR B 1 300 ? 133.54558 154.10737 109.87349 1.000 44.10389 299 TYR B CA 1
ATOM 5213 C C . TYR B 1 300 ? 133.46282 152.71259 109.27593 1.000 50.41471 299 TYR B C 1
ATOM 5214 O O . TYR B 1 300 ? 132.61206 151.93355 109.70531 1.000 55.82371 299 TYR B O 1
ATOM 5223 N N . CYS B 1 301 ? 134.31628 152.37127 108.31125 1.000 52.19133 300 CYS B N 1
ATOM 5224 C CA . CYS B 1 301 ? 134.46091 150.99762 107.83470 1.000 54.34327 300 CYS B CA 1
ATOM 5225 C C . CYS B 1 301 ? 133.10236 150.33748 107.60138 1.000 64.48591 300 CYS B C 1
ATOM 5226 O O . CYS B 1 301 ? 132.73099 149.36114 108.25296 1.000 70.14498 300 CYS B O 1
ATOM 5229 N N . SER B 1 302 ? 132.35328 150.89296 106.65659 1.000 67.81268 301 SER B N 1
ATOM 5230 C CA . SER B 1 302 ? 131.03620 150.37648 106.31071 1.000 79.41235 301 SER B CA 1
ATOM 5231 C C . SER B 1 302 ? 131.13456 149.59196 105.00906 1.000 88.01874 301 SER B C 1
ATOM 5232 O O . SER B 1 302 ? 131.56098 150.13417 103.98396 1.000 87.56618 301 SER B O 1
ATOM 5235 N N . GLN B 1 303 ? 130.74026 148.31691 105.05225 1.000 91.38179 302 GLN B N 1
ATOM 5236 C CA . GLN B 1 303 ? 130.75110 147.50015 103.84465 1.000 93.40666 302 GLN B CA 1
ATOM 5237 C C . GLN B 1 303 ? 129.76734 148.00979 102.80299 1.000 94.22324 302 GLN B C 1
ATOM 5238 O O . GLN B 1 303 ? 129.94841 147.74111 101.61036 1.000 94.23490 302 GLN B O 1
ATOM 5244 N N . SER B 1 304 ? 128.72867 148.73257 103.22681 1.000 93.87737 303 SER B N 1
ATOM 5245 C CA . SER B 1 304 ? 127.76502 149.27130 102.27438 1.000 96.13728 303 SER B CA 1
ATOM 5246 C C . SER B 1 304 ? 128.42686 150.25490 101.31989 1.000 94.66596 303 SER B C 1
ATOM 5247 O O . SER B 1 304 ? 128.16695 150.23061 100.11131 1.000 92.17114 303 SER B O 1
ATOM 5250 N N . GLY B 1 305 ? 129.28737 151.12704 101.84332 1.000 92.42400 304 GLY B N 1
ATOM 5251 C CA . GLY B 1 305 ? 129.93614 152.12225 101.02053 1.000 89.00793 304 GLY B CA 1
ATOM 5252 C C . GLY B 1 305 ? 131.07513 151.55562 100.20016 1.000 87.49730 304 GLY B C 1
ATOM 5253 O O . GLY B 1 305 ? 131.47022 150.39938 100.33835 1.000 91.37625 304 GLY B O 1
ATOM 5254 N N . SER B 1 306 ? 131.60536 152.40265 99.32237 1.000 82.04371 305 SER B N 1
ATOM 5255 C CA . SER B 1 306 ? 132.71607 152.03749 98.46146 1.000 72.99911 305 SER B CA 1
ATOM 5256 C C . SER B 1 306 ? 134.04113 152.35063 99.15310 1.000 65.87411 305 SER B C 1
ATOM 5257 O O . SER B 1 306 ? 134.08387 152.84801 100.27984 1.000 66.44605 305 SER B O 1
ATOM 5260 N N . SER B 1 307 ? 135.14200 152.05499 98.46419 1.000 60.59622 306 SER B N 1
ATOM 5261 C CA . SER B 1 307 ? 136.48111 152.29272 98.96900 1.000 50.40664 306 SER B CA 1
ATOM 5262 C C . SER B 1 307 ? 137.14459 153.43337 98.21006 1.000 52.74860 306 SER B C 1
ATOM 5263 O O . SER B 1 307 ? 136.99813 153.52821 96.98728 1.000 56.28017 306 SER B O 1
ATOM 5266 N N . PRO B 1 308 ? 137.87012 154.31961 98.89776 1.000 48.96127 307 PRO B N 1
ATOM 5267 C CA . PRO B 1 308 ? 138.59187 155.38401 98.18642 1.000 47.39729 307 PRO B CA 1
ATOM 5268 C C . PRO B 1 308 ? 139.75620 154.88349 97.35117 1.000 45.54022 307 PRO B C 1
ATOM 5269 O O . PRO B 1 308 ? 140.32330 155.67224 96.58654 1.000 49.11014 307 PRO B O 1
ATOM 5273 N N . PHE B 1 309 ? 140.13440 153.61258 97.46919 1.000 44.26888 308 PHE B N 1
ATOM 5274 C CA . PHE B 1 309 ? 141.25508 153.06036 96.72430 1.000 42.49911 308 PHE B CA 1
ATOM 5275 C C . PHE B 1 309 ? 140.84113 152.05380 95.66191 1.000 46.04494 308 PHE B C 1
ATOM 5276 O O . PHE B 1 309 ? 141.71417 151.49571 94.99170 1.000 45.60779 308 PHE B O 1
ATOM 5284 N N . GLN B 1 310 ? 139.54413 151.79409 95.49247 1.000 46.42044 309 GLN B N 1
ATOM 5285 C CA . GLN B 1 310 ? 139.13356 150.72475 94.59028 1.000 46.00186 309 GLN B CA 1
ATOM 5286 C C . GLN B 1 310 ? 139.55918 151.00707 93.15879 1.000 48.59566 309 GLN B C 1
ATOM 5287 O O . GLN B 1 310 ? 140.06383 150.11498 92.47170 1.000 49.95518 309 GLN B O 1
ATOM 5293 N N . GLN B 1 311 ? 139.35310 152.23534 92.68363 1.000 49.71568 310 GLN B N 1
ATOM 5294 C CA . GLN B 1 311 ? 139.73769 152.56133 91.31522 1.000 50.09541 310 GLN B CA 1
ATOM 5295 C C . GLN B 1 311 ? 141.24760 152.49163 91.13329 1.000 49.01642 310 GLN B C 1
ATOM 5296 O O . GLN B 1 311 ? 141.73309 152.00296 90.10736 1.000 51.36200 310 GLN B O 1
ATOM 5302 N N . THR B 1 312 ? 142.00692 152.97747 92.11427 1.000 48.44386 311 THR B N 1
ATOM 5303 C CA . THR B 1 312 ? 143.46035 152.89639 92.03079 1.000 49.53270 311 THR B CA 1
ATOM 5304 C C . THR B 1 312 ? 143.91993 151.44940 91.92747 1.000 50.36676 311 THR B C 1
ATOM 5305 O O . THR B 1 312 ? 144.75583 151.10841 91.08400 1.000 50.75023 311 THR B O 1
ATOM 5309 N N . LEU B 1 313 ? 143.37903 150.58043 92.78380 1.000 47.68804 312 LEU B N 1
ATOM 5310 C CA . LEU B 1 313 ? 143.78790 149.18086 92.77873 1.000 42.83323 312 LEU B CA 1
ATOM 5311 C C . LEU B 1 313 ? 143.35638 148.48061 91.49717 1.000 45.45609 312 LEU B C 1
ATOM 5312 O O . LEU B 1 313 ? 144.10111 147.65820 90.95237 1.000 45.97271 312 LEU B O 1
ATOM 5317 N N . THR B 1 314 ? 142.15751 148.78962 91.00041 1.000 47.92488 313 THR B N 1
ATOM 5318 C CA . THR B 1 314 ? 141.70155 148.19402 89.75103 1.000 48.41439 313 THR B CA 1
ATOM 5319 C C . THR B 1 314 ? 142.59374 148.60145 88.58830 1.000 48.76012 313 THR B C 1
ATOM 5320 O O . THR B 1 314 ? 142.95047 147.76717 87.75117 1.000 51.32374 313 THR B O 1
ATOM 5324 N N . THR B 1 315 ? 142.96566 149.88012 88.51565 1.000 47.00116 314 THR B N 1
ATOM 5325 C CA . THR B 1 315 ? 143.86641 150.31746 87.45532 1.000 49.84817 314 THR B CA 1
ATOM 5326 C C . THR B 1 315 ? 145.23574 149.66653 87.59107 1.000 51.59897 314 THR B C 1
ATOM 5327 O O . THR B 1 315 ? 145.83483 149.25143 86.59324 1.000 54.08091 314 THR B O 1
ATOM 5331 N N . PHE B 1 316 ? 145.74859 149.57452 88.81748 1.000 50.10009 315 PHE B N 1
ATOM 5332 C CA . PHE B 1 316 ? 147.03022 148.91916 89.04568 1.000 48.81340 315 PHE B CA 1
ATOM 5333 C C . PHE B 1 316 ? 147.00110 147.48257 88.53962 1.000 51.40122 315 PHE B C 1
ATOM 5334 O O . PHE B 1 316 ? 147.89513 147.05090 87.80140 1.000 52.56966 315 PHE B O 1
ATOM 5342 N N . GLN B 1 317 ? 145.96013 146.73075 88.90594 1.000 50.65475 316 GLN B N 1
ATOM 5343 C CA . GLN B 1 317 ? 145.89765 145.32845 88.51124 1.000 49.06259 316 GLN B CA 1
ATOM 5344 C C . GLN B 1 317 ? 145.64503 145.16914 87.01841 1.000 49.36982 316 GLN B C 1
ATOM 5345 O O . GLN B 1 317 ? 146.16928 144.23580 86.40662 1.000 53.56015 316 GLN B O 1
ATOM 5351 N N . ARG B 1 318 ? 144.86156 146.05970 86.40811 1.000 48.99308 317 ARG B N 1
ATOM 5352 C CA . ARG B 1 318 ? 144.65316 145.97526 84.96701 1.000 50.00681 317 ARG B CA 1
ATOM 5353 C C . ARG B 1 318 ? 145.93799 146.26716 84.20372 1.000 54.07505 317 ARG B C 1
ATOM 5354 O O . ARG B 1 318 ? 146.23976 145.60083 83.20664 1.000 56.15248 317 ARG B O 1
ATOM 5362 N N . ALA B 1 319 ? 146.70739 147.26057 84.65044 1.000 55.80870 318 ALA B N 1
ATOM 5363 C CA . ALA B 1 319 ? 148.00101 147.51727 84.03065 1.000 57.35484 318 ALA B CA 1
ATOM 5364 C C . ALA B 1 319 ? 148.93334 146.32922 84.20761 1.000 58.51850 318 ALA B C 1
ATOM 5365 O O . ALA B 1 319 ? 149.66119 145.95777 83.28049 1.000 60.47362 318 ALA B O 1
ATOM 5367 N N . LEU B 1 320 ? 148.92392 145.71667 85.39290 1.000 56.72724 319 LEU B N 1
ATOM 5368 C CA . LEU B 1 320 ? 149.74161 144.52881 85.61093 1.000 55.04926 319 LEU B CA 1
ATOM 5369 C C . LEU B 1 320 ? 149.34271 143.40375 84.66664 1.000 57.07043 319 LEU B C 1
ATOM 5370 O O . LEU B 1 320 ? 150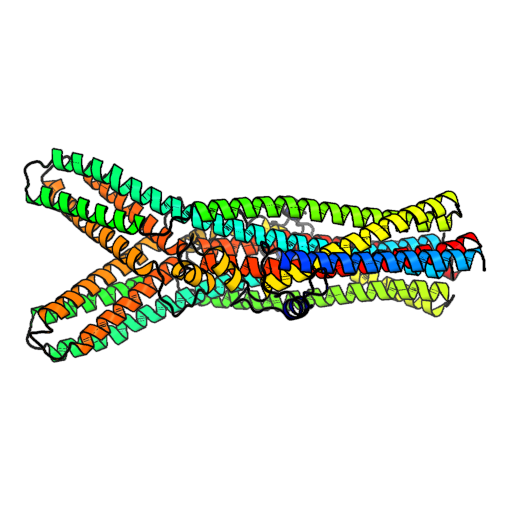.20366 142.72235 84.10396 1.000 58.15774 319 LEU B O 1
ATOM 5375 N N . THR B 1 321 ? 148.03900 143.18763 84.49128 1.000 56.10942 320 THR B N 1
ATOM 5376 C CA . THR B 1 321 ? 147.57023 142.13024 83.60298 1.000 54.63339 320 THR B CA 1
ATOM 5377 C C . THR B 1 321 ? 147.96662 142.40088 82.15921 1.000 60.92629 320 THR B C 1
ATOM 5378 O O . THR B 1 321 ? 148.39901 141.48922 81.44512 1.000 65.91058 320 THR B O 1
ATOM 5382 N N . THR B 1 322 ? 147.81438 143.64546 81.70478 1.000 59.51386 321 THR B N 1
ATOM 5383 C CA . THR B 1 322 ? 148.20969 143.97540 80.34080 1.000 61.07175 321 THR B CA 1
ATOM 5384 C C . THR B 1 322 ? 149.70416 143.77045 80.13877 1.000 64.99052 321 THR B C 1
ATOM 5385 O O . THR B 1 322 ? 150.13229 143.21429 79.11957 1.000 69.07383 321 THR B O 1
ATOM 5389 N N . MET B 1 323 ? 150.51581 144.21045 81.10112 1.000 63.44705 322 MET B N 1
ATOM 5390 C CA . MET B 1 323 ? 151.95569 144.01719 80.99281 1.000 63.74369 322 MET B CA 1
ATOM 5391 C C . MET B 1 323 ? 152.30618 142.53681 80.97677 1.000 66.26104 322 MET B C 1
ATOM 5392 O O . MET B 1 323 ? 153.18054 142.10573 80.21789 1.000 73.42331 322 MET B O 1
ATOM 5397 N N . GLN B 1 324 ? 151.63412 141.74210 81.81146 1.000 66.31185 323 GLN B N 1
ATOM 5398 C CA . GLN B 1 324 ? 151.88950 140.30676 81.84817 1.000 67.16271 323 GLN B CA 1
ATOM 5399 C C . GLN B 1 324 ? 151.54548 139.64921 80.52047 1.000 68.92953 323 GLN B C 1
ATOM 5400 O O . GLN B 1 324 ? 152.29737 138.80384 80.02324 1.000 70.73817 323 GLN B O 1
ATOM 5406 N N . ILE B 1 325 ? 150.40496 140.01757 79.93694 1.000 67.74584 324 ILE B N 1
ATOM 5407 C CA . ILE B 1 325 ? 150.01339 139.45173 78.65078 1.000 67.18066 324 ILE B CA 1
ATOM 5408 C C . ILE B 1 325 ? 151.02167 139.83069 77.57701 1.000 74.75227 324 ILE B C 1
ATOM 5409 O O . ILE B 1 325 ? 151.40932 138.99960 76.74622 1.000 80.22095 324 ILE B O 1
ATOM 5414 N N . GLN B 1 326 ? 151.45762 141.09233 77.56851 1.000 74.63359 325 GLN B N 1
ATOM 5415 C CA . GLN B 1 326 ? 152.45021 141.51244 76.58593 1.000 78.88710 325 GLN B CA 1
ATOM 5416 C C . GLN B 1 326 ? 153.74868 140.73696 76.75250 1.000 84.66852 325 GLN B C 1
ATOM 5417 O O . GLN B 1 326 ? 154.35423 140.30744 75.76556 1.000 90.25667 325 GLN B O 1
ATOM 5423 N N . VAL B 1 327 ? 154.19293 140.54753 77.99515 1.000 80.70002 326 VAL B N 1
ATOM 5424 C CA . VAL B 1 327 ? 155.43805 139.82586 78.23680 1.000 81.98077 326 VAL B CA 1
ATOM 5425 C C . VAL B 1 327 ? 155.31297 138.37807 77.78484 1.000 88.77366 326 VAL B C 1
ATOM 5426 O O . VAL B 1 327 ? 156.23594 137.82013 77.18205 1.000 94.46302 326 VAL B O 1
ATOM 5430 N N . ALA B 1 328 ? 154.18072 137.73868 78.08489 1.000 86.19817 327 ALA B N 1
ATOM 5431 C CA . ALA B 1 328 ? 153.98643 136.35370 77.66827 1.000 87.55917 327 ALA B CA 1
ATOM 5432 C C . ALA B 1 328 ? 153.97013 136.23188 76.15068 1.000 91.81805 327 ALA B C 1
ATOM 5433 O O . ALA B 1 328 ? 154.58606 135.31897 75.58481 1.000 96.22691 327 ALA B O 1
ATOM 5435 N N . GLY B 1 329 ? 153.26494 137.13858 75.47274 1.000 91.11162 328 GLY B N 1
ATOM 5436 C CA . GLY B 1 329 ? 153.26567 137.11591 74.02071 1.000 96.33551 328 GLY B CA 1
ATOM 5437 C C . GLY B 1 329 ? 154.65092 137.32382 73.44239 1.000 99.94913 328 GLY B C 1
ATOM 5438 O O . GLY B 1 329 ? 155.04982 136.63931 72.49611 1.000 102.63439 328 GLY B O 1
ATOM 5439 N N . LEU B 1 330 ? 155.40386 138.27343 74.00244 1.000 99.14200 329 LEU B N 1
ATOM 5440 C CA . LEU B 1 330 ? 156.76649 138.50189 73.53919 1.000 102.00246 329 LEU B CA 1
ATOM 5441 C C . LEU B 1 330 ? 157.62257 137.26140 73.73263 1.000 104.95554 329 LEU B C 1
ATOM 5442 O O . LEU B 1 330 ? 158.36992 136.87053 72.83211 1.000 107.78776 329 LEU B O 1
ATOM 5447 N N . LEU B 1 331 ? 157.52300 136.62225 74.89789 1.000 102.36117 330 LEU B N 1
ATOM 5448 C CA . LEU B 1 331 ? 158.26857 135.38984 75.12200 1.000 104.38378 330 LEU B CA 1
ATOM 5449 C C . LEU B 1 331 ? 157.92784 134.35679 74.05827 1.000 109.03392 330 LEU B C 1
ATOM 5450 O O . LEU B 1 331 ? 158.81366 133.84658 73.36108 1.000 112.04091 330 LEU B O 1
ATOM 5455 N N . GLN B 1 332 ? 156.63356 134.08589 73.87856 1.000 108.31402 331 GLN B N 1
ATOM 5456 C CA . GLN B 1 332 ? 156.21797 133.01523 72.98046 1.000 110.03360 331 GLN B CA 1
ATOM 5457 C C . GLN B 1 332 ? 156.64518 133.29059 71.54461 1.000 111.31744 331 GLN B C 1
ATOM 5458 O O . GLN B 1 332 ? 157.08942 132.37866 70.83794 1.000 111.57367 331 GLN B O 1
ATOM 5464 N N . PHE B 1 333 ? 156.52068 134.53507 71.09140 1.000 110.83237 332 PHE B N 1
ATOM 5465 C CA . PHE B 1 333 ? 156.78546 134.85826 69.69668 1.000 112.98212 332 PHE B CA 1
ATOM 5466 C C . PHE B 1 333 ? 158.20391 135.35054 69.44134 1.000 115.13200 332 PHE B C 1
ATOM 5467 O O . PHE B 1 333 ? 158.52503 135.68258 68.29651 1.000 117.85594 332 PHE B O 1
ATOM 5475 N N . ALA B 1 334 ? 159.05996 135.41209 70.45976 1.000 115.42150 333 ALA B N 1
ATOM 5476 C CA . ALA B 1 334 ? 160.42233 135.88347 70.26197 1.000 118.61966 333 ALA B CA 1
ATOM 5477 C C . ALA B 1 334 ? 161.50217 134.94098 70.76476 1.000 120.24827 333 ALA B C 1
ATOM 5478 O O . ALA B 1 334 ? 162.65305 135.08666 70.33640 1.000 121.69459 333 ALA B O 1
ATOM 5480 N N . VAL B 1 335 ? 161.19476 133.99237 71.65237 1.000 118.91403 334 VAL B N 1
ATOM 5481 C CA . VAL B 1 335 ? 162.21121 133.03052 72.07431 1.000 120.83985 334 VAL B CA 1
ATOM 5482 C C . VAL B 1 335 ? 162.75383 132.24255 70.88950 1.000 122.48492 334 VAL B C 1
ATOM 5483 O O . VAL B 1 335 ? 163.98385 132.16843 70.73534 1.000 122.38400 334 VAL B O 1
ATOM 5487 N N . PRO B 1 336 ? 161.92692 131.64004 70.03128 1.000 123.13741 335 PRO B N 1
ATOM 5488 C CA . PRO B 1 336 ? 162.48304 130.96924 68.84484 1.000 124.33023 335 PRO B CA 1
ATOM 5489 C C . PRO B 1 336 ? 163.22719 131.91116 67.91548 1.000 124.93300 335 PRO B C 1
ATOM 5490 O O . PRO B 1 336 ? 164.24453 131.52229 67.32867 1.000 125.09542 335 PRO B O 1
ATOM 5494 N N . LEU B 1 337 ? 162.74729 133.14722 67.76409 1.000 124.51108 336 LEU B N 1
ATOM 5495 C CA . LEU B 1 337 ? 163.38835 134.07767 66.84063 1.000 124.52282 336 LEU B CA 1
ATOM 5496 C C . LEU B 1 337 ? 164.70141 134.60436 67.40394 1.000 124.78021 336 LEU B C 1
ATOM 5497 O O . LEU B 1 337 ? 165.68582 134.74523 66.66935 1.000 123.67229 336 LEU B O 1
ATOM 5502 N N . PHE B 1 338 ? 164.73624 134.90417 68.70020 1.000 125.18985 337 PHE B N 1
ATOM 5503 C CA . PHE B 1 338 ? 165.91514 135.46417 69.35295 1.000 125.78940 337 PHE B CA 1
ATOM 5504 C C . PHE B 1 338 ? 166.32422 134.54052 70.49159 1.000 126.88506 337 PHE B C 1
ATOM 5505 O O . PHE B 1 338 ? 165.59859 134.40979 71.48311 1.000 126.02524 337 PHE B O 1
ATOM 5513 N N . SER B 1 339 ? 167.48924 133.90591 70.35146 1.000 129.19313 338 SER B N 1
ATOM 5514 C CA . SER B 1 339 ? 167.98614 133.04093 71.41517 1.000 128.83203 338 SER B CA 1
ATOM 5515 C C . SER B 1 339 ? 168.23408 133.83386 72.69059 1.000 126.76123 338 SER B C 1
ATOM 5516 O O . SER B 1 339 ? 167.95304 133.35473 73.79527 1.000 125.03422 338 SER B O 1
ATOM 5519 N N . THR B 1 340 ? 168.76305 135.04625 72.55806 1.000 127.35507 339 THR B N 1
ATOM 5520 C CA . THR B 1 340 ? 169.00649 135.90530 73.70342 1.000 126.65256 339 THR B CA 1
ATOM 5521 C C . THR B 1 340 ? 167.72669 136.64535 74.08855 1.000 125.55924 339 THR B C 1
ATOM 5522 O O . THR B 1 340 ? 166.65547 136.43746 73.51256 1.000 125.43377 339 THR B O 1
ATOM 5526 N N . ALA B 1 341 ? 167.84129 137.51415 75.09246 1.000 124.87693 340 ALA B N 1
ATOM 5527 C CA . ALA B 1 341 ? 166.72123 138.31049 75.58204 1.000 121.95353 340 ALA B CA 1
ATOM 5528 C C . ALA B 1 341 ? 165.75069 137.45749 76.38782 1.000 116.54572 340 ALA B C 1
ATOM 5529 O O . ALA B 1 341 ? 164.82807 137.98273 77.02000 1.000 113.59834 340 ALA B O 1
ATOM 5531 N N . GLU B 1 342 ? 165.96258 136.14109 76.38838 1.000 117.11753 341 GLU B N 1
ATOM 5532 C CA . GLU B 1 342 ? 165.11433 135.26387 77.18486 1.000 115.49914 341 GLU B CA 1
ATOM 5533 C C . GLU B 1 342 ? 165.29212 135.53584 78.67169 1.000 113.84933 341 GLU B C 1
ATOM 5534 O O . GLU B 1 342 ? 164.31337 135.55711 79.42634 1.000 111.50829 341 GLU B O 1
ATOM 5540 N N . GLU B 1 343 ? 166.53404 135.75090 79.11072 1.000 117.74999 342 GLU B N 1
ATOM 5541 C CA . GLU B 1 343 ? 166.77261 136.05784 80.51632 1.000 116.95570 342 GLU B CA 1
ATOM 5542 C C . GLU B 1 343 ? 166.10005 137.36449 80.91472 1.000 112.08778 342 GLU B C 1
ATOM 5543 O O . GLU B 1 343 ? 165.50488 137.45970 81.99266 1.000 107.28040 342 GLU B O 1
ATOM 5549 N N . ASP B 1 344 ? 166.18533 138.38520 80.05967 1.000 113.06922 343 ASP B N 1
ATOM 5550 C CA . ASP B 1 344 ? 165.54400 139.65861 80.36977 1.000 111.46194 343 ASP B CA 1
ATOM 5551 C C . ASP B 1 344 ? 164.02643 139.52205 80.41285 1.000 107.23956 343 ASP B C 1
ATOM 5552 O O . ASP B 1 344 ? 163.37082 140.09155 81.29428 1.000 103.91439 343 ASP B O 1
ATOM 5557 N N . LEU B 1 345 ? 163.44605 138.77694 79.46994 1.000 105.73323 344 LEU B N 1
ATOM 5558 C CA . LEU B 1 345 ? 162.00242 138.56922 79.50011 1.000 102.00796 344 LEU B CA 1
ATOM 5559 C C . LEU B 1 345 ? 161.58088 137.83041 80.76308 1.000 99.31717 344 LEU B C 1
ATOM 5560 O O . LEU B 1 345 ? 160.57717 138.18353 81.39281 1.000 96.60343 344 LEU B O 1
ATOM 5565 N N . LEU B 1 346 ? 162.33608 136.80088 81.15105 1.000 99.88795 345 LEU B N 1
ATOM 5566 C CA . LEU B 1 346 ? 162.01003 136.06699 82.36833 1.000 96.64711 345 LEU B CA 1
ATOM 5567 C C . LEU B 1 346 ? 162.14662 136.95513 83.59683 1.000 94.64879 345 LEU B C 1
ATOM 5568 O O . LEU B 1 346 ? 161.34767 136.85878 84.53433 1.000 91.31074 345 LEU B O 1
ATOM 5573 N N . ALA B 1 347 ? 163.16101 137.82045 83.61598 1.000 97.29928 346 ALA B N 1
ATOM 5574 C CA . ALA B 1 347 ? 163.31838 138.74628 84.73058 1.000 95.22493 346 ALA B CA 1
ATOM 5575 C C . ALA B 1 347 ? 162.13818 139.70186 84.82020 1.000 90.66268 346 ALA B C 1
ATOM 5576 O O . ALA B 1 347 ? 161.62948 139.96987 85.91357 1.000 87.95529 346 ALA B O 1
ATOM 5578 N N . ILE B 1 348 ? 161.68775 140.22722 83.67947 1.000 90.51927 347 ILE B N 1
ATOM 5579 C CA . ILE B 1 348 ? 160.53050 141.11804 83.68487 1.000 85.32777 347 ILE B CA 1
ATOM 5580 C C . ILE B 1 348 ? 159.29223 140.37495 84.16579 1.000 81.77775 347 ILE B C 1
ATOM 5581 O O . ILE B 1 348 ? 158.47324 140.91968 84.91590 1.000 78.98653 347 ILE B O 1
ATOM 5586 N N . GLN B 1 349 ? 159.12600 139.12423 83.73231 1.000 84.02235 348 GLN B N 1
ATOM 5587 C CA . GLN B 1 349 ? 157.96847 138.34935 84.16596 1.000 80.80697 348 GLN B CA 1
ATOM 5588 C C . GLN B 1 349 ? 158.00684 138.09045 85.66565 1.000 78.77468 348 GLN B C 1
ATOM 5589 O O . GLN B 1 349 ? 156.97249 138.14313 86.33792 1.000 78.11203 348 GLN B O 1
ATOM 5595 N N . LEU B 1 350 ? 159.18719 137.79160 86.20698 1.000 79.98352 349 LEU B N 1
ATOM 5596 C CA . LEU B 1 350 ? 159.30926 137.60511 87.64902 1.000 78.19156 349 LEU B CA 1
ATOM 5597 C C . LEU B 1 350 ? 159.02704 138.90290 88.39339 1.000 76.05088 349 LEU B C 1
ATOM 5598 O O . LEU B 1 350 ? 158.40340 138.89564 89.46173 1.000 74.32178 349 LEU B O 1
ATOM 5603 N N . LEU B 1 351 ? 159.48338 140.02684 87.84250 1.000 76.64202 350 LEU B N 1
ATOM 5604 C CA . LEU B 1 351 ? 159.18497 141.32310 88.43603 1.000 72.76416 350 LEU B CA 1
ATOM 5605 C C . LEU B 1 351 ? 157.68488 141.56904 88.47706 1.000 69.55017 350 LEU B C 1
ATOM 5606 O O . LEU B 1 351 ? 157.15495 142.07088 89.47275 1.000 68.88862 350 LEU B O 1
ATOM 5611 N N . LEU B 1 352 ? 156.98243 141.21598 87.40167 1.000 68.97794 351 LEU B N 1
ATOM 5612 C CA . LEU B 1 352 ? 155.53433 141.38591 87.37233 1.000 63.98719 351 LEU B CA 1
ATOM 5613 C C . LEU B 1 352 ? 154.82700 140.41830 88.31507 1.000 63.95145 351 LEU B C 1
ATOM 5614 O O . LEU B 1 352 ? 153.79946 140.77022 88.89953 1.000 64.53533 351 LEU B O 1
ATOM 5619 N N . ASN B 1 353 ? 155.34747 139.20061 88.47183 1.000 66.19333 352 ASN B N 1
ATOM 5620 C CA . ASN B 1 353 ? 154.80150 138.28309 89.46879 1.000 65.56078 352 ASN B CA 1
ATOM 5621 C C . ASN B 1 353 ? 154.92451 138.87384 90.86850 1.000 62.95320 352 ASN B C 1
ATOM 5622 O O . ASN B 1 353 ? 153.97278 138.85166 91.66350 1.000 61.15281 352 ASN B O 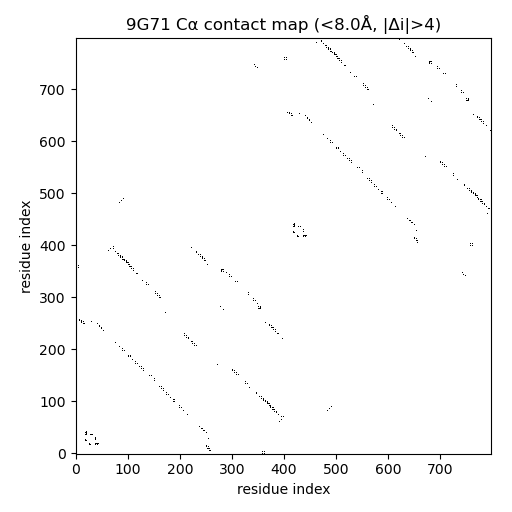1
ATOM 5627 N N . SER B 1 354 ? 156.10163 139.41399 91.18368 1.000 64.34853 353 SER B N 1
ATOM 5628 C CA . SER B 1 354 ? 156.29941 140.05883 92.47513 1.000 61.39548 353 SER B CA 1
ATOM 5629 C C . SER B 1 354 ? 155.37827 141.25900 92.63208 1.000 59.26679 353 SER B C 1
ATOM 5630 O O . SER B 1 354 ? 154.87043 141.52054 93.72550 1.000 59.13945 353 SER B O 1
ATOM 5633 N N . SER B 1 355 ? 155.15811 142.00713 91.55080 1.000 59.72776 354 SER B N 1
ATOM 5634 C CA . SER B 1 355 ? 154.25504 143.14953 91.61248 1.000 55.27393 354 SER B CA 1
ATOM 5635 C C . SER B 1 355 ? 152.81359 142.71824 91.84049 1.000 53.28700 354 SER B C 1
ATOM 5636 O O . SER B 1 355 ? 152.06608 143.41955 92.51953 1.000 52.76114 354 SER B O 1
ATOM 5639 N N . GLU B 1 356 ? 152.40129 141.58208 91.28047 1.000 52.77498 355 GLU B N 1
ATOM 5640 C CA . GLU B 1 356 ? 151.07136 141.05401 91.57441 1.000 48.50395 355 GLU B CA 1
ATOM 5641 C C . GLU B 1 356 ? 150.94606 140.66289 93.04144 1.000 46.91853 355 GLU B C 1
ATOM 5642 O O . GLU B 1 356 ? 149.92472 140.94224 93.68676 1.000 47.45841 355 GLU B O 1
ATOM 5648 N N . SER B 1 357 ? 151.97714 140.01820 93.58706 1.000 47.98137 356 SER B N 1
ATOM 5649 C CA . SER B 1 357 ? 151.95947 139.69959 95.01188 1.000 46.71029 356 SER B CA 1
ATOM 5650 C C . SER B 1 357 ? 151.87536 140.96747 95.85310 1.000 47.08730 356 SER B C 1
ATOM 5651 O O . SER B 1 357 ? 151.11638 141.03165 96.82937 1.000 43.34210 356 SER B O 1
ATOM 5654 N N . SER B 1 358 ? 152.64770 141.99020 95.48006 1.000 51.19556 357 SER B N 1
ATOM 5655 C CA . SER B 1 358 ? 152.61697 143.26435 96.18848 1.000 43.96131 357 SER B CA 1
ATOM 5656 C C . SER B 1 358 ? 151.25570 143.92910 96.07286 1.000 40.94624 357 SER B C 1
ATOM 5657 O O . SER B 1 358 ? 150.78886 144.56247 97.01930 1.000 43.05215 357 SER B O 1
ATOM 5660 N N . LEU B 1 359 ? 150.61477 143.81552 94.91173 1.000 42.23727 358 LEU B N 1
ATOM 5661 C CA . LEU B 1 359 ? 149.28358 144.38006 94.73429 1.000 41.25039 358 LEU B CA 1
ATOM 5662 C C . LEU B 1 359 ? 148.27858 143.71670 95.66150 1.000 38.76617 358 LEU B C 1
ATOM 5663 O O . LEU B 1 359 ? 147.44519 144.39418 96.26969 1.000 36.24323 358 LEU B O 1
ATOM 5668 N N . HIS B 1 360 ? 148.33811 142.38968 95.78200 1.000 40.10899 359 HIS B N 1
ATOM 5669 C CA . HIS B 1 360 ? 147.43499 141.70502 96.70526 1.000 35.36425 359 HIS B CA 1
ATOM 5670 C C . HIS B 1 360 ? 147.70915 142.11108 98.14966 1.000 36.31447 359 HIS B C 1
ATOM 5671 O O . HIS B 1 360 ? 146.77524 142.36562 98.92319 1.000 37.80407 359 HIS B O 1
ATOM 5678 N N . GLN B 1 361 ? 148.98656 142.19395 98.52860 1.000 38.76518 360 GLN B N 1
ATOM 5679 C CA . GLN B 1 361 ? 149.32332 142.63390 99.87929 1.000 36.01203 360 GLN B CA 1
ATOM 5680 C C . GLN B 1 361 ? 148.81409 144.04333 100.14085 1.000 36.67514 360 GLN B C 1
ATOM 5681 O O . GLN B 1 361 ? 148.27710 144.33030 101.21436 1.000 38.21819 360 GLN B O 1
ATOM 5687 N N . LEU B 1 362 ? 148.97525 144.93599 99.16624 1.000 36.60343 361 LEU B N 1
ATOM 5688 C CA . LEU B 1 362 ? 148.54789 146.31936 99.31763 1.000 34.33960 361 LEU B CA 1
ATOM 5689 C C . LEU B 1 362 ? 147.03505 146.43287 99.41256 1.000 33.16751 361 LEU B C 1
ATOM 5690 O O . LEU B 1 362 ? 146.51846 147.24450 100.18532 1.000 35.45203 361 LEU B O 1
ATOM 5695 N N . THR B 1 363 ? 146.30410 145.66031 98.61106 1.000 33.18255 362 THR B N 1
ATOM 5696 C CA . THR B 1 363 ? 144.85102 145.73281 98.68282 1.000 31.51966 362 THR B CA 1
ATOM 5697 C C . THR B 1 363 ? 144.33262 145.13464 99.98052 1.000 30.12367 362 THR B C 1
ATOM 5698 O O . THR B 1 363 ? 143.26132 145.52504 100.45284 1.000 31.17070 362 THR B O 1
ATOM 5702 N N . ALA B 1 364 ? 145.07138 144.19321 100.57269 1.000 29.58235 363 ALA B N 1
ATOM 5703 C CA . ALA B 1 364 ? 144.71467 143.73842 101.91215 1.000 29.38051 363 ALA B CA 1
ATOM 5704 C C . ALA B 1 364 ? 145.06209 144.77647 102.97249 1.000 33.07769 363 ALA B C 1
ATOM 5705 O O . ALA B 1 364 ? 144.33763 144.91537 103.96292 1.000 31.90292 363 ALA B O 1
ATOM 5707 N N . MET B 1 365 ? 146.16348 145.50502 102.78506 1.000 34.61879 364 MET B N 1
ATOM 5708 C CA . MET B 1 365 ? 146.62067 146.45878 103.79053 1.000 30.69897 364 MET B CA 1
ATOM 5709 C C . MET B 1 365 ? 145.74385 147.70371 103.83172 1.000 30.96324 364 MET B C 1
ATOM 5710 O O . MET B 1 365 ? 145.37514 148.17904 104.91051 1.000 36.74477 364 MET B O 1
ATOM 5715 N N . VAL B 1 366 ? 145.41048 148.25944 102.66625 1.000 30.69903 365 VAL B N 1
ATOM 5716 C CA . VAL B 1 366 ? 144.61852 149.48186 102.62571 1.000 30.04194 365 VAL B CA 1
ATOM 5717 C C . VAL B 1 366 ? 143.16370 149.24753 102.98550 1.000 34.53458 365 VAL B C 1
ATOM 5718 O O . VAL B 1 366 ? 142.40876 150.21317 103.12203 1.000 38.79086 365 VAL B O 1
ATOM 5722 N N . ASP B 1 367 ? 142.75000 147.99508 103.14314 1.000 33.37778 366 ASP B N 1
ATOM 5723 C CA . ASP B 1 367 ? 141.37097 147.70686 103.50269 1.000 31.94090 366 ASP B CA 1
ATOM 5724 C C . ASP B 1 367 ? 141.05424 148.28297 104.87673 1.000 34.04124 366 ASP B C 1
ATOM 5725 O O . ASP B 1 367 ? 141.90081 148.30486 105.77311 1.000 34.11250 366 ASP B O 1
ATOM 5730 N N . CYS B 1 368 ? 139.81831 148.75414 105.03739 1.000 33.84273 367 CYS B N 1
ATOM 5731 C CA . CYS B 1 368 ? 139.44331 149.48325 106.23958 1.000 32.85446 367 CYS B CA 1
ATOM 5732 C C . CYS B 1 368 ? 139.29951 148.59035 107.46095 1.000 36.68245 367 CYS B C 1
ATOM 5733 O O . CYS B 1 368 ? 139.27017 149.10672 108.57850 1.000 37.28847 367 CYS B O 1
ATOM 5736 N N . ARG B 1 369 ? 139.20902 147.27357 107.28318 1.000 37.21039 368 ARG B N 1
ATOM 5737 C CA . ARG B 1 369 ? 138.86653 146.40202 108.40169 1.000 33.96538 368 ARG B CA 1
ATOM 5738 C C . ARG B 1 369 ? 139.95100 146.40822 109.47170 1.000 33.25621 368 ARG B C 1
ATOM 5739 O O . ARG B 1 369 ? 139.65878 146.56908 110.66020 1.000 36.87551 368 ARG B O 1
ATOM 5747 N N . GLY B 1 370 ? 141.21050 146.23792 109.07335 1.000 32.45973 369 GLY B N 1
ATOM 5748 C CA . GLY B 1 370 ? 142.28188 146.20386 110.05581 1.000 31.22512 369 GLY B CA 1
ATOM 5749 C C . GLY B 1 370 ? 142.45490 147.52153 110.78704 1.000 36.16600 369 GLY B C 1
ATOM 5750 O O . GLY B 1 370 ? 142.58780 147.55299 112.01395 1.000 41.19898 369 GLY B O 1
ATOM 5751 N N . LEU B 1 371 ? 142.46435 148.62946 110.04437 1.000 36.33464 370 LEU B N 1
ATOM 5752 C CA . LEU B 1 371 ? 142.63966 149.93385 110.67335 1.000 34.83113 370 LEU B CA 1
ATOM 5753 C C . LEU B 1 371 ? 141.46113 150.28191 111.57080 1.000 36.01641 370 LEU B C 1
ATOM 5754 O O . LEU B 1 371 ? 141.64438 150.86988 112.63986 1.000 38.14736 370 LEU B O 1
ATOM 5759 N N . HIS B 1 372 ? 140.24313 149.94067 111.15626 1.000 36.09804 371 HIS B N 1
ATOM 5760 C CA . HIS B 1 372 ? 139.08560 150.18223 112.00316 1.000 35.15759 371 HIS B CA 1
ATOM 5761 C C . HIS B 1 372 ? 139.12726 149.31701 113.25299 1.000 34.90089 371 HIS B C 1
ATOM 5762 O O . HIS B 1 372 ? 138.69812 149.75096 114.32411 1.000 37.84626 371 HIS B O 1
ATOM 5769 N N . LYS B 1 373 ? 139.62623 148.08655 113.14098 1.000 36.41797 372 LYS B N 1
ATOM 5770 C CA . LYS B 1 373 ? 139.81737 147.27449 114.33486 1.000 36.56976 372 LYS B CA 1
ATOM 5771 C C . LYS B 1 373 ? 140.81829 147.92211 115.27747 1.000 36.75779 372 LYS B C 1
ATOM 5772 O O . LYS B 1 373 ? 140.61123 147.93913 116.49226 1.000 38.62314 372 LYS B O 1
ATOM 5778 N N . ASP B 1 374 ? 141.91103 148.46008 114.73687 1.000 36.76840 373 ASP B N 1
ATOM 5779 C CA . ASP B 1 374 ? 142.87753 149.16491 115.57549 1.000 36.73008 373 ASP B CA 1
ATOM 5780 C C . ASP B 1 374 ? 142.23047 150.35594 116.27217 1.000 37.50738 373 ASP B C 1
ATOM 5781 O O . ASP B 1 374 ? 142.43493 150.58356 117.46943 1.000 37.38038 373 ASP B O 1
ATOM 5786 N N . TYR B 1 375 ? 141.44651 151.13081 115.52677 1.000 38.35130 374 TYR B N 1
ATOM 5787 C CA . TYR B 1 375 ? 140.78790 152.30389 116.08822 1.000 36.24677 374 TYR B CA 1
ATOM 5788 C C . TYR B 1 375 ? 139.81238 151.91296 117.19175 1.000 35.96234 374 TYR B C 1
ATOM 5789 O O . TYR B 1 375 ? 139.81158 152.50472 118.27586 1.000 37.74594 374 TYR B O 1
ATOM 5798 N N . LEU B 1 376 ? 138.98264 150.90074 116.93842 1.000 36.57835 375 LEU B N 1
ATOM 5799 C CA . LEU B 1 376 ? 138.01083 150.46366 117.93240 1.000 36.82383 375 LEU B CA 1
ATOM 5800 C C . LEU B 1 376 ? 138.68442 149.83708 119.14202 1.000 37.17666 375 LEU B C 1
ATOM 5801 O O . LEU B 1 376 ? 138.17758 149.95870 120.25702 1.000 36.78550 375 LEU B O 1
ATOM 5806 N N . ASP B 1 377 ? 139.81849 149.16628 118.94970 1.000 36.68079 376 ASP B N 1
ATOM 5807 C CA . ASP B 1 377 ? 140.53371 148.58725 120.07805 1.000 37.78116 376 ASP B CA 1
ATOM 5808 C C . ASP B 1 377 ? 141.17978 149.66557 120.93215 1.000 40.78907 376 ASP B C 1
ATOM 5809 O O . ASP B 1 377 ? 141.19422 149.56038 122.16083 1.000 44.68167 376 ASP B O 1
ATOM 5814 N N . ALA B 1 378 ? 141.72647 150.70724 120.30324 1.000 39.76166 377 ALA B N 1
ATOM 5815 C CA . ALA B 1 378 ? 142.22611 151.84331 121.06943 1.000 37.60549 377 ALA B CA 1
ATOM 5816 C C . ALA B 1 378 ? 141.09717 152.53517 121.81591 1.000 37.87626 377 ALA B C 1
ATOM 5817 O O . ALA B 1 378 ? 141.26954 152.95607 122.96182 1.000 39.13721 377 ALA B O 1
ATOM 5819 N N . LEU B 1 379 ? 139.93614 152.67618 121.17827 1.000 38.69297 378 LEU B N 1
ATOM 5820 C CA . LEU B 1 379 ? 138.78895 153.26993 121.85567 1.000 36.23931 378 LEU B CA 1
ATOM 5821 C C . LEU B 1 379 ? 138.35390 152.42272 123.04258 1.000 38.74923 378 LEU B C 1
ATOM 5822 O O . LEU B 1 379 ? 138.09656 152.94468 124.12923 1.000 43.74502 378 LEU B O 1
ATOM 5827 N N . ALA B 1 380 ? 138.26613 151.10680 122.85493 1.000 41.58359 379 ALA B N 1
ATOM 5828 C CA . ALA B 1 380 ? 137.91580 150.22698 123.96065 1.000 40.26486 379 ALA B CA 1
ATOM 5829 C C . ALA B 1 380 ? 138.92138 150.36338 125.08956 1.000 42.34928 379 ALA B C 1
ATOM 5830 O O . ALA B 1 380 ? 138.55171 150.66580 126.22715 1.000 46.78014 379 ALA B O 1
ATOM 5832 N N . GLY B 1 381 ? 140.20375 150.20146 124.78050 1.000 41.62174 380 GLY B N 1
ATOM 5833 C CA . GLY B 1 381 ? 141.24730 150.39805 125.75845 1.000 41.25570 380 GLY B CA 1
ATOM 5834 C C . GLY B 1 381 ? 141.04751 151.69068 126.50982 1.000 41.87277 380 GLY B C 1
ATOM 5835 O O . GLY B 1 381 ? 140.65432 151.65888 127.67668 1.000 44.45167 380 GLY B O 1
ATOM 5836 N N . ILE B 1 382 ? 141.21043 152.82727 125.83476 1.000 40.94357 381 ILE B N 1
ATOM 5837 C CA . ILE B 1 382 ? 141.14650 154.11706 126.50614 1.000 37.74182 381 ILE B CA 1
ATOM 5838 C C . ILE B 1 382 ? 139.85234 154.19974 127.29399 1.000 41.71252 381 ILE B C 1
ATOM 5839 O O . ILE B 1 382 ? 139.86760 154.07079 128.51777 1.000 47.43433 381 ILE B O 1
ATOM 5844 N N . CYS B 1 383 ? 138.71835 154.26261 126.60495 1.000 41.40124 382 CYS B N 1
ATOM 5845 C CA . CYS B 1 383 ? 137.48497 154.56178 127.30972 1.000 40.28064 382 CYS B CA 1
ATOM 5846 C C . CYS B 1 383 ? 137.23583 153.52034 128.38529 1.000 47.99856 382 CYS B C 1
ATOM 5847 O O . CYS B 1 383 ? 137.45222 153.80080 129.56394 1.000 55.82487 382 CYS B O 1
ATOM 5850 N N . TYR B 1 384 ? 136.92337 152.28802 128.00350 1.000 46.29840 383 TYR B N 1
ATOM 5851 C CA . TYR B 1 384 ? 136.52667 151.32183 129.01205 1.000 49.23424 383 TYR B CA 1
ATOM 5852 C C . TYR B 1 384 ? 137.63102 151.12223 130.04158 1.000 50.14530 383 TYR B C 1
ATOM 5853 O O . TYR B 1 384 ? 137.46911 151.51111 131.20245 1.000 51.21612 383 TYR B O 1
ATOM 5862 N N . ASP B 1 385 ? 138.77188 150.56384 129.62991 1.000 51.02739 384 ASP B N 1
ATOM 5863 C CA . ASP B 1 385 ? 139.76102 150.14276 130.61203 1.000 50.94062 384 ASP B CA 1
ATOM 5864 C C . ASP B 1 385 ? 140.37001 151.33356 131.33764 1.000 49.38084 384 ASP B C 1
ATOM 5865 O O . ASP B 1 385 ? 140.43067 151.34802 132.57005 1.000 54.22945 384 ASP B O 1
ATOM 5870 N N . GLY B 1 386 ? 140.85377 152.33291 130.59817 1.000 44.74339 385 GLY B N 1
ATOM 5871 C CA . GLY B 1 386 ? 141.51391 153.44664 131.24583 1.000 42.38006 385 GLY B CA 1
ATOM 5872 C C . GLY B 1 386 ? 140.57519 154.27567 132.09783 1.000 42.92552 385 GLY B C 1
ATOM 5873 O O . GLY B 1 386 ? 140.94284 154.69442 133.19388 1.000 46.25838 385 GLY B O 1
ATOM 5874 N N . LEU B 1 387 ? 139.36349 154.55575 131.60555 1.000 42.00190 386 LEU B N 1
ATOM 5875 C CA . LEU B 1 387 ? 138.42301 155.33113 132.39907 1.000 44.09824 386 LEU B CA 1
ATOM 5876 C C . LEU B 1 387 ? 138.01348 154.57928 133.65672 1.000 48.67271 386 LEU B C 1
ATOM 5877 O O . LEU B 1 387 ? 137.90886 155.17411 134.73507 1.000 51.80615 386 LEU B O 1
ATOM 5882 N N . GLN B 1 388 ? 137.77571 153.26991 133.54818 1.000 50.93867 387 GLN B N 1
ATOM 5883 C CA . GLN B 1 388 ? 137.46572 152.49530 134.74093 1.000 48.51297 387 GLN B CA 1
ATOM 5884 C C . GLN B 1 388 ? 138.63467 152.50248 135.71288 1.000 47.86442 387 GLN B C 1
ATOM 5885 O O . GLN B 1 388 ? 138.44077 152.63989 136.92333 1.000 53.27286 387 GLN B O 1
ATOM 5891 N N . GLY B 1 389 ? 139.85697 152.35544 135.20480 1.000 45.97851 388 GLY B N 1
ATOM 5892 C CA . GLY B 1 389 ? 141.01630 152.40139 136.07652 1.000 44.88839 388 GLY B CA 1
ATOM 5893 C C . GLY B 1 389 ? 141.17927 153.74450 136.75673 1.000 45.64582 388 GLY B C 1
ATOM 5894 O O . GLY B 1 389 ? 141.57656 153.81598 137.91671 1.000 51.41138 388 GLY B O 1
ATOM 5895 N N . LEU B 1 390 ? 140.87242 154.82780 136.04593 1.000 45.86721 389 LEU B N 1
ATOM 5896 C CA . LEU B 1 390 ? 140.95951 156.15526 136.64360 1.000 44.06180 389 LEU B CA 1
ATOM 5897 C C . LEU B 1 390 ? 139.89121 156.35276 137.70840 1.000 47.00707 389 LEU B C 1
ATOM 5898 O O . LEU B 1 390 ? 140.15130 156.96127 138.75042 1.000 49.46516 389 LEU B O 1
ATOM 5903 N N . LEU B 1 391 ? 138.68024 155.85435 137.46553 1.000 46.81677 390 LEU B N 1
ATOM 5904 C CA . LEU B 1 391 ? 137.64547 155.92803 138.49116 1.000 47.91122 390 LEU B CA 1
ATOM 5905 C C . LEU B 1 391 ? 138.02694 155.10056 139.71297 1.000 49.42820 390 LEU B C 1
ATOM 5906 O O . LEU B 1 391 ? 137.78259 155.50915 140.85167 1.000 51.30663 390 LEU B O 1
ATOM 5911 N N . TYR B 1 392 ? 138.63330 153.93444 139.49630 1.000 51.45684 391 TYR B N 1
ATOM 5912 C CA . TYR B 1 392 ? 139.09111 153.11573 140.61302 1.000 50.27155 391 TYR B CA 1
ATOM 5913 C C . TYR B 1 392 ? 140.22532 153.79204 141.36903 1.000 48.28647 391 TYR B C 1
ATOM 5914 O O . TYR B 1 392 ? 140.31131 153.68030 142.59357 1.000 51.97333 391 TYR B O 1
ATOM 5923 N N . LEU B 1 393 ? 141.11473 154.48405 140.65978 1.000 45.70785 392 LEU B N 1
ATOM 5924 C CA . LEU B 1 393 ? 142.18016 155.22110 141.32840 1.000 45.81180 392 LEU B CA 1
ATOM 5925 C C . LEU B 1 393 ? 141.62059 156.38904 142.13215 1.000 48.65093 392 LEU B C 1
ATOM 5926 O O . LEU B 1 393 ? 142.11218 156.69156 143.22364 1.000 52.72135 392 LEU B O 1
ATOM 5931 N N . GLY B 1 394 ? 140.58937 157.05471 141.61493 1.000 47.18516 393 GLY B N 1
ATOM 5932 C CA . GLY B 1 394 ? 139.92809 158.08683 142.39539 1.000 47.83948 393 GLY B CA 1
ATOM 5933 C C . GLY B 1 394 ? 139.24230 157.52577 143.62541 1.000 52.15696 393 GLY B C 1
ATOM 5934 O O . GLY B 1 394 ? 139.26418 158.13773 144.69833 1.000 56.13300 393 GLY B O 1
ATOM 5935 N N . LEU B 1 395 ? 138.62264 156.35394 143.48751 1.000 52.41775 394 LEU B N 1
ATOM 5936 C CA . LEU B 1 395 ? 138.03310 155.68517 144.64123 1.000 50.55094 394 LEU B CA 1
ATOM 5937 C C . LEU B 1 395 ? 139.09671 155.32393 145.66556 1.000 48.69493 394 LEU B C 1
ATOM 5938 O O . LEU B 1 395 ? 138.88521 155.48573 146.86902 1.000 52.70854 394 LEU B O 1
ATOM 5943 N N . PHE B 1 396 ? 140.24489 154.82502 145.20915 1.000 47.08256 395 PHE B N 1
ATOM 5944 C CA . PHE B 1 396 ? 141.33453 154.53356 146.13072 1.000 45.48393 395 PHE B CA 1
ATOM 5945 C C . PHE B 1 396 ? 141.79181 155.79103 146.84337 1.000 48.18901 395 PHE B C 1
ATOM 5946 O O . PHE B 1 396 ? 142.09075 155.75937 148.03809 1.000 54.68061 395 PHE B O 1
ATOM 5954 N N . SER B 1 397 ? 141.89477 156.90123 146.11534 1.000 49.65103 396 SER B N 1
ATOM 5955 C CA . SER B 1 397 ? 142.32600 158.14683 146.73589 1.000 49.35185 396 SER B CA 1
ATOM 5956 C C . SER B 1 397 ? 141.34473 158.59405 147.80759 1.000 51.88611 396 SER B C 1
ATOM 5957 O O . SER B 1 397 ? 141.75105 158.99006 148.90472 1.000 56.85255 396 SER B O 1
ATOM 5960 N N . PHE B 1 398 ? 140.04677 158.52898 147.51501 1.000 50.22277 397 PHE B N 1
ATOM 5961 C CA . PHE B 1 398 ? 139.05522 158.90104 148.51971 1.000 50.36959 397 PHE B CA 1
ATOM 5962 C C . PHE B 1 398 ? 139.09488 157.95577 149.71653 1.000 52.09523 397 PHE B C 1
ATOM 5963 O O . PHE B 1 398 ? 138.98727 158.39297 150.86710 1.000 53.65457 397 PHE B O 1
ATOM 5971 N N . LEU B 1 399 ? 139.24289 156.65392 149.46622 1.000 54.65682 398 LEU B N 1
ATOM 5972 C CA . LEU B 1 399 ? 139.31356 155.68802 150.55664 1.000 51.49532 398 LEU B CA 1
ATOM 5973 C C . LEU B 1 399 ? 140.53043 155.93303 151.43470 1.000 55.85956 398 LEU B C 1
ATOM 5974 O O . LEU B 1 399 ? 140.43986 155.85929 152.66234 1.000 65.60183 398 LEU B O 1
ATOM 5979 N N . ALA B 1 400 ? 141.68418 156.20390 150.82561 1.000 53.09849 399 ALA B N 1
ATOM 5980 C CA . ALA B 1 400 ? 142.88568 156.47456 151.60428 1.000 54.70085 399 ALA B CA 1
ATOM 5981 C C . ALA B 1 400 ? 142.74885 157.77210 152.38708 1.000 59.10269 399 ALA B C 1
ATOM 5982 O O . ALA B 1 400 ? 143.19628 157.86006 153.53605 1.000 65.01954 399 ALA B O 1
ATOM 5984 N N . ALA B 1 401 ? 142.13072 158.79089 151.78826 1.000 55.58171 400 ALA B N 1
ATOM 5985 C CA . ALA B 1 401 ? 141.87769 160.01869 152.52935 1.000 58.04119 400 ALA B CA 1
ATOM 5986 C C . ALA B 1 401 ? 140.99573 159.74935 153.73857 1.000 63.92740 400 ALA B C 1
ATOM 5987 O O . ALA B 1 401 ? 141.27552 160.23382 154.83818 1.000 69.55428 400 ALA B O 1
ATOM 5989 N N . LEU B 1 402 ? 139.93174 158.96542 153.55924 1.000 63.91814 401 LEU B N 1
ATOM 5990 C CA . LEU B 1 402 ? 139.05628 158.63995 154.68138 1.000 62.84660 401 LEU B CA 1
ATOM 5991 C C . LEU B 1 402 ? 139.79973 157.84951 155.75055 1.000 63.73065 401 LEU B C 1
ATOM 5992 O O . LEU B 1 402 ? 139.65829 158.12211 156.94843 1.000 70.05445 401 LEU B O 1
ATOM 5997 N N . ALA B 1 403 ? 140.59779 156.86575 155.33593 1.000 61.91416 402 ALA B N 1
ATOM 5998 C CA . ALA B 1 403 ? 141.31633 156.03497 156.29367 1.000 64.35596 402 ALA B CA 1
ATOM 5999 C C . ALA B 1 403 ? 142.29251 156.86487 157.11159 1.000 68.58082 402 ALA B C 1
ATOM 6000 O O . ALA B 1 403 ? 142.36277 156.73256 158.33780 1.000 75.89506 402 ALA B O 1
ATOM 6002 N N . PHE B 1 404 ? 143.04664 157.74377 156.45228 1.000 65.83052 403 PHE B N 1
ATOM 6003 C CA . PHE B 1 404 ? 144.02758 158.53766 157.18008 1.000 68.14630 403 PHE B CA 1
ATOM 6004 C C . PHE B 1 404 ? 143.36537 159.63197 158.00494 1.000 71.91879 403 PHE B C 1
ATOM 6005 O O . PHE B 1 404 ? 143.86589 159.97935 159.07833 1.000 77.45057 403 PHE B O 1
ATOM 6013 N N . SER B 1 405 ? 142.23149 160.16430 157.54951 1.000 69.08121 404 SER B N 1
ATOM 6014 C CA . SER B 1 405 ? 141.48451 161.10590 158.37212 1.000 72.56787 404 SER B CA 1
ATOM 6015 C C . SER B 1 405 ? 141.00094 160.44041 159.65528 1.000 79.07149 404 SER B C 1
ATOM 6016 O O . SER B 1 405 ? 141.13334 161.00316 160.74821 1.000 83.99929 404 SER B O 1
ATOM 6019 N N . THR B 1 406 ? 140.45103 159.22706 159.54564 1.000 75.58547 405 THR B N 1
ATOM 6020 C CA . THR B 1 406 ? 140.01170 158.51417 160.74225 1.000 74.74715 405 THR B CA 1
ATOM 6021 C C . THR B 1 406 ? 141.18995 158.16272 161.63963 1.000 78.96602 405 THR B C 1
ATOM 6022 O O . THR B 1 406 ? 141.08413 158.23998 162.86766 1.000 84.05175 405 THR B O 1
ATOM 6026 N N . MET B 1 407 ? 142.31543 157.75987 161.04933 1.000 76.39951 406 MET B N 1
ATOM 6027 C CA . MET B 1 407 ? 143.49296 157.44055 161.84791 1.000 79.79856 406 MET B CA 1
ATOM 6028 C C . MET B 1 407 ? 143.97046 158.65857 162.62780 1.000 85.73307 406 MET B C 1
ATOM 6029 O O . MET B 1 407 ? 144.26621 158.56917 163.82428 1.000 92.40107 406 MET B O 1
ATOM 6034 N N . ILE B 1 408 ? 144.03292 159.81634 161.97027 1.000 82.37420 407 ILE B N 1
ATOM 6035 C CA . ILE B 1 408 ? 144.45119 161.03221 162.65965 1.000 83.50098 407 ILE B CA 1
ATOM 6036 C C . ILE B 1 408 ? 143.45353 161.39591 163.75030 1.000 88.22176 407 ILE B C 1
ATOM 6037 O O . ILE B 1 408 ? 143.83937 161.79733 164.85375 1.000 94.63885 407 ILE B O 1
ATOM 6042 N N . CYS B 1 409 ? 142.15654 161.26135 163.46540 1.000 87.19801 408 CYS B N 1
ATOM 6043 C CA . CYS B 1 409 ? 141.15018 161.58880 164.47016 1.000 93.32226 408 CYS B CA 1
ATOM 6044 C C . CYS B 1 409 ? 141.27236 160.68824 165.69451 1.000 96.95070 408 CYS B C 1
ATOM 6045 O O . CYS B 1 409 ? 141.14190 161.15380 166.83256 1.000 98.46473 408 CYS B O 1
ATOM 6048 N N . ALA B 1 410 ? 141.51516 159.39564 165.48332 1.000 96.23877 409 ALA B N 1
ATOM 6049 C CA . ALA B 1 410 ? 141.67385 158.45965 166.58813 1.000 99.14215 409 ALA B CA 1
ATOM 6050 C C . ALA B 1 410 ? 143.03501 158.55978 167.26154 1.000 103.57089 409 ALA B C 1
ATOM 6051 O O . ALA B 1 410 ? 143.20894 158.00461 168.35090 1.000 109.09074 409 ALA B O 1
ATOM 6053 N N . GLY B 1 411 ? 143.99582 159.24065 166.64382 1.000 99.86129 410 GLY B N 1
ATOM 6054 C CA . GLY B 1 411 ? 145.31217 159.39677 167.21587 1.000 102.66201 410 GLY B CA 1
ATOM 6055 C C . GLY B 1 411 ? 145.34429 160.03037 168.59500 1.000 111.77830 410 GLY B C 1
ATOM 6056 O O . GLY B 1 411 ? 146.06288 159.56734 169.48587 1.000 117.07385 410 GLY B O 1
ATOM 6057 N N . PRO B 1 412 ? 144.59121 161.11688 168.79836 1.000 110.13417 411 PRO B N 1
ATOM 6058 C CA . PRO B 1 412 ? 144.62987 161.77941 170.11512 1.000 112.27370 411 PRO B CA 1
ATOM 6059 C C . PRO B 1 412 ? 144.23423 160.86939 171.26409 1.000 115.54138 411 PRO B C 1
ATOM 6060 O O . PRO B 1 412 ? 144.81624 160.96265 172.35206 1.000 116.67296 411 PRO B O 1
ATOM 6064 N N . ARG B 1 413 ? 143.25000 159.99255 171.05746 1.000 115.71947 412 ARG B N 1
ATOM 6065 C CA . ARG B 1 413 ? 142.84863 159.08024 172.12171 1.000 117.51932 412 ARG B CA 1
ATOM 6066 C C . ARG B 1 413 ? 143.98834 158.14415 172.49680 1.000 119.56141 412 ARG B C 1
ATOM 6067 O O . ARG B 1 413 ? 144.24112 157.90595 173.68241 1.000 121.55981 412 ARG B O 1
ATOM 6075 N N . ALA B 1 414 ? 144.69150 157.60606 171.49932 1.000 118.40655 413 ALA B N 1
ATOM 6076 C CA . ALA B 1 414 ? 145.83668 156.74916 171.78440 1.000 120.67522 413 ALA B CA 1
ATOM 6077 C C . ALA B 1 414 ? 146.95361 157.52916 172.46468 1.000 122.33329 413 ALA B C 1
ATOM 6078 O O . ALA B 1 414 ? 147.62448 157.00883 173.36336 1.000 122.75867 413 ALA B O 1
ATOM 6080 N N . TRP B 1 415 ? 147.17539 158.77496 172.04329 1.000 122.64240 414 TRP B N 1
ATOM 6081 C CA . TRP B 1 415 ? 148.21233 159.59243 172.66493 1.000 124.64129 414 TRP B CA 1
ATOM 6082 C C . TRP B 1 415 ? 147.90888 159.82941 174.13885 1.000 125.94980 414 TRP B C 1
ATOM 6083 O O . TRP B 1 415 ? 148.79197 159.71035 174.99635 1.000 125.79062 414 TRP B O 1
ATOM 6094 N N . LYS B 1 416 ? 146.65638 160.16717 174.45162 1.000 125.45690 415 LYS B N 1
ATOM 6095 C CA . LYS B 1 416 ? 146.26684 160.34423 175.84643 1.000 125.94793 415 LYS B CA 1
ATOM 6096 C C . LYS B 1 416 ? 146.37971 159.03452 176.61545 1.000 125.69968 415 LYS B C 1
ATOM 6097 O O . LYS B 1 416 ? 146.83859 159.01586 177.76322 1.000 125.93695 415 LYS B O 1
ATOM 6103 N N . HIS B 1 417 ? 145.96840 157.93160 176.00018 1.000 124.65306 416 HIS B N 1
ATOM 6104 C CA . HIS B 1 417 ? 146.08996 156.61346 176.60534 1.000 125.09347 416 HIS B CA 1
ATOM 6105 C C . HIS B 1 417 ? 147.49920 156.07710 176.38325 1.000 125.86012 416 HIS B C 1
ATOM 6106 O O . HIS B 1 417 ? 148.41164 156.82764 176.04075 1.000 125.37653 416 HIS B O 1
#

B-factor: mean 69.84, std 26.51, range [27.11, 152.58]

GO terms:
  GO:0005886 plasma membrane (C, IDA)
  GO:0005515 protein binding (F, IPI)

InterPro domains:
  IPR006990 Tweety [PF04906] (10-437)
  IPR006990 Tweety [PTHR12424] (3-478)
  IPR006990 Tweety [cd07912] (7-422)

Secondary structure (DSSP, 8-state):
--S-----HHHHHHHTS---TTTT-----S--TT-HHHHHHHHHHHHHHHHHHHHHHHHHHHHHHHHHH--HHHHHHHHHHHHHHHHHHHHHHHHHHHHHHHHHHHHHHHHHHHHHHHHHHHHHHHHIIIIIIHHHHHHHHHHTTT-HHHHHHHHHHHHHHHHHHHHHHTSPP-HHHHHHHHHHHHHHHHHHHHHHHHHHHHHHHHHHHHHHHHHHHHHT-HHHHHHHHHHHHHHHHHHHHHHHHHHHHHHHHHHHHTSHHHHHHHHHBTTB-HHHHHHHHH--SSS--TTHHHHHHHHHHHHHHHHHHHHHHHHHHHH-SSSHHHHHHHHHHHHHHHHHHHHHHHHSSHHHHHHHHHHHHHIIIIIIIHHHHHHHHHHHHHHHHHHHHHHHHHHHHH-/--S-----HHHHHHHHS----TT------S--TT-HHHHHHHHHHHHHHHHHHHHHHHHHHHHHHHHHH--HHHHHHHHHHHHHHHHHHHHHHHHHHHHHHHHHHHHHHHHHHHHHHHHHHHHHHHHIIIIIIHHHHHHHHHHTTT-HHHHHHHHHHHHHHHHHHHHHHTS---HHHHHHHHHHHHHHHHHHHHHHHHHHHHHHHHHHHHHHHHHHHHHT-HHHHHHHHHHHHHHHHHHHHHHHHHHHHHHHHHHHHHSHHHHHHHHTTTTS-HHHHHHHHH--SSS--TTHHHHHHHHHHHHHHHHHHHHHHHHHTTT-SSSHHHHHHHHHHHHHHHHHHHHHHHHSSHHHHHHHHHHHHIIIIIIIIHHHHHHHHHHHHHHHHHHHHHHHHHHHHH-

Radius of gyration: 35.03 Å; Cα contacts (8 Å, |Δi|>4): 945; chains: 2; bounding box: 52×78×113 Å